Protein 2WNV (pdb70)

B-factor: mean 13.54, std 9.02, range [3.1, 142.37]

CATH classification: 2.60.120.40

Organism: Homo sapiens (NCBI:txid9606)

InterPro domains:
  IPR001073 C1q domain [PF00386] (116-241)
  IPR001073 C1q domain [PR00007] (124-150)
  IPR001073 C1q domain [PR00007] (151-170)
  IPR001073 C1q domain [PR00007] (199-220)
  IPR001073 C1q domain [PR00007] (232-242)
  IPR001073 C1q domain [PS50871] (110-245)
  IPR001073 C1q domain [SM00110] (108-244)
  IPR008160 Collagen triple helix repeat [PF01391] (62-108)
  IPR008983 Tumour necrosis factor-like domain superfamily [G3DSA:2.60.120.40] (112-245)
  IPR008983 Tumour necrosis factor-like domain superfamily [SSF49842] (113-243)
  IPR050392 Collagen/C1q domain-containing [PTHR15427] (20-243)

Nearest PDB structures (foldseek):
  2wnv-assembly2_E  TM=1.008E+00  e=6.924E-26  Homo sapiens
  2wnv-assembly1_B  TM=1.001E+00  e=1.506E-24  Homo sapiens
  2jg8-assembly1_B  TM=9.918E-01  e=9.455E-24  Homo sapiens
  5hkj-assembly1_A  TM=9.891E-01  e=3.129E-20  Homo sapiens
  5hzf-assembly1_A  TM=9.878E-01  e=2.808E-20  Homo sapiens

Radius of gyration: 27.59 Å; Cα contacts (8 Å, |Δi|>4): 2659; chains: 6; bounding box: 51×54×94 Å

Solvent-accessible surface area: 28021 Å² total

Secondary structure (P-SEA, 3-state):
cccccbbbbbccccccccccccccccccccccccccbbbbccccbbbbbbbbbbccbbbbbbccccccbbbbbbbbbbccccccbbbbbccccccccccbbbbccccccbbbbbbcccccccccccccccc/cccccbbbbbcccccccccccccccccccccccccccccbbbbcccbbbbbbbccccccbbbbbbccccccccccbbbbbbbccccccccccbbbbbcccccccccccccccccccccbbbbbbccccccc/cccccbbbbbcccccccccbbbbbccccccccccccccccbbbbccccbbbbbbccccccbbbbbbbccccccbbbbbbbccbbbbbbcccccccccccccccccccccccccccccccbbbbbbcccc/cbbbbbbbbbccccccccccccccccccccccccccccbbbbccccbbbbbbbbbbccbbbbbbccccccbbbbbbbbbbccccccbbbbbccccccccccbbbbbbbcccbbbbbbcccccccccccccccc/ccccbbbbbccccccccccccccccccccccccccccbbbbccccbbbbccccccccbbbbbbccccccccccbbbbbbbcccccccccccccccccbbbbbbbccccccccccccbbbbbbccccccc/cccccbbbbbcccccccccbbbbbccccccccccccccccbbbbccccbbbbbbccccccbbbbbbbccccccbbbbbbbccbbbbbbcccccccccccccccccccccccccccccccbbbbbbcccc

Foldseek 3Di:
DAWAKWKAWDAPDDAFFDARQGTPDGGVNQADNNRQKGFDAFFFKKKKKKKFKFQAKWKKFKWKDDPNHTDGDDIWIDHPGHRDIDIIMDMDIDGDDGGMMITMGIDPVGHGTDHDDPDIIMIIMTHPDGD/DDWFKWKAWQQDDFDDAFQFDARQGTPDGVPNQADNVRQKGWDAFWAKKKKKKKWKFQFKFKKFWWKAQPDIDGPDIDIDGDDRGIDIDMDMDIDGDDHRMIITITGRPRTGTDDDVVGIIMIMMTGDDTD/DQWWKFKFWAPDQDWDDAFWFDARQGTPDGPVCQQPNVVQKGFDDFFFKKKKKKKFKFAAKWKKFKDKQHDTDDIWIDGHHRAMDITMDMDMDGDDGGIMMTMTTHRRIGRRHDPPGTMMMIMIHDDTD/DDWFKWKAWDAPADDDAFFDARQGTPDGVVNQADNNRQKGFDAFFFKKKKKKKFKFQAKWKKFKWKDDPNHTGGDDIWIDHPGHRDIDIIMDMDIDGDDHGMMITMGIDPVGHGTDHDDPDIIMIIMTHPDGD/DWAKWKAWQPDQDDAFAFDARQGTPDGPPNQADNVRQKGWDAFFFKKKKKKKWKFQFKFKKFKWKDQVDTDTDDIDIDGDDRGIDIDMDMDIDGDDHRMIITIGGRPRRGTDDDVVGIIMIMMTHDDGD/DQWWKFKFWAPDQDWDDAFFFDARQGTPDGPVCQQPNVVQKGFDDFFFKKKKKKKFKFQAKWKKFKDKQHDTDDIWIDGHHRAMDITMDMDMDGDDGGIIMTMTTHRRIGRRHDVPGTMMMIMIHDDTD

Sequence (782 aa):
QPRPAFSAIRRRNNPPGNVVIFDTVITNQEEEPYQNHSGRFVCTVPGYYYFTFQVLSQWEIICLSIVVSSSRGQVRRSLGFCDTTNKGLLFQVVSGGMVLQLQQQGDQVWVEKDPKKGHIYQGSEADSVVFSGFLIFPSTQKIAFSATRTIIVPLLRRDQTIRRFDHVITNMNNNYEPRSGKFTCKVPGLYYYFTYHASSRRGNLCVVNLMRGRERAQKVVTFCDYAYNTFQVTTGGMVLKLEQGENNVFLQATDKNSLLGMMEGANSIFSGFLLFPDKFQSVFTVTTRQTHQPPAPNSLIRFNAVLTNPQGDYDTSSTGKFTCKVPGLYYFVYHASHTANLCVLLYRSGVKVVTFCGHTSKTNQVNSSGGVLLRLQVGEEVWLAVNDYYDMVGIQQGSDSVFSGFLLFPDQPRPAFSAIRRRNNPPMMGGNVVIFDTVITNQEEEPYQNHSGRFVCTVPGYYYFTFQVLSQWEIICLSIVVSSSSRGQQVRRSLGFCDTTNKGLFQVVSGGMMVLQLQQQGDQVWVEEKDPKKGHIYQQGSEADSVVFSSGFLIFPSQKIAFSATRTIIPLRRDQTIRFDHVVITNMNNNNYEPRSGKFTCKVPGLYYFTYHASSRGNLCVVNLMRGRERAQKVVTFCDYAYNTFQVTTGGMVLKLEQGENNVFLQATDKNSLLLGMEGANNSIFSGFLLFPDKFQSVVFTVTTRQTHQPPAPNSLIRFNAVLTNPQGDYDTSSTGKFTCKVPGLYYFVYHASHTANLCVLLYRSGVKVVTFCGHTSKTNQVNSGGVLLRLQVGEEVWLAVNDYYDMVGIQGSDSVVFSGFLLFPD

Structure (mmCIF, N/CA/C/O backbone):
data_2WNV
#
_entry.id   2WNV
#
_cell.length_a   48.350
_cell.length_b   48.330
_cell.length_c   88.060
_cell.angle_alpha   92.39
_cell.angle_beta   92.60
_cell.angle_gamma   113.57
#
_symmetry.space_group_name_H-M   'P 1'
#
loop_
_entity.id
_entity.type
_entity.pdbx_description
1 polymer 'COMPLEMENT C1Q SUBCOMPONENT SUBUNIT A'
2 polymer 'COMPLEMENT C1Q SUBCOMPONENT SUBUNIT B'
3 polymer 'COMPLEMENT C1Q SUBCOMPONENT SUBUNIT C'
4 non-polymer 2-acetamido-2-deoxy-beta-D-glucopyranose
5 non-polymer 'CALCIUM ION'
6 non-polymer 2-deoxy-beta-D-erythro-pentofuranose
7 water water
#
loop_
_atom_site.group_PDB
_atom_site.id
_atom_site.type_symbol
_atom_site.label_atom_id
_atom_site.label_alt_id
_atom_site.label_comp_id
_atom_site.label_asym_id
_atom_site.label_entity_id
_atom_site.label_seq_id
_atom_site.pdbx_PDB_ins_code
_atom_site.Cartn_x
_atom_site.Cartn_y
_atom_site.Cartn_z
_atom_site.occupancy
_atom_site.B_iso_or_equiv
_atom_site.auth_seq_id
_atom_site.auth_comp_id
_atom_site.auth_asym_id
_atom_site.auth_atom_id
_atom_site.pdbx_PDB_model_num
ATOM 1 N N . GLN A 1 1 ? 15.188 22.683 23.402 1.00 23.71 90 GLN A N 1
ATOM 2 C CA . GLN A 1 1 ? 15.766 21.622 22.530 1.00 23.50 90 GLN A CA 1
ATOM 3 C C . GLN A 1 1 ? 14.854 20.395 22.484 1.00 23.18 90 GLN A C 1
ATOM 4 O O . GLN A 1 1 ? 14.616 19.759 23.519 1.00 23.39 90 GLN A O 1
ATOM 6 N N . PRO A 1 2 ? 14.349 20.053 21.281 1.00 22.61 91 PRO A N 1
ATOM 7 C CA . PRO A 1 2 ? 13.385 18.961 21.135 1.00 21.75 91 PRO A CA 1
ATOM 8 C C . PRO A 1 2 ? 13.988 17.600 21.457 1.00 20.57 91 PRO A C 1
ATOM 9 O O . PRO A 1 2 ? 15.128 17.319 21.077 1.00 20.85 91 PRO A O 1
ATOM 13 N N . ARG A 1 3 ? 13.219 16.769 22.155 1.00 18.88 92 ARG A N 1
ATOM 14 C CA . ARG A 1 3 ? 13.644 15.406 22.461 1.00 16.99 92 ARG A CA 1
ATOM 15 C C . ARG A 1 3 ? 12.547 14.370 22.162 1.00 15.52 92 ARG A C 1
ATOM 16 O O . ARG A 1 3 ? 12.206 13.574 23.033 1.00 15.42 92 ARG A O 1
ATOM 18 N N . PRO A 1 4 ? 12.000 14.362 20.925 1.00 13.84 93 PRO A N 1
ATOM 19 C CA . PRO A 1 4 ? 10.861 13.479 20.661 1.00 12.20 93 PRO A CA 1
ATOM 20 C C . PRO A 1 4 ? 11.284 12.021 20.544 1.00 10.77 93 PRO A C 1
ATOM 21 O O . PRO A 1 4 ? 12.091 11.674 19.676 1.00 10.25 93 PRO A O 1
ATOM 25 N N . ALA A 1 5 ? 10.724 11.184 21.410 1.00 9.62 94 ALA A N 1
ATOM 26 C CA . ALA A 1 5 ? 11.053 9.761 21.461 1.00 9.02 94 ALA A CA 1
ATOM 27 C C . ALA A 1 5 ? 9.978 9.022 22.241 1.00 8.54 94 ALA A C 1
ATOM 28 O O . ALA A 1 5 ? 9.509 9.512 23.266 1.00 9.08 94 ALA A O 1
ATOM 30 N N . PHE A 1 6 ? 9.585 7.844 21.763 1.00 7.62 95 PHE A N 1
ATOM 31 C CA . PHE A 1 6 ? 8.553 7.067 22.441 1.00 6.99 95 PHE A CA 1
ATOM 32 C C . PHE A 1 6 ? 8.749 5.577 22.276 1.00 6.51 95 PHE A C 1
ATOM 33 O O . PHE A 1 6 ? 9.360 5.122 21.306 1.00 6.13 95 PHE A O 1
ATOM 41 N N . SER A 1 7 ? 8.193 4.839 23.230 1.00 6.58 96 SER A N 1
ATOM 42 C CA . SER A 1 7 ? 7.923 3.416 23.101 1.00 6.55 96 SER A CA 1
ATOM 43 C C . SER A 1 7 ? 6.581 3.139 23.752 1.00 6.50 96 SER A C 1
ATOM 44 O O . SER A 1 7 ? 6.299 3.641 24.847 1.00 6.85 96 SER A O 1
ATOM 47 N N . ALA A 1 8 ? 5.767 2.329 23.086 1.00 6.59 97 ALA A N 1
ATOM 48 C CA . ALA A 1 8 ? 4.480 1.913 23.623 1.00 6.81 97 ALA A CA 1
ATOM 49 C C . ALA A 1 8 ? 4.261 0.432 23.359 1.00 6.95 97 ALA A C 1
ATOM 50 O O . ALA A 1 8 ? 4.764 -0.109 22.367 1.00 6.98 97 ALA A O 1
ATOM 52 N N . ILE A 1 9 ? 3.520 -0.215 24.258 1.00 7.78 98 ILE A N 1
ATOM 53 C CA . ILE A 1 9 ? 3.288 -1.654 24.197 1.00 8.84 98 ILE A CA 1
ATOM 54 C C . ILE A 1 9 ? 1.794 -1.980 24.234 1.00 9.49 98 ILE A C 1
ATOM 55 O O . ILE A 1 9 ? 0.961 -1.093 24.432 1.00 9.10 98 ILE A O 1
ATOM 60 N N . ARG A 1 10 ? 1.466 -3.253 24.028 1.00 10.92 99 ARG A N 1
ATOM 61 C CA . ARG A 1 10 ? 0.084 -3.729 24.076 1.00 12.73 99 ARG A CA 1
ATOM 62 C C . ARG A 1 10 ? -0.225 -4.321 25.449 1.00 14.07 99 ARG A C 1
ATOM 63 O O . ARG A 1 10 ? 0.522 -5.165 25.944 1.00 14.25 99 ARG A O 1
ATOM 71 N N . ARG A 1 11 ? -1.314 -3.875 26.067 1.00 15.56 100 ARG A N 1
ATOM 72 C CA A ARG A 1 11 ? -1.780 -4.474 27.318 0.50 16.59 100 ARG A CA 1
ATOM 73 C CA B ARG A 1 11 ? -1.782 -4.454 27.329 0.50 16.53 100 ARG A CA 1
ATOM 74 C C . ARG A 1 11 ? -3.292 -4.638 27.307 1.00 17.21 100 ARG A C 1
ATOM 75 O O . ARG A 1 11 ? -3.794 -5.760 27.388 1.00 17.42 100 ARG A O 1
ATOM 90 N N A ASN A 1 12 ? -4.009 -3.522 27.206 0.50 17.79 101 ASN A N 1
ATOM 91 N N B ASN A 1 12 ? -4.008 -3.522 27.193 0.50 17.76 101 ASN A N 1
ATOM 92 C CA A ASN A 1 12 ? -5.457 -3.546 27.021 0.50 18.43 101 ASN A CA 1
ATOM 93 C CA B ASN A 1 12 ? -5.457 -3.537 27.023 0.50 18.39 101 ASN A CA 1
ATOM 94 C C A ASN A 1 12 ? -5.849 -2.735 25.782 0.50 18.66 101 ASN A C 1
ATOM 95 C C B ASN A 1 12 ? -5.861 -2.740 25.780 0.50 18.65 101 ASN A C 1
ATOM 96 O O A ASN A 1 12 ? -6.454 -1.667 25.899 0.50 18.67 101 ASN A O 1
ATOM 97 O O B ASN A 1 12 ? -6.495 -1.687 25.894 0.50 18.66 101 ASN A O 1
ATOM 106 N N . PRO A 1 13 ? -5.495 -3.242 24.583 1.00 18.85 102 PRO A N 1
ATOM 107 C CA . PRO A 1 13 ? -5.712 -2.469 23.363 1.00 19.17 102 PRO A CA 1
ATOM 108 C C . PRO A 1 13 ? -7.149 -2.526 22.849 1.00 19.46 102 PRO A C 1
ATOM 109 O O . PRO A 1 13 ? -7.782 -3.585 22.904 1.00 19.51 102 PRO A O 1
ATOM 113 N N . PRO A 1 14 ? -7.666 -1.385 22.359 1.00 19.82 103 PRO A N 1
ATOM 114 C CA . PRO A 1 14 ? -8.951 -1.374 21.668 1.00 20.10 103 PRO A CA 1
ATOM 115 C C . PRO A 1 14 ? -8.798 -1.650 20.172 1.00 20.40 103 PRO A C 1
ATOM 116 O O . PRO A 1 14 ? -7.699 -1.964 19.706 1.00 20.53 103 PRO A O 1
ATOM 120 N N . GLY A 1 17 ? -10.691 -2.325 13.377 1.00 13.19 106 GLY A N 1
ATOM 121 C CA . GLY A 1 17 ? -9.908 -1.579 12.396 1.00 12.20 106 GLY A CA 1
ATOM 122 C C . GLY A 1 17 ? -8.524 -2.162 12.182 1.00 11.71 106 GLY A C 1
ATOM 123 O O . GLY A 1 17 ? -8.120 -3.106 12.865 1.00 11.92 106 GLY A O 1
ATOM 124 N N . ASN A 1 18 ? -7.785 -1.580 11.246 1.00 10.77 107 ASN A N 1
ATOM 125 C CA . ASN A 1 18 ? -6.490 -2.127 10.851 1.00 10.46 107 ASN A CA 1
ATOM 126 C C . ASN A 1 18 ? -5.285 -1.411 11.436 1.00 10.34 107 ASN A C 1
ATOM 127 O O . ASN A 1 18 ? -4.159 -1.861 11.260 1.00 10.09 107 ASN A O 1
ATOM 132 N N . VAL A 1 19 ? -5.521 -0.304 12.133 1.00 10.00 108 VAL A N 1
ATOM 133 C CA . VAL A 1 19 ? -4.457 0.364 12.876 1.00 10.36 108 VAL A CA 1
ATOM 134 C C . VAL A 1 19 ? -4.180 -0.427 14.156 1.00 10.17 108 VAL A C 1
ATOM 135 O O . VAL A 1 19 ? -5.104 -0.772 14.898 1.00 10.49 108 VAL A O 1
ATOM 139 N N . VAL A 1 20 ? -2.908 -0.745 14.388 1.00 9.32 109 VAL A N 1
ATOM 140 C CA . VAL A 1 20 ? -2.503 -1.460 15.589 1.00 9.21 109 VAL A CA 1
ATOM 141 C C . VAL A 1 20 ? -2.257 -0.441 16.698 1.00 9.01 109 VAL A C 1
ATOM 142 O O . VAL A 1 20 ? -1.324 0.360 16.626 1.00 8.93 109 VAL A O 1
ATOM 146 N N . ILE A 1 21 ? -3.113 -0.466 17.715 1.00 9.17 110 ILE A N 1
ATOM 147 C CA . ILE A 1 21 ? -2.997 0.467 18.833 1.00 9.62 110 ILE A CA 1
ATOM 148 C C . ILE A 1 21 ? -2.114 -0.121 19.935 1.00 9.30 110 ILE A C 1
ATOM 149 O O . ILE A 1 21 ? -2.393 -1.200 20.450 1.00 9.61 110 ILE A O 1
ATOM 154 N N . PHE A 1 22 ? -1.047 0.593 20.278 1.00 8.73 111 PHE A N 1
ATOM 155 C CA . PHE A 1 22 ? -0.211 0.230 21.419 1.00 8.53 111 PHE A CA 1
ATOM 156 C C . PHE A 1 22 ? -0.640 1.130 22.575 1.00 9.07 111 PHE A C 1
ATOM 157 O O . PHE A 1 22 ? -0.255 2.300 22.661 1.00 8.76 111 PHE A O 1
ATOM 165 N N . ASP A 1 23 ? -1.470 0.569 23.446 1.00 9.34 112 ASP A N 1
ATOM 166 C CA . ASP A 1 23 ? -2.223 1.350 24.427 1.00 9.71 112 ASP A CA 1
ATOM 167 C C . ASP A 1 23 ? -1.447 1.795 25.665 1.00 9.83 112 ASP A C 1
ATOM 168 O O . ASP A 1 23 ? -1.850 2.749 26.329 1.00 10.08 112 ASP A O 1
ATOM 173 N N . THR A 1 24 ? -0.363 1.096 25.988 1.00 9.63 113 THR A N 1
ATOM 174 C CA . THR A 1 24 ? 0.378 1.362 27.224 1.00 10.16 113 THR A CA 1
ATOM 175 C C . THR A 1 24 ? 1.712 2.031 26.920 1.00 9.78 113 THR A C 1
ATOM 176 O O . THR A 1 24 ? 2.582 1.449 26.270 1.00 9.74 113 THR A O 1
ATOM 180 N N . VAL A 1 25 ? 1.858 3.263 27.391 1.00 9.84 114 VAL A N 1
ATOM 181 C CA . VAL A 1 25 ? 3.049 4.057 27.137 1.00 10.16 114 VAL A CA 1
ATOM 182 C C . VAL A 1 25 ? 4.160 3.693 28.120 1.00 9.72 114 VAL A C 1
ATOM 183 O O . VAL A 1 25 ? 3.935 3.645 29.333 1.00 10.38 114 VAL A O 1
ATOM 187 N N . ILE A 1 26 ? 5.350 3.420 27.591 1.00 8.96 115 ILE A N 1
ATOM 188 C CA . ILE A 1 26 ? 6.550 3.255 28.410 1.00 9.06 115 ILE A CA 1
ATOM 189 C C . ILE A 1 26 ? 7.312 4.578 28.484 1.00 8.80 115 ILE A C 1
ATOM 190 O O . ILE A 1 26 ? 7.683 5.034 29.562 1.00 8.77 115 ILE A O 1
ATOM 195 N N . THR A 1 27 ? 7.515 5.199 27.329 1.00 8.47 116 THR A N 1
ATOM 196 C CA . THR A 1 27 ? 8.217 6.469 27.217 1.00 8.49 116 THR A CA 1
ATOM 197 C C . THR A 1 27 ? 7.520 7.293 26.140 1.00 8.57 116 THR A C 1
ATOM 198 O O . THR A 1 27 ? 7.094 6.750 25.126 1.00 8.58 116 THR A O 1
ATOM 202 N N . ASN A 1 28 ? 7.392 8.599 26.357 1.00 8.81 117 ASN A N 1
ATOM 203 C CA . ASN A 1 28 ? 6.708 9.468 25.402 1.00 9.37 117 ASN A CA 1
ATOM 204 C C . ASN A 1 28 ? 7.170 10.911 25.579 1.00 9.90 117 ASN A C 1
ATOM 205 O O . ASN A 1 28 ? 6.373 11.798 25.889 1.00 10.05 117 ASN A O 1
ATOM 210 N N . GLN A 1 29 ? 8.470 11.131 25.406 1.00 10.40 118 GLN A N 1
ATOM 211 C CA . GLN A 1 29 ? 9.051 12.458 25.573 1.00 11.57 118 GLN A CA 1
ATOM 212 C C . GLN A 1 29 ? 8.544 13.410 24.499 1.00 11.81 118 GLN A C 1
ATOM 213 O O . GLN A 1 29 ? 8.643 13.114 23.302 1.00 11.41 118 GLN A O 1
ATOM 219 N N A GLU A 1 30 ? 8.020 14.550 24.954 0.50 12.08 119 GLU A N 1
ATOM 220 N N B GLU A 1 30 ? 8.030 14.557 24.949 0.50 12.09 119 GLU A N 1
ATOM 221 C CA A GLU A 1 30 ? 7.323 15.555 24.131 0.50 12.58 119 GLU A CA 1
ATOM 222 C CA B GLU A 1 30 ? 7.325 15.558 24.124 0.50 12.60 119 GLU A CA 1
ATOM 223 C C A GLU A 1 30 ? 5.905 15.118 23.748 0.50 12.47 119 GLU A C 1
ATOM 224 C C B GLU A 1 30 ? 5.900 15.124 23.758 0.50 12.49 119 GLU A C 1
ATOM 225 O O A GLU A 1 30 ? 5.213 15.821 23.010 0.50 12.50 119 GLU A O 1
ATOM 226 O O B GLU A 1 30 ? 5.197 15.837 23.038 0.50 12.53 119 GLU A O 1
ATOM 237 N N . GLU A 1 31 ? 5.487 13.957 24.256 1.00 12.33 120 GLU A N 1
ATOM 238 C CA . GLU A 1 31 ? 4.142 13.391 24.005 1.00 12.41 120 GLU A CA 1
ATOM 239 C C . GLU A 1 31 ? 3.681 13.317 22.530 1.00 11.64 120 GLU A C 1
ATOM 240 O O . GLU A 1 31 ? 2.509 13.582 22.234 1.00 11.81 120 GLU A O 1
ATOM 246 N N . PRO A 1 32 ? 4.588 12.939 21.600 1.00 10.82 121 PRO A N 1
ATOM 247 C CA . PRO A 1 32 ? 4.163 12.867 20.204 1.00 10.35 121 PRO A CA 1
ATOM 248 C C . PRO A 1 32 ? 3.246 11.682 19.911 1.00 10.13 121 PRO A C 1
ATOM 249 O O . PRO A 1 32 ? 2.494 11.723 18.940 1.00 10.17 121 PRO A O 1
ATOM 253 N N . TYR A 1 33 ? 3.319 10.636 20.733 1.00 9.72 122 TYR A N 1
ATOM 254 C CA . TYR A 1 33 ? 2.555 9.421 20.487 1.00 9.54 122 TYR A CA 1
ATOM 255 C C . TYR A 1 33 ? 1.213 9.427 21.217 1.00 10.62 122 TYR A C 1
ATOM 256 O O . TYR A 1 33 ? 1.147 9.765 22.394 1.00 10.57 122 TYR A O 1
ATOM 265 N N . GLN A 1 34 ? 0.160 9.026 20.507 1.00 11.80 123 GLN A N 1
ATOM 266 C CA . GLN A 1 34 ? -1.198 8.964 21.054 1.00 13.36 123 GLN A CA 1
ATOM 267 C C . GLN A 1 34 ? -1.602 7.521 21.345 1.00 13.38 123 GLN A C 1
ATOM 268 O O . GLN A 1 34 ? -1.850 6.741 20.421 1.00 13.42 123 GLN A O 1
ATOM 274 N N . ASN A 1 35 ? -1.689 7.174 22.627 1.00 13.59 124 ASN A N 1
ATOM 275 C CA . ASN A 1 35 ? -1.990 5.798 23.030 1.00 13.85 124 ASN A CA 1
ATOM 276 C C . ASN A 1 35 ? -3.421 5.347 22.736 1.00 13.17 124 ASN A C 1
ATOM 277 O O . ASN A 1 35 ? -3.709 4.150 22.727 1.00 12.81 124 ASN A O 1
ATOM 282 N N . HIS A 1 36 ? -4.312 6.309 22.508 1.00 13.17 125 HIS A N 1
ATOM 283 C CA . HIS A 1 36 ? -5.705 6.009 22.192 1.00 13.30 125 HIS A CA 1
ATOM 284 C C . HIS A 1 36 ? -5.925 5.678 20.712 1.00 12.83 125 HIS A C 1
ATOM 285 O O . HIS A 1 36 ? -6.922 5.042 20.360 1.00 13.14 125 HIS A O 1
ATOM 292 N N . SER A 1 37 ? -4.998 6.097 19.852 1.00 12.32 126 SER A N 1
ATOM 293 C CA . SER A 1 37 ? -5.163 5.939 18.404 1.00 11.81 126 SER A CA 1
ATOM 294 C C . SER A 1 37 ? -4.066 5.114 17.740 1.00 11.26 126 SER A C 1
ATOM 295 O O . SER A 1 37 ? -4.236 4.659 16.604 1.00 11.29 126 SER A O 1
ATOM 298 N N . GLY A 1 38 ? -2.933 4.963 18.422 1.00 10.64 127 GLY A N 1
ATOM 299 C CA . GLY A 1 38 ? -1.780 4.274 17.853 1.00 10.04 127 GLY A CA 1
ATOM 300 C C . GLY A 1 38 ? -0.935 5.139 16.935 1.00 9.71 127 GLY A C 1
ATOM 301 O O . GLY A 1 38 ? -0.013 4.637 16.298 1.00 9.29 127 GLY A O 1
ATOM 302 N N . ARG A 1 39 ? -1.228 6.437 16.887 1.00 9.65 128 ARG A N 1
ATOM 303 C CA . ARG A 1 39 ? -0.559 7.343 15.951 1.00 10.08 128 ARG A CA 1
ATOM 304 C C . ARG A 1 39 ? 0.498 8.225 16.606 1.00 9.72 128 ARG A C 1
ATOM 305 O O . ARG A 1 39 ? 0.266 8.812 17.663 1.00 9.88 128 ARG A O 1
ATOM 313 N N . PHE A 1 40 ? 1.662 8.293 15.964 1.00 9.18 129 PHE A N 1
ATOM 314 C CA . PHE A 1 40 ? 2.692 9.282 16.261 1.00 9.05 129 PHE A CA 1
ATOM 315 C C . PHE A 1 40 ? 2.408 10.535 15.436 1.00 9.15 129 PHE A C 1
ATOM 316 O O . PHE A 1 40 ? 2.080 10.440 14.255 1.00 9.11 129 PHE A O 1
ATOM 324 N N . VAL A 1 41 ? 2.540 11.698 16.064 1.00 9.11 130 VAL A N 1
ATOM 325 C CA . VAL A 1 41 ? 2.362 12.974 15.375 1.00 9.76 130 VAL A CA 1
ATOM 326 C C . VAL A 1 41 ? 3.679 13.743 15.347 1.00 9.18 130 VAL A C 1
ATOM 327 O O . VAL A 1 41 ? 4.298 13.960 16.390 1.00 9.47 130 VAL A O 1
ATOM 331 N N . CYS A 1 42 ? 4.098 14.154 14.153 1.00 8.78 131 CYS A N 1
ATOM 332 C CA . CYS A 1 42 ? 5.313 14.950 14.011 1.00 9.02 131 CYS A CA 1
ATOM 333 C C . CYS A 1 42 ? 5.081 16.427 14.351 1.00 9.23 131 CYS A C 1
ATOM 334 O O . CYS A 1 42 ? 4.213 17.089 13.762 1.00 8.80 131 CYS A O 1
ATOM 337 N N . THR A 1 43 ? 5.853 16.935 15.308 1.00 10.05 132 THR A N 1
ATOM 338 C CA . THR A 1 43 ? 5.893 18.371 15.585 1.00 10.80 132 THR A CA 1
ATOM 339 C C . THR A 1 43 ? 7.165 18.967 14.992 1.00 11.30 132 THR A C 1
ATOM 340 O O . THR A 1 43 ? 7.113 19.978 14.290 1.00 12.22 132 THR A O 1
ATOM 344 N N . VAL A 1 44 ? 8.300 18.326 15.268 1.00 11.47 133 VAL A N 1
ATOM 345 C CA . VAL A 1 44 ? 9.595 18.786 14.775 1.00 11.68 133 VAL A CA 1
ATOM 346 C C . VAL A 1 44 ? 9.912 18.122 13.433 1.00 11.44 133 VAL A C 1
ATOM 347 O O . VAL A 1 44 ? 10.120 16.909 13.381 1.00 11.09 133 VAL A O 1
ATOM 351 N N . PRO A 1 45 ? 9.935 18.906 12.338 1.00 11.28 134 PRO A N 1
ATOM 352 C CA . PRO A 1 45 ? 10.271 18.291 11.050 1.00 11.12 134 PRO A CA 1
ATOM 353 C C . PRO A 1 45 ? 11.691 17.732 11.045 1.00 10.70 134 PRO A C 1
ATOM 354 O O . PRO A 1 45 ? 12.596 18.322 11.636 1.00 10.88 134 PRO A O 1
ATOM 358 N N . GLY A 1 46 ? 11.878 16.587 10.401 1.00 9.87 135 GLY A N 1
ATOM 359 C CA . GLY A 1 46 ? 13.205 15.996 10.315 1.00 9.36 135 GLY A CA 1
ATOM 360 C C . GLY A 1 46 ? 13.182 14.515 10.024 1.00 8.67 135 GLY A C 1
ATOM 361 O O . GLY A 1 46 ? 12.160 13.967 9.606 1.00 8.68 135 GLY A O 1
ATOM 362 N N . TYR A 1 47 ? 14.324 13.873 10.242 1.00 8.09 136 TYR A N 1
ATOM 363 C CA . TYR A 1 47 ? 14.482 12.448 9.986 1.00 7.79 136 TYR A CA 1
ATOM 364 C C . TYR A 1 47 ? 14.283 11.685 11.279 1.00 7.33 136 TYR A C 1
ATOM 365 O O . TYR A 1 47 ? 14.939 11.973 12.284 1.00 7.68 136 TYR A O 1
ATOM 374 N N . TYR A 1 48 ? 13.363 10.724 11.239 1.00 7.08 137 TYR A N 1
ATOM 375 C CA . TYR A 1 48 ? 12.987 9.908 12.390 1.00 6.72 137 TYR A CA 1
ATOM 376 C C . TYR A 1 48 ? 13.248 8.440 12.093 1.00 6.16 137 TYR A C 1
ATOM 377 O O . TYR A 1 48 ? 13.170 8.019 10.934 1.00 6.63 137 TYR A O 1
ATOM 386 N N . TYR A 1 49 ? 13.550 7.673 13.138 1.00 5.44 138 TYR A N 1
ATOM 387 C CA . TYR A 1 49 ? 13.569 6.226 13.018 1.00 5.26 138 TYR A CA 1
ATOM 388 C C . TYR A 1 49 ? 12.348 5.631 13.711 1.00 5.25 138 TYR A C 1
ATOM 389 O O . TYR A 1 49 ? 12.025 6.022 14.832 1.00 5.58 138 TYR A O 1
ATOM 398 N N . PHE A 1 50 ? 11.669 4.707 13.031 1.00 5.08 139 PHE A N 1
ATOM 399 C CA . PHE A 1 50 ? 10.541 3.974 13.596 1.00 5.12 139 PHE A CA 1
ATOM 400 C C . PHE A 1 50 ? 10.794 2.487 13.492 1.00 4.93 139 PHE A C 1
ATOM 401 O O . PHE A 1 50 ? 11.363 2.013 12.503 1.00 5.28 139 PHE A O 1
ATOM 409 N N . THR A 1 51 ? 10.337 1.746 14.492 1.00 5.28 140 THR A N 1
ATOM 410 C CA . THR A 1 51 ? 10.529 0.308 14.491 1.00 5.48 140 THR A CA 1
ATOM 411 C C . THR A 1 51 ? 9.489 -0.380 15.361 1.00 5.09 140 THR A C 1
ATOM 412 O O . THR A 1 51 ? 8.964 0.219 16.302 1.00 5.72 140 THR A O 1
ATOM 416 N N . PHE A 1 52 ? 9.181 -1.632 15.039 1.00 4.85 141 PHE A N 1
ATOM 417 C CA . PHE A 1 52 ? 8.278 -2.423 15.866 1.00 5.25 141 PHE A CA 1
ATOM 418 C C . PHE A 1 52 ? 8.821 -3.832 16.019 1.00 5.33 141 PHE A C 1
ATOM 419 O O . PHE A 1 52 ? 9.580 -4.310 15.172 1.00 5.61 141 PHE A O 1
ATOM 427 N N . GLN A 1 53 ? 8.441 -4.470 17.125 1.00 5.78 142 GLN A N 1
ATOM 428 C CA . GLN A 1 53 ? 8.687 -5.892 17.364 1.00 6.53 142 GLN A CA 1
ATOM 429 C C . GLN A 1 53 ? 7.382 -6.411 17.941 1.00 6.79 142 GLN A C 1
ATOM 430 O O . GLN A 1 53 ? 7.032 -6.090 19.076 1.00 7.04 142 GLN A O 1
ATOM 436 N N . VAL A 1 54 ? 6.647 -7.178 17.140 1.00 6.92 143 VAL A N 1
ATOM 437 C CA . VAL A 1 54 ? 5.281 -7.560 17.488 1.00 7.43 143 VAL A CA 1
ATOM 438 C C . VAL A 1 54 ? 5.145 -9.075 17.529 1.00 7.48 143 VAL A C 1
ATOM 439 O O . VAL A 1 54 ? 5.654 -9.776 16.653 1.00 7.50 143 VAL A O 1
ATOM 443 N N . LEU A 1 55 ? 4.460 -9.555 18.567 1.00 7.92 144 LEU A N 1
ATOM 444 C CA . LEU A 1 55 ? 4.324 -10.974 18.855 1.00 8.94 144 LEU A CA 1
ATOM 445 C C . LEU A 1 55 ? 3.074 -11.576 18.227 1.00 8.99 144 LEU A C 1
ATOM 446 O O . LEU A 1 55 ? 1.967 -11.066 18.414 1.00 9.47 144 LEU A O 1
ATOM 451 N N . SER A 1 56 ? 3.264 -12.668 17.491 1.00 9.06 145 SER A N 1
ATOM 452 C CA . SER A 1 56 ? 2.162 -13.417 16.895 1.00 9.41 145 SER A CA 1
ATOM 453 C C . SER A 1 56 ? 2.319 -14.895 17.200 1.00 9.60 145 SER A C 1
ATOM 454 O O . SER A 1 56 ? 3.397 -15.347 17.592 1.00 9.95 145 SER A O 1
ATOM 457 N N . GLN A 1 57 ? 1.241 -15.648 17.005 1.00 9.67 146 GLN A N 1
ATOM 458 C CA . GLN A 1 57 ? 1.302 -17.104 17.094 1.00 10.12 146 GLN A CA 1
ATOM 459 C C . GLN A 1 57 ? 0.818 -17.767 15.810 1.00 10.04 146 GLN A C 1
ATOM 460 O O . GLN A 1 57 ? 0.927 -18.984 15.663 1.00 10.30 146 GLN A O 1
ATOM 466 N N . TRP A 1 58 ? 0.296 -16.969 14.881 1.00 9.87 147 TRP A N 1
ATOM 467 C CA . TRP A 1 58 ? -0.306 -17.516 13.672 1.00 9.99 147 TRP A CA 1
ATOM 468 C C . TRP A 1 58 ? 0.234 -16.857 12.398 1.00 9.55 147 TRP A C 1
ATOM 469 O O . TRP A 1 58 ? 1.363 -17.145 11.999 1.00 9.22 147 TRP A O 1
ATOM 480 N N . GLU A 1 59 ? -0.545 -15.981 11.766 1.00 9.19 148 GLU A N 1
ATOM 481 C CA . GLU A 1 59 ? -0.034 -15.197 10.639 1.00 8.91 148 GLU A CA 1
ATOM 482 C C . GLU A 1 59 ? -0.168 -13.714 10.923 1.00 8.43 148 GLU A C 1
ATOM 483 O O . GLU A 1 59 ? -1.221 -13.254 11.370 1.00 8.41 148 GLU A O 1
ATOM 489 N N . ILE A 1 60 ? 0.900 -12.973 10.642 1.00 8.07 149 ILE A N 1
ATOM 490 C CA A ILE A 1 60 ? 0.914 -11.529 10.838 0.50 7.82 149 ILE A CA 1
ATOM 491 C CA B ILE A 1 60 ? 0.919 -11.526 10.843 0.50 7.75 149 ILE A CA 1
ATOM 492 C C . ILE A 1 60 ? 1.694 -10.831 9.726 1.00 7.40 149 ILE A C 1
ATOM 493 O O . ILE A 1 60 ? 2.783 -11.262 9.358 1.00 7.36 149 ILE A O 1
ATOM 502 N N . CYS A 1 61 ? 1.103 -9.772 9.181 1.00 7.43 150 CYS A N 1
ATOM 503 C CA . CYS A 1 61 ? 1.796 -8.878 8.262 1.00 7.14 150 CYS A CA 1
ATOM 504 C C . CYS A 1 61 ? 1.527 -7.458 8.737 1.00 6.73 150 CYS A C 1
ATOM 505 O O . CYS A 1 61 ? 0.364 -7.060 8.895 1.00 7.37 150 CYS A O 1
ATOM 508 N N . LEU A 1 62 ? 2.605 -6.708 8.965 1.00 6.76 151 LEU A N 1
ATOM 509 C CA . LEU A 1 62 ? 2.528 -5.334 9.463 1.00 7.01 151 LEU A CA 1
ATOM 510 C C . LEU A 1 62 ? 3.270 -4.365 8.566 1.00 7.25 151 LEU A C 1
ATOM 511 O O . LEU A 1 62 ? 4.238 -4.732 7.898 1.00 7.87 151 LEU A O 1
ATOM 516 N N . SER A 1 63 ? 2.820 -3.117 8.570 1.00 7.14 152 SER A N 1
ATOM 517 C CA . SER A 1 63 ? 3.481 -2.079 7.804 1.00 7.59 152 SER A CA 1
ATOM 518 C C . SER A 1 63 ? 3.523 -0.790 8.608 1.00 7.26 152 SER A C 1
ATOM 519 O O . SER A 1 63 ? 2.544 -0.443 9.268 1.00 7.61 152 SER A O 1
ATOM 522 N N . ILE A 1 64 ? 4.664 -0.100 8.575 1.00 7.44 153 ILE A N 1
ATOM 523 C CA . ILE A 1 64 ? 4.746 1.271 9.071 1.00 7.88 153 ILE A CA 1
ATOM 524 C C . ILE A 1 64 ? 4.266 2.189 7.957 1.00 7.82 153 ILE A C 1
ATOM 525 O O . ILE A 1 64 ? 4.863 2.242 6.874 1.00 8.53 153 ILE A O 1
ATOM 530 N N A VAL A 1 65 ? 3.192 2.915 8.233 0.50 7.84 154 VAL A N 1
ATOM 531 N N B VAL A 1 65 ? 3.169 2.890 8.251 0.50 7.69 154 VAL A N 1
ATOM 532 C CA A VAL A 1 65 ? 2.564 3.774 7.246 0.50 8.34 154 VAL A CA 1
ATOM 533 C CA B VAL A 1 65 ? 2.451 3.769 7.327 0.50 8.06 154 VAL A CA 1
ATOM 534 C C A VAL A 1 65 ? 2.517 5.201 7.804 0.50 8.06 154 VAL A C 1
ATOM 535 C C B VAL A 1 65 ? 2.592 5.215 7.817 0.50 7.88 154 VAL A C 1
ATOM 536 O O A VAL A 1 65 ? 2.572 5.401 9.021 0.50 7.93 154 VAL A O 1
ATOM 537 O O B VAL A 1 65 ? 2.834 5.444 9.004 0.50 7.71 154 VAL A O 1
ATOM 544 N N . SER A 1 66 ? 2.448 6.188 6.917 1.00 8.09 155 SER A N 1
ATOM 545 C CA . SER A 1 66 ? 2.415 7.587 7.334 1.00 8.32 155 SER A CA 1
ATOM 546 C C . SER A 1 66 ? 1.322 8.349 6.599 1.00 8.64 155 SER A C 1
ATOM 547 O O . SER A 1 66 ? 0.717 7.842 5.654 1.00 8.39 155 SER A O 1
ATOM 550 N N . SER A 1 67 ? 1.062 9.569 7.050 1.00 8.95 156 SER A N 1
ATOM 551 C CA . SER A 1 67 ? 0.186 10.466 6.316 1.00 9.60 156 SER A CA 1
ATOM 552 C C . SER A 1 67 ? 0.830 11.826 6.180 1.00 10.16 156 SER A C 1
ATOM 553 O O . SER A 1 67 ? 1.668 12.219 6.992 1.00 10.83 156 SER A O 1
ATOM 556 N N . SER A 1 68 ? 0.428 12.528 5.129 1.00 10.46 157 SER A N 1
ATOM 557 C CA . SER A 1 68 ? 0.837 13.897 4.877 1.00 11.35 157 SER A CA 1
ATOM 558 C C . SER A 1 68 ? -0.417 14.631 4.434 1.00 11.78 157 SER A C 1
ATOM 559 O O . SER A 1 68 ? -1.065 14.224 3.463 1.00 11.17 157 SER A O 1
ATOM 562 N N . ARG A 1 69 ? -0.767 15.694 5.159 1.00 12.44 158 ARG A N 1
ATOM 563 C CA . ARG A 1 69 ? -1.995 16.447 4.899 1.00 13.40 158 ARG A CA 1
ATOM 564 C C . ARG A 1 69 ? -3.215 15.514 4.928 1.00 13.68 158 ARG A C 1
ATOM 565 O O . ARG A 1 69 ? -4.168 15.698 4.173 1.00 14.45 158 ARG A O 1
ATOM 573 N N . GLY A 1 70 ? -3.162 14.510 5.804 1.00 13.81 159 GLY A N 1
ATOM 574 C CA . GLY A 1 70 ? -4.242 13.535 5.954 1.00 13.94 159 GLY A CA 1
ATOM 575 C C . GLY A 1 70 ? -4.280 12.422 4.918 1.00 13.75 159 GLY A C 1
ATOM 576 O O . GLY A 1 70 ? -5.105 11.511 5.019 1.00 14.35 159 GLY A O 1
ATOM 577 N N . GLN A 1 71 ? -3.396 12.491 3.923 1.00 13.29 160 GLN A N 1
ATOM 578 C CA . GLN A 1 71 ? -3.361 11.503 2.841 1.00 12.61 160 GLN A CA 1
ATOM 579 C C . GLN A 1 71 ? -2.406 10.371 3.179 1.00 11.71 160 GLN A C 1
ATOM 580 O O . GLN A 1 71 ? -1.257 10.610 3.565 1.00 10.83 160 GLN A O 1
ATOM 586 N N . VAL A 1 72 ? -2.889 9.144 3.026 1.00 11.15 161 VAL A N 1
ATOM 587 C CA . VAL A 1 72 ? -2.149 7.967 3.458 1.00 11.07 161 VAL A CA 1
ATOM 588 C C . VAL A 1 72 ? -1.024 7.619 2.479 1.00 10.28 161 VAL A C 1
ATOM 589 O O . VAL A 1 72 ? -1.196 7.664 1.249 1.00 10.44 161 VAL A O 1
ATOM 593 N N . ARG A 1 73 ? 0.134 7.293 3.048 1.00 9.45 162 ARG A N 1
ATOM 594 C CA . ARG A 1 73 ? 1.312 6.905 2.286 1.00 9.32 162 ARG A CA 1
ATOM 595 C C . ARG A 1 73 ? 1.703 5.480 2.667 1.00 9.12 162 ARG A C 1
ATOM 596 O O . ARG A 1 73 ? 2.274 5.245 3.743 1.00 9.45 162 ARG A O 1
ATOM 604 N N . ARG A 1 74 ? 1.348 4.539 1.794 1.00 9.76 163 ARG A N 1
ATOM 605 C CA . ARG A 1 74 ? 1.601 3.115 2.002 1.00 9.85 163 ARG A CA 1
ATOM 606 C C . ARG A 1 74 ? 3.079 2.815 1.819 1.00 9.38 163 ARG A C 1
ATOM 607 O O . ARG A 1 74 ? 3.793 3.560 1.153 1.00 8.94 163 ARG A O 1
ATOM 615 N N . SER A 1 75 ? 3.539 1.712 2.397 1.00 9.06 164 SER A N 1
ATOM 616 C CA . SER A 1 75 ? 4.963 1.417 2.416 1.00 9.16 164 SER A CA 1
ATOM 617 C C . SER A 1 75 ? 5.226 -0.085 2.502 1.00 8.94 164 SER A C 1
ATOM 618 O O . SER A 1 75 ? 4.332 -0.906 2.296 1.00 9.11 164 SER A O 1
ATOM 621 N N . LEU A 1 76 ? 6.469 -0.429 2.810 1.00 9.06 165 LEU A N 1
ATOM 622 C CA . LEU A 1 76 ? 6.907 -1.816 2.925 1.00 9.28 165 LEU A CA 1
ATOM 623 C C . LEU A 1 76 ? 6.202 -2.545 4.057 1.00 8.83 165 LEU A C 1
ATOM 624 O O . LEU A 1 76 ? 5.689 -1.932 4.997 1.00 8.94 165 LEU A O 1
ATOM 629 N N . GLY A 1 77 ? 6.193 -3.866 3.966 1.00 8.12 166 GLY A N 1
ATOM 630 C CA . GLY A 1 77 ? 5.596 -4.680 5.001 1.00 7.42 166 GLY A CA 1
ATOM 631 C C . GLY A 1 77 ? 6.579 -5.713 5.501 1.00 6.42 166 GLY A C 1
ATOM 632 O O . GLY A 1 77 ? 7.645 -5.925 4.902 1.00 6.30 166 GLY A O 1
ATOM 633 N N . PHE A 1 78 ? 6.213 -6.340 6.618 1.00 5.99 167 PHE A N 1
ATOM 634 C CA . PHE A 1 78 ? 7.041 -7.350 7.263 1.00 5.79 167 PHE A CA 1
ATOM 635 C C . PHE A 1 78 ? 6.095 -8.379 7.851 1.00 5.60 167 PHE A C 1
ATOM 636 O O . PHE A 1 78 ? 5.145 -8.015 8.555 1.00 5.84 167 PHE A O 1
ATOM 644 N N . CYS A 1 79 ? 6.353 -9.656 7.568 1.00 5.78 168 CYS A N 1
ATOM 645 C CA . CYS A 1 79 ? 5.431 -10.719 7.960 1.00 6.19 168 CYS A CA 1
ATOM 646 C C . CYS A 1 79 ? 6.113 -11.872 8.672 1.00 6.02 168 CYS A C 1
ATOM 647 O O . CYS A 1 79 ? 7.283 -12.175 8.419 1.00 5.89 168 CYS A O 1
ATOM 650 N N . ASP A 1 80 ? 5.354 -12.545 9.536 1.00 6.49 169 ASP A N 1
ATOM 651 C CA . ASP A 1 80 ? 5.705 -13.893 9.965 1.00 6.84 169 ASP A CA 1
ATOM 652 C C . ASP A 1 80 ? 4.490 -14.781 9.741 1.00 7.15 169 ASP A C 1
ATOM 653 O O . ASP A 1 80 ? 3.420 -14.532 10.305 1.00 7.43 169 ASP A O 1
ATOM 658 N N . THR A 1 81 ? 4.649 -15.801 8.900 1.00 7.69 170 THR A N 1
ATOM 659 C CA . THR A 1 81 ? 3.538 -16.695 8.588 1.00 7.77 170 THR A CA 1
ATOM 660 C C . THR A 1 81 ? 3.818 -18.144 8.990 1.00 7.85 170 THR A C 1
ATOM 661 O O . THR A 1 81 ? 3.238 -19.079 8.428 1.00 8.00 170 THR A O 1
ATOM 665 N N . THR A 1 82 ? 4.686 -18.334 9.982 1.00 8.26 171 THR A N 1
ATOM 666 C CA . THR A 1 82 ? 5.002 -19.680 10.483 1.00 8.99 171 THR A CA 1
ATOM 667 C C . THR A 1 82 ? 3.729 -20.485 10.795 1.00 8.98 171 THR A C 1
ATOM 668 O O . THR A 1 82 ? 3.629 -21.669 10.454 1.00 9.10 171 THR A O 1
ATOM 672 N N . ASN A 1 83 ? 2.768 -19.835 11.448 1.00 9.34 172 ASN A N 1
ATOM 673 C CA . ASN A 1 83 ? 1.404 -20.357 11.572 1.00 9.89 172 ASN A CA 1
ATOM 674 C C . ASN A 1 83 ? 1.311 -21.697 12.309 1.00 10.28 172 ASN A C 1
ATOM 675 O O . ASN A 1 83 ? 0.528 -22.577 11.930 1.00 10.40 172 ASN A O 1
ATOM 680 N N . LYS A 1 84 ? 2.091 -21.838 13.380 1.00 10.77 173 LYS A N 1
ATOM 681 C CA . LYS A 1 84 ? 2.128 -23.100 14.131 1.00 11.74 173 LYS A CA 1
ATOM 682 C C . LYS A 1 84 ? 1.669 -22.973 15.580 1.00 12.06 173 LYS A C 1
ATOM 683 O O . LYS A 1 84 ? 1.695 -23.948 16.334 1.00 12.36 173 LYS A O 1
ATOM 689 N N . GLY A 1 85 ? 1.246 -21.776 15.969 1.00 12.46 174 GLY A N 1
ATOM 690 C CA . GLY A 1 85 ? 0.719 -21.554 17.314 1.00 12.72 174 GLY A CA 1
ATOM 691 C C . GLY A 1 85 ? 1.746 -21.196 18.366 1.00 12.99 174 GLY A C 1
ATOM 692 O O . GLY A 1 85 ? 1.394 -20.962 19.524 1.00 13.99 174 GLY A O 1
ATOM 693 N N A LEU A 1 86 ? 3.012 -21.148 17.961 0.50 12.91 175 LEU A N 1
ATOM 694 N N B LEU A 1 86 ? 3.016 -21.157 17.975 0.50 12.90 175 LEU A N 1
ATOM 695 C CA A LEU A 1 86 ? 4.096 -20.761 18.855 0.50 12.65 175 LEU A CA 1
ATOM 696 C CA B LEU A 1 86 ? 4.078 -20.764 18.893 0.50 12.64 175 LEU A CA 1
ATOM 697 C C A LEU A 1 86 ? 4.498 -19.309 18.621 0.50 11.99 175 LEU A C 1
ATOM 698 C C B LEU A 1 86 ? 4.548 -19.338 18.618 0.50 11.99 175 LEU A C 1
ATOM 699 O O A LEU A 1 86 ? 4.359 -18.789 17.510 0.50 11.89 175 LEU A O 1
ATOM 700 O O B LEU A 1 86 ? 4.497 -18.864 17.480 0.50 11.91 175 LEU A O 1
ATOM 709 N N . PHE A 1 87 ? 4.986 -18.663 19.678 1.00 11.29 176 PHE A N 1
ATOM 710 C CA . PHE A 1 87 ? 5.428 -17.265 19.616 1.00 10.36 176 PHE A CA 1
ATOM 711 C C . PHE A 1 87 ? 6.438 -17.005 18.505 1.00 9.54 176 PHE A C 1
ATOM 712 O O . PHE A 1 87 ? 7.434 -17.721 18.380 1.00 9.48 176 PHE A O 1
ATOM 720 N N . GLN A 1 88 ? 6.161 -15.983 17.701 1.00 8.63 177 GLN A N 1
ATOM 721 C CA . GLN A 1 88 ? 7.124 -15.461 16.734 1.00 8.06 177 GLN A CA 1
ATOM 722 C C . GLN A 1 88 ? 7.089 -13.945 16.818 1.00 7.75 177 GLN A C 1
ATOM 723 O O . GLN A 1 88 ? 6.015 -13.352 16.918 1.00 7.87 177 GLN A O 1
ATOM 729 N N . VAL A 1 89 ? 8.260 -13.319 16.772 1.00 7.54 178 VAL A N 1
ATOM 730 C CA . VAL A 1 89 ? 8.337 -11.864 16.750 1.00 8.06 178 VAL A CA 1
ATOM 731 C C . VAL A 1 89 ? 8.620 -11.380 15.327 1.00 7.82 178 VAL A C 1
ATOM 732 O O . VAL A 1 89 ? 9.688 -11.650 14.767 1.00 9.15 178 VAL A O 1
ATOM 736 N N . VAL A 1 90 ? 7.651 -10.672 14.749 1.00 7.14 179 VAL A N 1
ATOM 737 C CA . VAL A 1 90 ? 7.861 -9.991 13.478 1.00 6.53 179 VAL A CA 1
ATOM 738 C C . VAL A 1 90 ? 8.444 -8.611 13.785 1.00 6.36 179 VAL A C 1
ATOM 739 O O . VAL A 1 90 ? 8.047 -7.961 14.762 1.00 6.70 179 VAL A O 1
ATOM 743 N N . SER A 1 91 ? 9.411 -8.184 12.981 1.00 5.78 180 SER A N 1
ATOM 744 C CA . SER A 1 91 ? 10.061 -6.904 13.198 1.00 5.55 180 SER A CA 1
ATOM 745 C C . SER A 1 91 ? 10.242 -6.157 11.888 1.00 4.99 180 SER A C 1
ATOM 746 O O . SER A 1 91 ? 10.290 -6.748 10.803 1.00 5.19 180 SER A O 1
ATOM 749 N N . GLY A 1 92 ? 10.357 -4.840 12.007 1.00 4.77 181 GLY A N 1
ATOM 750 C CA . GLY A 1 92 ? 10.575 -3.983 10.860 1.00 4.51 181 GLY A CA 1
ATOM 751 C C . GLY A 1 92 ? 10.911 -2.596 11.353 1.00 4.36 181 GLY A C 1
ATOM 752 O O . GLY A 1 92 ? 10.695 -2.272 12.522 1.00 4.60 181 GLY A O 1
ATOM 753 N N . GLY A 1 93 ? 11.462 -1.778 10.473 1.00 4.72 182 GLY A N 1
ATOM 754 C CA . GLY A 1 93 ? 11.792 -0.410 10.819 1.00 4.91 182 GLY A CA 1
ATOM 755 C C . GLY A 1 93 ? 12.309 0.330 9.614 1.00 5.16 182 GLY A C 1
ATOM 756 O O . GLY A 1 93 ? 12.693 -0.271 8.605 1.00 5.04 182 GLY A O 1
ATOM 757 N N . MET A 1 94 ? 12.296 1.654 9.712 1.00 5.25 183 MET A N 1
ATOM 758 C CA . MET A 1 94 ? 12.803 2.505 8.642 1.00 6.15 183 MET A CA 1
ATOM 759 C C . MET A 1 94 ? 12.981 3.930 9.125 1.00 6.15 183 MET A C 1
ATOM 760 O O . MET A 1 94 ? 12.367 4.340 10.110 1.00 5.61 183 MET A O 1
ATOM 765 N N . VAL A 1 95 ? 13.842 4.666 8.433 1.00 6.18 184 VAL A N 1
ATOM 766 C CA . VAL A 1 95 ? 13.930 6.113 8.581 1.00 6.69 184 VAL A CA 1
ATOM 767 C C . VAL A 1 95 ? 12.809 6.742 7.752 1.00 6.70 184 VAL A C 1
ATOM 768 O O . VAL A 1 95 ? 12.576 6.334 6.613 1.00 7.40 184 VAL A O 1
ATOM 772 N N . LEU A 1 96 ? 12.115 7.722 8.329 1.00 6.65 185 LEU A N 1
ATOM 773 C CA . LEU A 1 96 ? 11.169 8.565 7.591 1.00 6.99 185 LEU A CA 1
ATOM 774 C C . LEU A 1 96 ? 11.539 10.027 7.769 1.00 7.02 185 LEU A C 1
ATOM 775 O O . LEU A 1 96 ? 11.784 10.476 8.891 1.00 6.79 185 LEU A O 1
ATOM 780 N N . GLN A 1 97 ? 11.570 10.760 6.661 1.00 7.52 186 GLN A N 1
ATOM 781 C CA . GLN A 1 97 ? 11.635 12.212 6.718 1.00 8.36 186 GLN A CA 1
ATOM 782 C C . GLN A 1 97 ? 10.210 12.740 6.843 1.00 8.27 186 GLN A C 1
ATOM 783 O O . GLN A 1 97 ? 9.361 12.483 5.981 1.00 8.76 186 GLN A O 1
ATOM 789 N N . LEU A 1 98 ? 9.949 13.467 7.923 1.00 8.18 187 LEU A N 1
ATOM 790 C CA . LEU A 1 98 ? 8.605 13.950 8.206 1.00 8.45 187 LEU A CA 1
ATOM 791 C C . LEU A 1 98 ? 8.501 15.464 8.232 1.00 8.92 187 LEU A C 1
ATOM 792 O O . LEU A 1 98 ? 9.461 16.157 8.574 1.00 8.77 187 LEU A O 1
ATOM 797 N N A GLN A 1 99 ? 7.324 15.961 7.857 0.50 9.06 188 GLN A N 1
ATOM 798 N N B GLN A 1 99 ? 7.322 15.958 7.862 0.50 9.18 188 GLN A N 1
ATOM 799 C CA A GLN A 1 99 ? 6.970 17.372 7.986 0.50 9.37 188 GLN A CA 1
ATOM 800 C CA B GLN A 1 99 ? 6.967 17.369 7.980 0.50 9.70 188 GLN A CA 1
ATOM 801 C C A GLN A 1 99 ? 6.039 17.540 9.180 0.50 9.49 188 GLN A C 1
ATOM 802 C C B GLN A 1 99 ? 6.025 17.543 9.166 0.50 9.62 188 GLN A C 1
ATOM 803 O O A GLN A 1 99 ? 5.433 16.568 9.641 0.50 9.22 188 GLN A O 1
ATOM 804 O O B GLN A 1 99 ? 5.404 16.575 9.617 0.50 9.32 188 GLN A O 1
ATOM 815 N N . GLN A 1 100 ? 5.913 18.773 9.667 1.00 9.99 189 GLN A N 1
ATOM 816 C CA . GLN A 1 100 ? 5.014 19.068 10.787 1.00 10.76 189 GLN A CA 1
ATOM 817 C C . GLN A 1 100 ? 3.588 18.645 10.445 1.00 10.08 189 GLN A C 1
ATOM 818 O O . GLN A 1 100 ? 3.074 18.976 9.373 1.00 9.78 189 GLN A O 1
ATOM 824 N N . GLY A 1 101 ? 2.973 17.882 11.344 1.00 9.41 190 GLY A N 1
ATOM 825 C CA . GLY A 1 101 ? 1.614 17.405 11.141 1.00 9.64 190 GLY A CA 1
ATOM 826 C C . GLY A 1 101 ? 1.524 16.009 10.552 1.00 9.18 190 GLY A C 1
ATOM 827 O O . GLY A 1 101 ? 0.456 15.397 10.590 1.00 9.90 190 GLY A O 1
ATOM 828 N N . ASP A 1 102 ? 2.626 15.496 10.000 1.00 8.87 191 ASP A N 1
ATOM 829 C CA . ASP A 1 102 ? 2.615 14.128 9.476 1.00 8.40 191 ASP A CA 1
ATOM 830 C C . ASP A 1 102 ? 2.366 13.161 10.619 1.00 8.09 191 ASP A C 1
ATOM 831 O O . ASP A 1 102 ? 2.803 13.403 11.750 1.00 8.74 191 ASP A O 1
ATOM 836 N N . GLN A 1 103 ? 1.655 12.079 10.321 1.00 8.21 192 GLN A N 1
ATOM 837 C CA . GLN A 1 103 ? 1.398 11.042 11.308 1.00 8.91 192 GLN A CA 1
ATOM 838 C C . GLN A 1 103 ? 1.997 9.725 10.851 1.00 8.07 192 GLN A C 1
ATOM 839 O O . GLN A 1 103 ? 2.162 9.500 9.655 1.00 7.95 192 GLN A O 1
ATOM 845 N N . VAL A 1 104 ? 2.353 8.886 11.821 1.00 7.45 193 VAL A N 1
ATOM 846 C CA . VAL A 1 104 ? 2.978 7.593 11.557 1.00 7.29 193 VAL A CA 1
ATOM 847 C C . VAL A 1 104 ? 2.330 6.551 12.453 1.00 6.94 193 VAL A C 1
ATOM 848 O O . VAL A 1 104 ? 2.102 6.802 13.638 1.00 7.05 193 VAL A O 1
ATOM 852 N N . TRP A 1 105 ? 2.039 5.380 11.894 1.00 7.02 194 TRP A N 1
ATOM 853 C CA . TRP A 1 105 ? 1.424 4.307 12.665 1.00 7.23 194 TRP A CA 1
ATOM 854 C C . TRP A 1 105 ? 1.722 2.946 12.056 1.00 7.02 194 TRP A C 1
ATOM 855 O O . TRP A 1 105 ? 2.277 2.851 10.955 1.00 6.90 194 TRP A O 1
ATOM 866 N N . VAL A 1 106 ? 1.338 1.903 12.787 1.00 7.01 195 VAL A N 1
ATOM 867 C CA . VAL A 1 106 ? 1.498 0.530 12.343 1.00 7.28 195 VAL A CA 1
ATOM 868 C C . VAL A 1 106 ? 0.130 0.001 11.930 1.00 7.65 195 VAL A C 1
ATOM 869 O O . VAL A 1 106 ? -0.857 0.147 12.665 1.00 7.48 195 VAL A O 1
ATOM 873 N N . GLU A 1 107 ? 0.075 -0.600 10.746 1.00 8.09 196 GLU A N 1
ATOM 874 C CA . GLU A 1 107 ? -1.148 -1.204 10.252 1.00 9.19 196 GLU A CA 1
ATOM 875 C C . GLU A 1 107 ? -0.983 -2.684 9.996 1.00 9.14 196 GLU A C 1
ATOM 876 O O . GLU A 1 107 ? 0.078 -3.134 9.555 1.00 9.98 196 GLU A O 1
ATOM 882 N N . LYS A 1 108 ? -2.038 -3.437 10.276 1.00 9.18 197 LYS A N 1
ATOM 883 C CA . LYS A 1 108 ? -2.049 -4.863 9.997 1.00 9.76 197 LYS A CA 1
ATOM 884 C C . LYS A 1 108 ? -2.809 -5.177 8.712 1.00 9.57 197 LYS A C 1
ATOM 885 O O . LYS A 1 108 ? -3.747 -4.465 8.327 1.00 9.67 197 LYS A O 1
ATOM 891 N N . ASP A 1 109 ? -2.378 -6.253 8.064 1.00 9.61 198 ASP A N 1
ATOM 892 C CA . ASP A 1 109 ? -3.066 -6.864 6.932 1.00 10.19 198 ASP A CA 1
ATOM 893 C C . ASP A 1 109 ? -4.374 -7.459 7.461 1.00 10.67 198 ASP A C 1
ATOM 894 O O . ASP A 1 109 ? -4.353 -8.260 8.395 1.00 10.45 198 ASP A O 1
ATOM 899 N N . PRO A 1 110 ? -5.525 -7.054 6.883 1.00 11.61 199 PRO A N 1
ATOM 900 C CA . PRO A 1 110 ? -6.794 -7.594 7.383 1.00 12.19 199 PRO A CA 1
ATOM 901 C C . PRO A 1 110 ? -6.930 -9.117 7.244 1.00 12.63 199 PRO A C 1
ATOM 902 O O . PRO A 1 110 ? -7.776 -9.717 7.906 1.00 13.77 199 PRO A O 1
ATOM 906 N N . LYS A 1 111 ? -6.102 -9.729 6.400 1.00 12.56 200 LYS A N 1
ATOM 907 C CA . LYS A 1 111 ? -6.115 -11.182 6.216 1.00 12.72 200 LYS A CA 1
ATOM 908 C C . LYS A 1 111 ? -5.059 -11.897 7.061 1.00 12.04 200 LYS A C 1
ATOM 909 O O . LYS A 1 111 ? -5.123 -13.111 7.240 1.00 12.42 200 LYS A O 1
ATOM 915 N N . LYS A 1 112 ? -4.085 -11.146 7.569 1.00 11.47 201 LYS A N 1
ATOM 916 C CA . LYS A 1 112 ? -3.007 -11.706 8.383 1.00 10.85 201 LYS A CA 1
ATOM 917 C C . LYS A 1 112 ? -2.713 -10.759 9.543 1.00 10.38 201 LYS A C 1
ATOM 918 O O . LYS A 1 112 ? -1.779 -9.953 9.491 1.00 9.80 201 LYS A O 1
ATOM 924 N N . GLY A 1 113 ? -3.527 -10.854 10.588 1.00 10.55 202 GLY A N 1
ATOM 925 C CA . GLY A 1 113 ? -3.489 -9.879 11.663 1.00 10.95 202 GLY A CA 1
ATOM 926 C C . GLY A 1 113 ? -3.452 -10.408 13.079 1.00 11.03 202 GLY A C 1
ATOM 927 O O . GLY A 1 113 ? -3.874 -9.706 14.002 1.00 11.69 202 GLY A O 1
ATOM 928 N N . HIS A 1 114 ? -2.944 -11.623 13.278 1.00 10.64 203 HIS A N 1
ATOM 929 C CA . HIS A 1 114 ? -2.888 -12.163 14.637 1.00 10.50 203 HIS A CA 1
ATOM 930 C C . HIS A 1 114 ? -1.793 -11.529 15.488 1.00 10.34 203 HIS A C 1
ATOM 931 O O . HIS A 1 114 ? -0.603 -11.656 15.191 1.00 9.98 203 HIS A O 1
ATOM 938 N N . ILE A 1 115 ? -2.212 -10.867 16.562 1.00 10.43 204 ILE A N 1
ATOM 939 C CA . ILE A 1 115 ? -1.288 -10.329 17.551 1.00 10.62 204 ILE A CA 1
ATOM 940 C C . ILE A 1 115 ? -1.628 -10.943 18.901 1.00 10.87 204 ILE A C 1
ATOM 941 O O . ILE A 1 115 ? -2.785 -10.905 19.332 1.00 11.17 204 ILE A O 1
ATOM 946 N N . TYR A 1 116 ? -0.620 -11.522 19.548 1.00 11.20 205 TYR A N 1
ATOM 947 C CA . TYR A 1 116 ? -0.786 -12.116 20.872 1.00 11.79 205 TYR A CA 1
ATOM 948 C C . TYR A 1 116 ? -1.416 -11.140 21.860 1.00 12.16 205 TYR A C 1
ATOM 949 O O . TYR A 1 116 ? -1.064 -9.957 21.891 1.00 11.53 205 TYR A O 1
ATOM 958 N N . GLN A 1 117 ? -2.354 -11.655 22.653 1.00 13.06 206 GLN A N 1
ATOM 959 C CA . GLN A 1 117 ? -2.975 -10.912 23.742 1.00 14.26 206 GLN A CA 1
ATOM 960 C C . GLN A 1 117 ? -2.771 -11.692 25.040 1.00 14.43 206 GLN A C 1
ATOM 961 O O . GLN A 1 117 ? -3.244 -12.824 25.177 1.00 14.57 206 GLN A O 1
ATOM 967 N N . GLY A 1 118 ? -2.054 -11.086 25.982 1.00 14.71 207 GLY A N 1
ATOM 968 C CA . GLY A 1 118 ? -1.783 -11.714 27.274 1.00 15.41 207 GLY A CA 1
ATOM 969 C C . GLY A 1 118 ? -0.606 -11.108 28.018 1.00 15.67 207 GLY A C 1
ATOM 970 O O . GLY A 1 118 ? -0.021 -10.115 27.577 1.00 15.91 207 GLY A O 1
ATOM 971 N N . SER A 1 119 ? -0.253 -11.719 29.147 1.00 16.04 208 SER A N 1
ATOM 972 C CA . SER A 1 119 ? 0.766 -11.172 30.046 1.00 15.98 208 SER A CA 1
ATOM 973 C C . SER A 1 119 ? 2.154 -11.812 29.909 1.00 15.65 208 SER A C 1
ATOM 974 O O . SER A 1 119 ? 3.125 -11.312 30.486 1.00 16.15 208 SER A O 1
ATOM 977 N N . GLU A 1 120 ? 2.249 -12.897 29.140 1.00 15.13 209 GLU A N 1
ATOM 978 C CA . GLU A 1 120 ? 3.489 -13.684 29.039 1.00 14.34 209 GLU A CA 1
ATOM 979 C C . GLU A 1 120 ? 4.638 -12.950 28.346 1.00 13.08 209 GLU A C 1
ATOM 980 O O . GLU A 1 120 ? 5.805 -13.118 28.717 1.00 12.66 209 GLU A O 1
ATOM 986 N N . ALA A 1 121 ? 4.305 -12.162 27.326 1.00 11.87 210 ALA A N 1
ATOM 987 C CA . ALA A 1 121 ? 5.305 -11.431 26.549 1.00 10.48 210 ALA A CA 1
ATOM 988 C C . ALA A 1 121 ? 4.687 -10.214 25.867 1.00 9.93 210 ALA A C 1
ATOM 989 O O . ALA A 1 121 ? 3.470 -10.042 25.881 1.00 10.03 210 ALA A O 1
ATOM 991 N N . ASP A 1 122 ? 5.539 -9.394 25.253 1.00 9.14 211 ASP A N 1
ATOM 992 C CA . ASP A 1 122 ? 5.156 -8.051 24.831 1.00 8.45 211 ASP A CA 1
ATOM 993 C C . ASP A 1 122 ? 5.377 -7.749 23.346 1.00 8.07 211 ASP A C 1
ATOM 994 O O . ASP A 1 122 ? 6.188 -8.396 22.672 1.00 8.60 211 ASP A O 1
ATOM 999 N N . SER A 1 123 ? 4.614 -6.772 22.856 1.00 7.40 212 SER A N 1
ATOM 1000 C CA . SER A 1 123 ? 4.770 -6.195 21.513 1.00 7.20 212 SER A CA 1
ATOM 1001 C C . SER A 1 123 ? 5.014 -4.705 21.684 1.00 6.96 212 SER A C 1
ATOM 1002 O O . SER A 1 123 ? 4.381 -4.072 22.533 1.00 7.41 212 SER A O 1
ATOM 1005 N N A VAL A 1 124 ? 5.909 -4.144 20.879 0.50 6.91 213 VAL A N 1
ATOM 1006 N N B VAL A 1 124 ? 5.909 -4.151 20.863 0.50 6.92 213 VAL A N 1
ATOM 1007 C CA A VAL A 1 124 ? 6.320 -2.760 21.061 0.50 6.86 213 VAL A CA 1
ATOM 1008 C CA B VAL A 1 124 ? 6.429 -2.794 21.049 0.50 6.89 213 VAL A CA 1
ATOM 1009 C C A VAL A 1 124 ? 6.439 -2.000 19.741 0.50 6.51 213 VAL A C 1
ATOM 1010 C C B VAL A 1 124 ? 6.471 -1.999 19.736 0.50 6.53 213 VAL A C 1
ATOM 1011 O O A VAL A 1 124 ? 6.772 -2.573 18.699 0.50 6.52 213 VAL A O 1
ATOM 1012 O O B VAL A 1 124 ? 6.796 -2.553 18.682 0.50 6.54 213 VAL A O 1
ATOM 1019 N N . PHE A 1 125 ? 6.143 -0.707 19.818 1.00 6.15 214 PHE A N 1
ATOM 1020 C CA . PHE A 1 125 ? 6.296 0.243 18.710 1.00 5.93 214 PHE A CA 1
ATOM 1021 C C . PHE A 1 125 ? 7.110 1.408 19.278 1.00 5.62 214 PHE A C 1
ATOM 1022 O O . PHE A 1 125 ? 6.768 1.943 20.338 1.00 5.95 214 PHE A O 1
ATOM 1030 N N . SER A 1 126 ? 8.200 1.765 18.596 1.00 5.48 215 SER A N 1
ATOM 1031 C CA . SER A 1 126 ? 9.110 2.816 19.043 1.00 5.73 215 SER A CA 1
ATOM 1032 C C . SER A 1 126 ? 9.463 3.769 17.914 1.00 5.61 215 SER A C 1
ATOM 1033 O O . SER A 1 126 ? 9.438 3.403 16.740 1.00 5.53 215 SER A O 1
ATOM 1036 N N . GLY A 1 127 ? 9.814 4.994 18.285 1.00 5.55 216 GLY A N 1
ATOM 1037 C CA . GLY A 1 127 ? 10.273 5.987 17.328 1.00 5.98 216 GLY A CA 1
ATOM 1038 C C . GLY A 1 127 ? 11.064 7.084 18.009 1.00 6.13 216 GLY A C 1
ATOM 1039 O O . GLY A 1 127 ? 10.878 7.362 19.197 1.00 6.39 216 GLY A O 1
ATOM 1040 N N . PHE A 1 128 ? 11.962 7.711 17.262 1.00 6.28 217 PHE A N 1
ATOM 1041 C CA . PHE A 1 128 ? 12.730 8.836 17.785 1.00 6.85 217 PHE A CA 1
ATOM 1042 C C . PHE A 1 128 ? 13.274 9.714 16.676 1.00 7.03 217 PHE A C 1
ATOM 1043 O O . PHE A 1 128 ? 13.526 9.248 15.564 1.00 6.85 217 PHE A O 1
ATOM 1051 N N . LEU A 1 129 ? 13.453 10.993 16.990 1.00 7.65 218 LEU A N 1
ATOM 1052 C CA . LEU A 1 129 ? 14.116 11.926 16.098 1.00 8.60 218 LEU A CA 1
ATOM 1053 C C . LEU A 1 129 ? 15.602 11.581 15.979 1.00 8.82 218 LEU A C 1
ATOM 1054 O O . LEU A 1 129 ? 16.280 11.387 16.993 1.00 9.61 218 LEU A O 1
ATOM 1059 N N . ILE A 1 130 ? 16.087 11.482 14.742 1.00 9.23 219 ILE A N 1
ATOM 1060 C CA . ILE A 1 130 ? 17.515 11.309 14.461 1.00 10.30 219 ILE A CA 1
ATOM 1061 C C . ILE A 1 130 ? 18.176 12.681 14.351 1.00 11.15 219 ILE A C 1
ATOM 1062 O O . ILE A 1 130 ? 19.149 12.968 15.050 1.00 12.14 219 ILE A O 1
ATOM 1067 N N . PHE A 1 131 ? 17.652 13.518 13.457 1.00 12.13 220 PHE A N 1
ATOM 1068 C CA . PHE A 1 131 ? 18.039 14.929 13.420 1.00 13.34 220 PHE A CA 1
ATOM 1069 C C . PHE A 1 131 ? 16.968 15.798 12.764 1.00 13.77 220 PHE A C 1
ATOM 1070 O O . PHE A 1 131 ? 16.281 15.355 11.836 1.00 12.98 220 PHE A O 1
ATOM 1078 N N . PRO A 1 132 ? 16.813 17.042 13.252 1.00 14.60 221 PRO A N 1
ATOM 1079 C CA . PRO A 1 132 ? 15.821 17.941 12.667 1.00 15.74 221 PRO A CA 1
ATOM 1080 C C . PRO A 1 132 ? 16.251 18.450 11.294 1.00 17.10 221 PRO A C 1
ATOM 1081 O O . PRO A 1 132 ? 17.448 18.479 10.994 1.00 17.33 221 PRO A O 1
ATOM 1085 N N . SER A 1 133 ? 15.265 18.845 10.488 1.00 18.57 222 SER A N 1
ATOM 1086 C CA . SER A 1 133 ? 15.459 19.312 9.107 1.00 20.15 222 SER A CA 1
ATOM 1087 C C . SER A 1 133 ? 16.046 18.233 8.199 1.00 20.80 222 SER A C 1
ATOM 1088 O O . SER A 1 133 ? 15.301 17.491 7.562 1.00 21.72 222 SER A O 1
ATOM 1091 N N . ALA A 1 134 ? 17.261 18.070 8.071 1.00 21.68 223 ALA A N 1
ATOM 1092 N N . THR B 2 2 ? 28.619 17.524 25.046 1.00 23.71 92 THR B N 1
ATOM 1093 C CA . THR B 2 2 ? 28.899 16.572 23.933 1.00 23.36 92 THR B CA 1
ATOM 1094 C C . THR B 2 2 ? 28.971 15.131 24.445 1.00 22.98 92 THR B C 1
ATOM 1095 O O . THR B 2 2 ? 30.019 14.480 24.368 1.00 23.32 92 THR B O 1
ATOM 1097 N N . GLN B 2 3 ? 27.842 14.646 24.963 1.00 22.26 93 GLN B N 1
ATOM 1098 C CA . GLN B 2 3 ? 27.752 13.316 25.571 1.00 21.17 93 GLN B CA 1
ATOM 1099 C C . GLN B 2 3 ? 27.596 12.201 24.536 1.00 20.22 93 GLN B C 1
ATOM 1100 O O . GLN B 2 3 ? 26.490 11.924 24.062 1.00 20.65 93 GLN B O 1
ATOM 1102 N N . LYS B 2 4 ? 28.709 11.553 24.206 1.00 18.54 94 LYS B N 1
ATOM 1103 C CA . LYS B 2 4 ? 28.723 10.495 23.199 1.00 17.08 94 LYS B CA 1
ATOM 1104 C C . LYS B 2 4 ? 28.756 9.128 23.879 1.00 15.62 94 LYS B C 1
ATOM 1105 O O . LYS B 2 4 ? 29.820 8.625 24.255 1.00 15.59 94 LYS B O 1
ATOM 1111 N N . ILE B 2 5 ? 27.570 8.545 24.044 1.00 13.83 95 ILE B N 1
ATOM 1112 C CA . ILE B 2 5 ? 27.390 7.315 24.810 1.00 12.34 95 ILE B CA 1
ATOM 1113 C C . ILE B 2 5 ? 26.716 6.252 23.946 1.00 11.25 95 ILE B C 1
ATOM 1114 O O . ILE B 2 5 ? 25.578 6.424 23.507 1.00 11.23 95 ILE B O 1
ATOM 1119 N N . ALA B 2 6 ? 27.433 5.159 23.707 1.00 10.22 96 ALA B N 1
ATOM 1120 C CA . ALA B 2 6 ? 26.944 4.081 22.845 1.00 9.44 96 ALA B CA 1
ATOM 1121 C C . ALA B 2 6 ? 27.725 2.808 23.113 1.00 8.90 96 ALA B C 1
ATOM 1122 O O . ALA B 2 6 ? 28.951 2.848 23.252 1.00 9.77 96 ALA B O 1
ATOM 1124 N N . PHE B 2 7 ? 27.026 1.678 23.188 1.00 8.00 97 PHE B N 1
ATOM 1125 C CA . PHE B 2 7 ? 27.697 0.392 23.336 1.00 7.55 97 PHE B CA 1
ATOM 1126 C C . PHE B 2 7 ? 27.061 -0.679 22.461 1.00 7.49 97 PHE B C 1
ATOM 1127 O O . PHE B 2 7 ? 25.854 -0.659 22.211 1.00 7.10 97 PHE B O 1
ATOM 1135 N N . SER B 2 8 ? 27.900 -1.601 21.999 1.00 7.47 98 SER B N 1
ATOM 1136 C CA . SER B 2 8 ? 27.467 -2.840 21.364 1.00 7.53 98 SER B CA 1
ATOM 1137 C C . SER B 2 8 ? 28.374 -3.934 21.890 1.00 7.41 98 SER B C 1
ATOM 1138 O O . SER B 2 8 ? 29.601 -3.808 21.825 1.00 8.27 98 SER B O 1
ATOM 1141 N N . ALA B 2 9 ? 27.778 -5.006 22.396 1.00 7.51 99 ALA B N 1
ATOM 1142 C CA . ALA B 2 9 ? 28.558 -6.125 22.912 1.00 7.54 99 ALA B CA 1
ATOM 1143 C C . ALA B 2 9 ? 27.901 -7.441 22.546 1.00 7.76 99 ALA B C 1
ATOM 1144 O O . ALA B 2 9 ? 26.677 -7.587 22.638 1.00 7.88 99 ALA B O 1
ATOM 1146 N N . THR B 2 10 ? 28.723 -8.396 22.124 1.00 8.08 100 THR B N 1
ATOM 1147 C CA . THR B 2 10 ? 28.234 -9.725 21.797 1.00 8.72 100 THR B CA 1
ATOM 1148 C C . THR B 2 10 ? 28.513 -10.708 22.929 1.00 9.22 100 THR B C 1
ATOM 1149 O O . THR B 2 10 ? 29.359 -10.458 23.794 1.00 9.34 100 THR B O 1
ATOM 1153 N N . ARG B 2 11 ? 27.795 -11.823 22.910 1.00 10.17 101 ARG B N 1
ATOM 1154 C CA . ARG B 2 11 ? 27.988 -12.897 23.874 1.00 11.33 101 ARG B CA 1
ATOM 1155 C C . ARG B 2 11 ? 28.711 -14.065 23.209 1.00 12.48 101 ARG B C 1
ATOM 1156 O O . ARG B 2 11 ? 28.294 -14.541 22.151 1.00 12.25 101 ARG B O 1
ATOM 1164 N N . THR B 2 12 ? 29.804 -14.509 23.827 1.00 14.09 102 THR B N 1
ATOM 1165 C CA . THR B 2 12 ? 30.560 -15.665 23.331 1.00 16.12 102 THR B CA 1
ATOM 1166 C C . THR B 2 12 ? 30.547 -16.814 24.344 1.00 17.48 102 THR B C 1
ATOM 1167 O O . THR B 2 12 ? 31.124 -17.881 24.094 1.00 17.71 102 THR B O 1
ATOM 1171 N N . ILE B 2 13 ? 29.878 -16.579 25.475 1.00 18.69 103 ILE B N 1
ATOM 1172 C CA A ILE B 2 13 ? 29.752 -17.584 26.529 0.50 19.28 103 ILE B CA 1
ATOM 1173 C CA B ILE B 2 13 ? 29.737 -17.574 26.541 0.50 19.25 103 ILE B CA 1
ATOM 1174 C C . ILE B 2 13 ? 28.678 -18.609 26.170 1.00 19.44 103 ILE B C 1
ATOM 1175 O O . ILE B 2 13 ? 27.572 -18.256 25.751 1.00 19.85 103 ILE B O 1
ATOM 1184 N N . VAL B 2 15 ? 27.867 -21.307 28.516 1.00 24.07 105 VAL B N 1
ATOM 1185 C CA . VAL B 2 15 ? 27.274 -21.848 29.736 1.00 23.95 105 VAL B CA 1
ATOM 1186 C C . VAL B 2 15 ? 25.759 -21.611 29.722 1.00 23.63 105 VAL B C 1
ATOM 1187 O O . VAL B 2 15 ? 25.315 -20.472 29.538 1.00 23.63 105 VAL B O 1
ATOM 1191 N N . PRO B 2 16 ? 24.963 -22.688 29.896 1.00 23.23 106 PRO B N 1
ATOM 1192 C CA . PRO B 2 16 ? 23.502 -22.571 29.973 1.00 22.92 106 PRO B CA 1
ATOM 1193 C C . PRO B 2 16 ? 23.073 -21.585 31.057 1.00 22.36 106 PRO B C 1
ATOM 1194 O O . PRO B 2 16 ? 23.499 -21.713 32.210 1.00 22.44 106 PRO B O 1
ATOM 1198 N N . LEU B 2 17 ? 22.251 -20.606 30.677 1.00 21.83 107 LEU B N 1
ATOM 1199 C CA A LEU B 2 17 ? 21.745 -19.560 31.576 0.50 21.42 107 LEU B CA 1
ATOM 1200 C CA B LEU B 2 17 ? 21.821 -19.604 31.643 0.50 21.67 107 LEU B CA 1
ATOM 1201 C C . LEU B 2 17 ? 20.675 -20.091 32.524 1.00 21.31 107 LEU B C 1
ATOM 1202 O O . LEU B 2 17 ? 19.857 -20.923 32.124 1.00 21.41 107 LEU B O 1
ATOM 1211 N N . ARG B 2 18 ? 20.661 -19.590 33.755 1.00 20.95 108 ARG B N 1
ATOM 1212 C CA . ARG B 2 18 ? 19.652 -19.966 34.736 1.00 20.41 108 ARG B CA 1
ATOM 1213 C C . ARG B 2 18 ? 18.576 -18.889 34.816 1.00 20.07 108 ARG B C 1
ATOM 1214 O O . ARG B 2 18 ? 18.819 -17.735 34.457 1.00 19.79 108 ARG B O 1
ATOM 1216 N N . ARG B 2 19 ? 17.389 -19.273 35.280 1.00 19.68 109 ARG B N 1
ATOM 1217 C CA . ARG B 2 19 ? 16.292 -18.331 35.496 1.00 19.30 109 ARG B CA 1
ATOM 1218 C C . ARG B 2 19 ? 16.734 -17.199 36.422 1.00 18.73 109 ARG B C 1
ATOM 1219 O O . ARG B 2 19 ? 17.362 -17.445 37.456 1.00 18.86 109 ARG B O 1
ATOM 1227 N N . ASP B 2 20 ? 16.412 -15.966 36.023 1.00 17.91 110 ASP B N 1
ATOM 1228 C CA . ASP B 2 20 ? 16.751 -14.739 36.759 1.00 17.27 110 ASP B CA 1
ATOM 1229 C C . ASP B 2 20 ? 18.218 -14.306 36.648 1.00 16.56 110 ASP B C 1
ATOM 1230 O O . ASP B 2 20 ? 18.614 -13.300 37.236 1.00 16.49 110 ASP B O 1
ATOM 1235 N N . GLN B 2 21 ? 19.020 -15.050 35.890 1.00 15.80 111 GLN B N 1
ATOM 1236 C CA . GLN B 2 21 ? 20.424 -14.695 35.714 1.00 15.41 111 GLN B CA 1
ATOM 1237 C C . GLN B 2 21 ? 20.566 -13.551 34.713 1.00 14.48 111 GLN B C 1
ATOM 1238 O O . GLN B 2 21 ? 19.915 -13.545 33.663 1.00 14.19 111 GLN B O 1
ATOM 1244 N N . THR B 2 22 ? 21.412 -12.581 35.044 1.00 13.47 112 THR B N 1
ATOM 1245 C CA . THR B 2 22 ? 21.767 -11.515 34.109 1.00 13.13 112 THR B CA 1
ATOM 1246 C C . THR B 2 22 ? 22.512 -12.127 32.930 1.00 12.44 112 THR B C 1
ATOM 1247 O O . THR B 2 22 ? 23.394 -12.967 33.109 1.00 12.39 112 THR B O 1
ATOM 1251 N N . ILE B 2 23 ? 22.124 -11.735 31.721 1.00 11.51 113 ILE B N 1
ATOM 1252 C CA . ILE B 2 23 ? 22.771 -12.240 30.517 1.00 11.17 113 ILE B CA 1
ATOM 1253 C C . ILE B 2 23 ? 23.972 -11.360 30.196 1.00 11.02 113 ILE B C 1
ATOM 1254 O O . ILE B 2 23 ? 23.819 -10.182 29.844 1.00 11.11 113 ILE B O 1
ATOM 1259 N N . ARG B 2 24 ? 25.164 -11.940 30.328 1.00 11.04 114 ARG B N 1
ATOM 1260 C CA A ARG B 2 24 ? 26.417 -11.243 30.067 0.50 10.96 114 ARG B CA 1
ATOM 1261 C CA B ARG B 2 24 ? 26.397 -11.208 30.056 0.50 11.62 114 ARG B CA 1
ATOM 1262 C C . ARG B 2 24 ? 26.754 -11.233 28.575 1.00 10.94 114 ARG B C 1
ATOM 1263 O O . ARG B 2 24 ? 26.742 -12.280 27.930 1.00 11.23 114 ARG B O 1
ATOM 1278 N N . PHE B 2 25 ? 27.052 -10.052 28.047 1.00 10.17 115 PHE B N 1
ATOM 1279 C CA . PHE B 2 25 ? 27.560 -9.915 26.690 1.00 9.69 115 PHE B CA 1
ATOM 1280 C C . PHE B 2 25 ? 29.016 -9.488 26.866 1.00 9.79 115 PHE B C 1
ATOM 1281 O O . PHE B 2 25 ? 29.325 -8.320 27.097 1.00 9.63 115 PHE B O 1
ATOM 1289 N N . ASP B 2 26 ? 29.899 -10.478 26.780 1.00 9.95 116 ASP B N 1
ATOM 1290 C CA . ASP B 2 26 ? 31.287 -10.352 27.237 1.00 10.83 116 ASP B CA 1
ATOM 1291 C C . ASP B 2 26 ? 32.230 -9.667 26.248 1.00 11.03 116 ASP B C 1
ATOM 1292 O O . ASP B 2 26 ? 33.274 -9.139 26.646 1.00 11.46 116 ASP B O 1
ATOM 1297 N N . HIS B 2 27 ? 31.882 -9.686 24.961 1.00 11.06 117 HIS B N 1
ATOM 1298 C CA . HIS B 2 27 ?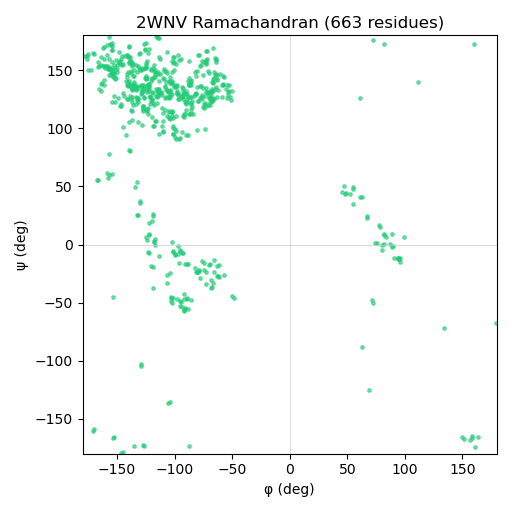 32.772 -9.163 23.931 1.00 11.62 117 HIS B CA 1
ATOM 1299 C C . HIS B 2 27 ? 32.349 -7.782 23.437 1.00 11.25 117 HIS B C 1
ATOM 1300 O O . HIS B 2 27 ? 31.339 -7.640 22.746 1.00 11.01 117 HIS B O 1
ATOM 1307 N N . VAL B 2 28 ? 33.138 -6.769 23.774 1.00 11.28 118 VAL B N 1
ATOM 1308 C CA . VAL B 2 28 ? 32.796 -5.391 23.451 1.00 11.28 118 VAL B CA 1
ATOM 1309 C C . VAL B 2 28 ? 33.232 -5.025 22.035 1.00 10.95 118 VAL B C 1
ATOM 1310 O O . VAL B 2 28 ? 34.407 -5.153 21.678 1.00 11.56 118 VAL B O 1
ATOM 1314 N N . ILE B 2 29 ? 32.269 -4.581 21.231 1.00 10.26 119 ILE B N 1
ATOM 1315 C CA . ILE B 2 29 ? 32.550 -4.012 19.914 1.00 10.04 119 ILE B CA 1
ATOM 1316 C C . ILE B 2 29 ? 32.703 -2.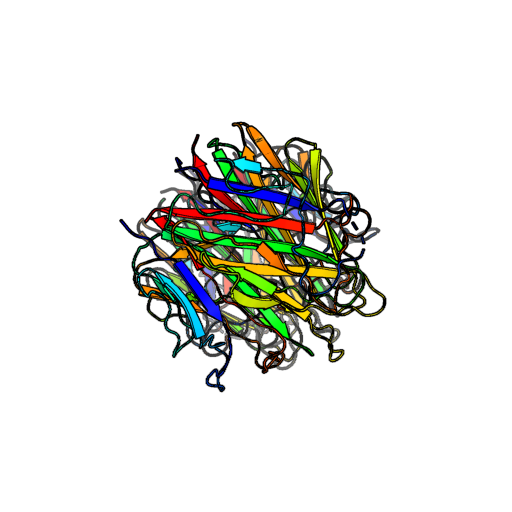494 20.045 1.00 9.79 119 ILE B C 1
ATOM 1317 O O . ILE B 2 29 ? 33.649 -1.897 19.522 1.00 10.49 119 ILE B O 1
ATOM 1322 N N . THR B 2 30 ? 31.765 -1.882 20.763 1.00 9.37 120 THR B N 1
ATOM 1323 C CA . THR B 2 30 ? 31.743 -0.442 20.971 1.00 9.32 120 THR B CA 1
ATOM 1324 C C . THR B 2 30 ? 31.346 -0.183 22.416 1.00 9.30 120 THR B C 1
ATOM 1325 O O . THR B 2 30 ? 30.493 -0.877 22.957 1.00 8.81 120 THR B O 1
ATOM 1329 N N . ASN B 2 31 ? 31.977 0.812 23.039 1.00 9.65 121 ASN B N 1
ATOM 1330 C CA . ASN B 2 31 ? 31.654 1.185 24.423 1.00 10.31 121 ASN B CA 1
ATOM 1331 C C . ASN B 2 31 ? 32.093 2.622 24.708 1.00 10.75 121 ASN B C 1
ATOM 1332 O O . ASN B 2 31 ? 32.879 2.886 25.633 1.00 11.12 121 ASN B O 1
ATOM 1337 N N . MET B 2 32 ? 31.576 3.550 23.907 1.00 11.27 122 MET B N 1
ATOM 1338 C CA . MET B 2 32 ? 31.888 4.965 24.070 1.00 12.14 122 MET B CA 1
ATOM 1339 C C . MET B 2 32 ? 31.325 5.496 25.383 1.00 12.00 122 MET B C 1
ATOM 1340 O O . MET B 2 32 ? 30.133 5.347 25.666 1.00 11.97 122 MET B O 1
ATOM 1345 N N . ASN B 2 33 ? 32.214 6.109 26.168 1.00 12.30 123 ASN B N 1
ATOM 1346 C CA . ASN B 2 33 ? 31.939 6.606 27.532 1.00 12.82 123 ASN B CA 1
ATOM 1347 C C . ASN B 2 33 ? 31.977 5.531 28.620 1.00 12.73 123 ASN B C 1
ATOM 1348 O O . ASN B 2 33 ? 31.757 5.833 29.791 1.00 12.73 123 ASN B O 1
ATOM 1353 N N . ASN B 2 34 ? 32.245 4.283 28.234 1.00 12.42 124 ASN B N 1
ATOM 1354 C CA . ASN B 2 34 ? 32.455 3.176 29.179 1.00 12.14 124 ASN B CA 1
ATOM 1355 C C . ASN B 2 34 ? 31.339 3.009 30.220 1.00 11.74 124 ASN B C 1
ATOM 1356 O O . ASN B 2 34 ? 31.604 2.789 31.410 1.00 11.75 124 ASN B O 1
ATOM 1361 N N . ASN B 2 35 ? 30.092 3.115 29.770 1.00 11.22 125 ASN B N 1
ATOM 1362 C CA . ASN B 2 35 ? 28.944 2.949 30.662 1.00 10.96 125 ASN B CA 1
ATOM 1363 C C . ASN B 2 35 ? 28.320 1.559 30.636 1.00 10.46 125 ASN B C 1
ATOM 1364 O O . ASN B 2 35 ? 27.439 1.252 31.442 1.00 10.19 125 ASN B O 1
ATOM 1369 N N . TYR B 2 36 ? 28.781 0.729 29.702 1.00 10.06 126 TYR B N 1
ATOM 1370 C CA . TYR B 2 36 ? 28.453 -0.688 29.698 1.00 9.70 126 TYR B CA 1
ATOM 1371 C C . TYR B 2 36 ? 29.602 -1.455 30.343 1.00 10.00 126 TYR B C 1
ATOM 1372 O O . TYR B 2 36 ? 30.773 -1.167 30.082 1.00 10.09 126 TYR B O 1
ATOM 1381 N N . GLU B 2 37 ? 29.261 -2.427 31.183 1.00 10.87 127 GLU B N 1
ATOM 1382 C CA . GLU B 2 37 ? 30.275 -3.258 31.823 1.00 11.75 127 GLU B CA 1
ATOM 1383 C C . GLU B 2 37 ? 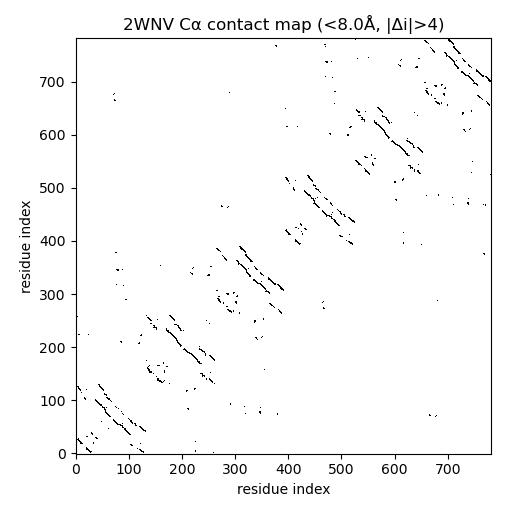30.151 -4.723 31.398 1.00 12.21 127 GLU B C 1
ATOM 1384 O O . GLU B 2 37 ? 29.222 -5.410 31.816 1.00 12.01 127 GLU B O 1
ATOM 1390 N N . PRO B 2 38 ? 31.084 -5.200 30.548 1.00 13.02 128 PRO B N 1
ATOM 1391 C CA . PRO B 2 38 ? 31.054 -6.583 30.065 1.00 14.13 128 PRO B CA 1
ATOM 1392 C C . PRO B 2 38 ? 31.230 -7.653 31.145 1.00 15.37 128 PRO B C 1
ATOM 1393 O O . PRO B 2 38 ? 30.882 -8.806 30.909 1.00 15.85 128 PRO B O 1
ATOM 1397 N N . ARG B 2 39 ? 31.763 -7.276 32.307 1.00 16.32 129 ARG B N 1
ATOM 1398 C CA . ARG B 2 39 ? 31.898 -8.208 33.433 1.00 17.45 129 ARG B CA 1
ATOM 1399 C C . ARG B 2 39 ? 30.558 -8.517 34.100 1.00 17.48 129 ARG B C 1
ATOM 1400 O O . ARG B 2 39 ? 30.340 -9.633 34.578 1.00 17.96 129 ARG B O 1
ATOM 1408 N N . SER B 2 40 ? 29.666 -7.526 34.126 1.00 17.30 130 SER B N 1
ATOM 1409 C CA . SER B 2 40 ? 28.359 -7.667 34.769 1.00 16.92 130 SER B CA 1
ATOM 1410 C C . SER B 2 40 ? 27.218 -7.858 33.767 1.00 16.39 130 SER B C 1
ATOM 1411 O O . SER B 2 40 ? 26.180 -8.420 34.115 1.00 16.73 130 SER B O 1
ATOM 1414 N N . GLY B 2 41 ? 27.418 -7.389 32.533 1.00 15.54 131 GLY B N 1
ATOM 1415 C CA . GLY B 2 41 ? 26.381 -7.424 31.495 1.00 14.26 131 GLY B CA 1
ATOM 1416 C C . GLY B 2 41 ? 25.410 -6.256 31.582 1.00 13.20 131 GLY B C 1
ATOM 1417 O O . GLY B 2 41 ? 24.414 -6.202 30.846 1.00 12.97 131 GLY B O 1
ATOM 1418 N N . LYS B 2 42 ? 25.708 -5.315 32.477 1.00 12.31 132 LYS B N 1
ATOM 1419 C CA . LYS B 2 42 ? 24.811 -4.201 32.760 1.00 11.90 132 LYS B CA 1
ATOM 1420 C C . LYS B 2 42 ? 25.309 -2.879 32.200 1.00 10.97 132 LYS B C 1
ATOM 1421 O O . LYS B 2 42 ? 26.509 -2.584 32.239 1.00 10.68 132 LYS B O 1
ATOM 1427 N N . PHE B 2 43 ? 24.374 -2.097 31.663 1.00 10.28 133 PHE B N 1
ATOM 1428 C CA . PHE B 2 43 ? 24.607 -0.696 31.362 1.00 9.81 133 PHE B CA 1
ATOM 1429 C C . PHE B 2 43 ? 24.211 0.085 32.602 1.00 9.98 133 PHE B C 1
ATOM 1430 O O . PHE B 2 43 ? 23.143 -0.153 33.147 1.00 10.35 133 PHE B O 1
ATOM 1438 N N . THR B 2 44 ? 25.059 1.011 33.039 1.00 10.37 134 THR B N 1
ATOM 1439 C CA . THR B 2 44 ? 24.723 1.866 34.180 1.00 10.65 134 THR B CA 1
ATOM 1440 C C . THR B 2 44 ? 24.765 3.320 33.748 1.00 10.93 134 THR B C 1
ATOM 1441 O O . THR B 2 44 ? 25.794 3.815 33.284 1.00 10.87 134 THR B O 1
ATOM 1445 N N . CYS B 2 45 ? 23.628 3.990 33.893 1.00 11.45 135 CYS B N 1
ATOM 1446 C CA . CYS B 2 45 ? 23.488 5.381 33.498 1.00 12.22 135 CYS B CA 1
ATOM 1447 C C . CYS B 2 45 ? 24.353 6.306 34.357 1.00 12.74 135 CYS B C 1
ATOM 1448 O O . CYS B 2 45 ? 24.262 6.290 35.590 1.00 12.48 135 CYS B O 1
ATOM 1451 N N . LYS B 2 46 ? 25.199 7.093 33.692 1.00 13.61 136 LYS B N 1
ATOM 1452 C CA . LYS B 2 46 ? 25.949 8.176 34.333 1.00 14.86 136 LYS B CA 1
ATOM 1453 C C . LYS B 2 46 ? 25.372 9.526 33.931 1.00 15.03 136 LYS B C 1
ATOM 1454 O O . LYS B 2 46 ? 25.400 10.483 34.705 1.00 15.98 136 LYS B O 1
ATOM 1460 N N . VAL B 2 47 ? 24.871 9.599 32.702 1.00 14.79 137 VAL B N 1
ATOM 1461 C CA . VAL B 2 47 ? 24.284 10.817 32.164 1.00 14.60 137 VAL B CA 1
ATOM 1462 C C . VAL B 2 47 ? 22.776 10.612 32.021 1.00 14.45 137 VAL B C 1
ATOM 1463 O O . VAL B 2 47 ? 22.331 9.876 31.134 1.00 14.11 137 VAL B O 1
ATOM 1467 N N . PRO B 2 48 ? 21.984 11.242 32.909 1.00 14.33 138 PRO B N 1
ATOM 1468 C CA . PRO B 2 48 ? 20.529 11.107 32.856 1.00 14.15 138 PRO B CA 1
ATOM 1469 C C . PRO B 2 48 ? 19.977 11.559 31.506 1.00 13.67 138 PRO B C 1
ATOM 1470 O O . PRO B 2 48 ? 20.427 12.566 30.958 1.00 13.96 138 PRO B O 1
ATOM 1474 N N . GLY B 2 49 ? 19.018 10.810 30.972 1.00 12.96 139 GLY B N 1
ATOM 1475 C CA . GLY B 2 49 ? 18.439 11.148 29.683 1.00 12.32 139 GLY B CA 1
ATOM 1476 C C . GLY B 2 49 ? 17.666 10.015 29.050 1.00 11.81 139 GLY B C 1
ATOM 1477 O O . GLY B 2 49 ? 17.328 9.027 29.708 1.00 11.60 139 GLY B O 1
ATOM 1478 N N . LEU B 2 50 ? 17.387 10.182 27.761 1.00 11.29 140 LEU B N 1
ATOM 1479 C CA . LEU B 2 50 ? 16.642 9.213 26.972 1.00 11.12 140 LEU B CA 1
ATOM 1480 C C . LEU B 2 50 ? 17.612 8.351 26.190 1.00 10.34 140 LEU B C 1
ATOM 1481 O O . LEU B 2 50 ? 18.527 8.861 25.538 1.00 10.46 140 LEU B O 1
ATOM 1486 N N . TYR B 2 51 ? 17.391 7.044 26.258 1.00 9.64 141 TYR B N 1
ATOM 1487 C CA . TYR B 2 51 ? 18.255 6.061 25.631 1.00 9.04 141 TYR B CA 1
ATOM 1488 C C . TYR B 2 51 ? 17.416 5.086 24.816 1.00 8.44 141 TYR B C 1
ATOM 1489 O O . TYR B 2 51 ? 16.252 4.841 25.139 1.00 8.82 141 TYR B O 1
ATOM 1498 N N . TYR B 2 52 ? 18.006 4.548 23.751 1.00 7.66 142 TYR B N 1
ATOM 1499 C CA A TYR B 2 52 ? 17.416 3.420 23.030 0.50 7.29 142 TYR B CA 1
ATOM 1500 C CA B TYR B 2 52 ? 17.413 3.420 23.050 0.50 7.35 142 TYR B CA 1
ATOM 1501 C C . TYR B 2 52 ? 18.254 2.175 23.285 1.00 7.18 142 TYR B C 1
ATOM 1502 O O . TYR B 2 52 ? 19.476 2.209 23.142 1.00 7.81 142 TYR B O 1
ATOM 1519 N N . PHE B 2 53 ? 17.583 1.087 23.662 1.00 6.59 143 PHE B N 1
ATOM 1520 C CA . PHE B 2 53 ? 18.230 -0.207 23.870 1.00 6.41 143 PHE B CA 1
ATOM 1521 C C . PHE B 2 53 ? 17.667 -1.206 22.881 1.00 6.34 143 PHE B C 1
ATOM 1522 O O . PHE B 2 53 ? 16.483 -1.152 22.542 1.00 6.60 143 PHE B O 1
ATOM 1530 N N . THR B 2 54 ? 18.516 -2.129 22.444 1.00 6.84 144 THR B N 1
ATOM 1531 C CA . THR B 2 54 ? 18.136 -3.074 21.413 1.00 7.31 144 THR B CA 1
ATOM 1532 C C . THR B 2 54 ? 19.009 -4.319 21.503 1.00 7.11 144 THR B C 1
ATOM 1533 O O . THR B 2 54 ? 20.142 -4.250 21.978 1.00 7.80 144 THR B O 1
ATOM 1537 N N . TYR B 2 55 ? 18.471 -5.463 21.090 1.00 6.76 145 TYR B N 1
ATOM 1538 C CA . TYR B 2 55 ? 19.271 -6.681 21.023 1.00 7.01 145 TYR B CA 1
ATOM 1539 C C . TYR B 2 55 ? 18.812 -7.553 19.862 1.00 6.65 145 TYR B C 1
ATOM 1540 O O . TYR B 2 55 ? 17.693 -7.408 19.359 1.00 6.25 145 TYR B O 1
ATOM 1549 N N . HIS B 2 56 ? 19.700 -8.446 19.438 1.00 6.41 146 HIS B N 1
ATOM 1550 C CA . HIS B 2 56 ? 19.358 -9.517 18.514 1.00 6.86 146 HIS B CA 1
ATOM 1551 C C . HIS B 2 56 ? 19.938 -10.785 19.097 1.00 7.27 146 HIS B C 1
ATOM 1552 O O . HIS B 2 56 ? 21.128 -10.842 19.416 1.00 7.85 146 HIS B O 1
ATOM 1559 N N . ALA B 2 57 ? 19.091 -11.792 19.261 1.00 7.54 147 ALA B N 1
ATOM 1560 C CA . ALA B 2 57 ? 19.513 -13.037 19.888 1.00 8.38 147 ALA B CA 1
ATOM 1561 C C . ALA B 2 57 ? 19.337 -14.218 18.941 1.00 8.57 147 ALA B C 1
ATOM 1562 O O . ALA B 2 57 ? 18.239 -14.449 18.428 1.00 8.79 147 ALA B O 1
ATOM 1564 N N . SER B 2 58 ? 20.427 -14.952 18.711 1.00 9.11 148 SER B N 1
ATOM 1565 C CA . SER B 2 58 ? 20.379 -16.225 17.999 1.00 9.80 148 SER B CA 1
ATOM 1566 C C . SER B 2 58 ? 19.981 -17.323 18.965 1.00 10.07 148 SER B C 1
ATOM 1567 O O . SER B 2 58 ? 20.315 -17.265 20.152 1.00 10.23 148 SER B O 1
ATOM 1570 N N . SER B 2 59 ? 19.282 -18.332 18.457 1.00 10.57 149 SER B N 1
ATOM 1571 C CA . SER B 2 59 ? 18.630 -19.315 19.308 1.00 11.67 149 SER B CA 1
ATOM 1572 C C . SER B 2 59 ? 18.301 -20.584 18.523 1.00 12.25 149 SER B C 1
ATOM 1573 O O . SER B 2 59 ? 18.138 -20.528 17.306 1.00 11.84 149 SER B O 1
ATOM 1576 N N . ARG B 2 60 ? 18.217 -21.717 19.226 1.00 13.19 150 ARG B N 1
ATOM 1577 C CA A ARG B 2 60 ? 17.861 -22.993 18.593 0.50 13.78 150 ARG B CA 1
ATOM 1578 C CA B ARG B 2 60 ? 17.892 -23.012 18.626 0.50 13.79 150 ARG B CA 1
ATOM 1579 C C . ARG B 2 60 ? 16.631 -23.622 19.253 1.00 13.80 150 ARG B C 1
ATOM 1580 O O . ARG B 2 60 ? 16.312 -24.801 19.034 1.00 14.30 150 ARG B O 1
ATOM 1595 N N . GLY B 2 61 ? 15.923 -22.828 20.045 1.00 13.57 151 GLY B N 1
ATOM 1596 C CA . GLY B 2 61 ? 14.733 -23.296 20.738 1.00 13.31 151 GLY B CA 1
ATOM 1597 C C . GLY B 2 61 ? 14.045 -22.113 21.373 1.00 13.15 151 GLY B C 1
ATOM 1598 O O . GLY B 2 61 ? 14.290 -20.971 20.990 1.00 13.43 151 GLY B O 1
ATOM 1599 N N . ASN B 2 62 ? 13.196 -22.380 22.355 1.00 13.01 152 ASN B N 1
ATOM 1600 C CA . ASN B 2 62 ? 12.397 -21.331 22.964 1.00 12.77 152 ASN B CA 1
ATOM 1601 C C . ASN B 2 62 ? 13.229 -20.346 23.790 1.00 12.44 152 ASN B C 1
ATOM 1602 O O . ASN B 2 62 ? 14.045 -20.752 24.621 1.00 13.03 152 ASN B O 1
ATOM 1607 N N . LEU B 2 63 ? 13.014 -19.053 23.549 1.00 11.62 153 LEU B N 1
ATOM 1608 C CA . LEU B 2 63 ? 13.718 -18.002 24.275 1.00 10.97 153 LEU B CA 1
ATOM 1609 C C . LEU B 2 63 ? 12.766 -16.908 24.742 1.00 10.54 153 LEU B C 1
ATOM 1610 O O . LEU B 2 63 ? 12.010 -16.353 23.940 1.00 10.44 153 LEU B O 1
ATOM 1615 N N . CYS B 2 64 ? 12.811 -16.606 26.040 1.00 10.72 154 CYS B N 1
ATOM 1616 C CA . CYS B 2 64 ? 12.184 -15.409 26.593 1.00 10.90 154 CYS B CA 1
ATOM 1617 C C . CYS B 2 64 ? 13.228 -14.650 27.389 1.00 10.87 154 CYS B C 1
ATOM 1618 O O . CYS B 2 64 ? 14.002 -15.253 28.144 1.00 11.23 154 CYS B O 1
ATOM 1621 N N . VAL B 2 65 ? 13.250 -13.331 27.216 1.00 10.66 155 VAL B N 1
ATOM 1622 C CA A VAL B 2 65 ? 14.164 -12.471 27.960 0.50 10.72 155 VAL B CA 1
ATOM 1623 C CA B VAL B 2 65 ? 14.162 -12.471 27.974 0.50 10.50 155 VAL B CA 1
ATOM 1624 C C . VAL B 2 65 ? 13.423 -11.275 28.566 1.00 10.36 155 VAL B C 1
ATOM 1625 O O . VAL B 2 65 ? 12.526 -10.700 27.936 1.00 10.39 155 VAL B O 1
ATOM 1632 N N . ASN B 2 66 ? 13.798 -10.915 29.789 1.00 9.73 156 ASN B N 1
ATOM 1633 C CA . ASN B 2 66 ? 13.259 -9.737 30.454 1.00 9.58 156 ASN B CA 1
ATOM 1634 C C . ASN B 2 66 ? 14.203 -8.556 30.260 1.00 9.44 156 ASN B C 1
ATOM 1635 O O . ASN B 2 66 ? 15.409 -8.673 30.506 1.00 9.75 156 ASN B O 1
ATOM 1640 N N . LEU B 2 67 ? 13.659 -7.428 29.812 1.00 8.97 157 LEU B N 1
ATOM 1641 C CA . LEU B 2 67 ? 14.428 -6.191 29.753 1.00 9.07 157 LEU B CA 1
ATOM 1642 C C . LEU B 2 67 ? 14.238 -5.461 31.080 1.00 9.21 157 LEU B C 1
ATOM 1643 O O . LEU B 2 67 ? 13.124 -5.041 31.404 1.00 9.44 157 LEU B O 1
ATOM 1648 N N . MET B 2 68 ? 15.332 -5.315 31.825 1.00 9.14 158 MET B N 1
ATOM 1649 C CA . MET B 2 68 ? 15.303 -4.845 33.212 1.00 9.36 158 MET B CA 1
ATOM 1650 C C . MET B 2 68 ? 15.750 -3.400 33.353 1.00 9.66 158 MET B C 1
ATOM 1651 O O . MET B 2 68 ? 16.661 -2.955 32.652 1.00 9.92 158 MET B O 1
ATOM 1656 N N . ARG B 2 69 ? 15.121 -2.684 34.287 1.00 10.17 159 ARG B N 1
ATOM 1657 C CA . ARG B 2 69 ? 15.546 -1.339 34.672 1.00 10.78 159 ARG B CA 1
ATOM 1658 C C . ARG B 2 69 ? 15.526 -1.215 36.194 1.00 11.22 159 ARG B C 1
ATOM 1659 O O . ARG B 2 69 ? 14.583 -1.678 36.844 1.00 11.27 159 ARG B O 1
ATOM 1667 N N . GLY B 2 70 ? 16.555 -0.587 36.760 1.00 11.89 160 GLY B N 1
ATOM 1668 C CA . GLY B 2 70 ? 16.573 -0.311 38.206 1.00 13.22 160 GLY B CA 1
ATOM 1669 C C . GLY B 2 70 ? 17.940 -0.027 38.799 1.00 14.63 160 GLY B C 1
ATOM 1670 O O . GLY B 2 70 ? 18.948 -0.194 38.123 1.00 13.96 160 GLY B O 1
ATOM 1671 N N . ARG B 2 71 ? 17.975 0.376 40.074 1.00 16.35 161 ARG B N 1
ATOM 1672 C CA . ARG B 2 71 ? 19.216 0.854 40.728 1.00 18.43 161 ARG B CA 1
ATOM 1673 C C . ARG B 2 71 ? 19.798 0.003 41.879 1.00 19.43 161 ARG B C 1
ATOM 1674 O O . ARG B 2 71 ? 20.909 0.273 42.345 1.00 20.23 161 ARG B O 1
ATOM 1682 N N . GLU B 2 72 ? 19.048 -0.991 42.350 1.00 19.94 162 GLU B N 1
ATOM 1683 C CA . GLU B 2 72 ? 19.590 -2.063 43.201 1.00 19.98 162 GLU B CA 1
ATOM 1684 C C . GLU B 2 72 ? 18.734 -3.309 43.038 1.00 19.92 162 GLU B C 1
ATOM 1685 O O . GLU B 2 72 ? 19.247 -4.420 42.882 1.00 20.25 162 GLU B O 1
ATOM 1691 N N . ARG B 2 73 ? 17.423 -3.105 43.077 1.00 19.41 163 ARG B N 1
ATOM 1692 C CA . ARG B 2 73 ? 16.468 -4.150 42.773 1.00 18.82 163 ARG B CA 1
ATOM 1693 C C . ARG B 2 73 ? 15.739 -3.748 41.498 1.00 18.29 163 ARG B C 1
ATOM 1694 O O . ARG B 2 73 ? 14.771 -2.980 41.529 1.00 18.64 163 ARG B O 1
ATOM 1696 N N . ALA B 2 74 ? 16.234 -4.247 40.372 1.00 17.00 164 ALA B N 1
ATOM 1697 C CA . ALA B 2 74 ? 15.654 -3.938 39.072 1.00 15.63 164 ALA B CA 1
ATOM 1698 C C . ALA B 2 74 ? 14.317 -4.648 38.900 1.00 14.65 164 ALA B C 1
ATOM 1699 O O . ALA B 2 74 ? 14.018 -5.616 39.601 1.00 14.70 164 ALA B O 1
ATOM 1701 N N . GLN B 2 75 ? 13.504 -4.143 37.977 1.00 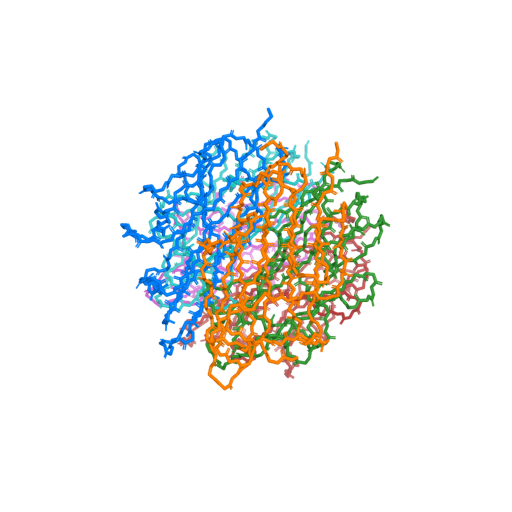13.39 165 GLN B N 1
ATOM 1702 C CA . GLN B 2 75 ? 12.243 -4.782 37.629 1.00 12.71 165 GLN B CA 1
ATOM 1703 C C . GLN B 2 75 ? 12.130 -4.853 36.115 1.00 12.18 165 GLN B C 1
ATOM 1704 O O . GLN B 2 75 ? 12.642 -3.978 35.410 1.00 11.66 165 GLN B O 1
ATOM 1710 N N . LYS B 2 76 ? 11.465 -5.894 35.622 1.00 11.85 166 LYS B N 1
ATOM 1711 C CA . LYS B 2 76 ? 11.265 -6.040 34.184 1.00 12.27 166 LYS B CA 1
ATOM 1712 C C . LYS B 2 76 ? 10.308 -4.977 33.651 1.00 11.50 166 LYS B C 1
ATOM 1713 O O . LYS B 2 76 ? 9.257 -4.709 34.242 1.00 11.65 166 LYS B O 1
ATOM 1719 N N . VAL B 2 77 ? 10.718 -4.349 32.555 1.00 10.77 167 VAL B N 1
ATOM 1720 C CA . VAL B 2 77 ? 9.900 -3.381 31.843 1.00 10.28 167 VAL B CA 1
ATOM 1721 C C . VAL B 2 77 ? 9.005 -4.139 30.865 1.00 9.57 167 VAL B C 1
ATOM 1722 O O . VAL B 2 77 ? 7.806 -3.881 30.775 1.00 9.66 167 VAL B O 1
ATOM 1726 N N . VAL B 2 78 ? 9.616 -5.059 30.119 1.00 9.11 168 VAL B N 1
ATOM 1727 C CA . VAL B 2 78 ? 8.911 -5.935 29.184 1.00 9.07 168 VAL B CA 1
ATOM 1728 C C . VAL B 2 78 ? 9.590 -7.302 29.156 1.00 8.98 168 VAL B C 1
ATOM 1729 O O . VAL B 2 78 ? 10.737 -7.445 29.598 1.00 9.30 168 VAL B O 1
ATOM 1733 N N . THR B 2 79 ? 8.865 -8.298 28.655 1.00 8.80 169 THR B N 1
ATOM 1734 C CA . THR B 2 79 ? 9.433 -9.598 28.332 1.00 9.37 169 THR B CA 1
ATOM 1735 C C . THR B 2 79 ? 9.224 -9.848 26.842 1.00 9.13 169 THR B C 1
ATOM 1736 O O . THR B 2 79 ? 8.116 -9.667 26.331 1.00 9.21 169 THR B O 1
ATOM 1740 N N . PHE B 2 80 ? 10.288 -10.256 26.155 1.00 8.71 170 PHE B N 1
ATOM 1741 C CA . PHE B 2 80 ? 10.191 -10.666 24.753 1.00 9.06 170 PHE B CA 1
ATOM 1742 C C . PHE B 2 80 ? 10.366 -12.178 24.650 1.00 9.09 170 PHE B C 1
ATOM 1743 O O . PHE B 2 80 ? 11.353 -12.726 25.150 1.00 9.14 170 PHE B O 1
ATOM 1751 N N . CYS B 2 81 ? 9.408 -12.848 24.012 1.00 8.89 171 CYS B N 1
ATOM 1752 C CA . CYS B 2 81 ? 9.500 -14.290 23.754 1.00 9.09 171 CYS B CA 1
ATOM 1753 C C . CYS B 2 81 ? 9.438 -14.575 22.269 1.00 8.67 171 CYS B C 1
ATOM 1754 O O . CYS B 2 81 ? 8.657 -13.959 21.548 1.00 9.00 171 CYS B O 1
ATOM 1757 N N . ASP B 2 82 ? 10.247 -15.530 21.828 1.00 8.70 172 ASP B N 1
ATOM 1758 C CA . ASP B 2 82 ? 10.236 -15.980 20.447 1.00 8.96 172 ASP B CA 1
ATOM 1759 C C . ASP B 2 82 ? 10.576 -17.464 20.485 1.00 9.42 172 ASP B C 1
ATOM 1760 O O . ASP B 2 82 ? 11.626 -17.863 20.998 1.00 9.32 172 ASP B O 1
ATOM 1765 N N . TYR B 2 83 ? 9.658 -18.277 19.976 1.00 10.18 173 TYR B N 1
ATOM 1766 C CA . TYR B 2 83 ? 9.763 -19.721 20.087 1.00 11.15 173 TYR B CA 1
ATOM 1767 C C . TYR B 2 83 ? 10.262 -20.336 18.787 1.00 11.62 173 TYR B C 1
ATOM 1768 O O . TYR B 2 83 ? 10.131 -19.746 17.708 1.00 11.23 173 TYR B O 1
ATOM 1777 N N . ALA B 2 84 ? 10.860 -21.516 18.903 1.00 12.44 174 ALA B N 1
ATOM 1778 C CA . ALA B 2 84 ? 11.429 -22.223 17.765 1.00 13.36 174 ALA B CA 1
ATOM 1779 C C . ALA B 2 84 ? 11.389 -23.714 18.047 1.00 14.32 174 ALA B C 1
ATOM 1780 O O . ALA B 2 84 ? 11.925 -24.176 19.055 1.00 14.79 174 ALA B O 1
ATOM 1782 N N . TYR B 2 85 ? 10.730 -24.460 17.168 1.00 15.64 175 TYR B N 1
ATOM 1783 C CA . TYR B 2 85 ? 10.675 -25.904 17.318 1.00 16.70 175 TYR B CA 1
ATOM 1784 C C . TYR B 2 85 ? 11.648 -26.585 16.366 1.00 16.84 175 TYR B C 1
ATOM 1785 O O . TYR B 2 85 ? 11.484 -26.519 15.144 1.00 17.25 175 TYR B O 1
ATOM 1794 N N . ASN B 2 86 ? 12.659 -27.229 16.950 1.00 16.97 176 ASN B N 1
ATOM 1795 C CA . ASN B 2 86 ? 13.678 -27.984 16.217 1.00 17.08 176 ASN B CA 1
ATOM 1796 C C . ASN B 2 86 ? 14.273 -27.192 15.046 1.00 16.48 176 ASN B C 1
ATOM 1797 O O . ASN B 2 86 ? 14.446 -27.717 13.943 1.00 16.71 176 ASN B O 1
ATOM 1802 N N . THR B 2 87 ? 14.580 -25.920 15.294 1.00 15.68 177 THR B N 1
ATOM 1803 C CA . THR B 2 87 ? 15.121 -25.044 14.257 1.00 14.90 177 THR B CA 1
ATOM 1804 C C . THR B 2 87 ? 15.956 -23.901 14.832 1.00 13.84 177 THR B C 1
ATOM 1805 O O . THR B 2 87 ? 16.025 -23.731 16.045 1.00 14.76 177 THR B O 1
ATOM 1809 N N . PHE B 2 88 ? 16.593 -23.140 13.946 1.00 12.27 178 PHE B N 1
ATOM 1810 C CA . PHE B 2 88 ? 17.402 -21.988 14.326 1.00 10.93 178 PHE B CA 1
ATOM 1811 C C . PHE B 2 88 ? 16.656 -20.698 14.013 1.00 9.75 178 PHE B C 1
ATOM 1812 O O . PHE B 2 88 ? 15.991 -20.582 12.983 1.00 9.13 178 PHE B O 1
ATOM 1820 N N . GLN B 2 89 ? 16.787 -19.729 14.910 1.00 8.59 179 GLN B N 1
ATOM 1821 C CA . GLN B 2 89 ? 16.073 -18.464 14.791 1.00 8.22 179 GLN B CA 1
ATOM 1822 C C . GLN B 2 89 ? 16.957 -17.298 15.206 1.00 7.75 179 GLN B C 1
ATOM 1823 O O . GLN B 2 89 ? 17.962 -17.477 15.899 1.00 7.72 179 GLN B O 1
ATOM 1829 N N . VAL B 2 90 ? 16.564 -16.100 14.782 1.00 7.13 180 VAL B N 1
ATOM 1830 C CA . VAL B 2 90 ? 17.090 -14.864 15.354 1.00 7.26 180 VAL B CA 1
ATOM 1831 C C . VAL B 2 90 ? 15.898 -13.999 15.723 1.00 6.93 180 VAL B C 1
ATOM 1832 O O . VAL B 2 90 ? 14.957 -13.852 14.947 1.00 6.80 180 VAL B O 1
ATOM 1836 N N . THR B 2 91 ? 15.933 -13.451 16.928 1.00 6.91 181 THR B N 1
ATOM 1837 C CA . THR B 2 91 ? 14.857 -12.607 17.395 1.00 7.11 181 THR B CA 1
ATOM 1838 C C . THR B 2 91 ? 15.418 -11.274 17.855 1.00 6.82 181 THR B C 1
ATOM 1839 O O . THR B 2 91 ? 16.628 -11.117 17.986 1.00 7.24 181 THR B O 1
ATOM 1843 N N . THR B 2 92 ? 14.529 -10.310 18.067 1.00 7.45 182 THR B N 1
ATOM 1844 C CA . THR B 2 92 ? 14.943 -8.960 18.407 1.00 7.75 182 THR B CA 1
ATOM 1845 C C . THR B 2 92 ? 13.937 -8.278 19.327 1.00 8.18 182 THR B C 1
ATOM 1846 O O . THR B 2 92 ? 12.759 -8.644 19.358 1.00 9.29 182 THR B O 1
ATOM 1850 N N . GLY B 2 93 ? 14.421 -7.301 20.085 1.00 8.06 183 GLY B N 1
ATOM 1851 C CA . GLY B 2 93 ? 13.580 -6.474 20.943 1.00 8.27 183 GLY B CA 1
ATOM 1852 C C . GLY B 2 93 ? 14.273 -5.146 21.141 1.00 8.40 183 GLY B C 1
ATOM 1853 O O . GLY B 2 93 ? 15.487 -5.040 20.998 1.00 8.33 183 GLY B O 1
ATOM 1854 N N . GLY B 2 94 ? 13.494 -4.124 21.466 1.00 8.85 184 GLY B N 1
ATOM 1855 C CA . GLY B 2 94 ? 14.040 -2.794 21.672 1.00 8.87 184 GLY B CA 1
ATOM 1856 C C . GLY B 2 94 ? 13.116 -1.944 22.506 1.00 8.30 184 GLY B C 1
ATOM 1857 O O . GLY B 2 94 ? 11.936 -2.265 22.663 1.00 8.44 184 GLY B O 1
ATOM 1858 N N . MET B 2 95 ? 13.659 -0.854 23.039 1.00 7.84 185 MET B N 1
ATOM 1859 C CA . MET B 2 95 ? 12.901 0.026 23.925 1.00 7.62 185 MET B CA 1
ATOM 1860 C C . MET B 2 95 ? 13.602 1.356 24.112 1.00 7.21 185 MET B C 1
ATOM 1861 O O . MET B 2 95 ? 14.811 1.396 24.346 1.00 7.30 185 MET B O 1
ATOM 1866 N N . VAL B 2 96 ? 12.826 2.435 24.006 1.00 7.01 186 VAL B N 1
ATOM 1867 C CA . VAL B 2 96 ? 13.250 3.761 24.435 1.00 7.23 186 VAL B CA 1
ATOM 1868 C C . VAL B 2 96 ? 12.948 3.876 25.934 1.00 7.35 186 VAL B C 1
ATOM 1869 O O . VAL B 2 96 ? 11.819 3.616 26.363 1.00 7.51 186 VAL B O 1
ATOM 1873 N N . LEU B 2 97 ? 13.958 4.252 26.719 1.00 7.81 187 LEU B N 1
ATOM 1874 C CA . LEU B 2 97 ? 13.826 4.381 28.170 1.00 8.41 187 LEU B CA 1
ATOM 1875 C C . LEU B 2 97 ? 14.406 5.696 28.654 1.00 8.96 187 LEU B C 1
ATOM 1876 O O . LEU B 2 97 ? 15.488 6.105 28.230 1.00 9.19 187 LEU B O 1
ATOM 1881 N N . LYS B 2 98 ? 13.678 6.350 29.552 1.00 9.47 188 LYS B N 1
ATOM 1882 C CA . LYS B 2 98 ? 14.223 7.451 30.333 1.00 10.68 188 LYS B CA 1
ATOM 1883 C C . LYS B 2 98 ? 15.000 6.849 31.495 1.00 10.76 188 LYS B C 1
ATOM 1884 O O . LYS B 2 98 ? 14.492 5.967 32.196 1.00 10.86 188 LYS B O 1
ATOM 1890 N N . LEU B 2 99 ? 16.231 7.315 31.684 1.00 11.24 189 LEU B N 1
ATOM 1891 C CA . LEU B 2 99 ? 17.082 6.830 32.765 1.00 11.69 189 LEU B CA 1
ATOM 1892 C C . LEU B 2 99 ? 17.594 7.964 33.627 1.00 12.31 189 LEU B C 1
ATOM 1893 O O . LEU B 2 99 ? 17.899 9.052 33.131 1.00 12.40 189 LEU B O 1
ATOM 1898 N N . GLU B 2 100 ? 17.681 7.690 34.923 1.00 12.99 190 GLU B N 1
ATOM 1899 C CA . GLU B 2 100 ? 18.273 8.614 35.881 1.00 13.84 190 GLU B CA 1
ATOM 1900 C C . GLU B 2 100 ? 19.638 8.088 36.316 1.00 14.13 190 GLU B C 1
ATOM 1901 O O . GLU B 2 100 ? 19.967 6.918 36.085 1.00 13.85 190 GLU B O 1
ATOM 1907 N N . GLN B 2 101 ? 20.424 8.960 36.946 1.00 14.59 191 GLN B N 1
ATOM 1908 C CA . GLN B 2 101 ? 21.766 8.623 37.420 1.00 15.09 191 GLN B CA 1
ATOM 1909 C C . GLN B 2 101 ? 21.761 7.358 38.276 1.00 14.39 191 GLN B C 1
ATOM 1910 O O . GLN B 2 101 ? 21.001 7.256 39.246 1.00 14.56 191 GLN B O 1
ATOM 1916 N N . GLY B 2 102 ? 22.609 6.400 37.907 1.00 13.83 192 GLY B N 1
ATOM 1917 C CA . GLY B 2 102 ? 22.764 5.161 38.662 1.00 13.03 192 GLY B CA 1
ATOM 1918 C C . GLY B 2 102 ? 21.864 4.014 38.241 1.00 12.21 192 GLY B C 1
ATOM 1919 O O . GLY B 2 102 ? 22.068 2.879 38.673 1.00 11.97 192 GLY B O 1
ATOM 1920 N N . GLU B 2 103 ? 20.870 4.294 37.398 1.00 11.76 193 GLU B N 1
ATOM 1921 C CA . GLU B 2 103 ? 19.952 3.244 36.955 1.00 11.44 193 GLU B CA 1
ATOM 1922 C C . GLU B 2 103 ? 20.628 2.301 35.968 1.00 10.92 193 GLU B C 1
ATOM 1923 O O . GLU B 2 103 ? 21.337 2.747 35.059 1.00 11.33 193 GLU B O 1
ATOM 1929 N N . ASN B 2 104 ? 20.430 1.002 36.183 1.00 10.62 194 ASN B N 1
ATOM 1930 C CA A ASN B 2 104 ? 20.955 0.033 35.236 0.50 10.85 194 ASN B CA 1
ATOM 1931 C CA B ASN B 2 104 ? 20.934 -0.065 35.320 0.50 10.20 194 ASN B CA 1
ATOM 1932 C C . ASN B 2 104 ? 19.889 -0.513 34.303 1.00 10.21 194 ASN B C 1
ATOM 1933 O O . ASN B 2 104 ? 18.687 -0.491 34.602 1.00 10.25 194 ASN B O 1
ATOM 1942 N N . VAL B 2 105 ? 20.353 -0.950 33.135 1.00 9.56 195 VAL B N 1
ATOM 1943 C CA . VAL B 2 105 ? 19.520 -1.627 32.155 1.00 9.00 195 VAL B CA 1
ATOM 1944 C C . VAL B 2 105 ? 20.296 -2.859 31.725 1.00 8.41 195 VAL B C 1
ATOM 1945 O O . VAL B 2 105 ? 21.501 -2.788 31.476 1.00 8.54 195 VAL B O 1
ATOM 1949 N N . PHE B 2 106 ? 19.606 -3.990 31.659 1.00 8.22 196 PHE B N 1
ATOM 1950 C CA . PHE B 2 106 ? 20.227 -5.255 31.284 1.00 8.44 196 PHE B CA 1
ATOM 1951 C C . PHE B 2 106 ? 19.173 -6.262 30.865 1.00 7.94 196 PHE B C 1
ATOM 1952 O O . PHE B 2 106 ? 17.977 -6.031 31.038 1.00 8.10 196 PHE B O 1
ATOM 1960 N N . LEU B 2 107 ? 19.636 -7.371 30.299 1.00 8.13 197 LEU B N 1
ATOM 1961 C CA . LEU B 2 107 ? 18.768 -8.461 29.905 1.00 8.29 197 LEU B CA 1
ATOM 1962 C C . LEU B 2 107 ? 18.882 -9.597 30.910 1.00 8.89 197 LEU B C 1
ATOM 1963 O O . LEU B 2 107 ? 19.979 -9.920 31.377 1.00 9.15 197 LEU B O 1
ATOM 1968 N N . GLN B 2 108 ? 17.741 -10.191 31.236 1.00 9.43 198 GLN B N 1
ATOM 1969 C CA . GLN B 2 108 ? 17.671 -11.231 32.251 1.00 10.22 198 GLN B CA 1
ATOM 1970 C C . GLN B 2 108 ? 17.049 -12.499 31.680 1.00 10.67 198 GLN B C 1
ATOM 1971 O O . GLN B 2 108 ? 16.042 -12.445 30.961 1.00 10.60 198 GLN B O 1
ATOM 1977 N N . ALA B 2 109 ? 17.658 -13.636 32.009 1.00 11.20 199 ALA B N 1
ATOM 1978 C CA . ALA B 2 109 ? 17.218 -14.937 31.515 1.00 11.81 199 ALA B CA 1
ATOM 1979 C C . ALA B 2 109 ? 15.960 -15.458 32.214 1.00 12.34 199 ALA B C 1
ATOM 1980 O O . ALA B 2 109 ? 15.648 -15.051 33.335 1.00 12.56 199 ALA B O 1
ATOM 1982 N N . THR B 2 110 ? 15.262 -16.367 31.533 1.00 13.39 200 THR B N 1
ATOM 1983 C CA . THR B 2 110 ? 14.087 -17.067 32.059 1.00 14.23 200 THR B CA 1
ATOM 1984 C C . THR B 2 110 ? 14.316 -18.577 31.914 1.00 14.96 200 THR B C 1
ATOM 1985 O O . THR B 2 110 ? 15.407 -19.002 31.523 1.00 15.02 200 THR B O 1
ATOM 1989 N N . ASP B 2 111 ? 13.292 -19.380 32.217 1.00 15.71 201 ASP B N 1
ATOM 1990 C CA . ASP B 2 111 ? 13.350 -20.835 32.009 1.00 16.52 201 ASP B CA 1
ATOM 1991 C C . ASP B 2 111 ? 13.447 -21.191 30.525 1.00 16.63 201 ASP B C 1
ATOM 1992 O O . ASP B 2 111 ? 13.917 -22.272 30.163 1.00 16.97 201 ASP B O 1
ATOM 1997 N N . LYS B 2 112 ? 12.992 -20.274 29.675 1.00 16.62 202 LYS B N 1
ATOM 1998 C CA . LYS B 2 112 ? 13.110 -20.414 28.232 1.00 16.63 202 LYS B CA 1
ATOM 1999 C C . LYS B 2 112 ? 14.440 -19.780 27.823 1.00 16.41 202 LYS B C 1
ATOM 2000 O O . LYS B 2 112 ? 14.533 -18.565 27.604 1.00 15.84 202 LYS B O 1
ATOM 2006 N N . ASN B 2 113 ? 15.466 -20.623 27.732 1.00 16.44 203 ASN B N 1
ATOM 2007 C CA . ASN B 2 113 ? 16.851 -20.165 27.786 1.00 16.74 203 ASN B CA 1
ATOM 2008 C C . ASN B 2 113 ? 17.742 -20.513 26.589 1.00 16.75 203 ASN B C 1
ATOM 2009 O O . ASN B 2 113 ? 18.971 -20.474 26.700 1.00 16.90 203 ASN B O 1
ATOM 2014 N N . SER B 2 114 ? 17.136 -20.850 25.453 1.00 16.68 204 SER B N 1
ATOM 2015 C CA . SER B 2 114 ? 17.917 -21.172 24.260 1.00 16.77 204 SER B CA 1
ATOM 2016 C C . SER B 2 114 ? 18.523 -19.908 23.654 1.00 16.52 204 SER B C 1
ATOM 2017 O O . SER B 2 114 ? 17.847 -19.155 22.940 1.00 16.63 204 SER B O 1
ATOM 2020 N N . LEU B 2 115 ? 19.801 -19.689 23.954 1.00 16.34 205 LEU B N 1
ATOM 2021 C CA . LEU B 2 115 ? 20.534 -18.521 23.479 1.00 16.10 205 LEU B CA 1
ATOM 2022 C C . LEU B 2 115 ? 21.926 -18.907 22.989 1.00 16.02 205 LEU B C 1
ATOM 2023 O O . LEU B 2 115 ? 22.737 -19.438 23.754 1.00 16.43 205 LEU B O 1
ATOM 2028 N N . LEU B 2 116 ? 22.192 -18.626 21.714 1.00 15.83 206 LEU B N 1
ATOM 2029 C CA . LEU B 2 116 ? 23.469 -18.941 21.077 1.00 16.04 206 LEU B CA 1
ATOM 2030 C C . LEU B 2 116 ? 24.335 -17.704 20.922 1.00 16.24 206 LEU B C 1
ATOM 2031 O O . LEU B 2 116 ? 23.844 -16.634 20.561 1.00 16.40 206 LEU B O 1
ATOM 2036 N N . GLY B 2 117 ? 25.630 -17.862 21.171 1.00 16.42 207 GLY B N 1
ATOM 2037 C CA . GLY B 2 117 ? 26.583 -16.777 20.985 1.00 17.14 207 GLY B CA 1
ATOM 2038 C C . GLY B 2 117 ? 27.888 -17.307 20.436 1.00 17.69 207 GLY B C 1
ATOM 2039 O O . GLY B 2 117 ? 28.757 -17.751 21.188 1.00 17.57 207 GLY B O 1
ATOM 2040 N N . MET B 2 118 ? 28.013 -17.263 19.113 1.00 18.27 208 MET B N 1
ATOM 2041 C CA A MET B 2 118 ? 29.173 -17.810 18.420 0.50 18.39 208 MET B CA 1
ATOM 2042 C CA B MET B 2 118 ? 29.172 -17.816 18.419 0.50 18.96 208 MET B CA 1
ATOM 2043 C C . MET B 2 118 ? 29.391 -17.077 17.108 1.00 18.76 208 MET B C 1
ATOM 2044 O O . MET B 2 118 ? 28.491 -16.394 16.616 1.00 18.61 208 MET B O 1
ATOM 2053 N N . GLU B 2 119 ? 30.584 -17.222 16.541 1.00 18.93 209 GLU B N 1
ATOM 2054 C CA . GLU B 2 119 ? 30.851 -16.704 15.211 1.00 19.05 209 GLU B CA 1
ATOM 2055 C C . GLU B 2 119 ? 29.932 -17.466 14.260 1.00 18.54 209 GLU B C 1
ATOM 2056 O O . GLU B 2 119 ? 29.901 -18.700 14.274 1.00 19.04 209 GLU B O 1
ATOM 2062 N N . GLY B 2 120 ? 29.163 -16.731 13.464 1.00 17.8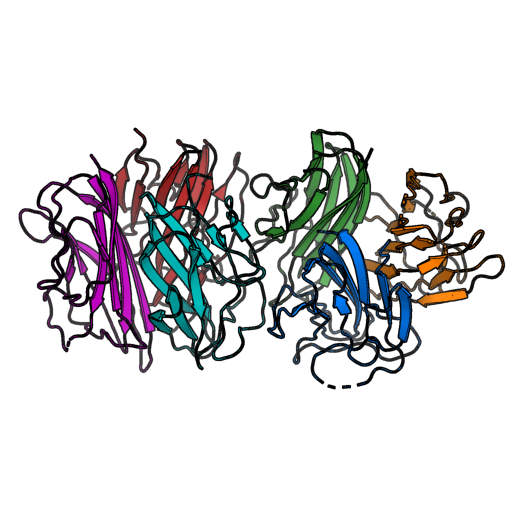6 210 GLY B N 1
ATOM 2063 C CA . GLY B 2 120 ? 28.199 -17.349 12.553 1.00 16.33 210 GLY B CA 1
ATOM 2064 C C . GLY B 2 120 ? 26.778 -17.444 13.088 1.00 15.16 210 GLY B C 1
ATOM 2065 O O . GLY B 2 120 ? 25.857 -17.759 12.335 1.00 15.13 210 GLY B O 1
ATOM 2066 N N . ALA B 2 121 ? 26.604 -17.189 14.387 1.00 14.08 211 ALA B N 1
ATOM 2067 C CA . ALA B 2 121 ? 25.285 -17.114 15.021 1.00 13.04 211 ALA B CA 1
ATOM 2068 C C . ALA B 2 121 ? 25.386 -16.281 16.291 1.00 11.95 211 ALA B C 1
ATOM 2069 O O . ALA B 2 121 ? 25.425 -16.811 17.408 1.00 12.26 211 ALA B O 1
ATOM 2071 N N . ASN B 2 122 ? 25.427 -14.966 16.109 1.00 10.75 212 ASN B N 1
ATOM 2072 C CA . ASN B 2 122 ? 25.744 -14.057 17.194 1.00 10.11 212 ASN B CA 1
ATOM 2073 C C . ASN B 2 122 ? 24.533 -13.638 18.009 1.00 8.90 212 ASN B C 1
ATOM 2074 O O . ASN B 2 122 ? 23.396 -13.718 17.552 1.00 8.88 212 ASN B O 1
ATOM 2079 N N . SER B 2 123 ? 24.793 -13.207 19.238 1.00 7.85 213 SER B N 1
ATOM 2080 C CA . SER B 2 123 ? 23.801 -12.494 20.028 1.00 7.32 213 SER B CA 1
ATOM 2081 C C . SER B 2 123 ? 24.457 -11.202 20.492 1.00 7.05 213 SER B C 1
ATOM 2082 O O . SER B 2 123 ? 25.613 -11.210 20.939 1.00 7.47 213 SER B O 1
ATOM 2085 N N . ILE B 2 124 ? 23.725 -10.098 20.368 1.00 6.72 214 ILE B N 1
ATOM 2086 C CA . ILE B 2 124 ? 24.270 -8.763 20.590 1.00 6.77 214 ILE B CA 1
ATOM 2087 C C . ILE B 2 124 ? 23.297 -7.926 21.428 1.00 6.49 214 ILE B C 1
ATOM 2088 O O . ILE B 2 124 ? 22.076 -8.054 21.291 1.00 6.78 214 ILE B O 1
ATOM 2093 N N . PHE B 2 125 ? 23.857 -7.069 22.275 1.00 6.63 215 PHE B N 1
ATOM 2094 C CA . PHE B 2 125 ? 23.096 -6.134 23.097 1.00 6.63 215 PHE B CA 1
ATOM 2095 C C . PHE B 2 125 ? 23.725 -4.764 22.871 1.00 6.54 215 PHE B C 1
ATOM 2096 O O . PHE B 2 125 ? 24.951 -4.609 22.965 1.00 6.21 215 PHE B O 1
ATOM 2104 N N . SER B 2 126 ? 22.881 -3.780 22.562 1.00 6.18 216 SER B N 1
ATOM 2105 C CA . SER B 2 126 ? 23.329 -2.434 22.224 1.00 6.23 216 SER B CA 1
ATOM 2106 C C . SER B 2 126 ? 22.463 -1.376 22.882 1.00 6.40 216 SER B C 1
ATOM 2107 O O . SER B 2 126 ? 21.309 -1.620 23.217 1.00 6.37 216 SER B O 1
ATOM 2110 N N . GLY B 2 127 ? 23.023 -0.183 23.028 1.00 6.52 217 GLY B N 1
ATOM 2111 C CA . GLY B 2 127 ? 22.249 0.955 23.494 1.00 6.86 217 GLY B CA 1
ATOM 2112 C C . GLY B 2 127 ? 22.965 2.251 23.204 1.00 6.55 217 GLY B C 1
ATOM 2113 O O . GLY B 2 127 ? 24.188 2.287 23.094 1.00 6.97 217 GLY B O 1
ATOM 2114 N N . PHE B 2 128 ? 22.198 3.327 23.081 1.00 6.91 218 PHE B N 1
ATOM 2115 C CA . PHE B 2 128 ? 22.786 4.640 22.862 1.00 8.03 218 PHE B CA 1
ATOM 2116 C C . PHE B 2 128 ? 21.948 5.766 23.437 1.00 8.50 218 PHE B C 1
ATOM 2117 O O . PHE B 2 128 ? 20.726 5.655 23.537 1.00 8.35 218 PHE B O 1
ATOM 2125 N N . LEU B 2 129 ? 22.630 6.848 23.814 1.00 9.30 219 LEU B N 1
ATOM 2126 C CA . LEU B 2 129 ? 21.973 8.070 24.254 1.00 10.65 219 LEU B CA 1
ATOM 2127 C C . LEU B 2 129 ? 21.300 8.769 23.081 1.00 11.55 219 LEU B C 1
ATOM 2128 O O . LEU B 2 129 ? 21.920 8.974 22.032 1.00 11.82 219 LEU B O 1
ATOM 2133 N N . LEU B 2 130 ? 20.032 9.126 23.276 1.00 12.45 220 LEU B N 1
ATOM 2134 C CA . LEU B 2 130 ? 19.267 9.929 22.323 1.00 13.77 220 LEU B CA 1
ATOM 2135 C C . LEU B 2 130 ? 19.348 11.415 22.666 1.00 14.92 220 LEU B C 1
ATOM 2136 O O . LEU B 2 130 ? 19.709 12.231 21.815 1.00 15.57 220 LEU B O 1
ATOM 2141 N N . PHE B 2 131 ? 19.001 11.752 23.910 1.00 16.02 221 PHE B N 1
ATOM 2142 C CA . PHE B 2 131 ? 18.986 13.137 24.392 1.00 17.32 221 PHE B CA 1
ATOM 2143 C C . PHE B 2 131 ? 19.307 13.163 25.887 1.00 18.07 221 PHE B C 1
ATOM 2144 O O . PHE B 2 131 ? 18.648 12.472 26.666 1.00 17.88 221 PHE B O 1
ATOM 2152 N N . PRO B 2 132 ? 20.323 13.951 26.292 1.00 18.97 222 PRO B N 1
ATOM 2153 C CA . PRO B 2 132 ? 20.613 14.111 27.721 1.00 19.77 222 PRO B CA 1
ATOM 2154 C C . PRO B 2 132 ? 19.597 15.021 28.415 1.00 20.69 222 PRO B C 1
ATOM 2155 O O . PRO B 2 132 ? 19.107 15.974 27.800 1.00 21.08 222 PRO B O 1
ATOM 2159 N N . ASP B 2 133 ? 19.301 14.709 29.681 1.00 21.49 223 ASP B N 1
ATOM 2160 C CA . ASP B 2 133 ? 18.333 15.424 30.539 1.00 22.29 223 ASP B CA 1
ATOM 2161 C C . ASP B 2 133 ? 17.421 14.438 31.273 1.00 22.57 223 ASP B C 1
ATOM 2162 O O . ASP B 2 133 ? 17.521 14.236 32.484 1.00 22.88 223 ASP B O 1
ATOM 2164 N N . MET B 2 134 ? 16.551 13.811 30.669 1.00 22.76 224 MET B N 1
ATOM 2165 N N . LYS C 3 3 ? 24.936 18.046 4.476 1.00 18.33 89 LYS C N 1
ATOM 2166 C CA . LYS C 3 3 ? 26.379 17.715 4.289 1.00 18.36 89 LYS C CA 1
ATOM 2167 C C . LYS C 3 3 ? 27.022 17.135 5.545 1.00 17.76 89 LYS C C 1
ATOM 2168 O O . LYS C 3 3 ? 27.954 16.332 5.457 1.00 17.63 89 LYS C O 1
ATOM 2170 N N . PHE C 3 4 ? 26.521 17.548 6.706 1.00 16.91 90 PHE C N 1
ATOM 2171 C CA . PHE C 3 4 ? 27.161 17.243 7.983 1.00 16.08 90 PHE C CA 1
ATOM 2172 C C . PHE C 3 4 ? 26.486 16.114 8.764 1.00 14.90 90 PHE C C 1
ATOM 2173 O O . PHE C 3 4 ? 26.909 15.781 9.870 1.00 14.68 90 PHE C O 1
ATOM 2181 N N . GLN C 3 5 ? 25.445 15.527 8.181 1.00 13.08 91 GLN C N 1
ATOM 2182 C CA . GLN C 3 5 ? 24.757 14.385 8.783 1.00 11.48 91 GLN C CA 1
ATOM 2183 C C . GLN C 3 5 ? 24.919 13.152 7.890 1.00 9.99 91 GLN C C 1
ATOM 2184 O O . GLN C 3 5 ? 25.555 13.230 6.839 1.00 9.47 91 GLN C O 1
ATOM 2190 N N . SER C 3 6 ? 24.353 12.022 8.310 1.00 8.85 92 SER C N 1
ATOM 2191 C CA . SER C 3 6 ? 24.343 10.810 7.483 1.00 7.93 92 SER C CA 1
ATOM 2192 C C . SER C 3 6 ? 23.179 9.916 7.856 1.00 7.36 92 SER C C 1
ATOM 2193 O O . SER C 3 6 ? 23.057 9.516 9.013 1.00 7.13 92 SER C O 1
ATOM 2196 N N . VAL C 3 7 ? 22.328 9.612 6.879 1.00 7.11 93 VAL C N 1
ATOM 2197 C CA . VAL C 3 7 ? 21.183 8.736 7.103 1.00 6.94 93 VAL C CA 1
ATOM 2198 C C . VAL C 3 7 ? 20.791 8.030 5.811 1.00 6.29 93 VAL C C 1
ATOM 2199 O O . VAL C 3 7 ? 20.899 8.604 4.726 1.00 6.70 93 VAL C O 1
ATOM 2203 N N . PHE C 3 8 ? 20.345 6.778 5.931 1.00 5.57 94 PHE C N 1
ATOM 2204 C CA . PHE C 3 8 ? 19.747 6.078 4.800 1.00 5.28 94 PHE C CA 1
ATOM 2205 C C . PHE C 3 8 ? 18.812 4.974 5.254 1.00 5.02 94 PHE C C 1
ATOM 2206 O O . PHE C 3 8 ? 19.002 4.391 6.331 1.00 5.16 94 PHE C O 1
ATOM 2214 N N . THR C 3 9 ? 17.810 4.711 4.419 1.00 4.99 95 THR C N 1
ATOM 2215 C CA . THR C 3 9 ? 17.063 3.462 4.424 1.00 4.82 95 THR C CA 1
ATOM 2216 C C . THR C 3 9 ? 16.966 3.037 2.968 1.00 4.42 95 THR C C 1
ATOM 2217 O O . THR C 3 9 ? 16.446 3.780 2.124 1.00 4.63 95 THR C O 1
ATOM 2221 N N . VAL C 3 10 ? 17.488 1.845 2.688 1.00 4.43 96 VAL C N 1
ATOM 2222 C CA . VAL C 3 10 ? 17.449 1.261 1.362 1.00 4.91 96 VAL C CA 1
ATOM 2223 C C . VAL C 3 10 ? 16.721 -0.075 1.443 1.00 4.96 96 VAL C C 1
ATOM 2224 O O . VAL C 3 10 ? 16.605 -0.672 2.529 1.00 4.97 96 VAL C O 1
ATOM 2228 N N A THR C 3 11 ? 16.234 -0.535 0.296 0.50 5.50 97 THR C N 1
ATOM 2229 N N B THR C 3 11 ? 16.209 -0.519 0.297 0.50 5.39 97 THR C N 1
ATOM 2230 C CA A THR C 3 11 ? 15.437 -1.744 0.240 0.50 6.52 97 THR C CA 1
ATOM 2231 C CA B THR C 3 11 ? 15.437 -1.749 0.221 0.50 6.24 97 THR C CA 1
ATOM 2232 C C A THR C 3 11 ? 15.824 -2.584 -0.973 0.50 6.66 97 THR C C 1
ATOM 2233 C C B THR C 3 11 ? 15.919 -2.605 -0.936 0.50 6.51 97 THR C C 1
ATOM 2234 O O A THR C 3 11 ? 16.347 -2.065 -1.964 0.50 6.58 97 THR C O 1
ATOM 2235 O O B THR C 3 11 ? 16.571 -2.117 -1.866 0.50 6.45 97 THR C O 1
ATOM 2242 N N . ARG C 3 12 ? 15.575 -3.885 -0.882 1.00 7.11 98 ARG C N 1
ATOM 2243 C CA . ARG C 3 12 ? 15.915 -4.799 -1.949 1.00 8.83 98 ARG C CA 1
ATOM 2244 C C . ARG C 3 12 ? 14.634 -5.153 -2.683 1.00 9.67 98 ARG C C 1
ATOM 2245 O O . ARG C 3 12 ? 13.882 -6.022 -2.236 1.00 10.89 98 ARG C O 1
ATOM 2253 N N . GLN C 3 13 ? 14.390 -4.460 -3.797 1.00 9.93 99 GLN C N 1
ATOM 2254 C CA . GLN C 3 13 ? 13.178 -4.637 -4.582 1.00 10.58 99 GLN C CA 1
ATOM 2255 C C . GLN C 3 13 ? 13.441 -5.535 -5.772 1.00 10.37 99 GLN C C 1
ATOM 2256 O O . GLN C 3 13 ? 13.852 -5.086 -6.858 1.00 10.14 99 GLN C O 1
ATOM 2262 N N . THR C 3 14 ? 13.194 -6.815 -5.536 1.00 10.33 100 THR C N 1
ATOM 2263 C CA . THR C 3 14 ? 13.372 -7.870 -6.513 1.00 10.54 100 THR C CA 1
ATOM 2264 C C . THR C 3 14 ? 12.863 -9.167 -5.897 1.00 10.57 100 THR C C 1
ATOM 2265 O O . THR C 3 14 ? 12.912 -9.354 -4.677 1.00 11.36 100 THR C O 1
ATOM 2269 N N . HIS C 3 15 ? 12.377 -10.056 -6.751 1.00 10.71 101 HIS C N 1
ATOM 2270 C CA . HIS C 3 15 ? 11.843 -11.339 -6.325 1.00 10.89 101 HIS C CA 1
ATOM 2271 C C . HIS C 3 15 ? 12.930 -12.412 -6.386 1.00 11.12 101 HIS C C 1
ATOM 2272 O O . HIS C 3 15 ? 12.734 -13.535 -5.919 1.00 11.58 101 HIS C O 1
ATOM 2279 N N . GLN C 3 16 ? 14.083 -12.054 -6.947 1.00 10.83 102 GLN C N 1
ATOM 2280 C CA . GLN C 3 16 ? 15.213 -12.974 -7.043 1.00 10.88 102 GLN C CA 1
ATOM 2281 C C . GLN C 3 16 ? 16.234 -12.749 -5.930 1.00 10.92 102 GLN C C 1
ATOM 2282 O O . GLN C 3 16 ? 16.658 -11.618 -5.701 1.00 11.16 102 GLN C O 1
ATOM 2288 N N . PRO C 3 17 ? 16.635 -13.833 -5.241 1.00 10.72 103 PRO C N 1
ATOM 2289 C CA . PRO C 3 17 ? 17.535 -13.725 -4.089 1.00 10.62 103 PRO C CA 1
ATOM 2290 C C . PRO C 3 17 ? 18.973 -13.388 -4.495 1.00 10.48 103 PRO C C 1
ATOM 2291 O O . PRO C 3 17 ? 19.317 -13.483 -5.679 1.00 10.64 103 PRO C O 1
ATOM 2295 N N . PRO C 3 18 ? 19.813 -12.985 -3.522 1.00 10.45 104 PRO C N 1
ATOM 2296 C CA . PRO C 3 18 ? 21.229 -12.788 -3.834 1.00 10.81 104 PRO C CA 1
ATOM 2297 C C . PRO C 3 18 ? 21.904 -14.098 -4.227 1.00 10.91 104 PRO C C 1
ATOM 2298 O O . PRO C 3 18 ? 21.392 -15.179 -3.926 1.00 11.32 104 PRO C O 1
ATOM 2302 N N . ALA C 3 19 ? 23.041 -13.997 -4.906 1.00 10.88 105 ALA C N 1
ATOM 2303 C CA . ALA C 3 19 ? 23.882 -15.157 -5.144 1.00 10.91 105 ALA C CA 1
ATOM 2304 C C . ALA C 3 19 ? 24.445 -15.669 -3.814 1.00 10.91 105 ALA C C 1
ATOM 2305 O O . ALA C 3 19 ? 24.672 -14.882 -2.891 1.00 10.20 105 ALA C O 1
ATOM 2307 N N . PRO C 3 20 ? 24.662 -16.990 -3.698 1.00 11.01 106 PRO C N 1
ATOM 2308 C CA . PRO C 3 20 ? 25.292 -17.499 -2.474 1.00 11.08 106 PRO C CA 1
ATOM 2309 C C . PRO C 3 20 ? 26.660 -16.850 -2.250 1.00 10.64 106 PRO C C 1
ATOM 2310 O O . PRO C 3 20 ? 27.361 -16.539 -3.220 1.00 10.80 106 PRO C O 1
ATOM 2314 N N . ASN C 3 21 ? 27.025 -16.616 -0.988 1.00 10.08 107 ASN C N 1
ATOM 2315 C CA . ASN C 3 21 ? 28.359 -16.105 -0.658 1.00 9.76 107 ASN C CA 1
ATOM 2316 C C . ASN C 3 21 ? 28.708 -14.808 -1.392 1.00 9.59 107 ASN C C 1
ATOM 2317 O O . ASN C 3 21 ? 29.780 -14.678 -1.989 1.00 10.49 107 ASN C O 1
ATOM 2322 N N . SER C 3 22 ? 27.788 -13.848 -1.342 1.00 9.06 108 SER C N 1
ATOM 2323 C CA . SER C 3 22 ? 27.964 -12.583 -2.040 1.00 8.81 108 SER C CA 1
ATOM 2324 C C . SER C 3 22 ? 27.445 -11.416 -1.214 1.00 8.24 108 SER C C 1
ATOM 2325 O O . SER C 3 22 ? 26.689 -11.598 -0.257 1.00 8.08 108 SER C O 1
ATOM 2328 N N . LEU C 3 23 ? 27.870 -10.221 -1.609 1.00 8.13 109 LEU C N 1
ATOM 2329 C CA . LEU C 3 23 ? 27.367 -8.968 -1.072 1.00 8.37 109 LEU C CA 1
ATOM 2330 C C . LEU C 3 23 ? 25.902 -8.778 -1.484 1.00 7.96 109 LEU C C 1
ATOM 2331 O O . LEU C 3 23 ? 25.540 -9.004 -2.650 1.00 8.90 109 LEU C O 1
ATOM 2336 N N . ILE C 3 24 ? 25.067 -8.386 -0.521 1.00 7.78 110 ILE C N 1
ATOM 2337 C CA . ILE C 3 24 ? 23.652 -8.097 -0.770 1.00 8.15 110 ILE C CA 1
ATOM 2338 C C . ILE C 3 24 ? 23.481 -6.667 -1.256 1.00 8.00 110 ILE C C 1
ATOM 2339 O O . ILE C 3 24 ? 23.785 -5.710 -0.542 1.00 8.04 110 ILE C O 1
ATOM 2344 N N . ARG C 3 25 ? 22.967 -6.524 -2.470 1.00 8.20 111 ARG C N 1
ATOM 2345 C CA . ARG C 3 25 ? 22.714 -5.200 -3.001 1.00 8.67 111 ARG C CA 1
ATOM 2346 C C . ARG C 3 25 ? 21.277 -4.771 -2.713 1.00 8.33 111 ARG C C 1
ATOM 2347 O O . ARG C 3 25 ? 20.324 -5.504 -2.982 1.00 8.94 111 ARG C O 1
ATOM 2355 N N . PHE C 3 26 ? 21.139 -3.596 -2.111 1.00 7.42 112 PHE C N 1
ATOM 2356 C CA . PHE C 3 26 ? 19.841 -2.970 -1.926 1.00 7.27 112 PHE C CA 1
ATOM 2357 C C . PHE C 3 26 ? 19.703 -1.943 -3.039 1.00 7.50 112 PHE C C 1
ATOM 2358 O O . PHE C 3 26 ? 20.429 -0.946 -3.074 1.00 8.23 112 PHE C O 1
ATOM 2366 N N . ASN C 3 27 ? 18.801 -2.215 -3.978 1.00 6.66 113 ASN C N 1
ATOM 2367 C CA . ASN C 3 27 ? 18.725 -1.438 -5.219 1.00 6.85 113 ASN C CA 1
ATOM 2368 C C . ASN C 3 27 ? 17.821 -0.219 -5.165 1.00 6.80 113 ASN C C 1
ATOM 2369 O O . ASN C 3 27 ? 17.897 0.642 -6.046 1.00 7.78 113 ASN C O 1
ATOM 2374 N N . ALA C 3 28 ? 16.944 -0.161 -4.170 1.00 6.41 114 ALA C N 1
ATOM 2375 C CA . ALA C 3 28 ? 15.976 0.915 -4.109 1.00 6.42 114 ALA C CA 1
ATOM 2376 C C . ALA C 3 28 ? 16.183 1.754 -2.854 1.00 6.31 114 ALA C C 1
ATOM 2377 O O . ALA C 3 28 ? 16.642 1.262 -1.813 1.00 7.03 114 ALA C O 1
ATOM 2379 N N . VAL C 3 29 ? 15.851 3.033 -2.959 1.00 6.57 115 VAL C N 1
ATOM 2380 C CA . VAL C 3 29 ? 16.102 3.998 -1.899 1.00 6.78 115 VAL C CA 1
ATOM 2381 C C . VAL C 3 29 ? 14.786 4.519 -1.341 1.00 5.96 115 VAL C C 1
ATOM 2382 O O . VAL C 3 29 ? 13.915 4.964 -2.100 1.00 5.86 115 VAL C O 1
ATOM 2386 N N . LEU C 3 30 ? 14.635 4.454 -0.021 1.00 5.81 116 LEU C N 1
ATOM 2387 C CA . LEU C 3 30 ? 13.559 5.191 0.639 1.00 6.28 116 LEU C CA 1
ATOM 2388 C C . LEU C 3 30 ? 14.035 6.589 1.020 1.00 6.33 116 LEU C C 1
ATOM 2389 O O . LEU C 3 30 ? 13.341 7.577 0.769 1.00 6.82 116 LEU C O 1
ATOM 2394 N N . THR C 3 31 ? 15.225 6.664 1.608 1.00 6.40 117 THR C N 1
ATOM 2395 C CA . THR C 3 31 ? 15.899 7.935 1.837 1.00 7.04 117 THR C CA 1
ATOM 2396 C C . THR C 3 31 ? 17.411 7.716 1.855 1.00 6.64 117 THR C C 1
ATOM 2397 O O . THR C 3 31 ? 17.887 6.694 2.344 1.00 6.44 117 THR C O 1
ATOM 2401 N N . ASN C 3 32 ? 18.159 8.664 1.297 1.00 6.62 118 ASN C N 1
ATOM 2402 C CA . ASN C 3 32 ? 19.616 8.545 1.176 1.00 7.22 118 ASN C CA 1
ATOM 2403 C C . ASN C 3 32 ? 20.183 9.915 0.804 1.00 7.77 118 ASN C C 1
ATOM 2404 O O . ASN C 3 32 ? 20.859 10.044 -0.215 1.00 7.68 118 ASN C O 1
ATOM 2409 N N . PRO C 3 33 ? 19.891 10.955 1.615 1.00 8.03 119 PRO C N 1
ATOM 2410 C CA . PRO C 3 33 ? 20.170 12.327 1.160 1.00 8.98 119 PRO C CA 1
ATOM 2411 C C . PRO C 3 33 ? 21.633 12.651 0.876 1.00 9.40 119 PRO C C 1
ATOM 2412 O O . PRO C 3 33 ? 21.907 13.505 0.032 1.00 10.30 119 PRO C O 1
ATOM 2416 N N . GLN C 3 34 ? 22.560 11.976 1.551 1.00 9.06 120 GLN C N 1
ATOM 2417 C CA . GLN C 3 34 ? 23.984 12.249 1.357 1.00 9.19 120 GLN C CA 1
ATOM 2418 C C . GLN C 3 34 ? 24.623 11.309 0.343 1.00 9.16 120 GLN C C 1
ATOM 2419 O O . GLN C 3 34 ? 25.802 11.452 0.006 1.00 9.99 120 GLN C O 1
ATOM 2425 N N . GLY C 3 35 ? 23.845 10.340 -0.133 1.00 8.90 121 GLY C N 1
ATOM 2426 C CA . GLY C 3 35 ? 24.347 9.329 -1.059 1.00 8.75 121 GLY C CA 1
ATOM 2427 C C . GLY C 3 35 ? 25.360 8.396 -0.421 1.00 8.55 121 GLY C C 1
ATOM 2428 O O . GLY C 3 35 ? 26.183 7.796 -1.119 1.00 8.90 121 GLY C O 1
ATOM 2429 N N . ASP C 3 36 ? 25.298 8.262 0.905 1.00 7.82 122 ASP C N 1
ATOM 2430 C CA . ASP C 3 36 ? 26.282 7.455 1.630 1.00 7.40 122 ASP C CA 1
ATOM 2431 C C . ASP C 3 36 ? 26.171 5.958 1.350 1.00 7.35 122 ASP C C 1
ATOM 2432 O O . ASP C 3 36 ? 27.180 5.255 1.384 1.00 7.47 122 ASP C O 1
ATOM 2437 N N . TYR C 3 37 ? 24.956 5.481 1.072 1.00 7.50 123 TYR C N 1
ATOM 2438 C CA . TYR C 3 37 ? 24.780 4.143 0.521 1.00 7.50 123 TYR C CA 1
ATOM 2439 C C . TYR C 3 37 ? 24.766 4.247 -1.001 1.00 8.00 123 TYR C C 1
ATOM 2440 O O . TYR C 3 37 ? 24.057 5.075 -1.568 1.00 8.73 123 TYR C O 1
ATOM 2449 N N . ASP C 3 38 ? 25.569 3.416 -1.657 1.00 8.02 124 ASP C N 1
ATOM 2450 C CA . ASP C 3 38 ? 25.667 3.439 -3.111 1.00 8.57 124 ASP C CA 1
ATOM 2451 C C . ASP C 3 38 ? 24.951 2.209 -3.649 1.00 9.09 124 ASP C C 1
ATOM 2452 O O . ASP C 3 38 ? 25.417 1.089 -3.469 1.00 8.73 124 ASP C O 1
ATOM 2457 N N . THR C 3 39 ? 23.814 2.420 -4.307 1.00 9.75 125 THR C N 1
ATOM 2458 C CA . THR C 3 39 ? 23.005 1.299 -4.794 1.00 10.95 125 THR C CA 1
ATOM 2459 C C . THR C 3 39 ? 23.629 0.532 -5.962 1.00 10.99 125 THR C C 1
ATOM 2460 O O . THR C 3 39 ? 23.202 -0.581 -6.266 1.00 11.71 125 THR C O 1
ATOM 2464 N N A SER C 3 40 ? 24.631 1.125 -6.605 0.50 10.65 126 SER C N 1
ATOM 2465 N N B SER C 3 40 ? 24.624 1.127 -6.615 0.50 10.72 126 SER C N 1
ATOM 2466 C CA A SER C 3 40 ? 25.322 0.462 -7.708 0.50 10.52 126 SER C CA 1
ATOM 2467 C CA B SER C 3 40 ? 25.315 0.445 -7.707 0.50 10.63 126 SER C CA 1
ATOM 2468 C C A SER C 3 40 ? 26.423 -0.492 -7.232 0.50 10.06 126 SER C C 1
ATOM 2469 C C B SER C 3 40 ? 26.361 -0.546 -7.192 0.50 10.09 126 SER C C 1
ATOM 2470 O O A SER C 3 40 ? 26.770 -1.433 -7.942 0.50 10.03 126 SER C O 1
ATOM 2471 O O B SER C 3 40 ? 26.612 -1.561 -7.835 0.50 9.95 126 SER C O 1
ATOM 2476 N N . THR C 3 41 ? 26.957 -0.254 -6.034 1.00 9.67 127 THR C N 1
ATOM 2477 C CA . THR C 3 41 ? 27.987 -1.129 -5.445 1.00 8.80 127 THR C CA 1
ATOM 2478 C C . THR C 3 41 ? 27.444 -1.965 -4.285 1.00 8.38 127 THR C C 1
ATOM 2479 O O . THR C 3 41 ? 28.013 -2.998 -3.936 1.00 8.26 127 THR C O 1
ATOM 2483 N N . GLY C 3 42 ? 26.356 -1.503 -3.677 1.00 7.58 128 GLY C N 1
ATOM 2484 C CA . GLY C 3 42 ? 25.813 -2.157 -2.493 1.00 7.79 128 GLY C CA 1
ATOM 2485 C C . GLY C 3 42 ? 26.550 -1.842 -1.203 1.00 7.95 128 GLY C C 1
ATOM 2486 O O . GLY C 3 42 ? 26.348 -2.522 -0.202 1.00 9.02 128 GLY C O 1
ATOM 2487 N N . LYS C 3 43 ? 27.386 -0.805 -1.214 1.00 7.53 129 LYS C N 1
ATOM 2488 C CA . LYS C 3 43 ? 28.169 -0.446 -0.035 1.00 7.93 129 LYS C CA 1
ATOM 2489 C C . LYS C 3 43 ? 27.831 0.932 0.507 1.00 7.46 129 LYS C C 1
ATOM 2490 O O . LYS C 3 43 ? 27.547 1.869 -0.249 1.00 7.51 129 LYS C O 1
ATOM 2496 N N . PHE C 3 44 ? 27.875 1.042 1.833 1.00 6.74 130 PHE C N 1
ATOM 2497 C CA . PHE C 3 44 ? 27.918 2.329 2.514 1.00 6.77 130 PHE C CA 1
ATOM 2498 C C . PHE C 3 44 ? 29.389 2.717 2.604 1.00 6.79 130 PHE C C 1
ATOM 2499 O O . PHE C 3 44 ? 30.229 1.870 2.890 1.00 6.99 130 PHE C O 1
ATOM 2507 N N . THR C 3 45 ? 29.695 3.984 2.333 1.00 7.05 131 THR C N 1
ATOM 2508 C CA . THR C 3 45 ? 31.035 4.531 2.549 1.00 7.81 131 THR C CA 1
ATOM 2509 C C . THR C 3 45 ? 30.920 5.780 3.410 1.00 7.80 131 THR C C 1
ATOM 2510 O O . THR C 3 45 ? 30.158 6.702 3.099 1.00 7.94 131 THR C O 1
ATOM 2514 N N . CYS C 3 46 ? 31.681 5.796 4.498 1.00 8.02 132 CYS C N 1
ATOM 2515 C CA . CYS C 3 46 ? 31.651 6.893 5.449 1.00 8.18 132 CYS C CA 1
ATOM 2516 C C . CYS C 3 46 ? 32.213 8.198 4.874 1.00 8.30 132 CYS C C 1
ATOM 2517 O O . CYS C 3 46 ? 33.354 8.238 4.392 1.00 8.73 132 CYS C O 1
ATOM 2520 N N . LYS C 3 47 ? 31.403 9.257 4.936 1.00 8.80 133 LYS C N 1
ATOM 2521 C CA . LYS C 3 47 ? 31.846 10.617 4.614 1.00 9.40 133 LYS C CA 1
ATOM 2522 C C . LYS C 3 47 ? 32.117 11.406 5.896 1.00 9.63 133 LYS C C 1
ATOM 2523 O O . LYS C 3 47 ? 33.129 12.104 6.018 1.00 10.70 133 LYS C O 1
ATOM 2529 N N . VAL C 3 48 ? 31.196 11.306 6.848 1.00 9.57 134 VAL C N 1
ATOM 2530 C CA . VAL C 3 48 ? 31.311 12.021 8.116 1.00 9.54 134 VAL C CA 1
ATOM 2531 C C . VAL C 3 48 ? 31.714 11.024 9.208 1.00 9.47 134 VAL C C 1
ATOM 2532 O O . VAL C 3 48 ? 30.954 10.103 9.524 1.00 9.02 134 VAL C O 1
ATOM 2536 N N . PRO C 3 49 ? 32.920 11.188 9.782 1.00 9.42 135 PRO C N 1
ATOM 2537 C CA . PRO C 3 49 ? 33.368 10.204 10.766 1.00 9.62 135 PRO C CA 1
ATOM 2538 C C . PRO C 3 49 ? 32.573 10.323 12.065 1.00 9.45 135 PRO C C 1
ATOM 2539 O O . PRO C 3 49 ? 32.106 11.409 12.407 1.00 9.87 135 PRO C O 1
ATOM 2543 N N . GLY C 3 50 ? 32.393 9.204 12.759 1.00 8.95 136 GLY C N 1
ATOM 2544 C CA . GLY C 3 50 ? 31.686 9.208 14.034 1.00 8.58 136 GLY C CA 1
ATOM 2545 C C . GLY C 3 50 ? 30.963 7.907 14.291 1.00 8.41 136 GLY C C 1
ATOM 2546 O O . GLY C 3 50 ? 31.213 6.903 13.625 1.00 8.29 136 GLY C O 1
ATOM 2547 N N . LEU C 3 51 ? 30.060 7.939 15.265 1.00 8.25 137 LEU C N 1
ATOM 2548 C CA . LEU C 3 51 ? 29.371 6.747 15.732 1.00 8.04 137 LEU C CA 1
ATOM 2549 C C . LEU C 3 51 ? 28.063 6.543 14.961 1.00 7.49 137 LEU C C 1
ATOM 2550 O O . LEU C 3 51 ? 27.196 7.415 14.978 1.00 7.38 137 LEU C O 1
ATOM 2555 N N . TYR C 3 52 ? 27.939 5.378 14.316 1.00 7.14 138 TYR C N 1
ATOM 2556 C CA . TYR C 3 52 ? 26.791 5.013 13.479 1.00 6.65 138 TYR C CA 1
ATOM 2557 C C . TYR C 3 52 ? 26.012 3.854 14.064 1.00 6.13 138 TYR C C 1
ATOM 2558 O O . TYR C 3 52 ? 26.592 2.973 14.692 1.00 6.56 138 TYR C O 1
ATOM 2567 N N . TYR C 3 53 ? 24.702 3.855 13.829 1.00 6.05 139 TYR C N 1
ATOM 2568 C CA . TYR C 3 53 ? 23.864 2.682 14.046 1.00 5.86 139 TYR C CA 1
ATOM 2569 C C . TYR C 3 53 ? 23.516 2.091 12.687 1.00 5.67 139 TYR C C 1
ATOM 2570 O O . TYR C 3 53 ? 23.114 2.818 11.769 1.00 5.91 139 TYR C O 1
ATOM 2579 N N . PHE C 3 54 ? 23.684 0.775 12.566 1.00 5.51 140 PHE C N 1
ATOM 2580 C CA . PHE C 3 54 ? 23.279 0.020 11.373 1.00 5.33 140 PHE C CA 1
ATOM 2581 C C . PHE C 3 54 ? 22.304 -1.068 11.781 1.00 5.01 140 PHE C C 1
ATOM 2582 O O . PHE C 3 54 ? 22.516 -1.733 12.800 1.00 5.35 140 PHE C O 1
ATOM 2590 N N . VAL C 3 55 ? 21.249 -1.256 10.992 1.00 4.56 141 VAL C N 1
ATOM 2591 C CA . VAL C 3 55 ? 20.237 -2.255 11.322 1.00 4.92 141 VAL C CA 1
ATOM 2592 C C . VAL C 3 55 ? 19.544 -2.719 10.045 1.00 4.39 141 VAL C C 1
ATOM 2593 O O . VAL C 3 55 ? 19.384 -1.941 9.102 1.00 5.15 141 VAL C O 1
ATOM 2597 N N . TYR C 3 56 ? 19.126 -3.982 10.008 1.00 4.29 142 TYR C N 1
ATOM 2598 C CA . TYR C 3 56 ? 18.411 -4.512 8.839 1.00 4.39 142 TYR C CA 1
ATOM 2599 C C . TYR C 3 56 ? 17.271 -5.421 9.295 1.00 4.21 142 TYR C C 1
ATOM 2600 O O . TYR C 3 56 ? 17.305 -5.970 10.406 1.00 4.33 142 TYR C O 1
ATOM 2609 N N . HIS C 3 57 ? 16.271 -5.562 8.426 1.00 4.29 143 HIS C N 1
ATOM 2610 C CA . HIS C 3 57 ? 15.190 -6.525 8.594 1.00 4.31 143 HIS C CA 1
ATOM 2611 C C . HIS C 3 57 ? 14.991 -7.148 7.225 1.00 4.12 143 HIS C C 1
ATOM 2612 O O . HIS C 3 57 ? 14.630 -6.452 6.269 1.00 4.65 143 HIS C O 1
ATOM 2619 N N . ALA C 3 58 ? 15.260 -8.448 7.125 1.00 4.19 144 ALA C N 1
ATOM 2620 C CA . ALA C 3 58 ? 15.236 -9.158 5.848 1.00 4.55 144 ALA C CA 1
ATOM 2621 C C . ALA C 3 58 ? 14.211 -10.290 5.854 1.00 4.83 144 ALA C C 1
ATOM 2622 O O . ALA C 3 58 ? 14.244 -11.162 6.723 1.00 5.22 144 ALA C O 1
ATOM 2624 N N . SER C 3 59 ? 13.307 -10.270 4.875 1.00 4.93 145 SER C N 1
ATOM 2625 C CA . SER C 3 59 ? 12.277 -11.299 4.747 1.00 5.16 145 SER C CA 1
ATOM 2626 C C . SER C 3 59 ? 12.787 -12.498 3.967 1.00 5.09 145 SER C C 1
ATOM 2627 O O . SER C 3 59 ? 13.511 -12.346 2.981 1.00 5.74 145 SER C O 1
ATOM 2630 N N . HIS C 3 60 ? 12.383 -13.692 4.394 1.00 5.24 146 HIS C N 1
ATOM 2631 C CA . HIS C 3 60 ? 12.880 -14.909 3.768 1.00 5.70 146 HIS C CA 1
ATOM 2632 C C . HIS C 3 60 ? 11.908 -16.073 3.924 1.00 5.75 146 HIS C C 1
ATOM 2633 O O . HIS C 3 60 ? 11.152 -16.132 4.899 1.00 5.98 146 HIS C O 1
ATOM 2640 N N . THR C 3 61 ? 11.920 -16.977 2.941 1.00 6.33 147 THR C N 1
ATOM 2641 C CA . THR C 3 61 ? 11.068 -18.175 2.956 1.00 6.74 147 THR C CA 1
ATOM 2642 C C . THR C 3 61 ? 11.892 -19.465 2.864 1.00 6.83 147 THR C C 1
ATOM 2643 O O . THR C 3 61 ? 11.342 -20.552 2.689 1.00 7.90 147 THR C O 1
ATOM 2647 N N . ALA C 3 62 ? 13.212 -19.326 2.984 1.00 6.97 148 ALA C N 1
ATOM 2648 C CA . ALA C 3 62 ? 14.137 -20.447 3.170 1.00 6.91 148 ALA C CA 1
ATOM 2649 C C . ALA C 3 62 ? 15.276 -19.928 4.048 1.00 6.85 148 ALA C C 1
ATOM 2650 O O . ALA C 3 62 ? 15.256 -18.765 4.450 1.00 6.75 148 ALA C O 1
ATOM 2652 N N . ASN C 3 63 ? 16.267 -20.762 4.351 1.00 6.73 149 ASN C N 1
ATOM 2653 C CA . ASN C 3 63 ? 17.321 -20.349 5.284 1.00 6.68 149 ASN C CA 1
ATOM 2654 C C . ASN C 3 63 ? 18.054 -19.096 4.817 1.00 6.26 149 ASN C C 1
ATOM 2655 O O . ASN C 3 63 ? 18.382 -18.972 3.635 1.00 6.45 149 ASN C O 1
ATOM 2660 N N . LEU C 3 64 ? 18.305 -18.185 5.758 1.00 5.77 150 LEU C N 1
ATOM 2661 C CA . LEU C 3 64 ? 19.036 -16.949 5.487 1.00 5.45 150 LEU C CA 1
ATOM 2662 C C . LEU C 3 64 ? 19.974 -16.599 6.633 1.00 5.42 150 LEU C C 1
ATOM 2663 O O . LEU C 3 64 ? 19.538 -16.473 7.781 1.00 5.62 150 LEU C O 1
ATOM 2668 N N . CYS C 3 65 ? 21.251 -16.423 6.308 1.00 5.46 151 CYS C N 1
ATOM 2669 C CA . CYS C 3 65 ? 22.209 -15.775 7.204 1.00 5.90 151 CYS C CA 1
ATOM 2670 C C . CYS C 3 65 ? 22.640 -14.457 6.584 1.00 5.75 151 CYS C C 1
ATOM 2671 O O . CYS C 3 65 ? 22.986 -14.417 5.394 1.00 5.64 151 CYS C O 1
ATOM 2674 N N . VAL C 3 66 ? 22.606 -13.394 7.388 1.00 5.56 152 VAL C N 1
ATOM 2675 C CA . VAL C 3 66 ? 23.097 -12.086 6.982 1.00 5.31 152 VAL C CA 1
ATOM 2676 C C . VAL C 3 66 ? 24.350 -11.758 7.801 1.00 5.61 152 VAL C C 1
ATOM 2677 O O . VAL C 3 66 ? 24.369 -11.902 9.027 1.00 5.51 152 VAL C O 1
ATOM 2681 N N . LEU C 3 67 ? 25.392 -11.336 7.097 1.00 6.18 153 LEU C N 1
ATOM 2682 C CA . LEU C 3 67 ? 26.673 -10.984 7.682 1.00 7.07 153 LEU C CA 1
ATOM 2683 C C . LEU C 3 67 ? 26.878 -9.493 7.459 1.00 6.48 153 LEU C C 1
ATOM 2684 O O . LEU C 3 67 ? 26.652 -9.007 6.343 1.00 7.17 153 LEU C O 1
ATOM 2689 N N . LEU C 3 68 ? 27.297 -8.771 8.500 1.00 6.64 154 LEU C N 1
ATOM 2690 C CA . LEU C 3 68 ? 27.649 -7.360 8.347 1.00 6.45 154 LEU C CA 1
ATOM 2691 C C . LEU C 3 68 ? 29.170 -7.204 8.347 1.00 6.70 154 LEU C C 1
ATOM 2692 O O . LEU C 3 68 ? 29.848 -7.691 9.252 1.00 6.95 154 LEU C O 1
ATOM 2697 N N . TYR C 3 69 ? 29.685 -6.526 7.323 1.00 7.08 155 TYR C N 1
ATOM 2698 C CA . TYR C 3 69 ? 31.113 -6.285 7.155 1.00 7.70 155 TYR C CA 1
ATOM 2699 C C . TYR C 3 69 ? 31.463 -4.823 7.379 1.00 7.66 155 TYR C C 1
ATOM 2700 O O . TYR C 3 69 ? 30.688 -3.920 7.022 1.00 7.41 155 TYR C O 1
ATOM 2709 N N . ARG C 3 70 ? 32.624 -4.604 7.991 1.00 7.90 156 ARG C N 1
ATOM 2710 C CA . ARG C 3 70 ? 33.213 -3.284 8.131 1.00 8.26 156 ARG C CA 1
ATOM 2711 C C . ARG C 3 70 ? 34.641 -3.358 7.613 1.00 8.36 156 ARG C C 1
ATOM 2712 O O . ARG C 3 70 ? 35.473 -4.091 8.169 1.00 8.58 156 ARG C O 1
ATOM 2720 N N . SER C 3 71 ? 34.924 -2.614 6.546 1.00 8.66 157 SER C N 1
ATOM 2721 C CA . SER C 3 71 ? 36.281 -2.517 6.007 1.00 9.30 157 SER C CA 1
ATOM 2722 C C . SER C 3 71 ? 36.948 -3.884 5.843 1.00 9.67 157 SER C C 1
ATOM 2723 O O . SER C 3 71 ? 38.116 -4.074 6.193 1.00 10.06 157 SER C O 1
ATOM 2726 N N . GLY C 3 72 ? 36.184 -4.840 5.320 1.00 9.56 158 GLY C N 1
ATOM 2727 C CA . GLY C 3 72 ? 36.722 -6.154 4.983 1.00 9.96 158 GLY C CA 1
ATOM 2728 C C . GLY C 3 72 ? 36.673 -7.203 6.079 1.00 10.32 158 GLY C C 1
ATOM 2729 O O . GLY C 3 72 ? 37.091 -8.342 5.860 1.00 11.01 158 GLY C O 1
ATOM 2730 N N . VAL C 3 73 ? 36.164 -6.834 7.253 1.00 10.27 159 VAL C N 1
ATOM 2731 C CA . VAL C 3 73 ? 36.099 -7.757 8.386 1.00 10.77 159 VAL C CA 1
ATOM 2732 C C . VAL C 3 73 ? 34.643 -8.014 8.752 1.00 10.38 159 VAL C C 1
ATOM 2733 O O . VAL C 3 73 ? 33.840 -7.080 8.841 1.00 9.55 159 VAL C O 1
ATOM 2737 N N . LYS C 3 74 ? 34.314 -9.286 8.954 1.00 10.71 160 LYS C N 1
ATOM 2738 C CA . LYS C 3 74 ? 32.986 -9.700 9.390 1.00 11.14 160 LYS C CA 1
ATOM 2739 C C . LYS C 3 74 ? 32.763 -9.299 10.849 1.00 10.50 160 LYS C C 1
ATOM 2740 O O . LYS C 3 74 ? 33.500 -9.729 11.739 1.00 11.01 160 LYS C O 1
ATOM 2746 N N . VAL C 3 75 ? 31.745 -8.476 11.085 1.00 9.41 161 VAL C N 1
ATOM 2747 C CA . VAL C 3 75 ? 31.448 -7.945 12.412 1.00 9.33 161 VAL C CA 1
ATOM 2748 C C . VAL C 3 75 ? 30.469 -8.843 13.160 1.00 9.06 161 VAL C C 1
ATOM 2749 O O . VAL C 3 75 ? 30.743 -9.264 14.285 1.00 9.47 161 VAL C O 1
ATOM 2753 N N . VAL C 3 76 ? 29.319 -9.107 12.543 1.00 8.72 162 VAL C N 1
ATOM 2754 C CA . VAL C 3 76 ? 28.276 -9.938 13.144 1.00 8.48 162 VAL C CA 1
ATOM 2755 C C . VAL C 3 76 ? 27.554 -10.756 12.078 1.00 7.93 162 VAL C C 1
ATOM 2756 O O . VAL C 3 76 ? 27.512 -10.364 10.909 1.00 8.09 162 VAL C O 1
ATOM 2760 N N . THR C 3 77 ? 26.991 -11.887 12.492 1.00 7.29 163 THR C N 1
ATOM 2761 C CA . THR C 3 77 ? 26.208 -12.771 11.620 1.00 7.66 163 THR C CA 1
ATOM 2762 C C . THR C 3 77 ? 24.946 -13.205 12.355 1.00 6.89 163 THR C C 1
ATOM 2763 O O . THR C 3 77 ? 25.012 -13.585 13.527 1.00 7.08 163 THR C O 1
ATOM 2767 N N . PHE C 3 78 ? 23.802 -13.155 11.676 1.00 6.30 164 PHE C N 1
ATOM 2768 C CA . PHE C 3 78 ? 22.558 -13.668 12.248 1.00 5.76 164 PHE C CA 1
ATOM 2769 C C . PHE C 3 78 ? 21.834 -14.532 11.228 1.00 5.93 164 PHE C C 1
ATOM 2770 O O . PHE C 3 78 ? 21.719 -14.163 10.048 1.00 5.46 164 PHE C O 1
ATOM 2778 N N . CYS C 3 79 ? 21.337 -15.675 11.690 1.00 6.32 165 CYS C N 1
ATOM 2779 C CA . CYS C 3 79 ? 20.713 -16.673 10.829 1.00 7.14 165 CYS C CA 1
ATOM 2780 C C . CYS C 3 79 ? 19.308 -17.019 11.291 1.00 7.06 165 CYS C C 1
ATOM 2781 O O . CYS C 3 79 ? 19.034 -17.111 12.490 1.00 8.06 165 CYS C O 1
ATOM 2784 N N . GLY C 3 80 ? 18.428 -17.223 10.321 1.00 6.88 166 GLY C N 1
ATOM 2785 C CA . GLY C 3 80 ? 17.086 -17.705 10.592 1.00 7.36 166 GLY C CA 1
ATOM 2786 C C . GLY C 3 80 ? 16.774 -18.819 9.618 1.00 7.27 166 GLY C C 1
ATOM 2787 O O . GLY C 3 80 ? 17.030 -18.695 8.413 1.00 7.14 166 GLY C O 1
ATOM 2788 N N . HIS C 3 81 ? 16.228 -19.914 10.141 1.00 7.86 167 HIS C N 1
ATOM 2789 C CA . HIS C 3 81 ? 15.874 -21.063 9.319 1.00 8.62 167 HIS C CA 1
ATOM 2790 C C . HIS C 3 81 ? 14.369 -21.154 9.208 1.00 9.16 167 HIS C C 1
ATOM 2791 O O . HIS C 3 81 ? 13.654 -20.999 10.199 1.00 9.46 167 HIS C O 1
ATOM 2798 N N . THR C 3 82 ? 13.892 -21.410 7.997 1.00 9.99 168 THR C N 1
ATOM 2799 C CA . THR C 3 82 ? 12.468 -21.555 7.756 1.00 11.01 168 THR C CA 1
ATOM 2800 C C . THR C 3 82 ? 12.231 -22.467 6.571 1.00 11.86 168 THR C C 1
ATOM 2801 O O . THR C 3 82 ? 13.076 -22.579 5.677 1.00 11.56 168 THR C O 1
ATOM 2805 N N . SER C 3 83 ? 11.076 -23.126 6.594 1.00 13.10 169 SER C N 1
ATOM 2806 C CA . SER C 3 83 ? 10.645 -23.987 5.512 1.00 14.08 169 SER C CA 1
ATOM 2807 C C . SER C 3 83 ? 9.326 -23.464 4.952 1.00 13.93 169 SER C C 1
ATOM 2808 O O . SER C 3 83 ? 8.289 -23.522 5.620 1.00 14.33 169 SER C O 1
ATOM 2811 N N . LYS C 3 84 ? 9.395 -22.926 3.735 1.00 13.90 170 LYS C N 1
ATOM 2812 C CA . LYS C 3 84 ? 8.239 -22.443 2.963 1.00 14.09 170 LYS C CA 1
ATOM 2813 C C . LYS C 3 84 ? 7.599 -21.159 3.492 1.00 12.75 170 LYS C C 1
ATOM 2814 O O . LYS C 3 84 ? 7.323 -20.243 2.725 1.00 12.71 170 LYS C O 1
ATOM 2820 N N . THR C 3 85 ? 7.350 -21.105 4.796 1.00 11.39 171 THR C N 1
ATOM 2821 C CA . THR C 3 85 ? 6.691 -19.948 5.397 1.00 10.41 171 THR C CA 1
ATOM 2822 C C . THR C 3 85 ? 7.682 -18.794 5.613 1.00 9.25 171 THR C C 1
ATOM 2823 O O . THR C 3 85 ? 8.893 -18.995 5.571 1.00 8.87 171 THR C O 1
ATOM 2827 N N . ASN C 3 86 ? 7.146 -17.596 5.827 1.00 8.16 172 ASN C N 1
ATOM 2828 C CA . ASN C 3 86 ? 7.920 -16.355 5.799 1.00 7.21 172 ASN C CA 1
ATOM 2829 C C . ASN C 3 86 ? 8.297 -15.888 7.202 1.00 6.82 172 ASN C C 1
ATOM 2830 O O . ASN C 3 86 ? 7.469 -15.915 8.113 1.00 7.02 172 ASN C O 1
ATOM 2835 N N . GLN C 3 87 ? 9.547 -15.458 7.368 1.00 6.60 173 GLN C N 1
ATOM 2836 C CA . GLN C 3 87 ? 9.997 -14.870 8.627 1.00 6.52 173 GLN C CA 1
ATOM 2837 C C . GLN C 3 87 ? 10.900 -13.684 8.327 1.00 5.99 173 GLN C C 1
ATOM 2838 O O . GLN C 3 87 ? 11.271 -13.459 7.172 1.00 6.18 173 GLN C O 1
ATOM 2844 N N . VAL C 3 88 ? 11.243 -12.932 9.371 1.00 5.61 174 VAL C N 1
ATOM 2845 C CA . VAL C 3 88 ? 12.107 -11.771 9.230 1.00 5.88 174 VAL C CA 1
ATOM 2846 C C . VAL C 3 88 ? 13.379 -11.981 10.053 1.00 5.47 174 VAL C C 1
ATOM 2847 O O . VAL C 3 88 ? 13.317 -12.219 11.264 1.00 6.56 174 VAL C O 1
ATOM 2851 N N . ASN C 3 89 ? 14.523 -11.923 9.373 1.00 5.65 175 ASN C N 1
ATOM 2852 C CA . ASN C 3 89 ? 15.844 -11.980 9.987 1.00 5.57 175 ASN C CA 1
ATOM 2853 C C . ASN C 3 89 ? 16.281 -10.538 10.257 1.00 5.49 175 ASN C C 1
ATOM 2854 O O . ASN C 3 89 ? 16.298 -9.716 9.347 1.00 5.82 175 ASN C O 1
ATOM 2859 N N A SER C 3 90 ? 16.622 -10.245 11.508 0.50 5.29 176 SER C N 1
ATOM 2860 N N B SER C 3 90 ? 16.605 -10.225 11.510 0.50 5.56 176 SER C N 1
ATOM 2861 C CA A SER C 3 90 ? 17.086 -8.914 11.881 0.50 5.22 176 SER C CA 1
ATOM 2862 C CA B SER C 3 90 ? 17.066 -8.878 11.860 0.50 5.85 176 SER C CA 1
ATOM 2863 C C A SER C 3 90 ? 18.489 -8.955 12.477 0.50 5.22 176 SER C C 1
ATOM 2864 C C B SER C 3 90 ? 18.407 -8.888 12.588 0.50 5.59 176 SER C C 1
ATOM 2865 O O A SER C 3 90 ? 18.927 -9.978 13.011 0.50 5.39 176 SER C O 1
ATOM 2866 O O B SER C 3 90 ? 18.720 -9.826 13.319 0.50 5.94 176 SER C O 1
ATOM 2871 N N . GLY C 3 91 ? 19.185 -7.830 12.383 1.00 4.96 177 GLY C N 1
ATOM 2872 C CA . GLY C 3 91 ? 20.502 -7.692 12.987 1.00 5.43 177 GLY C CA 1
ATOM 2873 C C . GLY C 3 91 ? 20.891 -6.235 12.990 1.00 5.17 177 GLY C C 1
ATOM 2874 O O . GLY C 3 91 ? 20.301 -5.423 12.271 1.00 5.23 177 GLY C O 1
ATOM 2875 N N . GLY C 3 92 ? 21.875 -5.889 13.811 1.00 5.24 178 GLY C N 1
ATOM 2876 C CA . GLY C 3 92 ? 22.270 -4.496 13.936 1.00 5.76 178 GLY C CA 1
ATOM 2877 C C . GLY C 3 92 ? 23.442 -4.343 14.874 1.00 5.86 178 GLY C C 1
ATOM 2878 O O . GLY C 3 92 ? 23.740 -5.243 15.670 1.00 6.02 178 GLY C O 1
ATOM 2879 N N . VAL C 3 93 ? 24.105 -3.197 14.776 1.00 5.75 179 VAL C N 1
ATOM 2880 C CA . VAL C 3 93 ? 25.316 -2.923 15.553 1.00 6.22 179 VAL C CA 1
ATOM 2881 C C . VAL C 3 93 ? 25.649 -1.428 15.509 1.00 6.31 179 VAL C C 1
ATOM 2882 O O . VAL C 3 93 ? 25.255 -0.722 14.570 1.00 6.29 179 VAL C O 1
ATOM 2886 N N . LEU C 3 94 ? 26.344 -0.955 16.543 1.00 6.51 180 LEU C N 1
ATOM 2887 C CA . LEU C 3 94 ? 26.865 0.405 16.600 1.00 7.17 180 LEU C CA 1
ATOM 2888 C C . LEU C 3 94 ? 28.366 0.384 16.338 1.00 6.97 180 LEU C C 1
ATOM 2889 O O . LEU C 3 94 ? 29.090 -0.398 16.959 1.00 7.49 180 LEU C O 1
ATOM 2894 N N . LEU C 3 95 ? 28.821 1.230 15.415 1.00 7.17 181 LEU C N 1
ATOM 2895 C CA . LEU C 3 95 ? 30.224 1.262 15.005 1.00 7.70 181 LEU C CA 1
ATOM 2896 C C . LEU C 3 95 ? 30.728 2.685 14.877 1.00 7.96 181 LEU C C 1
ATOM 2897 O O . LEU C 3 95 ? 30.055 3.531 14.289 1.00 7.92 181 LEU C O 1
ATOM 2902 N N . ARG C 3 96 ? 31.917 2.938 15.421 1.00 8.77 182 ARG C N 1
ATOM 2903 C CA . ARG C 3 96 ? 32.567 4.232 15.271 1.00 9.66 182 ARG C CA 1
ATOM 2904 C C . ARG C 3 96 ? 33.497 4.179 14.062 1.00 9.48 182 ARG C C 1
ATOM 2905 O O . ARG C 3 96 ? 34.526 3.503 14.093 1.00 10.05 182 ARG C O 1
ATOM 2913 N N . LEU C 3 97 ? 33.133 4.897 13.002 1.00 9.23 183 LEU C N 1
ATOM 2914 C CA . LEU C 3 97 ? 33.820 4.792 11.717 1.00 9.02 183 LEU C CA 1
ATOM 2915 C C . LEU C 3 97 ? 34.689 5.993 11.384 1.00 9.29 183 LEU C C 1
ATOM 2916 O O . LEU C 3 97 ? 34.371 7.118 11.759 1.00 9.11 183 LEU C O 1
ATOM 2921 N N . GLN C 3 98 ? 35.768 5.730 10.647 1.00 9.52 184 GLN C N 1
ATOM 2922 C CA . GLN C 3 98 ? 36.617 6.777 10.076 1.00 10.43 184 GLN C CA 1
ATOM 2923 C C . GLN C 3 98 ? 36.199 7.050 8.629 1.00 9.98 184 GLN C C 1
ATOM 2924 O O . GLN C 3 98 ? 35.572 6.204 7.975 1.00 9.33 184 GLN C O 1
ATOM 2930 N N . VAL C 3 99 ? 36.556 8.229 8.124 1.00 9.97 185 VAL C N 1
ATOM 2931 C CA . VAL C 3 99 ? 36.290 8.588 6.730 1.00 10.24 185 VAL C CA 1
ATOM 2932 C C . VAL C 3 99 ? 36.820 7.510 5.790 1.00 10.18 185 VAL C C 1
ATOM 2933 O O . VAL C 3 99 ? 37.951 7.043 5.938 1.00 10.43 185 VAL C O 1
ATOM 2937 N N . GLY C 3 100 ? 35.983 7.103 4.841 1.00 9.83 186 GLY C N 1
ATOM 2938 C CA . GLY C 3 100 ? 36.389 6.155 3.809 1.00 9.68 186 GLY C CA 1
ATOM 2939 C C . GLY C 3 100 ? 36.081 4.703 4.124 1.00 9.19 186 GLY C C 1
ATOM 2940 O O . GLY C 3 100 ? 36.160 3.851 3.242 1.00 9.75 186 GLY C O 1
ATOM 2941 N N . GLU C 3 101 ? 35.727 4.412 5.376 1.00 8.95 187 GLU C N 1
ATOM 2942 C CA . GLU C 3 101 ? 35.379 3.044 5.743 1.00 8.59 187 GLU C CA 1
ATOM 2943 C C . GLU C 3 101 ? 34.093 2.585 5.067 1.00 8.55 187 GLU C C 1
ATOM 2944 O O . GLU C 3 101 ? 33.129 3.347 4.947 1.00 8.30 187 GLU C O 1
ATOM 2950 N N . GLU C 3 102 ? 34.100 1.332 4.630 1.00 8.55 188 GLU C N 1
ATOM 2951 C CA . GLU C 3 102 ? 32.959 0.728 3.952 1.00 8.82 188 GLU C CA 1
ATOM 2952 C C . GLU C 3 102 ? 32.217 -0.222 4.886 1.00 8.30 188 GLU C C 1
ATOM 2953 O O . GLU C 3 102 ? 32.841 -0.940 5.672 1.00 8.29 188 GLU C O 1
ATOM 2959 N N . VAL C 3 103 ? 30.889 -0.209 4.794 1.00 7.43 189 VAL C N 1
ATOM 2960 C CA . VAL C 3 103 ? 30.030 -1.162 5.504 1.00 7.03 189 VAL C CA 1
ATOM 2961 C C . VAL C 3 103 ? 29.056 -1.783 4.506 1.00 6.68 189 VAL C C 1
ATOM 2962 O O . VAL C 3 103 ? 28.507 -1.089 3.646 1.00 6.71 189 VAL C O 1
ATOM 2966 N N . TRP C 3 104 ? 28.848 -3.091 4.608 1.00 6.25 190 TRP C N 1
ATOM 2967 C CA . TRP C 3 104 ? 27.902 -3.769 3.723 1.00 6.16 190 TRP C CA 1
ATOM 2968 C C . TRP C 3 104 ? 27.359 -5.024 4.368 1.00 5.90 190 TRP C C 1
ATOM 2969 O O . TRP C 3 104 ? 27.872 -5.473 5.403 1.00 5.61 190 TRP C O 1
ATOM 2980 N N . LEU C 3 105 ? 26.307 -5.566 3.758 1.00 5.74 191 LEU C N 1
ATOM 2981 C CA . LEU C 3 105 ? 25.734 -6.839 4.169 1.00 5.43 191 LEU C CA 1
ATOM 2982 C C . LEU C 3 105 ? 26.042 -7.894 3.112 1.00 5.46 191 LEU C C 1
ATOM 2983 O O . LEU C 3 105 ? 26.163 -7.589 1.914 1.00 6.05 191 LEU C O 1
ATOM 2988 N N . ALA C 3 106 ? 26.145 -9.139 3.563 1.00 5.57 192 ALA C N 1
ATOM 2989 C CA . ALA C 3 106 ? 26.434 -10.273 2.698 1.00 5.74 192 ALA C CA 1
ATOM 2990 C C . ALA C 3 106 ? 25.654 -11.492 3.172 1.00 5.99 192 ALA C C 1
ATOM 2991 O O . ALA C 3 106 ? 25.162 -11.523 4.304 1.00 6.05 192 ALA C O 1
ATOM 2993 N N . VAL C 3 107 ? 25.534 -12.478 2.290 1.00 6.28 193 VAL C N 1
ATOM 2994 C CA . VAL C 3 107 ? 24.979 -13.781 2.634 1.00 6.47 193 VAL C CA 1
ATOM 2995 C C . VAL C 3 107 ? 26.060 -14.848 2.522 1.00 6.95 193 VAL C C 1
ATOM 2996 O O . VAL C 3 107 ? 27.077 -14.634 1.866 1.00 7.44 193 VAL C O 1
ATOM 3000 N N . ASN C 3 108 ? 25.831 -15.989 3.163 1.00 7.21 194 ASN C N 1
ATOM 3001 C CA . ASN C 3 108 ? 26.717 -17.140 3.019 1.00 7.65 194 ASN C CA 1
ATOM 3002 C C . ASN C 3 108 ? 26.036 -18.208 2.147 1.00 7.87 194 ASN C C 1
ATOM 3003 O O . ASN C 3 108 ? 25.451 -17.862 1.119 1.00 8.22 194 ASN C O 1
ATOM 3008 N N . ASP C 3 109 ? 26.104 -19.485 2.530 1.00 8.19 195 ASP C N 1
ATOM 3009 C CA . ASP C 3 109 ? 25.403 -20.533 1.781 1.00 8.77 195 ASP C CA 1
ATOM 3010 C C . ASP C 3 109 ? 23.896 -20.504 2.025 1.00 8.26 195 ASP C C 1
ATOM 3011 O O . ASP C 3 109 ? 23.130 -21.111 1.279 1.00 8.24 195 ASP C O 1
ATOM 3016 N N . TYR C 3 110 ? 23.478 -19.809 3.080 1.00 7.68 196 TYR C N 1
ATOM 3017 C CA . TYR C 3 110 ? 22.060 -19.593 3.344 1.00 7.30 196 TYR C CA 1
ATOM 3018 C C . TYR C 3 110 ? 21.720 -18.171 2.891 1.00 7.09 196 TYR C C 1
ATOM 3019 O O . TYR C 3 110 ? 22.046 -17.189 3.568 1.00 6.68 196 TYR C O 1
ATOM 3028 N N . TYR C 3 111 ? 21.092 -18.078 1.720 1.00 7.18 197 TYR C N 1
ATOM 3029 C CA . TYR C 3 111 ? 21.051 -16.822 0.962 1.00 7.61 197 TYR C CA 1
ATOM 3030 C C . TYR C 3 111 ? 19.643 -16.338 0.604 1.00 7.33 197 TYR C C 1
ATOM 3031 O O . TYR C 3 111 ? 19.496 -15.364 -0.141 1.00 7.67 197 TYR C O 1
ATOM 3040 N N . ASP C 3 112 ? 18.613 -17.007 1.110 1.00 6.84 198 ASP C N 1
ATOM 3041 C CA . ASP C 3 112 ? 17.253 -16.685 0.679 1.00 6.82 198 ASP C CA 1
ATOM 3042 C C . ASP C 3 112 ? 16.754 -15.335 1.180 1.00 6.38 198 ASP C C 1
ATOM 3043 O O . ASP C 3 112 ? 16.764 -15.067 2.386 1.00 6.39 198 ASP C O 1
ATOM 3048 N N . MET C 3 113 ? 16.300 -14.504 0.244 1.00 6.79 199 MET C N 1
ATOM 3049 C CA . MET C 3 113 ? 15.621 -13.254 0.581 1.00 7.03 199 MET C CA 1
ATOM 3050 C C . MET C 3 113 ? 14.303 -13.134 -0.180 1.00 7.10 199 MET C C 1
ATOM 3051 O O . MET C 3 113 ? 13.885 -12.040 -0.566 1.00 7.86 199 MET C O 1
ATOM 3056 N N . VAL C 3 114 ? 13.638 -14.264 -0.373 1.00 7.34 200 VAL C N 1
ATOM 3057 C CA . VAL C 3 114 ? 12.401 -14.273 -1.144 1.00 8.02 200 VAL C CA 1
ATOM 3058 C C . VAL C 3 114 ? 11.222 -14.163 -0.180 1.00 8.15 200 VAL C C 1
ATOM 3059 O O . VAL C 3 114 ? 10.717 -15.164 0.331 1.00 9.51 200 VAL C O 1
ATOM 3063 N N . GLY C 3 115 ? 10.797 -12.936 0.086 1.00 8.31 201 GLY C N 1
ATOM 3064 C CA . GLY C 3 115 ? 9.651 -12.713 0.960 1.00 8.84 201 GLY C CA 1
ATOM 3065 C C . GLY C 3 115 ? 8.352 -12.981 0.219 1.00 9.37 201 GLY C C 1
ATOM 3066 O O . GLY C 3 115 ? 8.291 -12.880 -1.012 1.00 9.68 201 GLY C O 1
ATOM 3067 N N . ILE C 3 116 ? 7.314 -13.339 0.965 1.00 9.67 202 ILE C N 1
ATOM 3068 C CA . ILE C 3 116 ? 5.959 -13.412 0.414 1.00 10.73 202 ILE C CA 1
ATOM 3069 C C . ILE C 3 116 ? 5.482 -11.998 0.091 1.00 11.33 202 ILE C C 1
ATOM 3070 O O . ILE C 3 116 ? 6.135 -11.014 0.469 1.00 11.07 202 ILE C O 1
ATOM 3075 N N A GLN C 3 117 ? 4.358 -11.903 -0.624 0.50 11.86 203 GLN C N 1
ATOM 3076 N N B GLN C 3 117 ? 4.345 -11.904 -0.594 0.50 11.92 203 GLN C N 1
ATOM 3077 C CA A GLN C 3 117 ? 3.711 -10.621 -0.885 0.50 12.39 203 GLN C CA 1
ATOM 3078 C CA B GLN C 3 117 ? 3.713 -10.626 -0.914 0.50 12.46 203 GLN C CA 1
ATOM 3079 C C A GLN C 3 117 ? 3.541 -9.864 0.416 0.50 12.10 203 GLN C C 1
ATOM 3080 C C B GLN C 3 117 ? 3.452 -9.829 0.361 0.50 12.18 203 GLN C C 1
ATOM 3081 O O A GLN C 3 117 ? 3.000 -10.393 1.393 0.50 12.57 203 GLN C O 1
ATOM 3082 O O B GLN C 3 117 ? 2.755 -10.298 1.266 0.50 12.70 203 GLN C O 1
ATOM 3093 N N . GLY C 3 118 ? 4.024 -8.629 0.428 1.00 11.81 204 GLY C N 1
ATOM 3094 C CA . GLY C 3 118 ? 3.879 -7.771 1.585 1.00 10.95 204 GLY C CA 1
ATOM 3095 C C . GLY C 3 118 ? 4.955 -7.944 2.640 1.00 9.65 204 GLY C C 1
ATOM 3096 O O . GLY C 3 118 ? 4.840 -7.376 3.717 1.00 10.02 204 GLY C O 1
ATOM 3097 N N . SER C 3 119 ? 5.995 -8.730 2.352 1.00 8.59 205 SER C N 1
ATOM 3098 C CA . SER C 3 119 ? 7.124 -8.862 3.278 1.00 7.63 205 SER C CA 1
ATOM 3099 C C . SER C 3 119 ? 8.433 -8.512 2.575 1.00 7.40 205 SER C C 1
ATOM 3100 O O . SER C 3 119 ? 8.861 -9.214 1.659 1.00 7.68 205 SER C O 1
ATOM 3103 N N . ASP C 3 120 ? 9.060 -7.425 3.024 1.00 6.44 206 ASP C N 1
ATOM 3104 C CA . ASP C 3 120 ? 10.169 -6.792 2.324 1.00 6.35 206 ASP C CA 1
ATOM 3105 C C . ASP C 3 120 ? 11.494 -6.888 3.089 1.00 5.57 206 ASP C C 1
ATOM 3106 O O . ASP C 3 120 ? 11.540 -7.408 4.207 1.00 5.57 206 ASP C O 1
ATOM 3111 N N . SER C 3 121 ? 12.565 -6.375 2.489 1.00 5.15 207 SER C N 1
ATOM 3112 C CA . SER C 3 121 ? 13.886 -6.348 3.129 1.00 4.83 207 SER C CA 1
ATOM 3113 C C . SER C 3 121 ? 14.443 -4.939 3.087 1.00 4.76 207 SER C C 1
ATOM 3114 O O . SER C 3 121 ? 14.429 -4.294 2.027 1.00 5.40 207 SER C O 1
ATOM 3117 N N . VAL C 3 122 ? 14.942 -4.495 4.240 1.00 4.31 208 VAL C N 1
ATOM 3118 C CA . VAL C 3 122 ? 15.390 -3.124 4.424 1.00 4.99 208 VAL C CA 1
ATOM 3119 C C . VAL C 3 122 ? 16.727 -3.099 5.165 1.00 4.85 208 VAL C C 1
ATOM 3120 O O . VAL C 3 122 ? 17.020 -3.986 5.969 1.00 4.69 208 VAL C O 1
ATOM 3124 N N . PHE C 3 123 ? 17.525 -2.074 4.882 1.00 4.48 209 PHE C N 1
ATOM 3125 C CA . PHE C 3 123 ? 18.805 -1.816 5.556 1.00 4.86 209 PHE C CA 1
ATOM 3126 C C . PHE C 3 123 ? 18.866 -0.319 5.818 1.00 4.31 209 PHE C C 1
ATOM 3127 O O . PHE C 3 123 ? 18.683 0.482 4.897 1.00 4.91 209 PHE C O 1
ATOM 3135 N N . SER C 3 124 ? 19.083 0.042 7.084 1.00 4.60 210 SER C N 1
ATOM 3136 C CA . SER C 3 124 ? 19.172 1.436 7.503 1.00 4.97 210 SER C CA 1
ATOM 3137 C C . SER C 3 124 ? 20.474 1.706 8.239 1.00 4.82 210 SER C C 1
ATOM 3138 O O . SER C 3 124 ? 21.042 0.813 8.868 1.00 4.93 210 SER C O 1
ATOM 3141 N N . GLY C 3 125 ? 20.923 2.955 8.174 1.00 4.90 211 GLY C N 1
ATOM 3142 C CA . GLY C 3 125 ? 22.078 3.408 8.937 1.00 5.54 211 GLY C CA 1
ATOM 3143 C C . GLY C 3 125 ? 21.968 4.891 9.209 1.00 5.61 211 GLY C C 1
ATOM 3144 O O . GLY C 3 125 ? 21.407 5.641 8.407 1.00 6.06 211 GLY C O 1
ATOM 3145 N N . PHE C 3 126 ? 22.478 5.329 10.352 1.00 6.15 212 PHE C N 1
ATOM 3146 C CA . PHE C 3 126 ? 22.552 6.760 10.603 1.00 6.68 212 PHE C CA 1
ATOM 3147 C C . PHE C 3 126 ? 23.635 7.129 11.590 1.00 6.67 212 PHE C C 1
ATOM 3148 O O . PHE C 3 126 ? 23.961 6.365 12.507 1.00 6.51 212 PHE C O 1
ATOM 3156 N N . LEU C 3 127 ? 24.191 8.316 11.374 1.00 7.07 213 LEU C N 1
ATOM 3157 C CA . LEU C 3 127 ? 25.177 8.896 12.267 1.00 8.46 213 LEU C CA 1
ATOM 3158 C C . LEU C 3 127 ? 24.478 9.458 13.490 1.00 8.99 213 LEU C C 1
ATOM 3159 O O . LEU C 3 127 ? 23.549 10.255 13.367 1.00 9.99 213 LEU C O 1
ATOM 3164 N N . LEU C 3 128 ? 24.940 9.053 14.666 1.00 9.51 214 LEU C N 1
ATOM 3165 C CA . LEU C 3 128 ? 24.393 9.582 15.912 1.00 10.42 214 LEU C CA 1
ATOM 3166 C C . LEU C 3 128 ? 25.323 10.618 16.545 1.00 10.78 214 LEU C C 1
ATOM 3167 O O . LEU C 3 128 ? 24.858 11.670 16.982 1.00 11.41 214 LEU C O 1
ATOM 3172 N N . PHE C 3 129 ? 26.622 10.319 16.601 1.00 10.74 215 PHE C N 1
ATOM 3173 C CA . PHE C 3 129 ? 27.607 11.237 17.196 1.00 11.14 215 PHE C CA 1
ATOM 3174 C C . PHE C 3 129 ? 28.787 11.497 16.257 1.00 11.69 215 PHE C C 1
ATOM 3175 O O . PHE C 3 129 ? 29.668 10.651 16.123 1.00 11.02 215 PHE C O 1
ATOM 3183 N N . PRO C 3 130 ? 28.808 12.672 15.604 1.00 12.87 216 PRO C N 1
ATOM 3184 C CA . PRO C 3 130 ? 29.946 12.998 14.744 1.00 14.13 216 PRO C CA 1
ATOM 3185 C C . PRO C 3 130 ? 31.231 13.180 15.548 1.00 15.45 216 PRO C C 1
ATOM 3186 O O . PRO C 3 130 ? 31.186 13.697 16.669 1.00 15.57 216 PRO C O 1
ATOM 3190 N N . ASP C 3 131 ? 32.354 12.728 14.992 1.00 17.12 217 ASP C N 1
ATOM 3191 C CA . ASP C 3 131 ? 33.671 13.032 15.561 1.00 18.91 217 ASP C CA 1
ATOM 3192 C C . ASP C 3 131 ? 34.672 13.455 14.488 1.00 19.69 217 ASP C C 1
ATOM 3193 O O . ASP C 3 131 ? 35.520 14.316 14.704 1.00 20.55 217 ASP C O 1
ATOM 3199 N N . GLN D 1 1 ? 30.899 12.153 -31.438 1.00 23.76 90 GLN D N 1
ATOM 3200 C CA . GLN D 1 1 ? 30.004 12.229 -30.246 1.00 23.51 90 GLN D CA 1
ATOM 3201 C C . GLN D 1 1 ? 29.213 10.928 -30.069 1.00 23.20 90 GLN D C 1
ATOM 3202 O O . GLN D 1 1 ? 28.715 10.373 -31.054 1.00 23.34 90 GLN D O 1
ATOM 3204 N N . PRO D 1 2 ? 29.094 10.442 -28.812 1.00 22.65 91 PRO D N 1
ATOM 3205 C CA . PRO D 1 2 ? 28.449 9.156 -28.519 1.00 21.85 91 PRO D CA 1
ATOM 3206 C C . PRO D 1 2 ? 26.976 9.097 -28.909 1.00 20.61 91 PRO D C 1
ATOM 3207 O O . PRO D 1 2 ? 26.213 10.012 -28.590 1.00 20.97 91 PRO D O 1
ATOM 3211 N N . ARG D 1 3 ? 26.593 8.017 -29.589 1.00 19.10 92 ARG D N 1
ATOM 3212 C CA . ARG D 1 3 ? 25.198 7.786 -29.967 1.00 17.07 92 ARG D CA 1
ATOM 3213 C C . ARG D 1 3 ? 24.722 6.347 -29.697 1.00 15.55 92 ARG D C 1
ATOM 3214 O O . ARG D 1 3 ? 24.119 5.723 -30.575 1.00 15.29 92 ARG D O 1
ATOM 3216 N N . PRO D 1 4 ? 24.954 5.822 -28.473 1.00 13.94 93 PRO D N 1
ATOM 3217 C CA . PRO D 1 4 ? 24.604 4.419 -28.226 1.00 12.51 93 PRO D CA 1
ATOM 3218 C C . PRO D 1 4 ? 23.097 4.206 -28.107 1.00 11.12 93 PRO D C 1
ATOM 3219 O O . PRO D 1 4 ? 22.449 4.802 -27.243 1.00 10.70 93 PRO D O 1
ATOM 3223 N N . ALA D 1 5 ? 22.556 3.354 -28.973 1.00 10.05 94 ALA D N 1
ATOM 3224 C CA . ALA D 1 5 ? 21.123 3.082 -29.021 1.00 9.39 94 ALA D CA 1
ATOM 3225 C C . ALA D 1 5 ? 20.882 1.808 -29.813 1.00 8.89 94 ALA D C 1
ATOM 3226 O O . ALA D 1 5 ? 21.513 1.594 -30.853 1.00 9.25 94 ALA D O 1
ATOM 3228 N N . PHE D 1 6 ? 19.969 0.968 -29.333 1.00 8.05 95 PHE D N 1
ATOM 3229 C CA . PHE D 1 6 ? 19.669 -0.280 -30.021 1.00 7.35 95 PHE D CA 1
ATOM 3230 C C . PHE D 1 6 ? 18.214 -0.704 -29.861 1.00 6.84 95 PHE D C 1
ATOM 3231 O O . PHE D 1 6 ? 17.543 -0.310 -28.906 1.00 6.50 95 PHE D O 1
ATOM 3239 N N . SER D 1 7 ? 17.758 -1.518 -30.809 1.00 6.80 96 SER D N 1
ATOM 3240 C CA . SER D 1 7 ? 16.566 -2.345 -30.667 1.00 6.70 96 SER D CA 1
ATOM 3241 C C . SER D 1 7 ? 16.845 -3.689 -31.317 1.00 7.13 96 SER D C 1
ATOM 3242 O O . SER D 1 7 ? 17.437 -3.748 -32.401 1.00 7.17 96 SER D O 1
ATOM 3245 N N . ALA D 1 8 ? 16.387 -4.759 -30.676 1.00 7.24 97 ALA D N 1
ATOM 3246 C CA . ALA D 1 8 ? 16.532 -6.100 -31.216 1.00 7.49 97 ALA D CA 1
ATOM 3247 C C . ALA D 1 8 ? 15.270 -6.900 -30.949 1.00 7.48 97 ALA D C 1
ATOM 3248 O O . ALA D 1 8 ? 14.568 -6.658 -29.955 1.00 7.35 97 ALA D O 1
ATOM 3250 N N . ILE D 1 9 ? 14.969 -7.823 -31.860 1.00 8.03 98 ILE D N 1
ATOM 3251 C CA . ILE D 1 9 ? 13.758 -8.620 -31.778 1.00 8.93 98 ILE D CA 1
ATOM 3252 C C . ILE D 1 9 ? 14.077 -10.111 -31.808 1.00 10.05 98 ILE D C 1
ATOM 3253 O O . ILE D 1 9 ? 15.230 -10.505 -31.985 1.00 9.84 98 ILE D O 1
ATOM 3258 N N . ARG D 1 10 ? 13.053 -10.934 -31.610 1.00 11.96 99 ARG D N 1
ATOM 3259 C CA . ARG D 1 10 ? 13.215 -12.378 -31.690 1.00 14.15 99 ARG D CA 1
ATOM 3260 C C . ARG D 1 10 ? 12.714 -12.928 -33.021 1.00 15.64 99 ARG D C 1
ATOM 3261 O O . ARG D 1 10 ? 11.613 -12.599 -33.464 1.00 15.73 99 ARG D O 1
ATOM 3269 N N A ARG D 1 11 ? 13.534 -13.767 -33.648 0.50 16.76 100 ARG D N 1
ATOM 3270 N N B ARG D 1 11 ? 13.541 -13.742 -33.671 0.50 16.68 100 ARG D N 1
ATOM 3271 C CA A ARG D 1 11 ? 13.144 -14.486 -34.862 0.50 17.98 100 ARG D CA 1
ATOM 3272 C CA B ARG D 1 11 ? 13.172 -14.377 -34.938 0.50 17.84 100 ARG D CA 1
ATOM 3273 C C A ARG D 1 11 ? 13.594 -15.940 -34.775 0.50 18.51 100 ARG D C 1
ATOM 3274 C C B ARG D 1 11 ? 13.638 -15.824 -34.939 0.50 18.38 100 ARG D C 1
ATOM 3275 O O A ARG D 1 11 ? 12.770 -16.847 -34.656 0.50 18.53 100 ARG D O 1
ATOM 3276 O O B ARG D 1 11 ? 12.851 -16.741 -35.170 0.50 18.47 100 ARG D O 1
ATOM 3291 N N A ASN D 1 12 ? 14.903 -16.159 -34.827 0.50 19.26 101 ASN D N 1
ATOM 3292 N N B ASN D 1 12 ? 14.927 -16.017 -34.682 0.50 19.13 101 ASN D N 1
ATOM 3293 C CA A ASN D 1 12 ? 15.454 -17.474 -34.521 0.50 19.96 101 ASN D CA 1
ATOM 3294 C CA B ASN D 1 12 ? 15.498 -17.350 -34.545 0.50 19.82 101 ASN D CA 1
ATOM 3295 C C A ASN D 1 12 ? 16.453 -17.380 -33.366 0.50 20.27 101 ASN D C 1
ATOM 3296 C C B ASN D 1 12 ? 16.468 -17.393 -33.361 0.50 20.20 101 ASN D C 1
ATOM 3297 O O A ASN D 1 12 ? 17.668 -17.413 -33.583 0.50 20.38 101 ASN D O 1
ATOM 3298 O O B ASN D 1 12 ? 17.677 -17.557 -33.550 0.50 20.30 101 ASN D O 1
ATOM 3307 N N . PRO D 1 13 ? 15.941 -17.250 -32.127 1.00 20.57 102 PRO D N 1
ATOM 3308 C CA . PRO D 1 13 ? 16.819 -17.101 -30.973 1.00 21.03 102 PRO D CA 1
ATOM 3309 C C . PRO D 1 13 ? 17.353 -18.432 -30.458 1.00 21.56 102 PRO D C 1
ATOM 3310 O O . PRO D 1 13 ? 16.628 -19.434 -30.476 1.00 21.73 102 PRO D O 1
ATOM 3314 N N . PRO D 1 14 ? 18.620 -18.447 -30.011 1.00 22.20 103 PRO D N 1
ATOM 3315 C CA . PRO D 1 14 ? 19.126 -19.614 -29.309 1.00 22.60 103 PRO D CA 1
ATOM 3316 C C . PRO D 1 14 ? 18.378 -19.743 -27.991 1.00 22.97 103 PRO D C 1
ATOM 3317 O O . PRO D 1 14 ? 18.260 -18.763 -27.243 1.00 22.91 103 PRO D O 1
ATOM 3321 N N A MET D 1 15 ? 17.879 -20.945 -27.716 0.50 23.01 104 MET D N 1
ATOM 3322 N N B MET D 1 15 ? 17.843 -20.930 -27.726 0.50 23.16 104 MET D N 1
ATOM 3323 C CA A MET D 1 15 ? 17.134 -21.215 -26.491 0.50 23.03 104 MET D CA 1
ATOM 3324 C CA B MET D 1 15 ? 17.135 -21.184 -26.476 0.50 23.39 104 MET D CA 1
ATOM 3325 C C A MET D 1 15 ? 18.007 -21.944 -25.471 0.50 22.67 104 MET D C 1
ATOM 3326 C C B MET D 1 15 ? 18.044 -21.864 -25.456 0.50 22.83 104 MET D C 1
ATOM 3327 O O A MET D 1 15 ? 19.040 -22.522 -25.822 0.50 22.98 104 MET D O 1
ATOM 3328 O O B MET D 1 15 ? 19.140 -22.324 -25.791 0.50 23.13 104 MET D O 1
ATOM 3337 N N . GLY D 1 16 ? 17.580 -21.916 -24.213 1.00 22.22 105 GLY D N 1
ATOM 3338 C CA . GLY D 1 16 ? 18.347 -22.488 -23.117 1.00 20.61 105 GLY D CA 1
ATOM 3339 C C . GLY D 1 16 ? 18.840 -21.371 -22.226 1.00 18.86 105 GLY D C 1
ATOM 3340 O O . GLY D 1 16 ? 19.306 -20.338 -22.711 1.00 19.22 105 GLY D O 1
ATOM 3341 N N . GLY D 1 17 ? 18.727 -21.571 -20.920 1.00 17.37 106 GLY D N 1
ATOM 3342 C CA . GLY D 1 17 ? 19.107 -20.545 -19.965 1.00 14.82 106 GLY D CA 1
ATOM 3343 C C . GLY D 1 17 ? 17.998 -19.531 -19.787 1.00 13.20 106 GLY D C 1
ATOM 3344 O O . GLY D 1 17 ? 16.995 -19.549 -20.508 1.00 13.32 106 GLY D O 1
ATOM 3345 N N . ASN D 1 18 ? 18.186 -18.636 -18.828 1.00 11.52 107 ASN D N 1
ATOM 3346 C CA . ASN D 1 18 ? 17.146 -17.681 -18.477 1.00 10.63 107 ASN D CA 1
ATOM 3347 C C . ASN D 1 18 ? 17.362 -16.290 -19.051 1.00 10.17 107 ASN D C 1
ATOM 3348 O O . ASN D 1 18 ? 16.504 -15.425 -18.906 1.00 9.84 107 ASN D O 1
ATOM 3353 N N . VAL D 1 19 ? 18.499 -16.073 -19.701 1.00 9.75 108 VAL D N 1
ATOM 3354 C CA . VAL D 1 19 ? 18.725 -14.829 -20.432 1.00 10.03 108 VAL D CA 1
ATOM 3355 C C . VAL D 1 19 ? 17.925 -14.888 -21.739 1.00 9.81 108 VAL D C 1
ATOM 3356 O O . VAL D 1 19 ? 18.047 -15.848 -22.508 1.00 10.48 108 VAL D O 1
ATOM 3360 N N . VAL D 1 20 ? 17.081 -13.881 -21.962 1.00 9.20 109 VAL D N 1
ATOM 3361 C CA . VAL D 1 20 ? 16.258 -13.812 -23.168 1.00 9.31 109 VAL D CA 1
ATOM 3362 C C . VAL D 1 20 ? 17.083 -13.183 -24.285 1.00 9.22 109 VAL D C 1
ATOM 3363 O O . VAL D 1 20 ? 17.421 -12.001 -24.231 1.00 9.29 109 VAL D O 1
ATOM 3367 N N . ILE D 1 21 ? 17.412 -13.983 -25.296 1.00 9.31 110 ILE D N 1
ATOM 3368 C CA . ILE D 1 21 ? 18.212 -13.507 -26.419 1.00 9.83 110 ILE D CA 1
ATOM 3369 C C . ILE D 1 21 ? 17.321 -12.941 -27.528 1.00 9.22 110 ILE D C 1
ATOM 3370 O O . ILE D 1 21 ? 16.445 -13.633 -28.052 1.00 9.45 110 ILE D O 1
ATOM 3375 N N . PHE D 1 22 ? 17.541 -11.673 -27.855 1.00 8.67 111 PHE D N 1
ATOM 3376 C CA . PHE D 1 22 ? 16.879 -11.035 -28.988 1.00 8.46 111 PHE D CA 1
ATOM 3377 C C . PHE D 1 22 ? 17.876 -11.068 -30.146 1.00 8.96 111 PHE D C 1
ATOM 3378 O O . PHE D 1 22 ? 18.787 -10.248 -30.235 1.00 8.90 111 PHE D O 1
ATOM 3386 N N . ASP D 1 23 ? 17.705 -12.058 -31.016 1.00 9.47 112 ASP D N 1
ATOM 3387 C CA . ASP D 1 23 ? 18.729 -12.436 -31.991 1.00 10.10 112 ASP D CA 1
ATOM 3388 C C . ASP D 1 23 ? 18.817 -11.542 -33.232 1.00 10.20 112 ASP D C 1
ATOM 3389 O O . ASP D 1 23 ? 19.843 -11.531 -33.925 1.00 10.51 112 ASP D O 1
ATOM 3394 N N . THR D 1 24 ? 17.738 -10.824 -33.534 1.00 10.19 113 THR D N 1
ATOM 3395 C CA . THR D 1 24 ? 17.653 -10.070 -34.783 1.00 10.66 113 THR D CA 1
ATOM 3396 C C . THR D 1 24 ? 17.724 -8.580 -34.495 1.00 10.30 113 THR D C 1
ATOM 3397 O O . THR D 1 24 ? 16.823 -8.010 -33.873 1.00 10.05 113 THR D O 1
ATOM 3401 N N . VAL D 1 25 ? 18.811 -7.961 -34.941 1.00 10.43 114 VAL D N 1
ATOM 3402 C CA . VAL D 1 25 ? 19.064 -6.549 -34.684 1.00 10.63 114 VAL D CA 1
ATOM 3403 C C . VAL D 1 25 ? 18.298 -5.670 -35.669 1.00 10.04 114 VAL D C 1
ATOM 3404 O O . VAL D 1 25 ? 18.366 -5.877 -36.884 1.00 10.54 114 VAL D O 1
ATOM 3408 N N . ILE D 1 26 ? 17.567 -4.691 -35.137 1.00 9.43 115 ILE D N 1
ATOM 3409 C CA . ILE D 1 26 ? 16.927 -3.667 -35.953 1.00 9.43 115 ILE D CA 1
ATOM 3410 C C . ILE D 1 26 ? 17.841 -2.445 -36.044 1.00 9.06 115 ILE D C 1
ATOM 3411 O O . ILE D 1 26 ? 18.111 -1.946 -37.144 1.00 9.28 115 ILE D O 1
ATOM 3416 N N . THR D 1 27 ? 18.330 -1.993 -34.890 1.00 8.70 116 THR D N 1
ATOM 3417 C CA . THR D 1 27 ? 19.236 -0.855 -34.798 1.00 8.75 116 THR D CA 1
ATOM 3418 C C . THR D 1 27 ? 20.269 -1.168 -33.721 1.00 8.78 116 THR D C 1
ATOM 3419 O O . THR D 1 27 ? 19.940 -1.790 -32.715 1.00 8.85 116 THR D O 1
ATOM 3423 N N . ASN D 1 28 ? 21.512 -0.738 -33.925 1.00 8.82 117 ASN D N 1
ATOM 3424 C CA . ASN D 1 28 ? 22.592 -1.013 -32.976 1.00 9.14 117 ASN D CA 1
ATOM 3425 C C . ASN D 1 28 ? 23.720 -0.010 -33.173 1.00 9.44 117 ASN D C 1
ATOM 3426 O O . ASN D 1 28 ? 24.844 -0.384 -33.518 1.00 10.07 117 ASN D O 1
ATOM 3431 N N . GLN D 1 29 ? 23.409 1.268 -32.972 1.00 10.03 118 GLN D N 1
ATOM 3432 C CA . GLN D 1 29 ? 24.393 2.330 -33.143 1.00 10.89 118 GLN D CA 1
ATOM 3433 C C . GLN D 1 29 ? 25.467 2.247 -32.064 1.00 11.00 118 GLN D C 1
ATOM 3434 O O . GLN D 1 29 ? 25.157 2.229 -30.866 1.00 10.87 118 GLN D O 1
ATOM 3440 N N . GLU D 1 30 ? 26.724 2.206 -32.518 1.00 11.46 119 GLU D N 1
ATOM 3441 C CA . GLU D 1 30 ? 27.918 1.944 -31.687 1.00 12.18 119 GLU D CA 1
ATOM 3442 C C . GLU D 1 30 ? 28.079 0.467 -31.310 1.00 12.26 119 GLU D C 1
ATOM 3443 O O . GLU D 1 30 ? 28.993 0.115 -30.560 1.00 12.34 119 GLU D O 1
ATOM 3449 N N A GLU D 1 31 ? 27.206 -0.383 -31.854 0.50 12.13 120 GLU D N 1
ATOM 3450 N N B GLU D 1 31 ? 27.192 -0.375 -31.837 0.50 12.16 120 GLU D N 1
ATOM 3451 C CA A GLU D 1 31 ? 27.181 -1.831 -31.575 0.50 12.08 120 GLU D CA 1
ATOM 3452 C CA B GLU D 1 31 ? 27.186 -1.823 -31.582 0.50 12.28 120 GLU D CA 1
ATOM 3453 C C A GLU D 1 31 ? 27.314 -2.227 -30.091 0.50 11.58 120 GLU D C 1
ATOM 3454 C C B GLU D 1 31 ? 27.310 -2.229 -30.097 0.50 11.62 120 GLU D C 1
ATOM 3455 O O A GLU D 1 31 ? 28.070 -3.147 -29.764 0.50 11.58 120 GLU D O 1
ATOM 3456 O O B GLU D 1 31 ? 28.055 -3.161 -29.774 0.50 11.64 120 GLU D O 1
ATOM 3467 N N . PRO D 1 32 ? 26.572 -1.551 -29.189 1.00 11.04 121 PRO D N 1
ATOM 3468 C CA . PRO D 1 32 ? 26.677 -1.936 -27.775 1.00 10.58 121 PRO D CA 1
ATOM 3469 C C . PRO D 1 32 ? 25.990 -3.273 -27.469 1.00 10.05 121 PRO D C 1
ATOM 3470 O O . PRO D 1 32 ? 26.369 -3.948 -26.509 1.00 10.17 121 PRO D O 1
ATOM 3474 N N . TYR D 1 33 ? 24.996 -3.643 -28.276 1.00 9.77 122 TYR D N 1
ATOM 3475 C CA . TYR D 1 33 ? 24.199 -4.840 -28.028 1.00 9.52 122 TYR D CA 1
ATOM 3476 C C . TYR D 1 33 ? 24.762 -6.066 -28.754 1.00 10.10 122 TYR D C 1
ATOM 3477 O O . TYR D 1 33 ? 25.108 -5.987 -29.937 1.00 10.20 122 TYR D O 1
ATOM 3486 N N . GLN D 1 34 ? 24.834 -7.191 -28.042 1.00 10.72 123 GLN D N 1
ATOM 3487 C CA . GLN D 1 34 ? 25.336 -8.457 -28.586 1.00 12.07 123 GLN D CA 1
ATOM 3488 C C . GLN D 1 34 ? 24.173 -9.404 -28.874 1.00 12.26 123 GLN D C 1
ATOM 3489 O O . GLN D 1 34 ? 23.561 -9.950 -27.949 1.00 12.40 123 GLN D O 1
ATOM 3495 N N . ASN D 1 35 ? 23.874 -9.606 -30.155 1.00 13.07 124 ASN D N 1
ATOM 3496 C CA . ASN D 1 35 ? 22.740 -10.438 -30.556 1.00 14.26 124 ASN D CA 1
ATOM 3497 C C . ASN D 1 35 ? 22.915 -11.931 -30.284 1.00 13.86 124 ASN D C 1
ATOM 3498 O O . ASN D 1 35 ? 21.941 -12.674 -30.302 1.00 13.82 124 ASN D O 1
ATOM 3503 N N . HIS D 1 36 ? 24.153 -12.366 -30.052 1.00 14.07 125 HIS D N 1
ATOM 3504 C CA . HIS D 1 36 ? 24.426 -13.769 -29.727 1.00 14.36 125 HIS D CA 1
ATOM 3505 C C . HIS D 1 36 ? 24.159 -14.108 -28.253 1.00 13.98 125 HIS D C 1
ATOM 3506 O O . HIS D 1 36 ? 23.915 -15.270 -27.909 1.00 14.59 125 HIS D O 1
ATOM 3513 N N . SER D 1 37 ? 24.199 -13.094 -27.393 1.00 13.20 126 SER D N 1
ATOM 3514 C CA . SER D 1 37 ? 24.083 -13.302 -25.951 1.00 12.31 126 SER D CA 1
ATOM 3515 C C . SER D 1 37 ? 22.877 -12.623 -25.311 1.00 11.74 126 SER D C 1
ATOM 3516 O O . SER D 1 37 ? 22.495 -12.969 -24.194 1.00 11.66 126 SER D O 1
ATOM 3519 N N . GLY D 1 38 ? 22.309 -11.634 -25.994 1.00 11.08 127 GLY D N 1
ATOM 3520 C CA . GLY D 1 38 ? 21.207 -10.851 -25.437 1.00 10.46 127 GLY D CA 1
ATOM 3521 C C . GLY D 1 38 ? 21.660 -9.739 -24.507 1.00 10.03 127 GLY D C 1
ATOM 3522 O O . GLY D 1 38 ? 20.835 -9.097 -23.856 1.00 9.57 127 GLY D O 1
ATOM 3523 N N . ARG D 1 39 ? 22.967 -9.488 -24.466 1.00 9.73 128 ARG D N 1
ATOM 3524 C CA . ARG D 1 39 ? 23.531 -8.520 -23.527 1.00 10.01 128 ARG D CA 1
ATOM 3525 C C . ARG D 1 39 ? 23.916 -7.198 -24.175 1.00 9.36 128 ARG D C 1
ATOM 3526 O O . ARG D 1 39 ? 24.557 -7.165 -25.227 1.00 9.51 128 ARG D O 1
ATOM 3534 N N . PHE D 1 40 ? 23.489 -6.112 -23.543 1.00 8.84 129 PHE D N 1
ATOM 3535 C CA . PHE D 1 40 ? 23.985 -4.776 -23.847 1.00 8.46 129 PHE D CA 1
ATOM 3536 C C . PHE D 1 40 ? 25.235 -4.540 -22.999 1.00 8.40 129 PHE D C 1
ATOM 3537 O O . PHE D 1 40 ? 25.258 -4.892 -21.819 1.00 8.29 129 PHE D O 1
ATOM 3545 N N . VAL D 1 41 ? 26.260 -3.944 -23.603 1.00 8.55 130 VAL D N 1
ATOM 3546 C CA . VAL D 1 41 ? 27.497 -3.596 -22.901 1.00 9.20 130 VAL D CA 1
ATOM 3547 C C . VAL D 1 41 ? 27.676 -2.079 -22.902 1.00 8.80 130 VAL D C 1
ATOM 3548 O O . VAL D 1 41 ? 27.610 -1.441 -23.959 1.00 8.97 130 VAL D O 1
ATOM 3552 N N . CYS D 1 42 ? 27.891 -1.507 -21.721 1.00 8.58 131 CYS D N 1
ATOM 3553 C CA . CYS D 1 42 ? 28.133 -0.078 -21.599 1.00 8.45 131 CYS D CA 1
ATOM 3554 C C . CYS D 1 42 ? 29.574 0.302 -21.938 1.00 9.05 131 CYS D C 1
ATOM 3555 O O . CYS D 1 42 ? 30.525 -0.207 -21.332 1.00 8.61 131 CYS D O 1
ATOM 3558 N N . THR D 1 43 ? 29.729 1.203 -22.905 1.00 9.90 132 THR D N 1
ATOM 3559 C CA . THR D 1 43 ? 31.019 1.833 -23.181 1.00 10.70 132 THR D CA 1
ATOM 3560 C C . THR D 1 43 ? 31.047 3.239 -22.590 1.00 10.96 132 THR D C 1
ATOM 3561 O O . THR D 1 43 ? 31.974 3.596 -21.853 1.00 11.80 132 THR D O 1
ATOM 3565 N N . VAL D 1 44 ? 30.013 4.020 -22.894 1.00 10.84 133 VAL D N 1
ATOM 3566 C CA . VAL D 1 44 ? 29.918 5.399 -22.433 1.00 11.11 133 VAL D CA 1
ATOM 3567 C C . VAL D 1 44 ? 29.172 5.429 -21.097 1.00 10.75 133 VAL D C 1
ATOM 3568 O O . VAL D 1 44 ? 27.980 5.135 -21.048 1.00 10.41 133 VAL D O 1
ATOM 3572 N N . PRO D 1 45 ? 29.873 5.771 -19.999 1.00 10.63 134 PRO D N 1
ATOM 3573 C CA . PRO D 1 45 ? 29.194 5.842 -18.702 1.00 10.43 134 PRO D CA 1
ATOM 3574 C C . PRO D 1 45 ? 28.114 6.922 -18.702 1.00 10.06 134 PRO D C 1
ATOM 3575 O O . PRO D 1 45 ? 28.295 7.984 -19.299 1.00 10.45 134 PRO D O 1
ATOM 3579 N N . GLY D 1 46 ? 26.993 6.643 -18.050 1.00 9.26 135 GLY D N 1
ATOM 3580 C CA . GLY D 1 46 ? 25.909 7.611 -17.981 1.00 8.86 135 GLY D CA 1
ATOM 3581 C C . GLY D 1 46 ? 24.566 6.991 -17.673 1.00 8.13 135 GLY D C 1
ATOM 3582 O O . GLY D 1 46 ? 24.478 5.832 -17.257 1.00 8.36 135 GLY D O 1
ATOM 3583 N N . TYR D 1 47 ? 23.522 7.785 -17.885 1.00 7.93 136 TYR D N 1
ATOM 3584 C CA . TYR D 1 47 ? 22.150 7.374 -17.641 1.00 7.69 136 TYR D CA 1
ATOM 3585 C C . TYR D 1 47 ? 21.527 6.882 -18.936 1.00 7.33 136 TYR D C 1
ATOM 3586 O O . TYR D 1 47 ? 21.527 7.590 -19.940 1.00 7.80 136 TYR D O 1
ATOM 3595 N N . TYR D 1 48 ? 21.006 5.659 -18.895 1.00 6.91 137 TYR D N 1
ATOM 3596 C CA . TYR D 1 48 ? 20.419 4.983 -20.047 1.00 6.81 137 TYR D CA 1
ATOM 3597 C C . TYR D 1 48 ? 18.970 4.646 -19.748 1.00 6.24 137 TYR D C 1
ATOM 3598 O O . TYR D 1 48 ? 18.608 4.437 -18.583 1.00 7.13 137 TYR D O 1
ATOM 3607 N N . TYR D 1 49 ? 18.146 4.591 -20.795 1.00 5.81 138 TYR D N 1
ATOM 3608 C CA . TYR D 1 49 ? 16.805 4.034 -20.653 1.00 5.82 138 TYR D CA 1
ATOM 3609 C C . TYR D 1 49 ? 16.754 2.671 -21.331 1.00 5.81 138 TYR D C 1
ATOM 3610 O O . TYR D 1 49 ? 17.247 2.526 -22.446 1.00 6.26 138 TYR D O 1
ATOM 3619 N N . PHE D 1 50 ? 16.182 1.681 -20.642 1.00 5.35 139 PHE D N 1
ATOM 3620 C CA . PHE D 1 50 ? 15.975 0.341 -21.193 1.00 5.51 139 PHE D CA 1
ATOM 3621 C C . PHE D 1 50 ? 14.520 -0.029 -21.078 1.00 5.34 139 PHE D C 1
ATOM 3622 O O . PHE D 1 50 ? 13.865 0.295 -20.077 1.00 5.47 139 PHE D O 1
ATOM 3630 N N . THR D 1 51 ? 14.023 -0.726 -22.090 1.00 5.46 140 THR D N 1
ATOM 3631 C CA . THR D 1 51 ? 12.631 -1.136 -22.102 1.00 6.00 140 THR D CA 1
ATOM 3632 C C . THR D 1 51 ? 12.410 -2.384 -22.958 1.00 5.98 140 THR D C 1
ATOM 3633 O O . THR D 1 51 ? 13.173 -2.653 -23.893 1.00 6.29 140 THR D O 1
ATOM 3637 N N . PHE D 1 52 ? 11.390 -3.164 -22.622 1.00 5.63 141 PHE D N 1
ATOM 3638 C CA . PHE D 1 52 ? 11.021 -4.310 -23.446 1.00 5.71 141 PHE D CA 1
ATOM 3639 C C . PHE D 1 52 ? 9.515 -4.362 -23.604 1.00 5.80 141 PHE D C 1
ATOM 3640 O O . PHE D 1 52 ? 8.774 -3.841 -22.773 1.00 6.10 141 PHE D O 1
ATOM 3648 N N . GLN D 1 53 ? 9.084 -4.988 -24.694 1.00 6.00 142 GLN D N 1
ATOM 3649 C CA . GLN D 1 53 ? 7.685 -5.290 -24.952 1.00 6.91 142 GLN D CA 1
ATOM 3650 C C . GLN D 1 53 ? 7.708 -6.684 -25.552 1.00 6.97 142 GLN D C 1
ATOM 3651 O O . GLN D 1 53 ? 8.120 -6.872 -26.702 1.00 7.15 142 GLN D O 1
ATOM 3657 N N . VAL D 1 54 ? 7.304 -7.668 -24.754 1.00 7.17 143 VAL D N 1
ATOM 3658 C CA . VAL D 1 54 ? 7.488 -9.070 -25.112 1.00 7.37 143 VAL D CA 1
ATOM 3659 C C . VAL D 1 54 ? 6.160 -9.816 -25.129 1.00 7.78 143 VAL D C 1
ATOM 3660 O O . VAL D 1 54 ? 5.306 -9.629 -24.258 1.00 7.82 143 VAL D O 1
ATOM 3664 N N . LEU D 1 55 ? 6.013 -10.658 -26.146 1.00 8.16 144 LEU D N 1
ATOM 3665 C CA . LEU D 1 55 ? 4.779 -11.364 -26.428 1.00 9.24 144 LEU D CA 1
ATOM 3666 C C . LEU D 1 55 ? 4.748 -12.754 -25.795 1.00 9.31 144 LEU D C 1
ATOM 3667 O O . LEU D 1 55 ? 5.664 -13.557 -25.989 1.00 9.76 144 LEU D O 1
ATOM 3672 N N . SER D 1 56 ? 3.680 -13.027 -25.051 1.00 9.69 145 SER D N 1
ATOM 3673 C CA . SER D 1 56 ? 3.435 -14.341 -24.468 1.00 10.31 145 SER D CA 1
ATOM 3674 C C . SER D 1 56 ? 2.017 -14.786 -24.790 1.00 10.49 145 SER D C 1
ATOM 3675 O O . SER D 1 56 ? 1.177 -13.975 -25.197 1.00 10.85 145 SER D O 1
ATOM 3678 N N . GLN D 1 57 ? 1.756 -16.078 -24.607 1.00 10.61 146 GLN D N 1
ATOM 3679 C CA . GLN D 1 57 ? 0.398 -16.602 -24.701 1.00 11.02 146 GLN D CA 1
ATOM 3680 C C . GLN D 1 57 ? -0.028 -17.295 -23.412 1.00 10.81 146 GLN D C 1
ATOM 3681 O O . GLN D 1 57 ? -1.186 -17.681 -23.269 1.00 10.92 146 GLN D O 1
ATOM 3687 N N . TRP D 1 58 ? 0.906 -17.449 -22.475 1.00 10.48 147 TRP D N 1
ATOM 3688 C CA . TRP D 1 58 ? 0.637 -18.218 -21.259 1.00 10.46 147 TRP D CA 1
ATOM 3689 C C . TRP D 1 58 ? 1.014 -17.459 -19.986 1.00 9.93 147 TRP D C 1
ATOM 3690 O O . TRP D 1 58 ? 0.277 -16.559 -19.575 1.00 9.64 147 TRP D O 1
ATOM 3701 N N . GLU D 1 59 ? 2.143 -17.800 -19.369 1.00 9.49 148 GLU D N 1
ATOM 3702 C CA . GLU D 1 59 ? 2.650 -17.029 -18.233 1.00 9.46 148 GLU D CA 1
ATOM 3703 C C . GLU D 1 59 ? 4.059 -16.559 -18.514 1.00 8.88 148 GLU D C 1
ATOM 3704 O O . GLU D 1 59 ? 4.901 -17.331 -18.968 1.00 8.90 148 GLU D O 1
ATOM 3710 N N A ILE D 1 60 ? 4.310 -15.289 -18.224 0.50 8.46 149 ILE D N 1
ATOM 3711 N N B ILE D 1 60 ? 4.317 -15.285 -18.233 0.50 8.40 149 ILE D N 1
ATOM 3712 C CA A ILE D 1 60 ? 5.623 -14.698 -18.416 0.50 8.39 149 ILE D CA 1
ATOM 3713 C CA B ILE D 1 60 ? 5.636 -14.693 -18.442 0.50 8.25 149 ILE D CA 1
ATOM 3714 C C A ILE D 1 60 ? 5.929 -13.722 -17.286 0.50 7.98 149 ILE D C 1
ATOM 3715 C C B ILE D 1 60 ? 5.960 -13.675 -17.351 0.50 7.93 149 ILE D C 1
ATOM 3716 O O A ILE D 1 60 ? 5.067 -12.945 -16.881 0.50 7.94 149 ILE D O 1
ATOM 3717 O O B ILE D 1 60 ? 5.141 -12.812 -17.042 0.50 7.86 149 ILE D O 1
ATOM 3726 N N . CYS D 1 61 ? 7.151 -13.799 -16.770 1.00 7.74 150 CYS D N 1
ATOM 3727 C CA . CYS D 1 61 ? 7.685 -12.798 -15.848 1.00 7.38 150 CYS D CA 1
ATOM 3728 C C . CYS D 1 61 ? 9.092 -12.482 -16.314 1.00 6.93 150 CYS D C 1
ATOM 3729 O O . CYS D 1 61 ? 9.916 -13.398 -16.456 1.00 7.06 150 CYS D O 1
ATOM 3732 N N . LEU D 1 62 ? 9.357 -11.196 -16.542 1.00 6.83 151 LEU D N 1
ATOM 3733 C CA . LEU D 1 62 ? 10.641 -10.727 -17.055 1.00 6.69 151 LEU D CA 1
ATOM 3734 C C . LEU D 1 62 ? 11.224 -9.636 -16.179 1.00 6.78 151 LEU D C 1
ATOM 3735 O O . LEU D 1 62 ? 10.486 -8.873 -15.558 1.00 7.20 151 LEU D O 1
ATOM 3740 N N . SER D 1 63 ? 12.547 -9.548 -16.162 1.00 6.86 152 SER D N 1
ATOM 3741 C CA . SER D 1 63 ? 13.247 -8.526 -15.408 1.00 7.17 152 SER D CA 1
ATOM 3742 C C . SER D 1 63 ? 14.388 -7.966 -16.247 1.00 6.89 152 SER D C 1
ATOM 3743 O O . SER D 1 63 ? 15.086 -8.723 -16.925 1.00 7.48 152 SER D O 1
ATOM 3746 N N . ILE D 1 64 ? 14.570 -6.648 -16.212 1.00 7.03 153 ILE D N 1
ATOM 3747 C CA . ILE D 1 64 ? 15.791 -6.026 -16.721 1.00 7.37 153 ILE D CA 1
ATOM 3748 C C . ILE D 1 64 ? 16.816 -6.081 -15.596 1.00 7.43 153 ILE D C 1
ATOM 3749 O O . ILE D 1 64 ? 16.617 -5.492 -14.528 1.00 7.69 153 ILE D O 1
ATOM 3754 N N A VAL D 1 65 ? 17.898 -6.813 -15.864 0.50 7.30 154 VAL D N 1
ATOM 3755 N N B VAL D 1 65 ? 17.902 -6.805 -15.829 0.50 7.54 154 VAL D N 1
ATOM 3756 C CA A VAL D 1 65 ? 18.985 -7.092 -14.925 0.50 7.71 154 VAL D CA 1
ATOM 3757 C CA B VAL D 1 65 ? 18.945 -6.987 -14.827 0.50 8.17 154 VAL D CA 1
ATOM 3758 C C A VAL D 1 65 ? 20.245 -6.365 -15.408 0.50 7.38 154 VAL D C 1
ATOM 3759 C C B VAL D 1 65 ? 20.274 -6.484 -15.394 0.50 7.68 154 VAL D C 1
ATOM 3760 O O A VAL D 1 65 ? 20.345 -6.011 -16.585 0.50 7.15 154 VAL D O 1
ATOM 3761 O O B VAL D 1 65 ? 20.443 -6.391 -16.614 0.50 7.55 154 VAL D O 1
ATOM 3768 N N . SER D 1 66 ? 21.201 -6.135 -14.508 1.00 7.50 155 SER D N 1
ATOM 3769 C CA . SER D 1 66 ? 22.497 -5.623 -14.923 1.00 7.49 155 SER D CA 1
ATOM 3770 C C . SER D 1 66 ? 23.626 -6.309 -14.168 1.00 7.82 155 SER D C 1
ATOM 3771 O O . SER D 1 66 ? 23.396 -7.081 -13.233 1.00 8.27 155 SER D O 1
ATOM 3774 N N . SER D 1 67 ? 24.849 -6.032 -14.598 1.00 8.09 156 SER D N 1
ATOM 3775 C CA . SER D 1 67 ? 26.009 -6.490 -13.873 1.00 8.59 156 SER D CA 1
ATOM 3776 C C . SER D 1 67 ? 27.022 -5.381 -13.755 1.00 9.05 156 SER D C 1
ATOM 3777 O O . SER D 1 67 ? 27.083 -4.476 -14.590 1.00 9.59 156 SER D O 1
ATOM 3780 N N A SER D 1 68 ? 27.795 -5.444 -12.675 0.50 8.95 157 SER D N 1
ATOM 3781 N N B SER D 1 68 ? 27.826 -5.464 -12.705 0.50 9.24 157 SER D N 1
ATOM 3782 C CA A SER D 1 68 ? 28.951 -4.583 -12.462 0.50 9.28 157 SER D CA 1
ATOM 3783 C CA B SER D 1 68 ? 28.951 -4.572 -12.533 0.50 9.87 157 SER D CA 1
ATOM 3784 C C A SER D 1 68 ? 30.105 -5.479 -12.055 0.50 9.62 157 SER D C 1
ATOM 3785 C C B SER D 1 68 ? 30.116 -5.407 -12.029 0.50 9.97 157 SER D C 1
ATOM 3786 O O A SER D 1 68 ? 29.975 -6.280 -11.123 0.50 9.28 157 SER D O 1
ATOM 3787 O O B SER D 1 68 ? 29.998 -6.101 -11.017 0.50 9.77 157 SER D O 1
ATOM 3792 N N . ARG D 1 69 ? 31.228 -5.359 -12.761 1.00 10.21 158 ARG D N 1
ATOM 3793 C CA . ARG D 1 69 ? 32.411 -6.201 -12.492 1.00 11.17 158 ARG D CA 1
ATOM 3794 C C . ARG D 1 69 ? 32.035 -7.696 -12.543 1.00 11.81 158 ARG D C 1
ATOM 3795 O O . ARG D 1 69 ? 32.594 -8.518 -11.817 1.00 12.62 158 ARG D O 1
ATOM 3803 N N . GLY D 1 70 ? 31.072 -8.026 -13.406 1.00 11.90 159 GLY D N 1
ATOM 3804 C CA . GLY D 1 70 ? 30.558 -9.390 -13.540 1.00 12.02 159 GLY D CA 1
ATOM 3805 C C . GLY D 1 70 ? 29.566 -9.858 -12.480 1.00 11.79 159 GLY D C 1
ATOM 3806 O O . GLY D 1 70 ? 29.048 -10.977 -12.571 1.00 12.39 159 GLY D O 1
ATOM 3807 N N A GLN D 1 71 ? 29.301 -9.008 -11.488 0.50 11.55 160 GLN D N 1
ATOM 3808 N N B GLN D 1 71 ? 29.306 -9.010 -11.484 0.50 11.50 160 GLN D N 1
ATOM 3809 C CA A GLN D 1 71 ? 28.382 -9.337 -10.398 0.50 11.19 160 GLN D CA 1
ATOM 3810 C CA B GLN D 1 71 ? 28.385 -9.335 -10.392 0.50 11.17 160 GLN D CA 1
ATOM 3811 C C A GLN D 1 71 ? 26.963 -8.928 -10.760 0.50 10.54 160 GLN D C 1
ATOM 3812 C C B GLN D 1 71 ? 26.965 -8.930 -10.763 0.50 10.48 160 GLN D C 1
ATOM 3813 O O A GLN D 1 71 ? 26.710 -7.771 -11.106 0.50 9.97 160 GLN D O 1
ATOM 3814 O O B GLN D 1 71 ? 26.714 -7.776 -11.118 0.50 9.94 160 GLN D O 1
ATOM 3825 N N . VAL D 1 72 ? 26.043 -9.881 -10.663 1.00 9.99 161 VAL D N 1
ATOM 3826 C CA . VAL D 1 72 ? 24.657 -9.668 -11.066 1.00 9.88 161 VAL D CA 1
ATOM 3827 C C . VAL D 1 72 ? 23.897 -8.769 -10.086 1.00 8.99 161 VAL D C 1
ATOM 3828 O O . VAL D 1 72 ? 24.009 -8.909 -8.860 1.00 9.14 161 VAL D O 1
ATOM 3832 N N . ARG D 1 73 ? 23.143 -7.833 -10.653 1.00 8.38 162 ARG D N 1
ATOM 3833 C CA . ARG D 1 73 ? 22.321 -6.904 -9.894 1.00 8.42 162 ARG D CA 1
ATOM 3834 C C . ARG D 1 73 ? 20.852 -7.122 -10.271 1.00 8.18 162 ARG D C 1
ATOM 3835 O O . ARG D 1 73 ? 20.407 -6.691 -11.345 1.00 8.40 162 ARG D O 1
ATOM 3843 N N . ARG D 1 74 ? 20.121 -7.824 -9.404 1.00 8.48 163 ARG D N 1
ATOM 3844 C CA . ARG D 1 74 ? 18.711 -8.155 -9.631 1.00 8.69 163 ARG D CA 1
ATOM 3845 C C . ARG D 1 74 ? 17.842 -6.917 -9.457 1.00 8.35 163 ARG D C 1
ATOM 3846 O O . ARG D 1 74 ? 18.242 -5.952 -8.811 1.00 7.95 163 ARG D O 1
ATOM 3854 N N . SER D 1 75 ? 16.649 -6.943 -10.035 1.00 7.78 164 SER D N 1
ATOM 3855 C CA . SER D 1 75 ? 15.818 -5.752 -10.075 1.00 7.94 164 SER D CA 1
ATOM 3856 C C . SER D 1 75 ? 14.336 -6.104 -10.150 1.00 7.96 164 SER D C 1
ATOM 3857 O O . SER D 1 75 ? 13.929 -7.244 -9.907 1.00 7.94 164 SER D O 1
ATOM 3860 N N . LEU D 1 76 ? 13.534 -5.102 -10.486 1.00 8.26 165 LEU D N 1
ATOM 3861 C CA . LEU D 1 76 ? 12.090 -5.252 -10.595 1.00 8.53 165 LEU D CA 1
ATOM 3862 C C . LEU D 1 76 ? 11.699 -6.220 -11.697 1.00 7.88 165 LEU D C 1
ATOM 3863 O O . LEU D 1 76 ? 12.468 -6.475 -12.626 1.00 7.74 165 LEU D O 1
ATOM 3868 N N . GLY D 1 77 ? 10.498 -6.766 -11.570 1.00 7.62 166 GLY D N 1
ATOM 3869 C CA . GLY D 1 77 ? 9.966 -7.672 -12.559 1.00 6.78 166 GLY D CA 1
ATOM 3870 C C . GLY D 1 77 ? 8.639 -7.176 -13.089 1.00 6.11 166 GLY D C 1
ATOM 3871 O O . GLY D 1 77 ? 8.007 -6.284 -12.511 1.00 5.93 166 GLY D O 1
ATOM 3872 N N . PHE D 1 78 ? 8.230 -7.763 -14.210 1.00 5.85 167 PHE D N 1
ATOM 3873 C CA . PHE D 1 78 ? 6.981 -7.418 -14.877 1.00 5.70 167 PHE D CA 1
ATOM 3874 C C . PHE D 1 78 ? 6.408 -8.694 -15.466 1.00 5.91 167 PHE D C 1
ATOM 3875 O O . PHE D 1 78 ? 7.115 -9.411 -16.181 1.00 5.86 167 PHE D O 1
ATOM 3883 N N . CYS D 1 79 ? 5.139 -8.973 -15.159 1.00 6.28 168 CYS D N 1
ATOM 3884 C CA . CYS D 1 79 ? 4.508 -10.233 -15.558 1.00 6.54 168 CYS D CA 1
ATOM 3885 C C . CYS D 1 79 ? 3.183 -10.080 -16.286 1.00 6.40 168 CYS D C 1
ATOM 3886 O O . CYS D 1 79 ? 2.434 -9.131 -16.054 1.00 6.24 168 CYS D O 1
ATOM 3889 N N . ASP D 1 80 ? 2.886 -11.053 -17.145 1.00 6.89 169 ASP D N 1
ATOM 3890 C CA . ASP D 1 80 ? 1.518 -11.273 -17.589 1.00 7.04 169 ASP D CA 1
ATOM 3891 C C . ASP D 1 80 ? 1.194 -12.740 -17.357 1.00 7.54 169 ASP D C 1
ATOM 3892 O O . ASP D 1 80 ? 1.868 -13.629 -17.891 1.00 7.67 169 ASP D O 1
ATOM 3897 N N . THR D 1 81 ? 0.182 -12.989 -16.530 1.00 7.97 170 THR D N 1
ATOM 3898 C CA . THR D 1 81 ? -0.197 -14.361 -16.197 1.00 8.57 170 THR D CA 1
ATOM 3899 C C . THR D 1 81 ? -1.630 -14.694 -16.613 1.00 8.87 170 THR D C 1
ATOM 3900 O O . THR D 1 81 ? -2.248 -15.605 -16.057 1.00 9.35 170 THR D O 1
ATOM 3904 N N . THR D 1 82 ? -2.148 -13.968 -17.602 1.00 9.36 171 THR D N 1
ATOM 3905 C CA . THR D 1 82 ? -3.496 -14.217 -18.128 1.00 9.88 171 THR D CA 1
ATOM 3906 C C . THR D 1 82 ? -3.728 -15.709 -18.421 1.00 9.99 171 THR D C 1
ATOM 3907 O O . THR D 1 82 ? -4.768 -16.270 -18.055 1.00 10.35 171 THR D O 1
ATOM 3911 N N . ASN D 1 83 ? -2.752 -16.339 -19.074 1.00 10.36 172 ASN D N 1
ATOM 3912 C CA . ASN D 1 83 ? -2.699 -17.801 -19.201 1.00 11.01 172 ASN D CA 1
ATOM 3913 C C . ASN D 1 83 ? -3.879 -18.412 -19.963 1.00 11.50 172 ASN D C 1
ATOM 3914 O O . ASN D 1 83 ? -4.393 -19.470 -19.592 1.00 11.56 172 ASN D O 1
ATOM 3919 N N . LYS D 1 84 ? -4.285 -17.757 -21.046 1.00 12.04 173 LYS D N 1
ATOM 3920 C CA . LYS D 1 84 ? -5.454 -18.207 -21.806 1.00 12.92 173 LYS D CA 1
ATOM 3921 C C . LYS D 1 84 ? -5.157 -18.605 -23.253 1.00 13.33 173 LYS D C 1
ATOM 3922 O O . LYS D 1 84 ? -6.071 -18.967 -23.998 1.00 13.86 173 LYS D O 1
ATOM 3928 N N . GLY D 1 85 ? -3.888 -18.549 -23.645 1.00 13.70 174 GLY D N 1
ATOM 3929 C CA . GLY D 1 85 ? -3.477 -18.958 -24.990 1.00 14.10 174 GLY D CA 1
ATOM 3930 C C . GLY D 1 85 ? -3.528 -17.843 -26.012 1.00 14.32 174 GLY D C 1
ATOM 3931 O O . GLY D 1 85 ? -3.174 -18.041 -27.176 1.00 15.02 174 GLY D O 1
ATOM 3932 N N . LEU D 1 86 ? -3.972 -16.667 -25.578 1.00 14.25 175 LEU D N 1
ATOM 3933 C CA . LEU D 1 86 ? -4.084 -15.513 -26.458 1.00 14.01 175 LEU D CA 1
ATOM 3934 C C . LEU D 1 86 ? -2.920 -14.556 -26.226 1.00 12.93 175 LEU D C 1
ATOM 3935 O O . LEU D 1 86 ? -2.404 -14.451 -25.108 1.00 12.71 175 LEU D O 1
ATOM 3940 N N . PHE D 1 87 ? -2.512 -13.871 -27.291 1.00 11.85 176 PHE D N 1
ATOM 3941 C CA . PHE D 1 87 ? -1.406 -12.914 -27.243 1.00 10.86 176 PHE D CA 1
ATOM 3942 C C . PHE D 1 87 ? -1.584 -11.864 -26.155 1.00 10.04 176 PHE D C 1
ATOM 3943 O O . PHE D 1 87 ? -2.627 -11.210 -26.081 1.00 9.69 176 PHE D O 1
ATOM 3951 N N . GLN D 1 88 ? -0.551 -11.699 -25.330 1.00 9.31 177 GLN D N 1
ATOM 3952 C CA . GLN D 1 88 ? -0.472 -10.593 -24.373 1.00 8.83 177 GLN D CA 1
ATOM 3953 C C . GLN D 1 88 ? 0.930 -10.015 -24.434 1.00 8.43 177 GLN D C 1
ATOM 3954 O O . GLN D 1 88 ? 1.908 -10.760 -24.529 1.00 8.82 177 GLN D O 1
ATOM 3960 N N . VAL D 1 89 ? 1.028 -8.692 -24.373 1.00 8.43 178 VAL D N 1
ATOM 3961 C CA . VAL D 1 89 ? 2.328 -8.031 -24.344 1.00 8.65 178 VAL D CA 1
ATOM 3962 C C . VAL D 1 89 ? 2.658 -7.597 -22.920 1.00 8.28 178 VAL D C 1
ATOM 3963 O O . VAL D 1 89 ? 1.971 -6.747 -22.343 1.00 9.52 178 VAL D O 1
ATOM 3967 N N . VAL D 1 90 ? 3.704 -8.193 -22.357 1.00 7.42 179 VAL D N 1
ATOM 3968 C CA . VAL D 1 90 ? 4.244 -7.724 -21.087 1.00 6.73 179 VAL D CA 1
ATOM 3969 C C . VAL D 1 90 ? 5.285 -6.647 -21.386 1.00 6.15 179 VAL D C 1
ATOM 3970 O O . VAL D 1 90 ? 6.038 -6.753 -22.351 1.00 6.35 179 VAL D O 1
ATOM 3974 N N . SER D 1 91 ? 5.309 -5.596 -20.576 1.00 5.86 180 SER D N 1
ATOM 3975 C CA . SER D 1 91 ? 6.225 -4.497 -20.808 1.00 5.56 180 SER D CA 1
ATOM 3976 C C . SER D 1 91 ? 6.822 -4.006 -19.503 1.00 5.13 180 SER D C 1
ATOM 3977 O O . SER D 1 91 ? 6.255 -4.196 -18.423 1.00 5.46 180 SER D O 1
ATOM 3980 N N . GLY D 1 92 ? 7.972 -3.356 -19.622 1.00 4.99 181 GLY D N 1
ATOM 3981 C CA . GLY D 1 92 ? 8.653 -2.803 -18.468 1.00 4.82 181 GLY D CA 1
ATOM 3982 C C . GLY D 1 92 ? 9.790 -1.939 -18.959 1.00 4.46 181 GLY D C 1
ATOM 3983 O O . GLY D 1 92 ? 10.184 -2.017 -20.124 1.00 4.87 181 GLY D O 1
ATOM 3984 N N . GLY D 1 93 ? 10.323 -1.112 -18.074 1.00 4.76 182 GLY D N 1
ATOM 3985 C CA . GLY D 1 93 ? 11.415 -0.236 -18.442 1.00 5.01 182 GLY D CA 1
ATOM 3986 C C . GLY D 1 93 ? 11.901 0.533 -17.240 1.00 5.39 182 GLY D C 1
ATOM 3987 O O . GLY D 1 93 ? 11.185 0.658 -16.236 1.00 5.28 182 GLY D O 1
ATOM 3988 N N A MET D 1 94 ? 13.127 1.044 -17.334 0.50 5.52 183 MET D N 1
ATOM 3989 N N B MET D 1 94 ? 13.125 1.046 -17.338 0.50 5.38 183 MET D N 1
ATOM 3990 C CA A MET D 1 94 ? 13.727 1.846 -16.267 0.50 6.23 183 MET D CA 1
ATOM 3991 C CA B MET D 1 94 ? 13.698 1.896 -16.297 0.50 5.91 183 MET D CA 1
ATOM 3992 C C A MET D 1 94 ? 14.967 2.588 -16.749 0.50 6.11 183 MET D C 1
ATOM 3993 C C B MET D 1 94 ? 14.938 2.623 -16.785 0.50 5.97 183 MET D C 1
ATOM 3994 O O A MET D 1 94 ? 15.620 2.173 -17.718 0.50 5.95 183 MET D O 1
ATOM 3995 O O B MET D 1 94 ? 15.568 2.228 -17.776 0.50 5.81 183 MET D O 1
ATOM 4004 N N . VAL D 1 95 ? 15.274 3.692 -16.071 1.00 6.27 184 VAL D N 1
ATOM 4005 C CA . VAL D 1 95 ? 16.544 4.374 -16.241 1.00 6.85 184 VAL D CA 1
ATOM 4006 C C . VAL D 1 95 ? 17.572 3.621 -15.393 1.00 6.99 184 VAL D C 1
ATOM 4007 O O . VAL D 1 95 ? 17.286 3.279 -14.238 1.00 6.87 184 VAL D O 1
ATOM 4011 N N . LEU D 1 96 ? 18.746 3.359 -15.969 1.00 6.81 185 LEU D N 1
ATOM 4012 C CA . LEU D 1 96 ? 19.895 2.813 -15.245 1.00 7.14 185 LEU D CA 1
ATOM 4013 C C . LEU D 1 96 ? 21.095 3.726 -15.416 1.00 7.06 185 LEU D C 1
ATOM 4014 O O . LEU D 1 96 ? 21.425 4.121 -16.543 1.00 6.97 185 LEU D O 1
ATOM 4019 N N . GLN D 1 97 ? 21.750 4.047 -14.302 1.00 7.57 186 GLN D N 1
ATOM 4020 C CA . GLN D 1 97 ? 23.064 4.678 -14.354 1.00 8.58 186 GLN D CA 1
ATOM 4021 C C . GLN D 1 97 ? 24.106 3.572 -14.476 1.00 8.41 186 GLN D C 1
ATOM 4022 O O . GLN D 1 97 ? 24.177 2.677 -13.623 1.00 8.75 186 GLN D O 1
ATOM 4028 N N . LEU D 1 98 ? 24.903 3.627 -15.539 1.00 8.14 187 LEU D N 1
ATOM 4029 C CA . LEU D 1 98 ? 25.870 2.577 -15.812 1.00 8.00 187 LEU D CA 1
ATOM 4030 C C . LEU D 1 98 ? 27.300 3.075 -15.857 1.00 8.14 187 LEU D C 1
ATOM 4031 O O . LEU D 1 98 ? 27.563 4.230 -16.220 1.00 8.23 187 LEU D O 1
ATOM 4036 N N A GLN D 1 99 ? 28.219 2.189 -15.485 0.50 8.24 188 GLN D N 1
ATOM 4037 N N B GLN D 1 99 ? 28.217 2.184 -15.489 0.50 8.26 188 GLN D N 1
ATOM 4038 C CA A GLN D 1 99 ? 29.649 2.422 -15.634 0.50 8.62 188 GLN D CA 1
ATOM 4039 C CA B GLN D 1 99 ? 29.649 2.414 -15.619 0.50 8.72 188 GLN D CA 1
ATOM 4040 C C A GLN D 1 99 ? 30.173 1.627 -16.822 0.50 8.64 188 GLN D C 1
ATOM 4041 C C B GLN D 1 99 ? 30.183 1.614 -16.805 0.50 8.65 188 GLN D C 1
ATOM 4042 O O A GLN D 1 99 ? 29.537 0.674 -17.281 0.50 8.26 188 GLN D O 1
ATOM 4043 O O B GLN D 1 99 ? 29.556 0.651 -17.255 0.50 8.25 188 GLN D O 1
ATOM 4054 N N . GLN D 1 100 ? 31.347 2.023 -17.301 1.00 9.10 189 GLN D N 1
ATOM 4055 C CA . GLN D 1 100 ? 32.045 1.326 -18.373 1.00 9.46 189 GLN D CA 1
ATOM 4056 C C . GLN D 1 100 ? 32.192 -0.163 -18.047 1.00 9.21 189 GLN D C 1
ATOM 4057 O O . GLN D 1 100 ? 32.695 -0.521 -16.979 1.00 9.03 189 GLN D O 1
ATOM 4063 N N . GLY D 1 101 ? 31.712 -1.017 -18.945 1.00 8.40 190 GLY D N 1
ATOM 4064 C CA . GLY D 1 101 ? 31.791 -2.460 -18.754 1.00 8.67 190 GLY D CA 1
ATOM 4065 C C . GLY D 1 101 ? 30.569 -3.116 -18.135 1.00 8.37 190 GLY D C 1
ATOM 4066 O O . GLY D 1 101 ? 30.448 -4.346 -18.149 1.00 9.32 190 GLY D O 1
ATOM 4067 N N . ASP D 1 102 ? 29.651 -2.312 -17.597 1.00 7.92 191 ASP D N 1
ATOM 4068 C CA . ASP D 1 102 ? 28.414 -2.872 -17.058 1.00 7.10 191 ASP D CA 1
ATOM 4069 C C . ASP D 1 102 ? 27.631 -3.492 -18.201 1.00 6.93 191 ASP D C 1
ATOM 4070 O O . ASP D 1 102 ? 27.672 -2.998 -19.327 1.00 7.61 191 ASP D O 1
ATOM 4075 N N . GLN D 1 103 ? 26.924 -4.576 -17.909 1.00 6.90 192 GLN D N 1
ATOM 4076 C CA . GLN D 1 103 ? 26.080 -5.225 -18.905 1.00 7.35 192 GLN D CA 1
ATOM 4077 C C . GLN D 1 103 ? 24.636 -5.175 -18.445 1.00 6.93 192 GLN D C 1
ATOM 4078 O O . GLN D 1 103 ? 24.367 -5.078 -17.246 1.00 6.87 192 GLN D O 1
ATOM 4084 N N . VAL D 1 104 ? 23.720 -5.224 -19.411 1.00 6.70 193 VAL D N 1
ATOM 4085 C CA . VAL D 1 104 ? 22.288 -5.147 -19.149 1.00 6.68 193 VAL D CA 1
ATOM 4086 C C . VAL D 1 104 ? 21.598 -6.169 -20.043 1.00 6.50 193 VAL D C 1
ATOM 4087 O O . VAL D 1 104 ? 21.931 -6.294 -21.220 1.00 6.63 193 VAL D O 1
ATOM 4091 N N . TRP D 1 105 ? 20.650 -6.913 -19.480 1.00 6.33 194 TRP D N 1
ATOM 4092 C CA . TRP D 1 105 ? 19.909 -7.908 -20.255 1.00 7.02 194 TRP D CA 1
ATOM 4093 C C . TRP D 1 105 ? 18.532 -8.170 -19.654 1.00 7.15 194 TRP D C 1
ATOM 4094 O O . TRP D 1 105 ? 18.222 -7.699 -18.558 1.00 7.39 194 TRP D O 1
ATOM 4105 N N . VAL D 1 106 ? 17.718 -8.920 -20.394 1.00 6.98 195 VAL D N 1
ATOM 4106 C CA . VAL D 1 106 ? 16.397 -9.317 -19.945 1.00 7.22 195 VAL D CA 1
ATOM 4107 C C . VAL D 1 106 ? 16.468 -10.768 -19.499 1.00 7.42 195 VAL D C 1
ATOM 4108 O O . VAL D 1 106 ? 16.993 -11.625 -20.216 1.00 7.03 195 VAL D O 1
ATOM 4112 N N A GLU D 1 107 ? 15.977 -11.030 -18.296 0.50 7.60 196 GLU D N 1
ATOM 4113 N N B GLU D 1 107 ? 15.944 -11.045 -18.307 0.50 7.71 196 GLU D N 1
ATOM 4114 C CA A GLU D 1 107 ? 15.882 -12.394 -17.825 0.50 8.18 196 GLU D CA 1
ATOM 4115 C CA B GLU D 1 107 ? 15.952 -12.398 -17.757 0.50 8.37 196 GLU D CA 1
ATOM 4116 C C A GLU D 1 107 ? 14.451 -12.823 -17.635 0.50 8.02 196 GLU D C 1
ATOM 4117 C C B GLU D 1 107 ? 14.544 -12.879 -17.414 0.50 8.27 196 GLU D C 1
ATOM 4118 O O A GLU D 1 107 ? 13.569 -12.008 -17.353 0.50 7.83 196 GLU D O 1
ATOM 4119 O O B GLU D 1 107 ? 13.767 -12.139 -16.792 0.50 8.05 196 GLU D O 1
ATOM 4130 N N . LYS D 1 108 ? 14.229 -14.116 -17.806 1.00 8.23 197 LYS D N 1
ATOM 4131 C CA . LYS D 1 108 ? 12.932 -14.705 -17.546 1.00 8.60 197 LYS D CA 1
ATOM 4132 C C . LYS D 1 108 ? 12.938 -15.543 -16.270 1.00 8.77 197 LYS D C 1
ATOM 4133 O O . LYS D 1 108 ? 13.964 -16.115 -15.870 1.00 9.00 197 LYS D O 1
ATOM 4139 N N . ASP D 1 109 ? 11.771 -15.598 -15.643 1.00 9.14 198 ASP D N 1
ATOM 4140 C CA . ASP D 1 109 ? 11.490 -16.481 -14.520 1.00 9.49 198 ASP D CA 1
ATOM 4141 C C . ASP D 1 109 ? 11.466 -17.915 -15.071 1.00 9.83 198 ASP D C 1
ATOM 4142 O O . ASP D 1 109 ? 10.703 -18.194 -15.989 1.00 9.73 198 ASP D O 1
ATOM 4147 N N . PRO D 1 110 ? 12.311 -18.826 -14.534 1.00 10.62 199 PRO D N 1
ATOM 4148 C CA . PRO D 1 110 ? 12.309 -20.206 -15.047 1.00 11.34 199 PRO D CA 1
ATOM 4149 C C . PRO D 1 110 ? 10.941 -20.886 -14.965 1.00 11.84 199 PRO D C 1
ATOM 4150 O O . PRO D 1 110 ? 10.649 -21.785 -15.758 1.00 12.82 199 PRO D O 1
ATOM 4154 N N . LYS D 1 111 ? 10.113 -20.443 -14.027 1.00 11.88 200 LYS D N 1
ATOM 4155 C CA . LYS D 1 111 ? 8.790 -21.021 -13.822 1.00 12.36 200 LYS D CA 1
ATOM 4156 C C . LYS D 1 111 ? 7.694 -20.323 -14.637 1.00 11.93 200 LYS D C 1
ATOM 4157 O O . LYS D 1 111 ? 6.606 -20.871 -14.808 1.00 12.33 200 LYS D O 1
ATOM 4163 N N . LYS D 1 112 ? 7.977 -19.114 -15.126 1.00 11.47 201 LYS D N 1
ATOM 4164 C CA . LYS D 1 112 ? 7.020 -18.345 -15.927 1.00 11.04 201 LYS D CA 1
ATOM 4165 C C . LYS D 1 112 ? 7.759 -17.686 -17.089 1.00 10.42 201 LYS D C 1
ATOM 4166 O O . LYS D 1 112 ? 8.101 -16.498 -17.040 1.00 9.56 201 LYS D O 1
ATOM 4172 N N . GLY D 1 113 ? 8.008 -18.464 -18.137 1.00 10.63 202 GLY D N 1
ATOM 4173 C CA . GLY D 1 113 ? 8.898 -18.035 -19.205 1.00 11.14 202 GLY D CA 1
ATOM 4174 C C . GLY D 1 113 ? 8.414 -18.216 -20.627 1.00 11.36 202 GLY D C 1
ATOM 4175 O O . GLY D 1 113 ? 9.232 -18.308 -21.543 1.00 12.04 202 GLY D O 1
ATOM 4176 N N . HIS D 1 114 ? 7.099 -18.240 -20.834 1.00 11.15 203 HIS D N 1
ATOM 4177 C CA . HIS D 1 114 ? 6.596 -18.431 -22.189 1.00 11.29 203 HIS D CA 1
ATOM 4178 C C . HIS D 1 114 ? 6.739 -17.173 -23.028 1.00 11.19 203 HIS D C 1
ATOM 4179 O O . HIS D 1 114 ? 6.161 -16.133 -22.711 1.00 10.87 203 HIS D O 1
ATOM 4186 N N . ILE D 1 115 ? 7.514 -17.288 -24.099 1.00 11.34 204 ILE D N 1
ATOM 4187 C CA . ILE D 1 115 ? 7.649 -16.230 -25.087 1.00 11.66 204 ILE D CA 1
ATOM 4188 C C . ILE D 1 115 ? 7.229 -16.805 -26.435 1.00 11.91 204 ILE D C 1
ATOM 4189 O O . ILE D 1 115 ? 7.717 -17.863 -26.849 1.00 12.23 204 ILE D O 1
ATOM 4194 N N . TYR D 1 116 ? 6.311 -16.111 -27.102 1.00 12.44 205 TYR D N 1
ATOM 4195 C CA . TYR D 1 116 ? 5.824 -16.525 -28.414 1.00 13.36 205 TYR D CA 1
ATOM 4196 C C . TYR D 1 116 ? 6.961 -16.702 -29.411 1.00 13.81 205 TYR D C 1
ATOM 4197 O O . TYR D 1 116 ? 7.886 -15.879 -29.473 1.00 13.29 205 TYR D O 1
ATOM 4206 N N A GLN D 1 117 ? 6.887 -17.779 -30.188 0.50 14.23 206 GLN D N 1
ATOM 4207 N N B GLN D 1 117 ? 6.881 -17.793 -30.168 0.50 14.35 206 GLN D N 1
ATOM 4208 C CA A GLN D 1 117 ? 7.836 -18.030 -31.267 0.50 14.86 206 GLN D CA 1
ATOM 4209 C CA B GLN D 1 117 ? 7.791 -18.071 -31.268 0.50 15.15 206 GLN D CA 1
ATOM 4210 C C A GLN D 1 117 ? 7.084 -18.259 -32.576 0.50 15.05 206 GLN D C 1
ATOM 4211 C C B GLN D 1 117 ? 6.979 -18.195 -32.549 0.50 15.17 206 GLN D C 1
ATOM 4212 O O A GLN D 1 117 ? 6.321 -19.219 -32.708 0.50 15.11 206 GLN D O 1
ATOM 4213 O O B GLN D 1 117 ? 6.065 -19.021 -32.638 0.50 15.15 206 GLN D O 1
ATOM 4224 N N . GLY D 1 118 ? 7.302 -17.362 -33.533 1.00 15.25 207 GLY D N 1
ATOM 4225 C CA . GLY D 1 118 ? 6.627 -17.416 -34.826 1.00 15.79 207 GLY D CA 1
ATOM 4226 C C . GLY D 1 118 ? 6.631 -16.093 -35.560 1.00 16.23 207 GLY D C 1
ATOM 4227 O O . GLY D 1 118 ? 7.278 -15.130 -35.134 1.00 16.32 207 GLY D O 1
ATOM 4228 N N . SER D 1 119 ? 5.890 -16.051 -36.663 1.00 16.45 208 SER D N 1
ATOM 4229 C CA . SER D 1 119 ? 5.932 -14.932 -37.601 1.00 16.74 208 SER D CA 1
ATOM 4230 C C . SER D 1 119 ? 4.790 -13.916 -37.464 1.00 16.38 208 SER D C 1
ATOM 4231 O O . SER D 1 119 ? 4.828 -12.858 -38.104 1.00 16.82 208 SER D O 1
ATOM 4234 N N . GLU D 1 120 ? 3.789 -14.229 -36.639 1.00 15.89 209 GLU D N 1
ATOM 4235 C CA . GLU D 1 120 ? 2.579 -13.400 -36.534 1.00 15.65 209 GLU D CA 1
ATOM 4236 C C . GLU D 1 120 ? 2.829 -12.039 -35.892 1.00 14.17 209 GLU D C 1
ATOM 4237 O O . GLU D 1 120 ? 2.220 -11.038 -36.276 1.00 14.11 209 GLU D O 1
ATOM 4243 N N . ALA D 1 121 ? 3.711 -12.013 -34.896 1.00 12.80 210 ALA D N 1
ATOM 4244 C CA . ALA D 1 121 ? 3.980 -10.796 -34.137 1.00 11.54 210 ALA D CA 1
ATOM 4245 C C . ALA D 1 121 ? 5.335 -10.862 -33.437 1.00 10.80 210 ALA D C 1
ATOM 4246 O O . ALA D 1 121 ? 5.973 -11.916 -33.404 1.00 10.65 210 ALA D O 1
ATOM 4248 N N . ASP D 1 122 ? 5.748 -9.730 -32.866 1.00 9.60 211 ASP D N 1
ATOM 4249 C CA . ASP D 1 122 ? 7.133 -9.541 -32.435 1.00 8.76 211 ASP D CA 1
ATOM 4250 C C . ASP D 1 122 ? 7.313 -9.172 -30.963 1.00 8.25 211 ASP D C 1
ATOM 4251 O O . ASP D 1 122 ? 6.391 -8.662 -30.321 1.00 8.95 211 ASP D O 1
ATOM 4256 N N . SER D 1 123 ? 8.518 -9.447 -30.453 1.00 7.45 212 SER D N 1
ATOM 4257 C CA . SER D 1 123 ? 8.965 -9.052 -29.114 1.00 7.42 212 SER D CA 1
ATOM 4258 C C . SER D 1 123 ? 10.236 -8.235 -29.290 1.00 7.21 212 SER D C 1
ATOM 4259 O O . SER D 1 123 ? 11.070 -8.570 -30.138 1.00 7.76 212 SER D O 1
ATOM 4262 N N A VAL D 1 124 ? 10.389 -7.192 -28.473 0.50 6.92 213 VAL D N 1
ATOM 4263 N N B VAL D 1 124 ? 10.401 -7.196 -28.478 0.50 6.96 213 VAL D N 1
ATOM 4264 C CA A VAL D 1 124 ? 11.448 -6.191 -28.641 0.50 6.82 213 VAL D CA 1
ATOM 4265 C CA B VAL D 1 124 ? 11.500 -6.254 -28.665 0.50 6.87 213 VAL D CA 1
ATOM 4266 C C A VAL D 1 124 ? 12.148 -5.863 -27.320 0.50 6.36 213 VAL D C 1
ATOM 4267 C C B VAL D 1 124 ? 12.140 -5.804 -27.348 0.50 6.42 213 VAL D C 1
ATOM 4268 O O A VAL D 1 124 ? 11.516 -5.849 -26.261 0.50 6.36 213 VAL D O 1
ATOM 4269 O O B VAL D 1 124 ? 11.464 -5.656 -26.327 0.50 6.39 213 VAL D O 1
ATOM 4276 N N . PHE D 1 125 ? 13.455 -5.605 -27.406 1.00 6.20 214 PHE D N 1
ATOM 4277 C CA . PHE D 1 125 ? 14.262 -5.070 -26.300 1.00 6.09 214 PHE D CA 1
ATOM 4278 C C . PHE D 1 125 ? 15.000 -3.861 -26.884 1.00 5.81 214 PHE D C 1
ATOM 4279 O O . PHE D 1 125 ? 15.619 -3.962 -27.954 1.00 6.09 214 PHE D O 1
ATOM 4287 N N A SER D 1 126 ? 14.914 -2.728 -26.187 0.50 5.46 215 SER D N 1
ATOM 4288 N N B SER D 1 126 ? 14.915 -2.721 -26.205 0.50 6.27 215 SER D N 1
ATOM 4289 C CA A SER D 1 126 ? 15.501 -1.463 -26.633 0.50 4.82 215 SER D CA 1
ATOM 4290 C CA B SER D 1 126 ? 15.578 -1.505 -26.669 0.50 6.44 215 SER D CA 1
ATOM 4291 C C A SER D 1 126 ? 16.265 -0.763 -25.514 0.50 4.94 215 SER D C 1
ATOM 4292 C C B SER D 1 126 ? 16.231 -0.727 -25.533 0.50 5.88 215 SER D C 1
ATOM 4293 O O A SER D 1 126 ? 15.978 -0.964 -24.328 0.50 4.90 215 SER D O 1
ATOM 4294 O O B SER D 1 126 ? 15.836 -0.837 -24.367 0.50 5.82 215 SER D O 1
ATOM 4299 N N . GLY D 1 127 ? 17.226 0.077 -25.892 1.00 5.35 216 GLY D N 1
ATOM 4300 C CA . GLY D 1 127 ? 17.958 0.875 -24.923 1.00 5.84 216 GLY D CA 1
ATOM 4301 C C . GLY D 1 127 ? 18.656 2.025 -25.609 1.00 6.16 216 GLY D C 1
ATOM 4302 O O . GLY D 1 127 ? 18.989 1.951 -26.796 1.00 6.53 216 GLY D O 1
ATOM 4303 N N . PHE D 1 128 ? 18.856 3.106 -24.875 1.00 6.39 217 PHE D N 1
ATOM 4304 C CA . PHE D 1 128 ? 19.565 4.256 -25.415 1.00 7.00 217 PHE D CA 1
ATOM 4305 C C . PHE D 1 128 ? 20.132 5.113 -24.309 1.00 7.09 217 PHE D C 1
ATOM 4306 O O . PHE D 1 128 ? 19.598 5.156 -23.206 1.00 6.84 217 PHE D O 1
ATOM 4314 N N . LEU D 1 129 ? 21.229 5.792 -24.621 1.00 7.64 218 LEU D N 1
ATOM 4315 C CA . LEU D 1 129 ? 21.810 6.781 -23.729 1.00 8.55 218 LEU D CA 1
ATOM 4316 C C . LEU D 1 129 ? 20.898 8.003 -23.622 1.00 8.90 218 LEU D C 1
ATOM 4317 O O . LEU D 1 129 ? 20.424 8.521 -24.641 1.00 9.30 218 LEU D O 1
ATOM 4322 N N . ILE D 1 130 ? 20.652 8.442 -22.385 1.00 9.36 219 ILE D N 1
ATOM 4323 C CA . ILE D 1 130 ? 19.914 9.679 -22.105 1.00 10.82 219 ILE D CA 1
ATOM 4324 C C . ILE D 1 130 ? 20.897 10.840 -21.976 1.00 11.67 219 ILE D C 1
ATOM 4325 O O . ILE D 1 130 ? 20.771 11.844 -22.671 1.00 12.60 219 ILE D O 1
ATOM 4330 N N . PHE D 1 131 ? 21.857 10.709 -21.063 1.00 12.36 220 PHE D N 1
ATOM 4331 C CA . PHE D 1 131 ? 23.002 11.626 -21.022 1.00 13.74 220 PHE D CA 1
ATOM 4332 C C . PHE D 1 131 ? 24.236 10.986 -20.397 1.00 14.30 220 PHE D C 1
ATOM 4333 O O . PHE D 1 131 ? 24.118 10.181 -19.465 1.00 13.54 220 PHE D O 1
ATOM 4341 N N . PRO D 1 132 ? 25.428 11.333 -20.916 1.00 15.27 221 PRO D N 1
ATOM 4342 C CA . PRO D 1 132 ? 26.654 10.790 -20.343 1.00 16.32 221 PRO D CA 1
ATOM 4343 C C . PRO D 1 132 ? 26.970 11.425 -18.991 1.00 17.60 221 PRO D C 1
ATOM 4344 O O . PRO D 1 132 ? 26.530 12.543 -18.713 1.00 17.81 221 PRO D O 1
ATOM 4348 N N . SER D 1 133 ? 27.721 10.698 -18.167 1.00 18.93 222 SER D N 1
ATOM 4349 C CA . SER D 1 133 ? 28.102 11.136 -16.819 1.00 20.55 222 SER D CA 1
ATOM 4350 C C . SER D 1 133 ? 26.923 11.182 -15.844 1.00 21.13 222 SER D C 1
ATOM 4351 O O . SER D 1 133 ? 26.246 10.172 -15.660 1.00 21.97 222 SER D O 1
ATOM 4354 N N . ALA D 1 134 ? 26.625 12.196 -15.207 1.00 21.92 223 ALA D N 1
ATOM 4355 N N . GLN E 2 3 ? 18.655 20.778 -32.408 1.00 21.71 93 GLN E N 1
ATOM 4356 C CA . GLN E 2 3 ? 17.768 19.834 -33.150 1.00 21.31 93 GLN E CA 1
ATOM 4357 C C . GLN E 2 3 ? 16.688 19.232 -32.244 1.00 20.93 93 GLN E C 1
ATOM 4358 O O . GLN E 2 3 ? 16.824 18.102 -31.764 1.00 21.43 93 GLN E O 1
ATOM 4360 N N . LYS E 2 4 ? 15.615 19.989 -32.024 1.00 20.03 94 LYS E N 1
ATOM 4361 C CA . LYS E 2 4 ? 14.558 19.589 -31.090 1.00 19.08 94 LYS E CA 1
ATOM 4362 C C . LYS E 2 4 ? 13.345 19.016 -31.816 1.00 18.05 94 LYS E C 1
ATOM 4363 O O . LYS E 2 4 ? 12.459 19.752 -32.257 1.00 17.99 94 LYS E O 1
ATOM 4369 N N . ILE E 2 5 ? 13.312 17.691 -31.930 1.00 16.65 95 ILE E N 1
ATOM 4370 C CA . ILE E 2 5 ? 12.278 16.999 -32.693 1.00 15.61 95 ILE E CA 1
ATOM 4371 C C . ILE E 2 5 ? 11.577 15.959 -31.820 1.00 14.61 95 ILE E C 1
ATOM 4372 O O . ILE E 2 5 ? 12.197 14.998 -31.366 1.00 14.25 95 ILE E O 1
ATOM 4377 N N . ALA E 2 6 ? 10.283 16.168 -31.586 1.00 13.48 96 ALA E N 1
ATOM 4378 C CA . ALA E 2 6 ? 9.479 15.274 -30.749 1.00 12.58 96 ALA E CA 1
ATOM 4379 C C . ALA E 2 6 ? 7.997 15.475 -31.022 1.00 11.86 96 ALA E C 1
ATOM 4380 O O . ALA E 2 6 ? 7.537 16.603 -31.212 1.00 12.45 96 ALA E O 1
ATOM 4382 N N . PHE E 2 7 ? 7.244 14.381 -31.027 1.00 10.45 97 PHE E N 1
ATOM 4383 C CA . PHE E 2 7 ? 5.802 14.478 -31.169 1.00 9.36 97 PHE E CA 1
ATOM 4384 C C . PHE E 2 7 ? 5.089 13.468 -30.287 1.00 9.02 97 PHE E C 1
ATOM 4385 O O . PHE E 2 7 ? 5.592 12.367 -30.050 1.00 8.72 97 PHE E O 1
ATOM 4393 N N . SER E 2 8 ? 3.919 13.873 -29.806 1.00 8.89 98 SER E N 1
ATOM 4394 C CA . SER E 2 8 ? 2.959 12.996 -29.147 1.00 8.62 98 SER E CA 1
ATOM 4395 C C . SER E 2 8 ? 1.591 13.377 -29.683 1.00 8.48 98 SER E C 1
ATOM 4396 O O . SER E 2 8 ? 1.215 14.546 -29.631 1.00 8.50 98 SER E O 1
ATOM 4399 N N . ALA E 2 9 ? 0.848 12.401 -30.186 1.00 8.37 99 ALA E N 1
ATOM 4400 C CA . ALA E 2 9 ? -0.492 12.667 -30.708 1.00 8.71 99 ALA E CA 1
ATOM 4401 C C . ALA E 2 9 ? -1.436 11.542 -30.330 1.00 8.91 99 ALA E C 1
ATOM 4402 O O . ALA E 2 9 ? -1.072 10.367 -30.401 1.00 8.95 99 ALA E O 1
ATOM 4404 N N . THR E 2 10 ? -2.646 11.910 -29.916 1.00 9.26 100 THR E N 1
ATOM 4405 C CA . THR E 2 10 ? -3.665 10.922 -29.589 1.00 9.68 100 THR E CA 1
ATOM 4406 C C . THR E 2 10 ? -4.664 10.772 -30.729 1.00 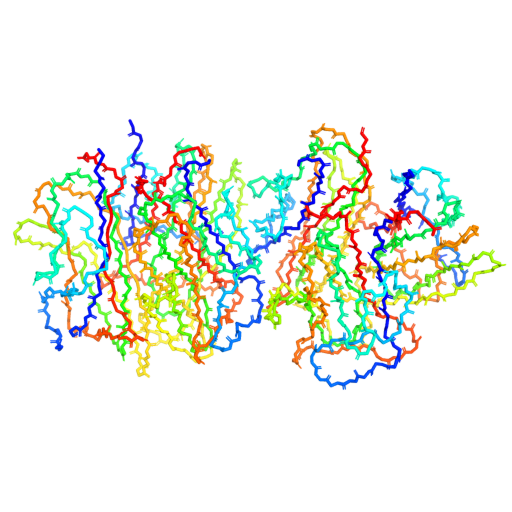10.20 100 THR E C 1
ATOM 4407 O O . THR E 2 10 ? -4.774 11.643 -31.605 1.00 10.38 100 THR E O 1
ATOM 4411 N N . ARG E 2 11 ? -5.386 9.658 -30.713 1.00 11.06 101 ARG E N 1
ATOM 4412 C CA . ARG E 2 11 ? -6.426 9.388 -31.694 1.00 12.36 101 ARG E CA 1
ATOM 4413 C C . ARG E 2 11 ? -7.787 9.593 -31.047 1.00 13.72 101 ARG E C 1
ATOM 4414 O O . ARG E 2 11 ? -8.074 9.024 -29.992 1.00 13.58 101 ARG E O 1
ATOM 4422 N N . THR E 2 12 ? -8.613 10.428 -31.671 1.00 15.52 102 THR E N 1
ATOM 4423 C CA . THR E 2 12 ? -9.975 10.668 -31.189 1.00 17.73 102 THR E CA 1
ATOM 4424 C C . THR E 2 12 ? -11.024 10.179 -32.201 1.00 18.90 102 THR E C 1
ATOM 4425 O O . THR E 2 12 ? -12.229 10.335 -31.980 1.00 19.15 102 THR E O 1
ATOM 4429 N N A ILE E 2 13 ? -10.547 9.583 -33.294 0.50 19.63 103 ILE E N 1
ATOM 4430 N N B ILE E 2 13 ? -10.551 9.577 -33.292 0.50 19.64 103 ILE E N 1
ATOM 4431 C CA A ILE E 2 13 ? -11.404 9.023 -34.340 0.50 20.35 103 ILE E CA 1
ATOM 4432 C CA B ILE E 2 13 ? -11.419 9.036 -34.340 0.50 20.38 103 ILE E CA 1
ATOM 44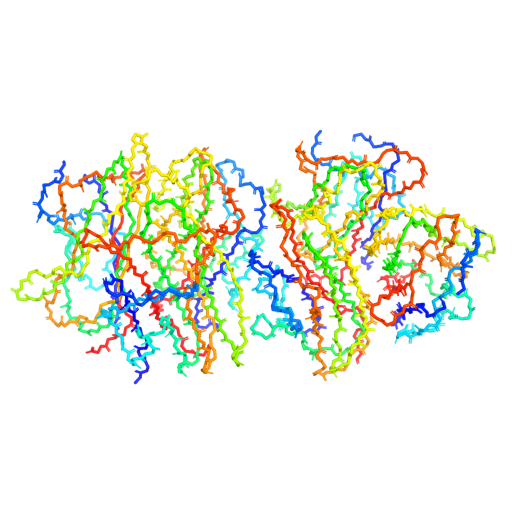33 C C A ILE E 2 13 ? -11.821 7.595 -33.991 0.50 20.49 103 ILE E C 1
ATOM 4434 C C B ILE E 2 13 ? -11.937 7.651 -33.955 0.50 20.53 103 ILE E C 1
ATOM 4435 O O A ILE E 2 13 ? -10.984 6.757 -33.647 0.50 20.75 103 ILE E O 1
ATOM 4436 O O B ILE E 2 13 ? -11.167 6.772 -33.563 0.50 20.80 103 ILE E O 1
ATOM 4445 N N . PRO E 2 16 ? -14.237 2.498 -37.780 1.00 25.24 106 PRO E N 1
ATOM 4446 C CA . PRO E 2 16 ? -13.435 1.279 -37.832 1.00 25.02 106 PRO E CA 1
ATOM 4447 C C . PRO E 2 16 ? -12.321 1.357 -38.875 1.00 24.72 106 PRO E C 1
ATOM 4448 O O . PRO E 2 16 ? -12.536 1.857 -39.982 1.00 24.79 106 PRO E O 1
ATOM 4452 N N . LEU E 2 17 ? -11.140 0.866 -38.509 1.00 24.15 107 LEU E N 1
ATOM 4453 C CA . LEU E 2 17 ? -9.996 0.812 -39.416 1.00 23.66 107 LEU E CA 1
ATOM 4454 C C . LEU E 2 17 ? -10.088 -0.397 -40.340 1.00 23.26 107 LEU E C 1
ATOM 4455 O O . LEU E 2 17 ? -10.564 -1.460 -39.938 1.00 23.39 107 LEU E O 1
ATOM 4460 N N . ARG E 2 18 ? -9.631 -0.227 -41.578 1.00 22.84 108 ARG E N 1
ATOM 4461 C CA . ARG E 2 18 ? -9.533 -1.328 -42.532 1.00 22.35 108 ARG E CA 1
ATOM 4462 C C . ARG E 2 18 ? -8.081 -1.789 -42.637 1.00 22.01 108 ARG E C 1
ATOM 4463 O O . ARG E 2 18 ? -7.166 -1.033 -42.306 1.00 21.85 108 ARG E O 1
ATOM 4465 N N . ARG E 2 19 ? -7.875 -3.025 -43.092 1.00 21.55 109 ARG E N 1
ATOM 4466 C CA . ARG E 2 19 ? -6.527 -3.562 -43.295 1.00 21.36 109 ARG E CA 1
ATOM 4467 C C . ARG E 2 19 ? -5.688 -2.654 -44.199 1.00 20.61 109 ARG E C 1
ATOM 4468 O O . ARG E 2 19 ? -6.182 -2.142 -45.210 1.00 20.42 109 ARG E O 1
ATOM 4476 N N . ASP E 2 20 ? -4.427 -2.460 -43.807 1.00 19.77 110 ASP E N 1
ATOM 4477 C CA . ASP E 2 20 ? -3.435 -1.672 -44.557 1.00 19.12 110 ASP E CA 1
ATOM 4478 C C . ASP E 2 20 ? -3.643 -0.154 -44.489 1.00 18.39 110 ASP E C 1
ATOM 4479 O O . ASP E 2 20 ? -2.879 0.609 -45.087 1.00 18.55 110 ASP E O 1
ATOM 4484 N N . GLN E 2 21 ? -4.666 0.277 -43.753 1.00 17.55 111 GLN E N 1
ATOM 4485 C CA . GLN E 2 21 ? -4.922 1.698 -43.540 1.00 17.08 111 GLN E CA 1
ATOM 4486 C C . GLN E 2 21 ? -3.941 2.292 -42.532 1.00 16.02 111 GLN E C 1
ATOM 4487 O O . GLN E 2 21 ? -3.686 1.706 -41.471 1.00 15.87 111 GLN E O 1
ATOM 4493 N N . THR E 2 22 ? -3.395 3.457 -42.867 1.00 15.04 112 THR E N 1
ATOM 4494 C CA . THR E 2 22 ? -2.549 4.210 -41.945 1.00 14.60 112 THR E CA 1
ATOM 4495 C C . THR E 2 22 ? -3.399 4.692 -40.773 1.00 14.15 112 THR E C 1
ATOM 4496 O O . THR E 2 22 ? -4.493 5.229 -40.968 1.00 14.48 112 THR E O 1
ATOM 4500 N N . ILE E 2 23 ? -2.903 4.478 -39.556 1.00 13.44 113 ILE E N 1
ATOM 4501 C CA . ILE E 2 23 ? -3.630 4.876 -38.354 1.00 12.70 113 ILE E CA 1
ATOM 4502 C C . ILE E 2 23 ? -3.341 6.334 -38.009 1.00 12.47 113 ILE E C 1
ATOM 4503 O O . ILE E 2 23 ? -2.218 6.694 -37.641 1.00 12.43 113 ILE E O 1
ATOM 4508 N N . ARG E 2 24 ? -4.371 7.165 -38.133 1.00 12.16 114 ARG E N 1
ATOM 4509 C CA . ARG E 2 24 ? -4.261 8.584 -37.862 1.00 12.24 114 ARG E CA 1
ATOM 4510 C C . ARG E 2 24 ? -4.400 8.875 -36.369 1.00 11.85 114 ARG E C 1
ATOM 4511 O O . ARG E 2 24 ? -5.351 8.424 -35.727 1.00 12.41 114 ARG E O 1
ATOM 4519 N N . PHE E 2 25 ? -3.435 9.615 -35.829 1.00 11.22 115 PHE E N 1
ATOM 4520 C CA . PHE E 2 25 ? -3.524 10.163 -34.480 1.00 10.97 115 PHE E CA 1
ATOM 4521 C C . PHE E 2 25 ? -3.694 11.674 -34.651 1.00 11.21 115 PHE E C 1
ATOM 4522 O O . PHE E 2 25 ? -2.729 12.416 -34.860 1.00 10.98 115 PHE E O 1
ATOM 4530 N N . ASP E 2 26 ? -4.952 12.100 -34.597 1.00 11.71 116 ASP E N 1
ATOM 4531 C CA . ASP E 2 26 ? -5.379 13.423 -35.066 1.00 12.35 116 ASP E CA 1
ATOM 4532 C C . ASP E 2 26 ? -5.116 14.574 -34.098 1.00 12.64 116 ASP E C 1
ATOM 4533 O O . ASP E 2 26 ? -5.032 15.732 -34.518 1.00 13.03 116 ASP E O 1
ATOM 4538 N N . HIS E 2 27 ? -5.008 14.266 -32.806 1.00 12.74 117 HIS E N 1
ATOM 4539 C CA . HIS E 2 27 ? -4.913 15.299 -31.783 1.00 13.20 117 HIS E CA 1
ATOM 4540 C C . HIS E 2 27 ? -3.488 15.466 -31.278 1.00 12.77 117 HIS E C 1
ATOM 4541 O O . HIS E 2 27 ? -2.961 14.595 -30.574 1.00 12.70 117 HIS E O 1
ATOM 4548 N N A VAL E 2 28 ? -2.863 16.578 -31.651 0.50 12.69 118 VAL E N 1
ATOM 4549 N N B VAL E 2 28 ? -2.876 16.597 -31.615 0.50 12.54 118 VAL E N 1
ATOM 4550 C CA A VAL E 2 28 ? -1.484 16.846 -31.253 0.50 12.74 118 VAL E CA 1
ATOM 4551 C CA B VAL E 2 28 ? -1.483 16.871 -31.260 0.50 12.45 118 VAL E CA 1
ATOM 4552 C C A VAL E 2 28 ? -1.404 17.341 -29.808 0.50 12.54 118 VAL E C 1
ATOM 4553 C C B VAL E 2 28 ? -1.342 17.393 -29.831 0.50 12.39 118 VAL E C 1
ATOM 4554 O O A VAL E 2 28 ? -2.117 18.265 -29.410 0.50 12.80 118 VAL E O 1
ATOM 4555 O O B VAL E 2 28 ? -1.936 18.413 -29.470 0.50 12.68 118 VAL E O 1
ATOM 4562 N N . ILE E 2 29 ? -0.554 16.679 -29.027 1.00 12.35 119 ILE E N 1
ATOM 4563 C CA . ILE E 2 29 ? -0.182 17.145 -27.696 1.00 12.03 119 ILE E CA 1
ATOM 4564 C C . ILE E 2 29 ? 1.133 17.919 -27.840 1.00 11.83 119 ILE E C 1
ATOM 4565 O O . ILE E 2 29 ? 1.277 19.030 -27.324 1.00 12.30 119 ILE E O 1
ATOM 4570 N N . THR E 2 30 ? 2.072 17.323 -28.574 1.00 11.77 120 THR E N 1
ATOM 4571 C CA . THR E 2 30 ? 3.404 17.877 -28.805 1.00 11.66 120 THR E CA 1
ATOM 4572 C C . THR E 2 30 ? 3.801 17.604 -30.258 1.00 11.72 120 THR E C 1
ATOM 4573 O O . THR E 2 30 ? 3.540 16.525 -30.783 1.00 11.02 120 THR E O 1
ATOM 4577 N N . ASN E 2 31 ? 4.410 18.594 -30.910 1.00 12.18 121 ASN E N 1
ATOM 4578 C CA . ASN E 2 31 ? 4.904 18.432 -32.282 1.00 12.92 121 ASN E CA 1
ATOM 4579 C C . ASN E 2 31 ? 6.050 19.395 -32.569 1.00 13.42 121 ASN E C 1
ATOM 4580 O O . ASN E 2 31 ? 5.967 20.238 -33.475 1.00 13.56 121 ASN E O 1
ATOM 4585 N N . MET E 2 32 ? 7.125 19.259 -31.799 1.00 14.14 122 MET E N 1
ATOM 4586 C CA . MET E 2 32 ? 8.300 20.110 -31.953 1.00 14.98 122 MET E CA 1
ATOM 4587 C C . MET E 2 32 ? 9.031 19.818 -33.259 1.00 15.02 122 MET E C 1
ATOM 4588 O O . MET E 2 32 ? 9.379 18.670 -33.550 1.00 14.69 122 MET E O 1
ATOM 4593 N N . ASN E 2 33 ? 9.236 20.881 -34.038 1.00 15.33 123 ASN E N 1
ATOM 4594 C CA . ASN E 2 33 ? 9.811 20.838 -35.396 1.00 15.55 123 ASN E CA 1
ATOM 4595 C C . ASN E 2 33 ? 8.822 20.481 -36.519 1.00 15.40 123 ASN E C 1
ATOM 4596 O O . ASN E 2 33 ? 9.199 20.454 -37.695 1.00 15.43 123 ASN E O 1
ATOM 4601 N N A ASN E 2 34 ? 7.574 20.197 -36.141 0.50 15.30 124 ASN E N 1
ATOM 4602 N N B ASN E 2 34 ? 7.568 20.220 -36.150 0.50 15.23 124 ASN E N 1
ATOM 4603 C CA A ASN E 2 34 ? 6.476 19.917 -37.080 0.50 15.19 124 ASN E CA 1
ATOM 4604 C CA B ASN E 2 34 ? 6.495 19.927 -37.108 0.50 15.07 124 ASN E CA 1
ATOM 4605 C C A ASN E 2 34 ? 6.762 18.828 -38.130 0.50 14.87 124 ASN E C 1
ATOM 4606 C C B ASN E 2 34 ? 6.883 18.877 -38.162 0.50 14.81 124 ASN E C 1
ATOM 4607 O O A ASN E 2 34 ? 6.405 18.971 -39.303 0.50 14.93 124 ASN E O 1
ATOM 4608 O O B ASN E 2 34 ? 6.736 19.099 -39.367 0.50 14.91 124 ASN E O 1
ATOM 4617 N N . ASN E 2 35 ? 7.394 17.740 -37.696 1.00 14.46 125 ASN E N 1
ATOM 4618 C CA . ASN E 2 35 ? 7.738 16.636 -38.593 1.00 13.83 125 ASN E CA 1
ATOM 4619 C C . ASN E 2 35 ? 6.704 15.518 -38.565 1.00 13.05 125 ASN E C 1
ATOM 4620 O O . ASN E 2 35 ? 6.774 14.577 -39.356 1.00 12.83 125 ASN E O 1
ATOM 4625 N N . TYR E 2 36 ? 5.744 15.637 -37.650 1.00 12.29 126 TYR E N 1
ATOM 4626 C CA . TYR E 2 36 ? 4.591 14.751 -37.617 1.00 11.97 126 TYR E CA 1
ATOM 4627 C C . TYR E 2 36 ? 3.388 15.447 -38.251 1.00 12.22 126 TYR E C 1
ATOM 4628 O O . TYR E 2 36 ? 3.138 16.628 -38.001 1.00 12.21 126 TYR E O 1
ATOM 4637 N N . GLU E 2 37 ? 2.649 14.700 -39.065 1.00 12.34 127 GLU E N 1
ATOM 4638 C CA . GLU E 2 37 ? 1.463 15.227 -39.736 1.00 12.93 127 GLU E CA 1
ATOM 4639 C C . GLU E 2 37 ? 0.186 14.586 -39.179 1.00 13.10 127 GLU E C 1
ATOM 4640 O O . GLU E 2 37 ? -0.132 13.444 -39.526 1.00 12.89 127 GLU E O 1
ATOM 4646 N N . PRO E 2 38 ? -0.545 15.316 -38.304 1.00 13.64 128 PRO E N 1
ATOM 4647 C CA . PRO E 2 38 ? -1.763 14.771 -37.690 1.00 14.19 128 PRO E CA 1
ATOM 4648 C C . PRO E 2 38 ? -2.908 14.507 -38.669 1.00 14.55 128 PRO E C 1
ATOM 4649 O O . PRO E 2 38 ? -3.864 13.825 -38.311 1.00 14.58 128 PRO E O 1
ATOM 4653 N N . ARG E 2 39 ? -2.813 15.037 -39.887 1.00 15.11 129 ARG E N 1
ATOM 4654 C CA . ARG E 2 39 ? -3.825 14.769 -40.911 1.00 15.91 129 ARG E CA 1
ATOM 4655 C C . ARG E 2 39 ? -3.713 13.356 -41.486 1.00 15.85 129 ARG E C 1
ATOM 4656 O O . ARG E 2 39 ? -4.686 12.820 -42.019 1.00 16.20 129 ARG E O 1
ATOM 4664 N N . SER E 2 40 ? -2.531 12.754 -41.362 1.00 15.56 130 SER E N 1
ATOM 4665 C CA . SER E 2 40 ? -2.285 11.419 -41.906 1.00 15.29 130 SER E CA 1
ATOM 4666 C C . SER E 2 40 ? -1.921 10.389 -40.834 1.00 14.85 130 SER E C 1
ATOM 4667 O O . SER E 2 40 ? -2.326 9.228 -40.915 1.00 15.12 130 SER E O 1
ATOM 4670 N N . GLY E 2 41 ? -1.160 10.822 -39.833 1.00 14.17 131 GLY E N 1
ATOM 4671 C CA . GLY E 2 41 ? -0.608 9.911 -38.833 1.00 13.47 131 GLY E CA 1
ATOM 4672 C C . GLY E 2 41 ? 0.836 9.541 -39.111 1.00 12.97 131 GLY E C 1
ATOM 4673 O O . GLY E 2 41 ? 1.410 8.704 -38.406 1.00 12.94 131 GLY E O 1
ATOM 4674 N N . LYS E 2 42 ? 1.429 10.175 -40.123 1.00 12.44 132 LYS E N 1
ATOM 4675 C CA . LYS E 2 42 ? 2.800 9.872 -40.518 1.00 12.19 132 LYS E CA 1
ATOM 4676 C C . LYS E 2 42 ? 3.817 10.877 -39.998 1.00 11.76 132 LYS E C 1
ATOM 4677 O O . LYS E 2 42 ? 3.599 12.094 -40.043 1.00 11.69 132 LYS E O 1
ATOM 4683 N N . PHE E 2 43 ? 4.925 10.342 -39.494 1.00 11.43 133 PHE E N 1
ATOM 4684 C CA . PHE E 2 43 ? 6.112 11.130 -39.222 1.00 11.31 133 PHE E CA 1
ATOM 4685 C C . PHE E 2 43 ? 6.994 11.061 -40.459 1.00 11.69 133 PHE E C 1
ATOM 4686 O O . PHE E 2 43 ? 7.220 9.981 -40.985 1.00 11.56 133 PHE E O 1
ATOM 4694 N N . THR E 2 44 ? 7.488 12.207 -40.917 1.00 11.94 134 THR E N 1
ATOM 4695 C CA . THR E 2 44 ? 8.432 12.228 -42.035 1.00 12.60 134 THR E CA 1
ATOM 4696 C C . THR E 2 44 ? 9.766 12.819 -41.585 1.00 12.81 134 THR E C 1
ATOM 4697 O O . THR E 2 44 ? 9.826 13.958 -41.121 1.00 13.26 134 THR E O 1
ATOM 4701 N N . CYS E 2 45 ? 10.822 12.019 -41.706 1.00 13.17 135 CYS E N 1
ATOM 4702 C CA . CYS E 2 45 ? 12.161 12.411 -41.286 1.00 13.72 135 CYS E CA 1
ATOM 4703 C C . CYS E 2 45 ? 12.767 13.500 -42.177 1.00 14.10 135 CYS E C 1
ATOM 4704 O O . CYS E 2 45 ? 12.931 13.310 -43.390 1.00 14.03 135 CYS E O 1
ATOM 4707 N N . LYS E 2 46 ? 13.083 14.637 -41.561 1.00 14.82 136 LYS E N 1
ATOM 4708 C CA . LYS E 2 46 ? 13.795 15.733 -42.232 1.00 15.76 136 LYS E CA 1
ATOM 4709 C C . LYS E 2 46 ? 15.241 15.817 -41.752 1.00 15.94 136 LYS E C 1
ATOM 4710 O O . LYS E 2 46 ? 16.112 16.314 -42.469 1.00 16.30 136 LYS E O 1
ATOM 4716 N N . VAL E 2 47 ? 15.482 15.350 -40.529 1.00 16.06 137 VAL E N 1
ATOM 4717 C CA . VAL E 2 47 ? 16.828 15.297 -39.959 1.00 16.08 137 VAL E CA 1
ATOM 4718 C C . VAL E 2 47 ? 17.199 13.836 -39.697 1.00 15.80 137 VAL E C 1
ATOM 4719 O O . VAL E 2 47 ? 16.664 13.218 -38.769 1.00 15.72 137 VAL E O 1
ATOM 4723 N N . PRO E 2 48 ? 18.091 13.265 -40.528 1.00 15.30 138 PRO E N 1
ATOM 4724 C CA . PRO E 2 48 ? 18.496 11.875 -40.323 1.00 15.00 138 PRO E CA 1
ATOM 4725 C C . PRO E 2 48 ? 19.165 11.660 -38.966 1.00 14.49 138 PRO E C 1
ATOM 4726 O O . PRO E 2 48 ? 19.840 12.552 -38.449 1.00 14.74 138 PRO E O 1
ATOM 4730 N N . GLY E 2 49 ? 18.959 10.483 -38.390 1.00 13.67 139 GLY E N 1
ATOM 4731 C CA . GLY E 2 49 ? 19.529 10.172 -37.090 1.00 12.86 139 GLY E CA 1
ATOM 4732 C C . GLY E 2 49 ? 18.751 9.093 -36.375 1.00 12.11 139 GLY E C 1
ATOM 4733 O O . GLY E 2 49 ? 17.904 8.426 -36.966 1.00 12.32 139 GLY E O 1
ATOM 4734 N N . LEU E 2 50 ? 19.059 8.926 -35.093 1.00 11.56 140 LEU E N 1
ATOM 4735 C CA . LEU E 2 50 ? 18.436 7.917 -34.247 1.00 11.06 140 LEU E CA 1
ATOM 4736 C C . LEU E 2 50 ? 17.194 8.475 -33.584 1.00 10.31 140 LEU E C 1
ATOM 4737 O O . LEU E 2 50 ? 17.227 9.551 -32.979 1.00 10.35 140 LEU E O 1
ATOM 4742 N N . TYR E 2 51 ? 16.106 7.723 -33.700 1.00 9.83 141 TYR E N 1
ATOM 4743 C CA . TYR E 2 51 ? 14.824 8.098 -33.121 1.00 9.28 141 TYR E CA 1
ATOM 4744 C C . TYR E 2 51 ? 14.261 6.942 -32.311 1.00 9.14 141 TYR E C 1
ATOM 4745 O O . TYR E 2 51 ? 14.525 5.780 -32.618 1.00 9.22 141 TYR E O 1
ATOM 4754 N N . TYR E 2 52 ? 13.486 7.269 -31.279 1.00 8.47 142 TYR E N 1
ATOM 4755 C CA . TYR E 2 52 ? 12.676 6.269 -30.587 1.00 8.01 142 TYR E CA 1
ATOM 4756 C C . TYR E 2 52 ? 11.214 6.548 -30.872 1.00 7.81 142 TYR E C 1
ATOM 4757 O O . TYR E 2 52 ? 10.751 7.679 -30.703 1.00 8.07 142 TYR E O 1
ATOM 4766 N N . PHE E 2 53 ? 10.509 5.511 -31.315 1.00 7.37 143 PHE E N 1
ATOM 4767 C CA . PHE E 2 53 ? 9.071 5.572 -31.549 1.00 7.68 143 PHE E CA 1
ATOM 4768 C C . PHE E 2 53 ? 8.372 4.649 -30.578 1.00 7.64 143 PHE E C 1
ATOM 4769 O O . PHE E 2 53 ? 8.904 3.599 -30.216 1.00 7.91 143 PHE E O 1
ATOM 4777 N N . THR E 2 54 ? 7.172 5.040 -30.172 1.00 7.61 144 THR E N 1
ATOM 4778 C CA . THR E 2 54 ? 6.447 4.312 -29.144 1.00 7.98 144 THR E CA 1
ATOM 4779 C C . THR E 2 54 ? 4.958 4.619 -29.232 1.00 7.67 144 THR E C 1
ATOM 4780 O O . THR E 2 54 ? 4.558 5.679 -29.728 1.00 8.44 144 THR E O 1
ATOM 4784 N N . TYR E 2 55 ? 4.136 3.682 -28.773 1.00 7.58 145 TYR E N 1
ATOM 4785 C CA . TYR E 2 55 ? 2.702 3.911 -28.702 1.00 8.09 145 TYR E CA 1
ATOM 4786 C C . TYR E 2 55 ? 2.082 3.172 -27.527 1.00 7.46 145 TYR E C 1
ATOM 4787 O O . TYR E 2 55 ? 2.647 2.194 -27.018 1.00 7.31 145 TYR E O 1
ATOM 4796 N N . HIS E 2 56 ? 0.921 3.658 -27.107 1.00 7.25 146 HIS E N 1
ATOM 4797 C CA . HIS E 2 56 ? 0.068 2.940 -26.179 1.00 7.23 146 HIS E CA 1
ATOM 4798 C C . HIS E 2 56 ? -1.325 2.971 -26.770 1.00 7.70 146 HIS E C 1
ATOM 4799 O O . HIS E 2 56 ? -1.849 4.040 -27.081 1.00 8.50 146 HIS E O 1
ATOM 4806 N N . ALA E 2 57 ? -1.915 1.794 -26.925 1.00 7.82 147 ALA E N 1
ATOM 4807 C CA . ALA E 2 57 ? -3.208 1.675 -27.575 1.00 8.30 147 ALA E CA 1
ATOM 4808 C C . ALA E 2 57 ? -4.224 1.043 -26.636 1.00 8.93 147 ALA E C 1
ATOM 4809 O O . ALA E 2 57 ? -4.002 -0.054 -26.122 1.00 8.71 147 ALA E O 1
ATOM 4811 N N . SER E 2 58 ? -5.330 1.749 -26.410 1.00 9.45 148 SER E N 1
ATOM 4812 C CA . SER E 2 58 ? -6.490 1.184 -25.721 1.00 10.03 148 SER E CA 1
ATOM 4813 C C . SER E 2 58 ? -7.314 0.359 -26.699 1.00 10.43 148 SER E C 1
ATOM 4814 O O . SER E 2 58 ? -7.368 0.668 -27.892 1.00 10.84 148 SER E O 1
ATOM 4817 N N . SER E 2 59 ? -7.969 -0.681 -26.188 1.00 10.89 149 SER E N 1
ATOM 4818 C CA . SER E 2 59 ? -8.600 -1.679 -27.036 1.00 11.91 149 SER E CA 1
ATOM 4819 C C . SER E 2 59 ? -9.633 -2.509 -26.273 1.00 12.58 149 SER E C 1
ATOM 4820 O O . SER E 2 59 ? -9.534 -2.668 -25.055 1.00 12.58 149 SER E O 1
ATOM 4823 N N . ARG E 2 60 ? -10.618 -3.024 -27.013 1.00 13.69 150 ARG E N 1
ATOM 4824 C CA . ARG E 2 60 ? -11.710 -3.846 -26.480 1.00 14.83 150 ARG E CA 1
ATOM 4825 C C . ARG E 2 60 ? -11.701 -5.260 -27.049 1.00 14.73 150 ARG E C 1
ATOM 4826 O O . ARG E 2 60 ? -12.621 -6.047 -26.799 1.00 15.24 150 ARG E O 1
ATOM 4834 N N . GLY E 2 61 ? -10.685 -5.574 -27.840 1.00 14.53 151 GLY E N 1
ATOM 4835 C CA . GLY E 2 61 ? -10.622 -6.859 -28.515 1.00 14.33 151 GLY E CA 1
ATOM 4836 C C . GLY E 2 61 ? -9.264 -7.029 -29.147 1.00 14.10 151 GLY E C 1
ATOM 4837 O O . GLY E 2 61 ? -8.310 -6.362 -28.758 1.00 14.41 151 GLY E O 1
ATOM 4838 N N . ASN E 2 62 ? -9.175 -7.912 -30.133 1.00 13.79 152 ASN E N 1
ATOM 4839 C CA . ASN E 2 62 ? -7.891 -8.233 -30.746 1.00 13.50 152 ASN E CA 1
ATOM 4840 C C . ASN E 2 62 ? -7.326 -7.090 -31.580 1.00 13.11 152 ASN E C 1
ATOM 4841 O O . ASN E 2 62 ? -8.018 -6.526 -32.436 1.00 13.53 152 ASN E O 1
ATOM 4846 N N . LEU E 2 63 ? -6.068 -6.748 -31.308 1.00 12.36 153 LEU E N 1
ATOM 4847 C CA . LEU E 2 63 ? -5.381 -5.681 -32.024 1.00 11.74 153 LEU E CA 1
ATOM 4848 C C . LEU E 2 63 ? -3.994 -6.111 -32.474 1.00 11.69 153 LEU E C 1
ATOM 4849 O O . LEU E 2 63 ? -3.175 -6.544 -31.657 1.00 11.33 153 LEU E O 1
ATOM 4854 N N . CYS E 2 64 ? -3.743 -5.990 -33.774 1.00 11.69 154 CYS E N 1
ATOM 4855 C CA . CYS E 2 64 ? -2.392 -6.068 -34.325 1.00 11.98 154 CYS E CA 1
ATOM 4856 C C . CYS E 2 64 ? -2.121 -4.813 -35.130 1.00 11.95 154 CYS E C 1
ATOM 4857 O O . CYS E 2 64 ? -2.996 -4.335 -35.862 1.00 12.13 154 CYS E O 1
ATOM 4860 N N A VAL E 2 65 ? -0.920 -4.270 -34.980 0.50 11.76 155 VAL E N 1
ATOM 4861 N N B VAL E 2 65 ? -0.899 -4.297 -35.008 0.50 11.73 155 VAL E N 1
ATOM 4862 C CA A VAL E 2 65 ? -0.498 -3.112 -35.755 0.50 11.86 155 VAL E CA 1
ATOM 4863 C CA B VAL E 2 65 ? -0.472 -3.071 -35.686 0.50 11.78 155 VAL E CA 1
ATOM 4864 C C A VAL E 2 65 ? 0.889 -3.357 -36.341 0.50 11.51 155 VAL E C 1
ATOM 4865 C C B VAL E 2 65 ? 0.927 -3.256 -36.287 0.50 11.50 155 VAL E C 1
ATOM 4866 O O A VAL E 2 65 ? 1.724 -4.032 -35.736 0.50 11.49 155 VAL E O 1
ATOM 4867 O O B VAL E 2 65 ? 1.822 -3.789 -35.626 0.50 11.55 155 VAL E O 1
ATOM 4874 N N . ASN E 2 66 ? 1.110 -2.825 -37.537 1.00 11.24 156 ASN E N 1
ATOM 4875 C CA . ASN E 2 66 ? 2.421 -2.859 -38.179 1.00 10.81 156 ASN E CA 1
ATOM 4876 C C . ASN E 2 66 ? 3.123 -1.525 -37.988 1.00 10.61 156 ASN E C 1
ATOM 4877 O O . ASN E 2 66 ? 2.532 -0.470 -38.237 1.00 10.85 156 ASN E O 1
ATOM 4882 N N . LEU E 2 67 ? 4.374 -1.568 -37.535 1.00 10.00 157 LEU E N 1
ATOM 4883 C CA . LEU E 2 67 ? 5.223 -0.384 -37.531 1.00 10.05 157 LEU E CA 1
ATOM 4884 C C . LEU E 2 67 ? 5.935 -0.318 -38.878 1.00 10.18 157 LEU E C 1
ATOM 4885 O O . LEU E 2 67 ? 6.647 -1.258 -39.256 1.00 10.10 157 LEU E O 1
ATOM 4890 N N . MET E 2 68 ? 5.738 0.796 -39.583 1.00 10.40 158 MET E N 1
ATOM 4891 C CA . MET E 2 68 ? 6.258 0.980 -40.941 1.00 10.69 158 MET E CA 1
ATOM 4892 C C . MET E 2 68 ? 7.336 2.051 -40.988 1.00 11.07 158 MET E C 1
ATOM 4893 O O . MET E 2 68 ? 7.278 3.032 -40.244 1.00 11.42 158 MET E O 1
ATOM 4898 N N . ARG E 2 69 ? 8.306 1.850 -41.881 1.00 11.50 159 ARG E N 1
ATOM 4899 C CA . ARG E 2 69 ? 9.341 2.839 -42.183 1.00 12.26 159 ARG E CA 1
ATOM 4900 C C . ARG E 2 69 ? 9.525 2.928 -43.702 1.00 13.04 159 ARG E C 1
ATOM 4901 O O . ARG E 2 69 ? 8.759 2.329 -44.450 1.00 13.52 159 ARG E O 1
ATOM 4909 N N . GLY E 2 70 ? 10.526 3.681 -44.150 1.00 13.58 160 GLY E N 1
ATOM 4910 C CA . GLY E 2 70 ? 10.901 3.683 -45.562 1.00 14.52 160 GLY E CA 1
ATOM 4911 C C . GLY E 2 70 ? 10.618 4.975 -46.295 1.00 15.47 160 GLY E C 1
ATOM 4912 O O . GLY E 2 70 ? 9.580 5.607 -46.103 1.00 14.86 160 GLY E O 1
ATOM 4913 N N . ARG E 2 71 ? 11.558 5.353 -47.152 1.00 16.59 161 ARG E N 1
ATOM 4914 C CA . ARG E 2 71 ? 11.432 6.556 -47.963 1.00 17.77 161 ARG E CA 1
ATOM 4915 C C . ARG E 2 71 ? 10.802 6.266 -49.326 1.00 18.40 161 ARG E C 1
ATOM 4916 O O . ARG E 2 71 ? 9.949 7.019 -49.799 1.00 18.63 161 ARG E O 1
ATOM 4924 N N . GLU E 2 72 ? 11.227 5.173 -49.952 1.00 19.02 162 GLU E N 1
ATOM 4925 C CA . GLU E 2 72 ? 10.810 4.865 -51.319 1.00 19.44 162 GLU E CA 1
ATOM 4926 C C . GLU E 2 72 ? 9.405 4.287 -51.385 1.00 19.37 162 GLU E C 1
ATOM 4927 O O . GLU E 2 72 ? 8.696 4.455 -52.382 1.00 19.75 162 GLU E O 1
ATOM 4933 N N . ARG E 2 73 ? 9.024 3.610 -50.306 1.00 19.03 163 ARG E N 1
ATOM 4934 C CA . ARG E 2 73 ? 7.751 2.918 -50.158 1.00 18.52 163 ARG E CA 1
ATOM 4935 C C . ARG E 2 73 ? 7.738 2.380 -48.740 1.00 18.02 163 ARG E C 1
ATOM 4936 O O . ARG E 2 73 ? 8.797 2.239 -48.120 1.00 18.01 163 ARG E O 1
ATOM 4938 N N . ALA E 2 74 ? 6.550 2.081 -48.223 1.00 17.26 164 ALA E N 1
ATOM 4939 C CA . ALA E 2 74 ? 6.421 1.587 -46.855 1.00 16.79 164 ALA E CA 1
ATOM 4940 C C . ALA E 2 74 ? 7.020 0.192 -46.694 1.00 16.40 164 ALA E C 1
ATOM 4941 O O . ALA E 2 74 ? 6.769 -0.702 -47.503 1.00 16.44 164 ALA E O 1
ATOM 4943 N N . GLN E 2 75 ? 7.834 0.029 -45.651 1.00 15.64 165 GLN E N 1
ATOM 4944 C CA . GLN E 2 75 ? 8.419 -1.262 -45.288 1.00 15.38 165 GLN E CA 1
ATOM 4945 C C . GLN E 2 75 ? 8.031 -1.613 -43.864 1.00 14.91 165 GLN E C 1
ATOM 4946 O O . GLN E 2 75 ? 8.176 -0.785 -42.963 1.00 14.69 165 GLN E O 1
ATOM 4952 N N . LYS E 2 76 ? 7.575 -2.844 -43.656 1.00 14.43 166 LYS E N 1
ATOM 4953 C CA . LYS E 2 76 ? 7.252 -3.309 -42.310 1.00 14.63 166 LYS E CA 1
ATOM 4954 C C . LYS E 2 76 ? 8.520 -3.553 -41.496 1.00 13.67 166 LYS E C 1
ATOM 4955 O O . LYS E 2 76 ? 9.457 -4.205 -41.966 1.00 13.77 166 LYS E O 1
ATOM 4961 N N . VAL E 2 77 ? 8.544 -3.009 -40.282 1.00 12.57 167 VAL E N 1
ATOM 4962 C CA . VAL E 2 77 ? 9.627 -3.270 -39.333 1.00 11.86 167 VAL E CA 1
ATOM 4963 C C . VAL E 2 77 ? 9.241 -4.457 -38.455 1.00 11.35 167 VAL E C 1
ATOM 4964 O O . VAL E 2 77 ? 9.958 -5.456 -38.388 1.00 11.34 167 VAL E O 1
ATOM 4968 N N . VAL E 2 78 ? 8.106 -4.319 -37.775 1.00 10.56 168 VAL E N 1
ATOM 4969 C CA . VAL E 2 78 ? 7.561 -5.344 -36.891 1.00 10.05 168 VAL E CA 1
ATOM 4970 C C . VAL E 2 78 ? 6.039 -5.277 -36.900 1.00 9.96 168 VAL E C 1
ATOM 4971 O O . VAL E 2 78 ? 5.450 -4.300 -37.376 1.00 9.78 168 VAL E O 1
ATOM 4975 N N . THR E 2 79 ? 5.417 -6.331 -36.381 1.00 9.59 169 THR E N 1
ATOM 4976 C CA . THR E 2 79 ? 4.000 -6.333 -36.058 1.00 10.09 169 THR E CA 1
ATOM 4977 C C . THR E 2 79 ? 3.868 -6.581 -34.560 1.00 9.88 169 THR E C 1
ATOM 4978 O O . THR E 2 79 ? 4.493 -7.498 -34.029 1.00 9.95 169 THR E O 1
ATOM 4982 N N . PHE E 2 80 ? 3.078 -5.748 -33.888 1.00 9.72 170 PHE E N 1
ATOM 4983 C CA . PHE E 2 80 ? 2.733 -5.982 -32.489 1.00 10.40 170 PHE E CA 1
ATOM 4984 C C . PHE E 2 80 ? 1.278 -6.422 -32.386 1.00 10.25 170 PHE E C 1
ATOM 4985 O O . PHE E 2 80 ? 0.382 -5.743 -32.898 1.00 10.56 170 PHE E O 1
ATOM 4993 N N . CYS E 2 81 ? 1.045 -7.550 -31.722 1.00 10.28 171 CYS E N 1
ATOM 4994 C CA . CYS E 2 81 ? -0.312 -8.029 -31.456 1.00 10.42 171 CYS E CA 1
ATOM 4995 C C . CYS E 2 81 ? -0.561 -8.147 -29.963 1.00 10.14 171 CYS E C 1
ATOM 4996 O O . CYS E 2 81 ? 0.325 -8.557 -29.218 1.00 10.34 171 CYS E O 1
ATOM 4999 N N . ASP E 2 82 ? -1.773 -7.802 -29.538 1.00 10.03 172 ASP E N 1
ATOM 5000 C CA . ASP E 2 82 ? -2.191 -7.996 -28.158 1.00 10.16 172 ASP E CA 1
ATOM 5001 C C . ASP E 2 82 ? -3.680 -8.303 -28.192 1.00 10.76 172 ASP E C 1
ATOM 5002 O O . ASP E 2 82 ? -4.480 -7.505 -28.675 1.00 10.90 172 ASP E O 1
ATOM 5007 N N . TYR E 2 83 ? -4.040 -9.483 -27.704 1.00 11.44 173 TYR E N 1
ATOM 5008 C CA . TYR E 2 83 ? -5.407 -9.968 -27.808 1.00 12.38 173 TYR E CA 1
ATOM 5009 C C . TYR E 2 83 ? -6.181 -9.725 -26.514 1.00 12.81 173 TYR E C 1
ATOM 5010 O O . TYR E 2 83 ? -5.592 -9.582 -25.435 1.00 12.80 173 TYR E O 1
ATOM 5019 N N . ALA E 2 84 ? -7.502 -9.649 -26.638 1.00 13.58 174 ALA E N 1
ATOM 5020 C CA . ALA E 2 84 ? -8.389 -9.420 -25.506 1.00 14.67 174 ALA E CA 1
ATOM 5021 C C . ALA E 2 84 ? -9.743 -10.040 -25.812 1.00 15.51 174 ALA E C 1
ATOM 5022 O O . ALA E 2 84 ? -10.327 -9.781 -26.865 1.00 16.16 174 ALA E O 1
ATOM 5024 N N . TYR E 2 85 ? -10.226 -10.873 -24.897 1.00 16.66 175 TYR E N 1
ATOM 5025 C CA . TYR E 2 85 ? -11.536 -11.485 -25.057 1.00 17.86 175 TYR E CA 1
ATOM 5026 C C . TYR E 2 85 ? -12.517 -10.935 -24.032 1.00 17.84 175 TYR E C 1
ATOM 5027 O O . TYR E 2 85 ? -12.332 -11.105 -22.823 1.00 18.18 175 TYR E O 1
ATOM 5036 N N . ASN E 2 86 ? -13.559 -10.278 -24.542 1.00 18.03 176 ASN E N 1
ATOM 5037 C CA . ASN E 2 86 ? -14.619 -9.670 -23.734 1.00 18.04 176 ASN E CA 1
ATOM 5038 C C . ASN E 2 86 ? -14.078 -8.841 -22.565 1.00 17.29 176 ASN E C 1
ATOM 5039 O O . ASN E 2 86 ? -14.498 -9.009 -21.418 1.00 17.74 176 ASN E O 1
ATOM 5044 N N . THR E 2 87 ? -13.136 -7.952 -22.874 1.00 16.35 177 THR E N 1
ATOM 5045 C CA . THR E 2 87 ? -12.487 -7.121 -21.860 1.00 15.44 177 THR E CA 1
ATOM 5046 C C . THR E 2 87 ? -11.885 -5.843 -22.453 1.00 14.22 177 THR E C 1
ATOM 5047 O O . THR E 2 87 ? -11.983 -5.610 -23.657 1.00 14.87 177 THR E O 1
ATOM 5051 N N . PHE E 2 88 ? -11.293 -5.015 -21.591 1.00 12.46 178 PHE E N 1
ATOM 5052 C CA . PHE E 2 88 ? -10.577 -3.807 -21.998 1.00 11.18 178 PHE E CA 1
ATOM 5053 C C . PHE E 2 88 ? -9.098 -3.975 -21.695 1.00 10.30 178 PHE E C 1
ATOM 5054 O O . PHE E 2 88 ? -8.724 -4.520 -20.654 1.00 10.05 178 PHE E O 1
ATOM 5062 N N . GLN E 2 89 ? -8.263 -3.490 -22.606 1.00 9.42 179 GLN E N 1
ATOM 5063 C CA . GLN E 2 89 ? -6.819 -3.633 -22.484 1.00 9.18 179 GLN E CA 1
ATOM 5064 C C . GLN E 2 89 ? -6.097 -2.360 -22.903 1.00 8.66 179 GLN E C 1
ATOM 5065 O O . GLN E 2 89 ? -6.663 -1.504 -23.590 1.00 8.55 179 GLN E O 1
ATOM 5071 N N . VAL E 2 90 ? -4.847 -2.245 -22.467 1.00 7.90 180 VAL E N 1
ATOM 5072 C CA . VAL E 2 90 ? -3.915 -1.284 -23.030 1.00 7.77 180 VAL E CA 1
ATOM 5073 C C . VAL E 2 90 ? -2.655 -2.033 -23.406 1.00 7.38 180 VAL E C 1
ATOM 5074 O O . VAL E 2 90 ? -2.122 -2.818 -22.615 1.00 7.59 180 VAL E O 1
ATOM 5078 N N . THR E 2 91 ? -2.193 -1.802 -24.629 1.00 7.39 181 THR E N 1
ATOM 5079 C CA . THR E 2 91 ? -0.973 -2.428 -25.104 1.00 7.56 181 THR E CA 1
ATOM 5080 C C . THR E 2 91 ? 0.036 -1.374 -25.537 1.00 7.18 181 THR E C 1
ATOM 5081 O O . THR E 2 91 ? -0.289 -0.191 -25.636 1.00 7.46 181 THR E O 1
ATOM 5085 N N . THR E 2 92 ? 1.269 -1.811 -25.759 1.00 7.58 182 THR E N 1
ATOM 5086 C CA . THR E 2 92 ? 2.347 -0.901 -26.084 1.00 7.64 182 THR E CA 1
ATOM 5087 C C . THR E 2 92 ? 3.391 -1.560 -26.972 1.00 8.06 182 THR E C 1
ATOM 5088 O O . THR E 2 92 ? 3.544 -2.780 -26.971 1.00 8.78 182 THR E O 1
ATOM 5092 N N . GLY E 2 93 ? 4.098 -0.731 -27.728 1.00 8.02 183 GLY E N 1
ATOM 5093 C CA . GLY E 2 93 ? 5.206 -1.170 -28.561 1.00 8.07 183 GLY E CA 1
ATOM 5094 C C . GLY E 2 93 ? 6.178 -0.019 -28.684 1.00 7.99 183 GLY E C 1
ATOM 5095 O O . GLY E 2 93 ? 5.816 1.135 -28.472 1.00 8.67 183 GLY E O 1
ATOM 5096 N N . GLY E 2 94 ? 7.418 -0.335 -29.027 1.00 8.51 184 GLY E N 1
ATOM 5097 C CA . GLY E 2 94 ? 8.443 0.687 -29.165 1.00 8.21 184 GLY E CA 1
ATOM 5098 C C . GLY E 2 94 ? 9.559 0.217 -30.067 1.00 7.69 184 GLY E C 1
ATOM 5099 O O . GLY E 2 94 ? 9.739 -0.984 -30.262 1.00 7.64 184 GLY E O 1
ATOM 5100 N N . MET E 2 95 ? 10.321 1.164 -30.614 1.00 7.24 185 MET E N 1
ATOM 5101 C CA . MET E 2 95 ? 11.421 0.824 -31.518 1.00 7.15 185 MET E CA 1
ATOM 5102 C C . MET E 2 95 ? 12.376 1.991 -31.700 1.00 7.01 185 MET E C 1
ATOM 5103 O O . MET E 2 95 ? 11.944 3.121 -31.921 1.00 7.09 185 MET E O 1
ATOM 5108 N N . VAL E 2 96 ? 13.671 1.708 -31.582 1.00 7.18 186 VAL E N 1
ATOM 5109 C CA . VAL E 2 96 ? 14.715 2.637 -31.999 1.00 7.58 186 VAL E CA 1
ATOM 5110 C C . VAL E 2 96 ? 14.979 2.400 -33.482 1.00 8.03 186 VAL E C 1
ATOM 5111 O O . VAL E 2 96 ? 15.220 1.265 -33.887 1.00 7.83 186 VAL E O 1
ATOM 5115 N N . LEU E 2 97 ? 14.922 3.471 -34.273 1.00 8.45 187 LEU E N 1
ATOM 5116 C CA . LEU E 2 97 ? 15.188 3.406 -35.710 1.00 8.93 187 LEU E CA 1
ATOM 5117 C C . LEU E 2 97 ? 16.238 4.441 -36.077 1.00 9.44 187 LEU E C 1
ATOM 5118 O O . LEU E 2 97 ? 16.195 5.571 -35.592 1.00 9.60 187 LEU E O 1
ATOM 5123 N N . LYS E 2 98 ? 17.188 4.040 -36.920 1.00 10.19 188 LYS E N 1
ATOM 5124 C CA . LYS E 2 98 ? 18.142 4.974 -37.507 1.00 11.46 188 LYS E CA 1
ATOM 5125 C C . LYS E 2 98 ? 17.578 5.405 -38.859 1.00 11.66 188 LYS E C 1
ATOM 5126 O O . LYS E 2 98 ? 17.729 4.702 -39.868 1.00 11.95 188 LYS E O 1
ATOM 5132 N N . LEU E 2 99 ? 16.918 6.560 -38.862 1.00 11.89 189 LEU E N 1
ATOM 5133 C CA . LEU E 2 99 ? 16.178 7.028 -40.031 1.00 12.47 189 LEU E CA 1
ATOM 5134 C C . LEU E 2 99 ? 17.044 7.784 -41.013 1.00 13.29 189 LEU E C 1
ATOM 5135 O O . LEU E 2 99 ? 17.897 8.588 -40.628 1.00 13.01 189 LEU E O 1
ATOM 5140 N N . GLU E 2 100 ? 16.790 7.530 -42.290 1.00 14.28 190 GLU E N 1
ATOM 5141 C CA . GLU E 2 100 ? 17.403 8.298 -43.357 1.00 15.35 190 GLU E CA 1
ATOM 5142 C C . GLU E 2 100 ? 16.432 9.385 -43.812 1.00 15.62 190 GLU E C 1
ATOM 5143 O O . GLU E 2 100 ? 15.235 9.325 -43.513 1.00 15.45 190 GLU E O 1
ATOM 5149 N N . GLN E 2 101 ? 16.958 10.379 -44.525 1.00 15.94 191 GLN E N 1
ATOM 5150 C CA . GLN E 2 101 ? 16.164 11.485 -45.043 1.00 16.27 191 GLN E CA 1
ATOM 5151 C C . GLN E 2 101 ? 14.936 10.975 -45.796 1.00 16.03 191 GLN E C 1
ATOM 5152 O O . GLN E 2 101 ? 15.040 10.066 -46.623 1.00 15.87 191 GLN E O 1
ATOM 5158 N N . GLY E 2 102 ? 13.779 11.552 -45.480 1.00 15.45 192 GLY E N 1
ATOM 5159 C CA . GLY E 2 102 ? 12.545 11.275 -46.215 1.00 15.15 192 GLY E CA 1
ATOM 5160 C C . GLY E 2 102 ? 11.785 10.019 -45.827 1.00 14.66 192 GLY E C 1
ATOM 5161 O O . GLY E 2 102 ? 10.737 9.729 -46.405 1.00 14.78 192 GLY E O 1
ATOM 5162 N N . GLU E 2 103 ? 12.293 9.268 -44.851 1.00 14.14 193 GLU E N 1
ATOM 5163 C CA . GLU E 2 103 ? 11.587 8.078 -44.377 1.00 13.79 193 GLU E CA 1
ATOM 5164 C C . GLU E 2 103 ? 10.282 8.487 -43.702 1.00 12.96 193 GLU E C 1
ATOM 5165 O O . GLU E 2 103 ? 10.250 9.458 -42.938 1.00 12.88 193 GLU E O 1
ATOM 5171 N N A ASN E 2 104 ? 9.205 7.761 -43.989 0.50 12.81 194 ASN E N 1
ATOM 5172 N N B ASN E 2 104 ? 9.221 7.747 -44.017 0.50 12.47 194 ASN E N 1
ATOM 5173 C CA A ASN E 2 104 ? 7.934 8.001 -43.304 0.50 12.66 194 ASN E CA 1
ATOM 5174 C CA B ASN E 2 104 ? 7.927 7.882 -43.365 0.50 12.07 194 ASN E CA 1
ATOM 5175 C C A ASN E 2 104 ? 7.545 6.863 -42.362 0.50 12.06 194 ASN E C 1
ATOM 5176 C C B ASN E 2 104 ? 7.786 6.793 -42.311 0.50 11.66 194 ASN E C 1
ATOM 5177 O O A ASN E 2 104 ? 7.306 5.728 -42.789 0.50 12.03 194 ASN E O 1
ATOM 5178 O O B ASN E 2 104 ? 7.942 5.609 -42.617 0.50 11.64 194 ASN E O 1
ATOM 5187 N N . VAL E 2 105 ? 7.504 7.190 -41.073 1.00 11.37 195 VAL E N 1
ATOM 5188 C CA . VAL E 2 105 ? 7.254 6.226 -40.001 1.00 10.61 195 VAL E CA 1
ATOM 5189 C C . VAL E 2 105 ? 5.822 6.395 -39.521 1.00 10.13 195 VAL E C 1
ATOM 5190 O O . VAL E 2 105 ? 5.383 7.509 -39.240 1.00 10.21 195 VAL E O 1
ATOM 5194 N N . PHE E 2 106 ? 5.100 5.283 -39.447 1.00 9.78 196 PHE E N 1
ATOM 5195 C CA . PHE E 2 106 ? 3.701 5.302 -39.045 1.00 9.86 196 PHE E CA 1
ATOM 5196 C C . PHE E 2 106 ? 3.243 3.922 -38.602 1.00 9.67 196 PHE E C 1
ATOM 5197 O O . PHE E 2 106 ? 3.954 2.928 -38.780 1.00 9.58 196 PHE E O 1
ATOM 5205 N N . LEU E 2 107 ? 2.049 3.884 -38.021 1.00 9.43 197 LEU E N 1
ATOM 5206 C CA . LEU E 2 107 ? 1.405 2.649 -37.628 1.00 9.74 197 LEU E CA 1
ATOM 5207 C C . LEU E 2 107 ? 0.328 2.296 -38.652 1.00 10.11 197 LEU E C 1
ATOM 5208 O O . LEU E 2 107 ? -0.419 3.165 -39.118 1.00 10.39 197 LEU E O 1
ATOM 5213 N N . GLN E 2 108 ? 0.254 1.012 -38.986 1.00 10.77 198 GLN E N 1
ATOM 5214 C CA . GLN E 2 108 ? -0.640 0.530 -40.034 1.00 11.51 198 GLN E CA 1
ATOM 5215 C C . GLN E 2 108 ? -1.582 -0.530 -39.476 1.00 11.95 198 GLN E C 1
ATOM 5216 O O . GLN E 2 108 ? -1.152 -1.434 -38.749 1.00 11.94 198 GLN E O 1
ATOM 5222 N N . ALA E 2 109 ? -2.866 -0.401 -39.812 1.00 12.26 199 ALA E N 1
ATOM 5223 C CA . ALA E 2 109 ? -3.903 -1.307 -39.323 1.00 12.92 199 ALA E CA 1
ATOM 5224 C C . ALA E 2 109 ? -3.871 -2.676 -39.997 1.00 13.49 199 ALA E C 1
ATOM 5225 O O . ALA E 2 109 ? -3.364 -2.821 -41.116 1.00 13.43 199 ALA E O 1
ATOM 5227 N N . THR E 2 110 ? -4.425 -3.666 -39.301 1.00 14.47 200 THR E N 1
ATOM 5228 C CA . THR E 2 110 ? -4.564 -5.032 -39.806 1.00 15.34 200 THR E CA 1
ATOM 5229 C C . THR E 2 110 ? -6.027 -5.457 -39.664 1.00 15.96 200 THR E C 1
ATOM 5230 O O . THR E 2 110 ? -6.878 -4.643 -39.297 1.00 16.14 200 THR E O 1
ATOM 5234 N N . ASP E 2 111 ? -6.307 -6.734 -39.929 1.00 16.60 201 ASP E N 1
ATOM 5235 C CA . ASP E 2 111 ? -7.641 -7.307 -39.725 1.00 17.31 201 ASP E CA 1
ATOM 5236 C C . ASP E 2 111 ? -8.065 -7.277 -38.254 1.00 17.51 201 ASP E C 1
ATOM 5237 O O . ASP E 2 111 ? -9.259 -7.241 -37.945 1.00 17.78 201 ASP E O 1
ATOM 5242 N N . LYS E 2 112 ? -7.079 -7.305 -37.360 1.00 17.34 202 LYS E N 1
ATOM 5243 C CA . LYS E 2 112 ? -7.311 -7.163 -35.924 1.00 17.39 202 LYS E CA 1
ATOM 5244 C C . LYS E 2 112 ? -7.273 -5.673 -35.592 1.00 17.10 202 LYS E C 1
ATOM 5245 O O . LYS E 2 112 ? -6.205 -5.103 -35.348 1.00 16.48 202 LYS E O 1
ATOM 5251 N N . ASN E 2 113 ? -8.451 -5.054 -35.587 1.00 17.09 203 ASN E N 1
ATOM 5252 C CA . ASN E 2 113 ? -8.565 -3.598 -35.636 1.00 17.30 203 ASN E CA 1
ATOM 5253 C C . ASN E 2 113 ? -9.264 -2.955 -34.438 1.00 17.38 203 ASN E C 1
ATOM 5254 O O . ASN E 2 113 ? -9.746 -1.821 -34.533 1.00 17.31 203 ASN E O 1
ATOM 5259 N N . SER E 2 114 ? -9.324 -3.671 -33.318 1.00 17.48 204 SER E N 1
ATOM 5260 C CA . SER E 2 114 ? -9.965 -3.139 -32.117 1.00 17.62 204 SER E CA 1
ATOM 5261 C C . SER E 2 114 ? -9.091 -2.067 -31.470 1.00 17.56 204 SER E C 1
ATOM 5262 O O . SER E 2 114 ? -8.153 -2.378 -30.725 1.00 17.57 204 SER E O 1
ATOM 5265 N N A LEU E 2 115 ? -9.409 -0.806 -31.759 0.50 17.71 205 LEU E N 1
ATOM 5266 N N B LEU E 2 115 ? -9.409 -0.809 -31.767 0.50 17.48 205 LEU E N 1
ATOM 5267 C CA A LEU E 2 115 ? -8.629 0.332 -31.280 0.50 17.76 205 LEU E CA 1
ATOM 5268 C CA B LEU E 2 115 ? -8.644 0.330 -31.276 0.50 17.28 205 LEU E CA 1
ATOM 5269 C C A LEU E 2 115 ? -9.548 1.441 -30.765 0.50 17.76 205 LEU E C 1
ATOM 5270 C C B LEU E 2 115 ? -9.569 1.427 -30.756 0.50 17.49 205 LEU E C 1
ATOM 5271 O O A LEU E 2 115 ? -10.400 1.947 -31.502 0.50 17.82 205 LEU E O 1
ATOM 5272 O O B LEU E 2 115 ? -10.445 1.910 -31.481 0.50 17.58 205 LEU E O 1
ATOM 5281 N N . LEU E 2 116 ? -9.365 1.807 -29.497 1.00 17.61 206 LEU E N 1
ATOM 5282 C CA . LEU E 2 116 ? -10.153 2.857 -28.850 1.00 17.86 206 LEU E CA 1
ATOM 5283 C C . LEU E 2 116 ? -9.365 4.149 -28.715 1.00 18.05 206 LEU E C 1
ATOM 5284 O O . LEU E 2 116 ? -8.177 4.125 -28.402 1.00 18.42 206 LEU E O 1
ATOM 5289 N N . GLY E 2 117 ? -10.036 5.277 -28.918 1.00 18.22 207 GLY E N 1
ATOM 5290 C CA . GLY E 2 117 ? -9.419 6.580 -28.705 1.00 18.56 207 GLY E CA 1
ATOM 5291 C C . GLY E 2 117 ? -10.423 7.576 -28.172 1.00 18.89 207 GLY E C 1
ATOM 5292 O O . GLY E 2 117 ? -11.230 8.125 -28.923 1.00 18.83 207 GLY E O 1
ATOM 5293 N N . MET E 2 118 ? -10.361 7.813 -26.866 1.00 19.21 208 MET E N 1
ATOM 5294 C CA . MET E 2 118 ? -11.344 8.630 -26.171 1.00 19.65 208 MET E CA 1
ATOM 5295 C C . MET E 2 118 ? -10.780 9.099 -24.846 1.00 19.34 208 MET E C 1
ATOM 5296 O O . MET E 2 118 ? -9.835 8.504 -24.329 1.00 19.29 208 MET E O 1
ATOM 5301 N N . GLU E 2 119 ? -11.365 10.160 -24.296 1.00 19.44 209 GLU E N 1
ATOM 5302 C CA . GLU E 2 119 ? -11.067 10.575 -22.933 1.00 19.29 209 GLU E CA 1
ATOM 5303 C C . GLU E 2 119 ? -11.407 9.404 -22.013 1.00 18.77 209 GLU E C 1
ATOM 5304 O O . GLU E 2 119 ? -12.511 8.858 -22.077 1.00 19.31 209 GLU E O 1
ATOM 5310 N N . GLY E 2 120 ? -10.449 9.004 -21.182 1.00 18.01 210 GLY E N 1
ATOM 5311 C CA . GLY E 2 120 ? -10.649 7.865 -20.285 1.00 16.48 210 GLY E CA 1
ATOM 5312 C C . GLY E 2 120 ? -10.158 6.525 -20.814 1.00 15.29 210 GLY E C 1
ATOM 5313 O O . GLY E 2 120 ? -10.100 5.549 -20.067 1.00 15.20 210 GLY E O 1
ATOM 5314 N N . ALA E 2 121 ? -9.828 6.473 -22.105 1.00 14.20 211 ALA E N 1
ATOM 5315 C CA . ALA E 2 121 ? -9.196 5.302 -22.719 1.00 12.99 211 ALA E CA 1
ATOM 5316 C C . ALA E 2 121 ? -8.495 5.757 -23.993 1.00 12.07 211 ALA E C 1
ATOM 5317 O O . ALA E 2 121 ? -8.999 5.569 -25.108 1.00 12.33 211 ALA E O 1
ATOM 5319 N N A ASN E 2 122 ? -7.323 6.357 -23.818 0.50 11.30 212 ASN E N 1
ATOM 5320 N N B ASN E 2 122 ? -7.327 6.365 -23.815 0.50 11.26 212 ASN E N 1
ATOM 5321 C CA A ASN E 2 122 ? -6.610 6.994 -24.918 0.50 10.56 212 ASN E CA 1
ATOM 5322 C CA B ASN E 2 122 ? -6.595 6.991 -24.910 0.50 10.47 212 ASN E CA 1
ATOM 5323 C C A ASN E 2 122 ? -5.759 6.034 -25.740 0.50 10.05 212 ASN E C 1
ATOM 5324 C C B ASN E 2 122 ? -5.758 6.029 -25.741 0.50 10.01 212 ASN E C 1
ATOM 5325 O O A ASN E 2 122 ? -5.388 4.954 -25.278 0.50 9.82 212 ASN E O 1
ATOM 5326 O O B ASN E 2 122 ? -5.394 4.943 -25.288 0.50 9.78 212 ASN E O 1
ATOM 5335 N N . SER E 2 123 ? -5.460 6.443 -26.969 1.00 9.39 213 SER E N 1
ATOM 5336 C CA . SER E 2 123 ? -4.440 5.790 -27.780 1.00 8.90 213 SER E CA 1
ATOM 5337 C C . SER E 2 123 ? -3.498 6.886 -28.250 1.00 8.50 213 SER E C 1
ATOM 5338 O O . SER E 2 123 ? -3.945 7.931 -28.722 1.00 8.82 213 SER E O 1
ATOM 5341 N N . ILE E 2 124 ? -2.199 6.650 -28.105 1.00 8.09 214 ILE E N 1
ATOM 5342 C CA . ILE E 2 124 ? -1.198 7.682 -28.345 1.00 7.86 214 ILE E CA 1
ATOM 5343 C C . ILE E 2 124 ? -0.032 7.122 -29.149 1.00 7.69 214 ILE E C 1
ATOM 5344 O O . ILE E 2 124 ? 0.331 5.955 -28.993 1.00 7.69 214 ILE E O 1
ATOM 5349 N N . PHE E 2 125 ? 0.533 7.965 -30.011 1.00 7.51 215 PHE E N 1
ATOM 5350 C CA . PHE E 2 125 ? 1.707 7.646 -30.819 1.00 7.35 215 PHE E CA 1
ATOM 5351 C C . PHE E 2 125 ? 2.701 8.778 -30.594 1.00 7.28 215 PHE E C 1
ATOM 5352 O O . PHE E 2 125 ? 2.344 9.960 -30.682 1.00 7.44 215 PHE E O 1
ATOM 5360 N N . SER E 2 126 ? 3.942 8.405 -30.282 1.00 7.14 216 SER E N 1
ATOM 5361 C CA . SER E 2 126 ? 4.992 9.363 -29.954 1.00 7.27 216 SER E CA 1
ATOM 5362 C C . SER E 2 126 ? 6.310 8.993 -30.606 1.00 7.39 216 SER E C 1
ATOM 5363 O O . SER E 2 126 ? 6.560 7.829 -30.909 1.00 7.44 216 SER E O 1
ATOM 5366 N N . GLY E 2 127 ? 7.160 9.993 -30.804 1.00 7.62 217 GLY E N 1
ATOM 5367 C CA . GLY E 2 127 ? 8.514 9.752 -31.269 1.00 8.17 217 GLY E CA 1
ATOM 5368 C C . GLY E 2 127 ? 9.409 10.927 -30.961 1.00 8.14 217 GLY E C 1
ATOM 5369 O O . GLY E 2 127 ? 8.941 12.058 -30.861 1.00 8.56 217 GLY E O 1
ATOM 5370 N N . PHE E 2 128 ? 10.699 10.656 -30.796 1.00 8.66 218 PHE E N 1
ATOM 5371 C CA . PHE E 2 128 ? 11.657 11.723 -30.539 1.00 9.20 218 PHE E CA 1
ATOM 5372 C C . PHE E 2 128 ? 13.042 11.411 -31.068 1.00 9.48 218 PHE E C 1
ATOM 5373 O O . PHE E 2 128 ? 13.453 10.253 -31.117 1.00 9.40 218 PHE E O 1
ATOM 5381 N N . LEU E 2 129 ? 13.742 12.466 -31.476 1.00 10.21 219 LEU E N 1
ATOM 5382 C CA . LEU E 2 129 ? 15.132 12.367 -31.886 1.00 11.40 219 LEU E CA 1
ATOM 5383 C C . LEU E 2 129 ? 16.031 12.118 -30.679 1.00 11.93 219 LEU E C 1
ATOM 5384 O O . LEU E 2 129 ? 15.920 12.804 -29.660 1.00 12.27 219 LEU E O 1
ATOM 5389 N N . LEU E 2 130 ? 16.910 11.127 -30.809 1.00 12.82 220 LEU E N 1
ATOM 5390 C CA . LEU E 2 130 ? 17.922 10.824 -29.803 1.00 14.43 220 LEU E CA 1
ATOM 5391 C C . LEU E 2 130 ? 19.249 11.491 -30.150 1.00 15.81 220 LEU E C 1
ATOM 5392 O O . LEU E 2 130 ? 19.836 12.195 -29.324 1.00 16.66 220 LEU E O 1
ATOM 5397 N N . PHE E 2 131 ? 19.719 11.247 -31.374 1.00 17.25 221 PHE E N 1
ATOM 5398 C CA . PHE E 2 131 ? 21.012 11.738 -31.847 1.00 18.85 221 PHE E CA 1
ATOM 5399 C C . PHE E 2 131 ? 20.908 12.023 -33.343 1.00 19.74 221 PHE E C 1
ATOM 5400 O O . PHE E 2 131 ? 20.622 11.110 -34.120 1.00 19.60 221 PHE E O 1
ATOM 5408 N N . PRO E 2 132 ? 21.127 13.288 -33.753 1.00 20.79 222 PRO E N 1
ATOM 5409 C CA . PRO E 2 132 ? 21.144 13.608 -35.180 1.00 21.66 222 PRO E CA 1
ATOM 5410 C C . PRO E 2 132 ? 22.464 13.193 -35.831 1.00 22.53 222 PRO E C 1
ATOM 5411 O O . PRO E 2 132 ? 23.539 13.568 -35.350 1.00 22.92 222 PRO E O 1
ATOM 5415 N N . ASP E 2 133 ? 22.366 12.406 -36.901 1.00 23.30 223 ASP E N 1
ATOM 5416 C CA . ASP E 2 133 ? 23.520 11.987 -37.704 1.00 23.92 223 ASP E CA 1
ATOM 5417 C C . ASP E 2 133 ? 23.086 11.078 -38.845 1.00 24.20 223 ASP E C 1
ATOM 5418 O O . ASP E 2 133 ? 23.174 11.468 -40.005 1.00 24.53 223 ASP E O 1
ATOM 5420 N N . MET E 2 134 ? 22.633 9.949 -38.641 1.00 24.33 224 MET E N 1
ATOM 5421 N N . LYS F 3 3 ? 23.051 19.336 -12.134 1.00 19.03 89 LYS F N 1
ATOM 5422 C CA . LYS F 3 3 ? 21.708 19.970 -11.979 1.00 18.74 89 LYS F CA 1
ATOM 5423 C C . LYS F 3 3 ? 21.174 20.597 -13.277 1.00 18.28 89 LYS F C 1
ATOM 5424 O O . LYS F 3 3 ? 20.145 21.271 -13.260 1.00 18.60 89 LYS F O 1
ATOM 5426 N N . PHE F 3 4 ? 21.868 20.366 -14.393 1.00 17.50 90 PHE F N 1
ATOM 5427 C CA . PHE F 3 4 ? 21.424 20.855 -15.709 1.00 16.78 90 PHE F CA 1
ATOM 5428 C C . PHE F 3 4 ? 20.663 19.792 -16.516 1.00 15.69 90 PHE F C 1
ATOM 5429 O O . PHE F 3 4 ? 20.203 20.048 -17.630 1.00 15.69 90 PHE F O 1
ATOM 5437 N N . GLN F 3 5 ? 20.532 18.602 -15.936 1.00 14.06 91 GLN F N 1
ATOM 5438 C CA . GLN F 3 5 ? 19.777 17.507 -16.542 1.00 12.47 91 GLN F CA 1
ATOM 5439 C C . GLN F 3 5 ? 18.573 17.174 -15.661 1.00 10.98 91 GLN F C 1
ATOM 5440 O O . GLN F 3 5 ? 18.383 17.791 -14.616 1.00 10.20 91 GLN F O 1
ATOM 5446 N N . SER F 3 6 ? 17.756 16.209 -16.084 1.00 9.51 92 SER F N 1
ATOM 5447 C CA . SER F 3 6 ? 16.649 15.715 -15.255 1.00 8.41 92 SER F CA 1
ATOM 5448 C C . SER F 3 6 ? 16.295 14.286 -15.625 1.00 7.79 92 SER F C 1
ATOM 5449 O O . SER F 3 6 ? 15.952 14.010 -16.771 1.00 7.62 92 SER F O 1
ATOM 5452 N N A VAL F 3 7 ? 16.376 13.390 -14.645 0.50 7.49 93 VAL F N 1
ATOM 5453 N N B VAL F 3 7 ? 16.405 13.381 -14.653 0.50 7.68 93 VAL F N 1
ATOM 5454 C CA A VAL F 3 7 ? 16.029 11.988 -14.848 0.50 7.09 93 VAL F CA 1
ATOM 5455 C CA B VAL F 3 7 ? 16.061 11.967 -14.838 0.50 7.52 93 VAL F CA 1
ATOM 5456 C C A VAL F 3 7 ? 15.553 11.355 -13.539 0.50 6.92 93 VAL F C 1
ATOM 5457 C C B VAL F 3 7 ? 15.522 11.389 -13.530 0.50 7.12 93 VAL F C 1
ATOM 5458 O O A VAL F 3 7 ? 16.045 11.691 -12.458 0.50 6.85 93 VAL F O 1
ATOM 5459 O O B VAL F 3 7 ? 15.954 11.780 -12.444 0.50 6.98 93 VAL F O 1
ATOM 5466 N N . PHE F 3 8 ? 14.569 10.464 -13.642 1.00 6.52 94 PHE F N 1
ATOM 5467 C CA . PHE F 3 8 ? 14.135 9.653 -12.508 1.00 6.41 94 PHE F CA 1
ATOM 5468 C C . PHE F 3 8 ? 13.500 8.349 -12.958 1.00 5.75 94 PHE F C 1
ATOM 5469 O O . PHE F 3 8 ? 12.880 8.280 -14.023 1.00 5.39 94 PHE F O 1
ATOM 5477 N N . THR F 3 9 ? 13.692 7.316 -12.138 1.00 5.60 95 THR F N 1
ATOM 5478 C CA . THR F 3 9 ? 12.832 6.146 -12.134 1.00 5.16 95 THR F CA 1
ATOM 5479 C C . THR F 3 9 ? 12.484 5.890 -10.672 1.00 4.78 95 THR F C 1
ATOM 5480 O O . THR F 3 9 ? 13.375 5.715 -9.827 1.00 4.75 95 THR F O 1
ATOM 5484 N N . VAL F 3 10 ? 11.184 5.884 -10.387 1.00 5.02 96 VAL F N 1
ATOM 5485 C CA . VAL F 3 10 ? 10.668 5.619 -9.054 1.00 5.25 96 VAL F CA 1
ATOM 5486 C C . VAL F 3 10 ? 9.738 4.415 -9.116 1.00 5.11 96 VAL F C 1
ATOM 5487 O O . VAL F 3 10 ? 9.237 4.051 -10.191 1.00 5.12 96 VAL F O 1
ATOM 5491 N N A THR F 3 11 ? 9.517 3.788 -7.967 0.50 5.64 97 THR F N 1
ATOM 5492 N N B THR F 3 11 ? 9.528 3.789 -7.962 0.50 5.31 97 THR F N 1
ATOM 5493 C CA A THR F 3 11 ? 8.727 2.565 -7.911 0.50 6.58 97 THR F CA 1
ATOM 5494 C CA B THR F 3 11 ? 8.726 2.578 -7.882 0.50 5.89 97 THR F CA 1
ATOM 5495 C C A THR F 3 11 ? 7.808 2.582 -6.695 0.50 6.72 97 THR F C 1
ATOM 5496 C C B THR F 3 11 ? 7.735 2.680 -6.737 0.50 6.25 97 THR F C 1
ATOM 5497 O O A THR F 3 11 ? 8.073 3.278 -5.711 0.50 6.74 97 THR F O 1
ATOM 5498 O O B THR F 3 11 ? 7.890 3.511 -5.831 0.50 6.12 97 THR F O 1
ATOM 5505 N N . ARG F 3 12 ? 6.722 1.822 -6.773 1.00 7.02 98 ARG F N 1
ATOM 5506 C CA . ARG F 3 12 ? 5.751 1.770 -5.699 1.00 8.85 98 ARG F CA 1
ATOM 5507 C C . ARG F 3 12 ? 5.941 0.471 -4.941 1.00 10.02 98 ARG F C 1
ATOM 5508 O O . ARG F 3 12 ? 5.462 -0.573 -5.371 1.00 11.45 98 ARG F O 1
ATOM 5516 N N . GLN F 3 13 ? 6.663 0.553 -3.823 1.00 10.47 99 GLN F N 1
ATOM 5517 C CA . GLN F 3 13 ? 6.974 -0.613 -3.009 1.00 11.49 99 GLN F CA 1
ATOM 5518 C C . GLN F 3 13 ? 6.030 -0.710 -1.826 1.00 11.65 99 GLN F C 1
ATOM 5519 O O . GLN F 3 13 ? 6.281 -0.157 -0.745 1.00 11.41 99 GLN F O 1
ATOM 5525 N N . THR F 3 14 ? 4.936 -1.420 -2.068 1.00 12.05 100 THR F N 1
ATOM 5526 C CA . THR F 3 14 ? 3.902 -1.685 -1.082 1.00 12.47 100 THR F CA 1
ATOM 5527 C C . THR F 3 14 ? 2.911 -2.679 -1.676 1.00 12.70 100 THR F C 1
ATOM 5528 O O . THR F 3 14 ? 2.701 -2.720 -2.890 1.00 13.63 100 THR F O 1
ATOM 5532 N N . HIS F 3 15 ? 2.308 -3.479 -0.809 1.00 12.73 101 HIS F N 1
ATOM 5533 C CA . HIS F 3 15 ? 1.352 -4.487 -1.229 1.00 13.14 101 HIS F CA 1
ATOM 5534 C C . HIS F 3 15 ? -0.070 -3.927 -1.183 1.00 13.12 101 HIS F C 1
ATOM 5535 O O . HIS F 3 15 ? -1.013 -4.565 -1.650 1.00 13.61 101 HIS F O 1
ATOM 5542 N N . GLN F 3 16 ? -0.216 -2.723 -0.637 1.00 13.15 102 GLN F N 1
ATOM 5543 C CA . GLN F 3 16 ? -1.518 -2.074 -0.553 1.00 13.39 102 GLN F CA 1
ATOM 5544 C C . GLN F 3 16 ? -1.706 -1.078 -1.692 1.00 13.07 102 GLN F C 1
ATOM 5545 O O . GLN F 3 16 ? -0.830 -0.245 -1.936 1.00 13.33 102 GLN F O 1
ATOM 5551 N N . PRO F 3 17 ? -2.851 -1.164 -2.392 1.00 12.74 103 PRO F N 1
ATOM 5552 C CA . PRO F 3 17 ? -3.110 -0.304 -3.545 1.00 12.45 103 PRO F CA 1
ATOM 5553 C C . PRO F 3 17 ? -3.384 1.149 -3.138 1.00 12.30 103 PRO F C 1
ATOM 5554 O O . PRO F 3 17 ? -3.611 1.421 -1.953 1.00 12.53 103 PRO F O 1
ATOM 5558 N N . PRO F 3 18 ? -3.353 2.084 -4.110 1.00 11.95 104 PRO F N 1
ATOM 5559 C CA . PRO F 3 18 ? -3.732 3.464 -3.814 1.00 11.85 104 PRO F CA 1
ATOM 5560 C C . PRO F 3 18 ? -5.196 3.550 -3.420 1.00 11.94 104 PRO F C 1
ATOM 5561 O O . PRO F 3 18 ? -5.980 2.653 -3.739 1.00 12.19 104 PRO F O 1
ATOM 5565 N N . ALA F 3 19 ? -5.555 4.632 -2.735 1.00 11.60 105 ALA F N 1
ATOM 5566 C CA . ALA F 3 19 ? -6.951 4.962 -2.514 1.00 11.73 105 ALA F CA 1
ATOM 5567 C C . ALA F 3 19 ? -7.634 5.258 -3.858 1.00 11.47 105 ALA F C 1
ATOM 5568 O O . ALA F 3 19 ? -6.995 5.774 -4.780 1.00 10.80 105 ALA F O 1
ATOM 5570 N N . PRO F 3 20 ? -8.930 4.926 -3.983 1.00 11.53 106 PRO F N 1
ATOM 5571 C CA . PRO F 3 20 ? -9.666 5.279 -5.202 1.00 11.49 106 PRO F CA 1
ATOM 5572 C C . PRO F 3 20 ? -9.604 6.790 -5.442 1.00 10.99 106 PRO F C 1
ATOM 5573 O O . PRO F 3 20 ? -9.591 7.557 -4.482 1.00 11.33 106 PRO F O 1
ATOM 5577 N N . ASN F 3 21 ? -9.533 7.205 -6.707 1.00 10.40 107 ASN F N 1
ATOM 5578 C CA . ASN F 3 21 ? -9.584 8.632 -7.061 1.00 10.26 107 ASN F CA 1
ATOM 5579 C C . ASN F 3 21 ? -8.535 9.471 -6.338 1.00 10.13 107 ASN F C 1
ATOM 5580 O O . ASN F 3 21 ? -8.835 10.526 -5.769 1.00 10.80 107 ASN F O 1
ATOM 5585 N N . SER F 3 22 ? -7.300 8.976 -6.352 1.00 9.77 108 SER F N 1
ATOM 5586 C CA . SER F 3 22 ? -6.208 9.632 -5.648 1.00 9.75 108 SER F CA 1
ATOM 5587 C C . SER F 3 22 ? -4.927 9.630 -6.473 1.00 9.21 108 SER F C 1
ATOM 5588 O O . SER F 3 22 ? -4.777 8.850 -7.420 1.00 8.89 108 SER F O 1
ATOM 5591 N N . LEU F 3 23 ? -4.015 10.521 -6.101 1.00 9.23 109 LEU F N 1
ATOM 5592 C CA . LEU F 3 23 ? -2.660 10.551 -6.636 1.00 9.51 109 LEU F CA 1
ATOM 5593 C C . LEU F 3 23 ? -1.913 9.271 -6.243 1.00 9.12 109 LEU F C 1
ATOM 5594 O O . LEU F 3 23 ? -1.989 8.831 -5.090 1.00 9.87 109 LEU F O 1
ATOM 5599 N N . ILE F 3 24 ? -1.204 8.681 -7.204 1.00 8.98 110 ILE F N 1
ATOM 5600 C CA . ILE F 3 24 ? -0.385 7.496 -6.953 1.00 8.99 110 ILE F CA 1
ATOM 5601 C C . ILE F 3 24 ? 0.994 7.912 -6.453 1.00 9.14 110 ILE F C 1
ATOM 5602 O O . ILE F 3 24 ? 1.762 8.566 -7.170 1.00 8.89 110 ILE F O 1
ATOM 5607 N N . ARG F 3 25 ? 1.310 7.526 -5.221 1.00 9.34 111 ARG F N 1
ATOM 5608 C CA . ARG F 3 25 ? 2.629 7.775 -4.669 1.00 10.01 111 ARG F CA 1
ATOM 5609 C C . ARG F 3 25 ? 3.594 6.646 -5.001 1.00 9.55 111 ARG F C 1
ATOM 5610 O O . ARG F 3 25 ? 3.307 5.473 -4.764 1.00 10.36 111 ARG F O 1
ATOM 5618 N N . PHE F 3 26 ? 4.731 7.016 -5.576 1.00 8.70 112 PHE F N 1
ATOM 5619 C CA . PHE F 3 26 ? 5.837 6.097 -5.766 1.00 8.42 112 PHE F CA 1
ATOM 5620 C C . PHE F 3 26 ? 6.839 6.410 -4.666 1.00 8.48 112 PHE F C 1
ATOM 5621 O O . PHE F 3 26 ? 7.479 7.466 -4.673 1.00 9.29 112 PHE F O 1
ATOM 5629 N N . ASN F 3 27 ? 6.939 5.502 -3.699 1.00 7.85 113 ASN F N 1
ATOM 5630 C CA . ASN F 3 27 ? 7.671 5.759 -2.459 1.00 8.10 113 ASN F CA 1
ATOM 5631 C C . ASN F 3 27 ? 9.156 5.418 -2.506 1.00 7.91 113 ASN F C 1
ATOM 5632 O O . ASN F 3 27 ? 9.918 5.866 -1.648 1.00 8.51 113 ASN F O 1
ATOM 5637 N N . ALA F 3 28 ? 9.565 4.621 -3.490 1.00 7.42 114 ALA F N 1
ATOM 5638 C CA . ALA F 3 28 ? 10.951 4.192 -3.570 1.00 7.22 114 ALA F CA 1
ATOM 5639 C C . ALA F 3 28 ? 11.630 4.705 -4.835 1.00 6.80 114 ALA F C 1
ATOM 5640 O O . ALA F 3 28 ? 10.991 4.901 -5.875 1.00 7.37 114 ALA F O 1
ATOM 5642 N N . VAL F 3 29 ? 12.934 4.918 -4.737 1.00 6.92 115 VAL F N 1
ATOM 5643 C CA . VAL F 3 29 ? 13.719 5.496 -5.815 1.00 6.92 115 VAL F CA 1
ATOM 5644 C C . VAL F 3 29 ? 14.727 4.493 -6.360 1.00 6.23 115 VAL F C 1
ATOM 5645 O O . VAL F 3 29 ? 15.479 3.892 -5.590 1.00 6.27 115 VAL F O 1
ATOM 5649 N N . LEU F 3 30 ? 14.740 4.313 -7.680 1.00 5.80 116 LEU F N 1
ATOM 5650 C CA . LEU F 3 30 ? 15.848 3.618 -8.342 1.00 6.16 116 LEU F CA 1
ATOM 5651 C C . LEU F 3 30 ? 16.934 4.623 -8.724 1.00 6.14 116 LEU F C 1
ATOM 5652 O O . LEU F 3 30 ? 18.118 4.398 -8.456 1.00 6.97 116 LEU F O 1
ATOM 5657 N N . THR F 3 31 ? 16.525 5.737 -9.325 1.00 6.49 117 THR F N 1
ATOM 5658 C CA . THR F 3 31 ? 17.410 6.874 -9.546 1.00 7.05 117 THR F CA 1
ATOM 5659 C C . THR F 3 31 ? 16.594 8.169 -9.567 1.00 6.73 117 THR F C 1
ATOM 5660 O O . THR F 3 31 ? 15.465 8.184 -10.058 1.00 6.55 117 THR F O 1
ATOM 5664 N N . ASN F 3 32 ? 17.159 9.244 -9.023 1.00 6.62 118 ASN F N 1
ATOM 5665 C CA . ASN F 3 32 ? 16.456 10.527 -8.913 1.00 7.40 118 ASN F CA 1
ATOM 5666 C C . ASN F 3 32 ? 17.479 11.604 -8.547 1.00 7.90 118 ASN F C 1
ATOM 5667 O O . ASN F 3 32 ? 17.322 12.287 -7.530 1.00 8.34 118 ASN F O 1
ATOM 5672 N N . PRO F 3 33 ? 18.552 11.744 -9.358 1.00 8.30 119 PRO F N 1
ATOM 5673 C CA . PRO F 3 33 ? 19.703 12.544 -8.908 1.00 9.03 119 PRO F CA 1
ATOM 5674 C C . PRO F 3 33 ? 19.435 14.024 -8.636 1.00 9.66 119 PRO F C 1
ATOM 5675 O O . PRO F 3 33 ? 20.143 14.623 -7.824 1.00 10.57 119 PRO F O 1
ATOM 5679 N N . GLN F 3 34 ? 18.437 14.604 -9.300 1.00 9.29 120 GLN F N 1
ATOM 5680 C CA . GLN F 3 34 ? 18.108 16.021 -9.133 1.00 9.56 120 GLN F CA 1
ATOM 5681 C C . GLN F 3 34 ? 16.996 16.237 -8.107 1.00 9.53 120 GLN F C 1
ATOM 5682 O O . GLN F 3 34 ? 16.654 17.380 -7.781 1.00 10.13 120 GLN F O 1
ATOM 5688 N N . GLY F 3 35 ? 16.428 15.140 -7.611 1.00 9.47 121 GLY F N 1
ATOM 5689 C CA . GLY F 3 35 ? 15.311 15.194 -6.676 1.00 9.46 121 GLY F CA 1
ATOM 5690 C C . GLY F 3 35 ? 14.045 15.739 -7.315 1.00 9.25 121 GLY F C 1
ATOM 5691 O O . GLY F 3 35 ? 13.161 16.235 -6.615 1.00 9.48 121 GLY F O 1
ATOM 5692 N N . ASP F 3 36 ? 13.948 15.641 -8.642 1.00 8.42 122 ASP F N 1
ATOM 5693 C CA . ASP F 3 36 ? 12.805 16.200 -9.370 1.00 8.51 122 ASP F CA 1
ATOM 5694 C C . ASP F 3 36 ? 11.481 15.495 -9.070 1.00 8.25 122 ASP F C 1
ATOM 5695 O O . ASP F 3 36 ? 10.434 16.135 -9.071 1.00 8.31 122 ASP F O 1
ATOM 5700 N N . TYR F 3 37 ? 11.526 14.187 -8.814 1.00 8.36 123 TYR F N 1
ATOM 5701 C CA . TYR F 3 37 ? 10.371 13.496 -8.249 1.00 8.31 123 TYR F CA 1
ATOM 5702 C C . TYR F 3 37 ? 10.478 13.539 -6.723 1.00 8.88 123 TYR F C 1
ATOM 5703 O O . TYR F 3 37 ? 11.520 13.205 -6.160 1.00 9.75 123 TYR F O 1
ATOM 5712 N N . ASP F 3 38 ? 9.402 13.958 -6.064 1.00 9.26 124 ASP F N 1
ATOM 5713 C CA . ASP F 3 38 ? 9.369 14.057 -4.610 1.00 10.04 124 ASP F CA 1
ATOM 5714 C C . ASP F 3 38 ? 8.538 12.897 -4.064 1.00 10.43 124 ASP F C 1
ATOM 5715 O O . ASP F 3 38 ? 7.320 12.869 -4.239 1.00 10.14 124 ASP F O 1
ATOM 5720 N N . THR F 3 39 ? 9.196 11.940 -3.409 1.00 11.17 125 THR F N 1
ATOM 5721 C CA . THR F 3 39 ? 8.499 10.757 -2.887 1.00 12.13 125 THR F CA 1
ATOM 5722 C C . THR F 3 39 ? 7.561 11.035 -1.709 1.00 12.32 125 THR F C 1
ATOM 5723 O O . THR F 3 39 ? 6.723 10.195 -1.370 1.00 12.90 125 THR F O 1
ATOM 5727 N N A SER F 3 40 ? 7.711 12.201 -1.088 0.50 12.14 126 SER F N 1
ATOM 5728 N N B SER F 3 40 ? 7.706 12.196 -1.079 0.50 12.10 126 SER F N 1
ATOM 5729 C CA A SER F 3 40 ? 6.854 12.595 0.028 0.50 12.12 126 SER F CA 1
ATOM 5730 C CA B SER F 3 40 ? 6.826 12.563 0.026 0.50 12.02 126 SER F CA 1
ATOM 5731 C C A SER F 3 40 ? 5.513 13.166 -0.448 0.50 11.65 126 SER F C 1
ATOM 5732 C C B SER F 3 40 ? 5.485 13.099 -0.483 0.50 11.60 126 SER F C 1
ATOM 5733 O O A SER F 3 40 ? 4.508 13.062 0.256 0.50 11.65 126 SER F O 1
ATOM 5734 O O B SER F 3 40 ? 4.453 12.906 0.164 0.50 11.51 126 SER F O 1
ATOM 5739 N N . THR F 3 41 ? 5.503 13.749 -1.648 1.00 11.26 127 THR F N 1
ATOM 5740 C CA . THR F 3 41 ? 4.278 14.304 -2.255 1.00 10.61 127 THR F CA 1
ATOM 5741 C C . THR F 3 41 ? 3.742 13.465 -3.417 1.00 10.09 127 THR F C 1
ATOM 5742 O O . THR F 3 41 ? 2.569 13.567 -3.774 1.00 10.05 127 THR F O 1
ATOM 5746 N N . GLY F 3 42 ? 4.609 12.663 -4.029 1.00 9.30 128 GLY F N 1
ATOM 5747 C CA . GLY F 3 42 ? 4.223 11.895 -5.205 1.00 9.32 128 GLY F CA 1
ATOM 5748 C C . GLY F 3 42 ? 4.176 12.699 -6.493 1.00 9.17 128 GLY F C 1
ATOM 5749 O O . GLY F 3 42 ? 3.594 12.247 -7.483 1.00 9.75 128 GLY F O 1
ATOM 5750 N N . LYS F 3 43 ? 4.799 13.876 -6.498 1.00 9.12 129 LYS F N 1
ATOM 5751 C CA . LYS F 3 43 ? 4.812 14.734 -7.679 1.00 9.21 129 LYS F CA 1
ATOM 5752 C C . LYS F 3 43 ? 6.210 14.981 -8.217 1.00 8.57 129 LYS F C 1
ATOM 5753 O O . LYS F 3 43 ? 7.177 15.111 -7.458 1.00 8.21 129 LYS F O 1
ATOM 5759 N N . PHE F 3 44 ? 6.291 15.054 -9.541 1.00 8.04 130 PHE F N 1
ATOM 5760 C CA . PHE F 3 44 ? 7.439 15.624 -10.230 1.00 8.07 130 PHE F CA 1
ATOM 5761 C C . PHE F 3 44 ? 7.204 17.131 -10.321 1.00 8.12 130 PHE F C 1
ATOM 5762 O O . PHE F 3 44 ? 6.090 17.568 -10.612 1.00 8.35 130 PHE F O 1
ATOM 5770 N N . THR F 3 45 ? 8.246 17.919 -10.060 1.00 8.50 131 THR F N 1
ATOM 5771 C CA . THR F 3 45 ? 8.203 19.366 -10.283 1.00 9.03 131 THR F CA 1
ATOM 5772 C C . THR F 3 45 ? 9.386 19.760 -11.155 1.00 9.10 131 THR F C 1
ATOM 5773 O O . THR F 3 45 ? 10.534 19.444 -10.840 1.00 9.18 131 THR F O 1
ATOM 5777 N N . CYS F 3 46 ? 9.097 20.449 -12.253 1.00 9.38 132 CYS F N 1
ATOM 5778 C CA . CYS F 3 46 ? 10.123 20.851 -13.203 1.00 9.60 132 CYS F CA 1
ATOM 5779 C C . CYS F 3 46 ? 11.088 21.889 -12.626 1.00 9.77 132 CYS F C 1
ATOM 5780 O O . CYS F 3 46 ? 10.661 22.954 -12.155 1.00 10.14 132 CYS F O 1
ATOM 5783 N N . LYS F 3 47 ? 12.380 21.558 -12.658 1.00 10.14 133 LYS F N 1
ATOM 5784 C CA . LYS F 3 47 ? 13.454 22.511 -12.368 1.00 10.73 133 LYS F CA 1
ATOM 5785 C C . LYS F 3 47 ? 14.051 23.069 -13.662 1.00 10.93 133 LYS F C 1
ATOM 5786 O O . LYS F 3 47 ? 14.263 24.279 -13.794 1.00 11.48 133 LYS F O 1
ATOM 5792 N N . VAL F 3 48 ? 14.339 22.179 -14.608 1.00 11.01 134 VAL F N 1
ATOM 5793 C CA . VAL F 3 48 ? 14.950 22.572 -15.878 1.00 10.97 134 VAL F CA 1
ATOM 5794 C C . VAL F 3 48 ? 13.898 22.534 -16.984 1.00 11.08 134 VAL F C 1
ATOM 5795 O O . VAL F 3 48 ? 13.378 21.470 -17.311 1.00 10.92 134 VAL F O 1
ATOM 5799 N N . PRO F 3 49 ? 13.564 23.703 -17.556 1.00 10.96 135 PRO F N 1
ATOM 5800 C CA . PRO F 3 49 ? 12.491 23.728 -18.548 1.00 11.11 135 PRO F CA 1
ATOM 5801 C C . PRO F 3 49 ? 12.918 23.049 -19.849 1.00 10.99 135 PRO F C 1
ATOM 5802 O O . PRO F 3 49 ? 14.100 23.069 -20.197 1.00 11.59 135 PRO F O 1
ATOM 5806 N N . GLY F 3 50 ? 11.966 22.422 -20.533 1.00 10.72 136 GLY F N 1
ATOM 5807 C CA . GLY F 3 50 ? 12.238 21.754 -21.799 1.00 10.29 136 GLY F CA 1
ATOM 5808 C C . GLY F 3 50 ? 11.317 20.584 -22.072 1.00 9.95 136 GLY F C 1
ATOM 5809 O O . GLY F 3 50 ? 10.297 20.415 -21.401 1.00 9.53 136 GLY F O 1
ATOM 5810 N N . LEU F 3 51 ? 11.678 19.778 -23.066 1.00 9.83 137 LEU F N 1
ATOM 5811 C CA . LEU F 3 51 ? 10.855 18.646 -23.466 1.00 9.67 137 LEU F CA 1
ATOM 5812 C C . LEU F 3 51 ? 11.211 17.382 -22.690 1.00 9.01 137 LEU F C 1
ATOM 5813 O O . LEU F 3 51 ? 12.369 16.959 -22.700 1.00 8.84 137 LEU F O 1
ATOM 5818 N N . TYR F 3 52 ? 10.193 16.786 -22.059 1.00 8.49 138 TYR F N 1
ATOM 5819 C CA . TYR F 3 52 ? 10.327 15.600 -21.215 1.00 8.14 138 TYR F CA 1
ATOM 5820 C C . TYR F 3 52 ? 9.577 14.424 -21.798 1.00 7.73 138 TYR F C 1
ATOM 5821 O O . TYR F 3 52 ? 8.532 14.599 -22.423 1.00 8.06 138 TYR F O 1
ATOM 5830 N N . TYR F 3 53 ? 10.117 13.229 -21.574 1.00 7.31 139 TYR F N 1
ATOM 5831 C CA . TYR F 3 53 ? 9.382 11.992 -21.775 1.00 6.99 139 TYR F CA 1
ATOM 5832 C C . TYR F 3 53 ? 8.987 11.440 -20.411 1.00 6.58 139 TYR F C 1
ATOM 5833 O O . TYR F 3 53 ? 9.812 11.388 -19.496 1.00 6.65 139 TYR F O 1
ATOM 5842 N N . PHE F 3 54 ? 7.717 11.057 -20.281 1.00 6.17 140 PHE F N 1
ATOM 5843 C CA . PHE F 3 54 ? 7.185 10.401 -19.090 1.00 6.06 140 PHE F CA 1
ATOM 5844 C C . PHE F 3 54 ? 6.575 9.072 -19.497 1.00 5.60 140 PHE F C 1
ATOM 5845 O O . PHE F 3 54 ? 5.882 8.993 -20.515 1.00 5.80 140 PHE F O 1
ATOM 5853 N N . VAL F 3 55 ? 6.835 8.031 -18.711 1.00 5.43 141 VAL F N 1
ATOM 5854 C CA . VAL F 3 55 ? 6.346 6.699 -19.034 1.00 5.62 141 VAL F CA 1
ATOM 5855 C C . VAL F 3 55 ? 6.194 5.885 -17.746 1.00 5.17 141 VAL F C 1
ATOM 5856 O O . VAL F 3 55 ? 6.952 6.071 -16.797 1.00 5.67 141 VAL F O 1
ATOM 5860 N N . TYR F 3 56 ? 5.200 5.006 -17.706 1.00 4.68 142 TYR F N 1
ATOM 5861 C CA . TYR F 3 56 ? 5.009 4.133 -16.546 1.00 4.60 142 TYR F CA 1
ATOM 5862 C C . TYR F 3 56 ? 4.626 2.722 -16.995 1.00 4.30 142 TYR F C 1
ATOM 5863 O O . TYR F 3 56 ? 4.122 2.525 -18.110 1.00 4.61 142 TYR F O 1
ATOM 5872 N N . HIS F 3 57 ? 4.884 1.756 -16.114 1.00 4.25 143 HIS F N 1
ATOM 5873 C CA . HIS F 3 57 ? 4.444 0.376 -16.276 1.00 4.32 143 HIS F CA 1
ATOM 5874 C C . HIS F 3 57 ? 3.965 -0.055 -14.900 1.00 4.26 143 HIS F C 1
ATOM 5875 O O . HIS F 3 57 ? 4.748 -0.110 -13.945 1.00 4.64 143 HIS F O 1
ATOM 5882 N N . ALA F 3 58 ? 2.673 -0.339 -14.792 1.00 4.31 144 ALA F N 1
ATOM 5883 C CA . ALA F 3 58 ? 2.049 -0.632 -13.507 1.00 4.73 144 ALA F CA 1
ATOM 5884 C C . ALA F 3 58 ? 1.404 -2.015 -13.515 1.00 4.93 144 ALA F C 1
ATOM 5885 O O . ALA F 3 58 ? 0.596 -2.324 -14.399 1.00 5.27 144 ALA F O 1
ATOM 5887 N N . SER F 3 59 ? 1.764 -2.835 -12.527 1.00 5.08 145 SER F N 1
ATOM 5888 C CA . SER F 3 59 ? 1.237 -4.192 -12.415 1.00 5.33 145 SER F CA 1
ATOM 5889 C C . SER F 3 59 ? -0.060 -4.204 -11.629 1.00 5.51 145 SER F C 1
ATOM 5890 O O . SER F 3 59 ? -0.206 -3.467 -10.657 1.00 6.16 145 SER F O 1
ATOM 5893 N N . HIS F 3 60 ? -0.995 -5.056 -12.039 1.00 5.52 146 HIS F N 1
ATOM 5894 C CA . HIS F 3 60 ? -2.305 -5.091 -11.408 1.00 6.05 146 HIS F CA 1
ATOM 5895 C C . HIS F 3 60 ? -2.982 -6.442 -11.575 1.00 6.04 146 HIS F C 1
ATOM 5896 O O . HIS F 3 60 ? -2.741 -7.146 -12.566 1.00 6.23 146 HIS F O 1
ATOM 5903 N N . THR F 3 61 ? -3.811 -6.799 -10.591 1.00 6.39 147 THR F N 1
ATOM 5904 C CA . THR F 3 61 ? -4.567 -8.053 -10.604 1.00 6.94 147 THR F CA 1
ATOM 5905 C C . THR F 3 61 ? -6.079 -7.816 -10.502 1.00 7.15 147 THR F C 1
ATOM 5906 O O . THR F 3 61 ? -6.852 -8.760 -10.338 1.00 7.67 147 THR F O 1
ATOM 5910 N N . ALA F 3 62 ? -6.484 -6.552 -10.595 1.00 7.13 148 ALA F N 1
ATOM 5911 C CA . ALA F 3 62 ? -7.882 -6.160 -10.786 1.00 7.49 148 ALA F CA 1
ATOM 5912 C C . ALA F 3 62 ? -7.870 -4.920 -11.683 1.00 6.96 148 ALA F C 1
ATOM 5913 O O . ALA F 3 62 ? -6.797 -4.488 -12.113 1.00 6.84 148 ALA F O 1
ATOM 5915 N N . ASN F 3 63 ? -9.033 -4.345 -11.984 1.00 7.18 149 ASN F N 1
ATOM 5916 C CA . ASN F 3 63 ? -9.076 -3.228 -12.934 1.00 7.10 149 ASN F CA 1
ATOM 5917 C C . ASN F 3 63 ? -8.224 -2.044 -12.486 1.00 6.53 149 ASN F C 1
ATOM 5918 O O . ASN F 3 63 ? -8.236 -1.672 -11.309 1.00 6.59 149 ASN F O 1
ATOM 5923 N N . LEU F 3 64 ? -7.488 -1.460 -13.431 1.00 6.35 150 LEU F N 1
ATOM 5924 C CA . LEU F 3 64 ? -6.660 -0.292 -13.156 1.00 5.89 150 LEU F CA 1
ATOM 5925 C C . LEU F 3 64 ? -6.691 0.705 -14.296 1.00 5.39 150 LEU F C 1
ATOM 5926 O O . LEU F 3 64 ? -6.410 0.351 -15.450 1.00 5.43 150 LEU F O 1
ATOM 5931 N N . CYS F 3 65 ? -7.034 1.947 -13.967 1.00 5.66 151 CYS F N 1
ATOM 5932 C CA . CYS F 3 65 ? -6.827 3.081 -14.870 1.00 5.96 151 CYS F CA 1
ATOM 5933 C C . CYS F 3 65 ? -5.795 4.023 -14.266 1.00 6.15 151 CYS F C 1
ATOM 5934 O O . CYS F 3 65 ? -5.883 4.368 -13.080 1.00 6.62 151 CYS F O 1
ATOM 5937 N N . VAL F 3 66 ? -4.809 4.404 -15.078 1.00 6.04 152 VAL F N 1
ATOM 5938 C CA . VAL F 3 66 ? -3.799 5.376 -14.683 1.00 6.03 152 VAL F CA 1
ATOM 5939 C C . VAL F 3 66 ? -3.993 6.648 -15.506 1.00 6.09 152 VAL F C 1
ATOM 5940 O O . VAL F 3 66 ? -4.131 6.591 -16.732 1.00 5.96 152 VAL F O 1
ATOM 5944 N N . LEU F 3 67 ? -4.025 7.780 -14.810 1.00 6.80 153 LEU F N 1
ATOM 5945 C CA . LEU F 3 67 ? -4.236 9.096 -15.395 1.00 7.68 153 LEU F CA 1
ATOM 5946 C C . LEU F 3 67 ? -2.968 9.906 -15.178 1.00 7.49 153 LEU F C 1
ATOM 5947 O O . LEU F 3 67 ? -2.438 9.919 -14.069 1.00 7.89 153 LEU F O 1
ATOM 5952 N N . LEU F 3 68 ? -2.468 10.562 -16.222 1.00 7.25 154 LEU F N 1
ATOM 5953 C CA . LEU F 3 68 ? -1.312 11.437 -16.068 1.00 7.42 154 LEU F CA 1
ATOM 5954 C C . LEU F 3 68 ? -1.786 12.885 -16.091 1.00 7.42 154 LEU F C 1
ATOM 5955 O O . LEU F 3 68 ? -2.504 13.295 -17.008 1.00 8.19 154 LEU F O 1
ATOM 5960 N N . TYR F 3 69 ? -1.387 13.630 -15.061 1.00 8.00 155 TYR F N 1
ATOM 5961 C CA . TYR F 3 69 ? -1.746 15.040 -14.897 1.00 8.90 155 TYR F CA 1
ATOM 5962 C C . TYR F 3 69 ? -0.551 15.954 -15.114 1.00 8.92 155 TYR F C 1
ATOM 5963 O O . TYR F 3 69 ? 0.575 15.622 -14.731 1.00 8.98 155 TYR F O 1
ATOM 5972 N N . ARG F 3 70 ? -0.809 17.098 -15.744 1.00 9.21 156 ARG F N 1
ATOM 5973 C CA . ARG F 3 70 ? 0.176 18.161 -15.890 1.00 9.53 156 ARG F CA 1
ATOM 5974 C C . ARG F 3 70 ? -0.458 19.444 -15.381 1.00 9.51 156 ARG F C 1
ATOM 5975 O O . ARG F 3 70 ? -1.466 19.908 -15.929 1.00 9.70 156 ARG F O 1
ATOM 5983 N N . SER F 3 71 ? 0.121 20.012 -14.326 1.00 10.02 157 SER F N 1
ATOM 5984 C CA . SER F 3 71 ? -0.355 21.281 -13.769 1.00 10.54 157 SER F CA 1
ATOM 5985 C C . SER F 3 71 ? -1.884 21.313 -13.629 1.00 10.73 157 SER F C 1
ATOM 5986 O O . SER F 3 71 ? -2.543 22.288 -14.007 1.00 10.88 157 SER F O 1
ATOM 5989 N N . GLY F 3 72 ? -2.440 20.225 -13.101 1.00 10.98 158 GLY F N 1
ATOM 5990 C CA . GLY F 3 72 ? -3.857 20.159 -12.764 1.00 11.32 158 GLY F CA 1
ATOM 5991 C C . GLY F 3 72 ? -4.795 19.729 -13.876 1.00 11.42 158 GLY F C 1
ATOM 5992 O O . GLY F 3 72 ? -6.010 19.659 -13.666 1.00 11.96 158 GLY F O 1
ATOM 5993 N N . VAL F 3 73 ? -4.246 19.444 -15.056 1.00 11.51 159 VAL F N 1
ATOM 5994 C CA . VAL F 3 73 ? -5.047 19.017 -16.201 1.00 11.86 159 VAL F CA 1
ATOM 5995 C C . VAL F 3 73 ? -4.721 17.573 -16.560 1.00 11.46 159 VAL F C 1
ATOM 5996 O O . VAL F 3 73 ? -3.547 17.192 -16.639 1.00 11.08 159 VAL F O 1
ATOM 6000 N N . LYS F 3 74 ? -5.767 16.780 -16.776 1.00 11.49 160 LYS F N 1
ATOM 6001 C CA . LYS F 3 74 ? -5.622 15.385 -17.173 1.00 11.99 160 LYS F CA 1
ATOM 6002 C C . LYS F 3 74 ? -5.160 15.313 -18.628 1.00 11.48 160 LYS F C 1
ATOM 6003 O O . LYS F 3 74 ? -5.849 15.799 -19.531 1.00 12.14 160 LYS F O 1
ATOM 6009 N N . VAL F 3 75 ? -3.992 14.713 -18.846 1.00 10.74 161 VAL F N 1
ATOM 6010 C CA . VAL F 3 75 ? -3.388 14.649 -20.177 1.00 10.29 161 VAL F CA 1
ATOM 6011 C C . VAL F 3 75 ? -3.807 13.386 -20.923 1.00 9.98 161 VAL F C 1
ATOM 6012 O O . VAL F 3 75 ? -4.318 13.461 -22.045 1.00 10.30 161 VAL F O 1
ATOM 6016 N N . VAL F 3 76 ? -3.565 12.230 -20.305 1.00 9.42 162 VAL F N 1
ATOM 6017 C CA . VAL F 3 76 ? -3.914 10.936 -20.888 1.00 9.24 162 VAL F CA 1
ATOM 6018 C C . VAL F 3 76 ? -4.359 9.956 -19.801 1.00 8.40 162 VAL F C 1
ATOM 6019 O O . VAL F 3 76 ? -3.981 10.096 -18.632 1.00 8.65 162 VAL F O 1
ATOM 6023 N N . THR F 3 77 ? -5.157 8.969 -20.207 1.00 8.01 163 THR F N 1
ATOM 6024 C CA . THR F 3 77 ? -5.665 7.914 -19.332 1.00 8.17 163 THR F CA 1
ATOM 6025 C C . THR F 3 77 ? -5.557 6.584 -20.062 1.00 7.47 163 THR F C 1
ATOM 6026 O O . THR F 3 77 ? -5.932 6.494 -21.238 1.00 7.43 163 THR F O 1
ATOM 6030 N N . PHE F 3 78 ? -5.045 5.560 -19.382 1.00 6.87 164 PHE F N 1
ATOM 6031 C CA . PHE F 3 78 ? -5.012 4.211 -19.942 1.00 6.43 164 PHE F CA 1
ATOM 6032 C C . PHE F 3 78 ? -5.527 3.217 -18.916 1.00 6.26 164 PHE F C 1
ATOM 6033 O O . PHE F 3 78 ? -5.156 3.271 -17.739 1.00 5.87 164 PHE F O 1
ATOM 6041 N N . CYS F 3 79 ? -6.379 2.307 -19.376 1.00 6.48 165 CYS F N 1
ATOM 6042 C CA . CYS F 3 79 ? -7.041 1.337 -18.512 1.00 7.20 165 CYS F CA 1
ATOM 6043 C C . CYS F 3 79 ? -6.787 -0.091 -18.966 1.00 7.23 165 CYS F C 1
ATOM 6044 O O . CYS F 3 79 ? -6.731 -0.384 -20.164 1.00 7.92 165 CYS F O 1
ATOM 6047 N N . GLY F 3 80 ? -6.645 -0.979 -17.990 1.00 7.31 166 GLY F N 1
ATOM 6048 C CA . GLY F 3 80 ? -6.556 -2.403 -18.245 1.00 7.47 166 GLY F CA 1
ATOM 6049 C C . GLY F 3 80 ? -7.461 -3.138 -17.281 1.00 7.24 166 GLY F C 1
ATOM 6050 O O . GLY F 3 80 ? -7.458 -2.858 -16.074 1.00 7.13 166 GLY F O 1
ATOM 6051 N N . HIS F 3 81 ? -8.246 -4.072 -17.812 1.00 7.90 167 HIS F N 1
ATOM 6052 C CA . HIS F 3 81 ? -9.156 -4.853 -16.988 1.00 8.62 167 HIS F CA 1
ATOM 6053 C C . HIS F 3 81 ? -8.640 -6.273 -16.867 1.00 9.22 167 HIS F C 1
ATOM 6054 O O . HIS F 3 81 ? -8.220 -6.882 -17.851 1.00 9.71 167 HIS F O 1
ATOM 6061 N N . THR F 3 82 ? -8.676 -6.795 -15.649 1.00 10.15 168 THR F N 1
ATOM 6062 C CA . THR F 3 82 ? -8.255 -8.162 -15.398 1.00 11.09 168 THR F CA 1
ATOM 6063 C C . THR F 3 82 ? -8.981 -8.705 -14.183 1.00 12.05 168 THR F C 1
ATOM 6064 O O . THR F 3 82 ? -9.428 -7.939 -13.320 1.00 11.41 168 THR F O 1
ATOM 6068 N N . SER F 3 83 ? -9.108 -10.029 -14.149 1.00 13.26 169 SER F N 1
ATOM 6069 C CA . SER F 3 83 ? -9.694 -10.735 -13.023 1.00 14.35 169 SER F CA 1
ATOM 6070 C C . SER F 3 83 ? -8.694 -11.750 -12.488 1.00 14.32 169 SER F C 1
ATOM 6071 O O . SER F 3 83 ? -8.357 -12.725 -13.165 1.00 14.60 169 SER F O 1
ATOM 6074 N N . LYS F 3 84 ? -8.212 -11.490 -11.277 1.00 14.45 170 LYS F N 1
ATOM 6075 C CA . LYS F 3 84 ? -7.310 -12.386 -10.543 1.00 14.53 170 LYS F CA 1
ATOM 6076 C C . LYS F 3 84 ? -5.889 -12.426 -11.103 1.00 13.29 170 LYS F C 1
ATOM 6077 O O . LYS F 3 84 ? -4.932 -12.282 -10.353 1.00 13.59 170 LYS F O 1
ATOM 6083 N N . THR F 3 85 ? -5.754 -12.642 -12.410 1.00 11.98 171 THR F N 1
ATOM 6084 C CA . THR F 3 85 ? -4.432 -12.772 -13.030 1.00 10.89 171 THR F CA 1
ATOM 6085 C C . THR F 3 85 ? -3.774 -11.403 -13.253 1.00 9.76 171 THR F C 1
ATOM 6086 O O . THR F 3 85 ? -4.446 -10.370 -13.213 1.00 9.36 171 THR F O 1
ATOM 6090 N N . ASN F 3 86 ? -2.461 -11.418 -13.468 1.00 8.49 172 ASN F N 1
ATOM 6091 C CA . ASN F 3 86 ? -1.630 -10.216 -13.442 1.00 7.65 172 ASN F CA 1
ATOM 6092 C C . ASN F 3 86 ? -1.350 -9.693 -14.841 1.00 7.37 172 ASN F C 1
ATOM 6093 O O . ASN F 3 86 ? -1.024 -10.469 -15.737 1.00 7.69 172 ASN F O 1
ATOM 6098 N N . GLN F 3 87 ? -1.467 -8.376 -15.018 1.00 7.40 173 GLN F N 1
ATOM 6099 C CA . GLN F 3 87 ? -1.101 -7.723 -16.274 1.00 7.22 173 GLN F CA 1
ATOM 6100 C C . GLN F 3 87 ? -0.390 -6.411 -15.978 1.00 6.65 173 GLN F C 1
ATOM 6101 O O . GLN F 3 87 ? -0.362 -5.953 -14.824 1.00 6.32 173 GLN F O 1
ATOM 6107 N N . VAL F 3 88 ? 0.187 -5.819 -17.023 1.00 6.22 174 VAL F N 1
ATOM 6108 C CA . VAL F 3 88 ? 0.892 -4.544 -16.906 1.00 6.50 174 VAL F CA 1
ATOM 6109 C C . VAL F 3 88 ? 0.165 -3.470 -17.714 1.00 5.88 174 VAL F C 1
ATOM 6110 O O . VAL F 3 88 ? -0.051 -3.622 -18.921 1.00 6.65 174 VAL F O 1
ATOM 6114 N N . ASN F 3 89 ? -0.231 -2.401 -17.031 1.00 5.45 175 ASN F N 1
ATOM 6115 C CA . ASN F 3 89 ? -0.817 -1.217 -17.641 1.00 5.49 175 ASN F CA 1
ATOM 6116 C C . ASN F 3 89 ? 0.324 -0.245 -17.918 1.00 5.35 175 ASN F C 1
ATOM 6117 O O . ASN F 3 89 ? 1.110 0.060 -17.022 1.00 5.45 175 ASN F O 1
ATOM 6122 N N . SER F 3 90 ? 0.448 0.198 -19.169 1.00 5.36 176 SER F N 1
ATOM 6123 C CA . SER F 3 90 ? 1.512 1.118 -19.555 1.00 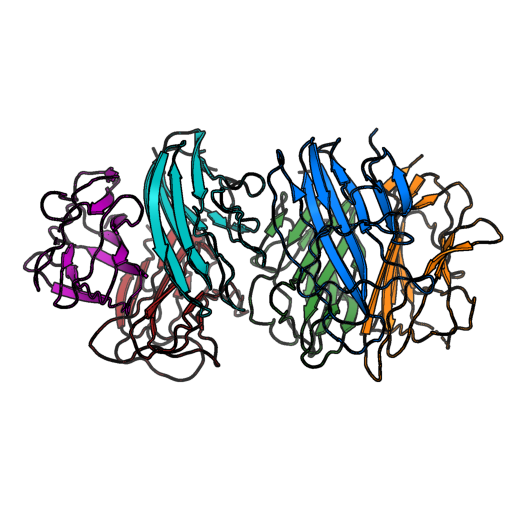6.17 176 SER F CA 1
ATOM 6124 C C . SER F 3 90 ? 0.937 2.368 -20.216 1.00 5.86 176 SER F C 1
ATOM 6125 O O . SER F 3 90 ? -0.134 2.331 -20.829 1.00 6.92 176 SER F O 1
ATOM 6128 N N . GLY F 3 91 ? 1.659 3.472 -20.088 1.00 5.48 177 GLY F N 1
ATOM 6129 C CA . GLY F 3 91 ? 1.274 4.730 -20.708 1.00 5.77 177 GLY F CA 1
ATOM 6130 C C . GLY F 3 91 ? 2.453 5.674 -20.714 1.00 5.79 177 GLY F C 1
ATOM 6131 O O . GLY F 3 91 ? 3.413 5.485 -19.963 1.00 5.68 177 GLY F O 1
ATOM 6132 N N . GLY F 3 92 ? 2.392 6.692 -21.565 1.00 5.96 178 GLY F N 1
ATOM 6133 C CA . GLY F 3 92 ? 3.483 7.643 -21.671 1.00 6.53 178 GLY F CA 1
ATOM 6134 C C . GLY F 3 92 ? 3.145 8.768 -22.620 1.00 6.57 178 GLY F C 1
ATOM 6135 O O . GLY F 3 92 ? 2.200 8.663 -23.421 1.00 6.97 178 GLY F O 1
ATOM 6136 N N . VAL F 3 93 ? 3.927 9.841 -22.531 1.00 6.34 179 VAL F N 1
ATOM 6137 C CA . VAL F 3 93 ? 3.665 11.065 -23.293 1.00 6.84 179 VAL F CA 1
ATOM 6138 C C . VAL F 3 93 ? 4.891 11.979 -23.250 1.00 7.22 179 VAL F C 1
ATOM 6139 O O . VAL F 3 93 ? 5.686 11.918 -22.306 1.00 7.08 179 VAL F O 1
ATOM 6143 N N . LEU F 3 94 ? 5.042 12.796 -24.290 1.00 7.16 180 LEU F N 1
ATOM 6144 C CA . LEU F 3 94 ? 6.070 13.830 -24.356 1.00 8.17 180 LEU F CA 1
ATOM 6145 C C . LEU F 3 94 ? 5.443 15.188 -24.065 1.00 8.24 180 LEU F C 1
ATOM 6146 O O . LEU F 3 94 ? 4.424 15.543 -24.670 1.00 8.87 180 LEU F O 1
ATOM 6151 N N . LEU F 3 95 ? 6.053 15.940 -23.147 1.00 8.43 181 LEU F N 1
ATOM 6152 C CA . LEU F 3 95 ? 5.533 17.244 -22.715 1.00 8.96 181 LEU F CA 1
ATOM 6153 C C . LEU F 3 95 ? 6.630 18.285 -22.600 1.00 9.36 181 LEU F C 1
ATOM 6154 O O . LEU F 3 95 ? 7.675 18.018 -22.002 1.00 8.86 181 LEU F O 1
ATOM 6159 N N . ARG F 3 96 ? 6.385 19.470 -23.162 1.00 10.18 182 ARG F N 1
ATOM 6160 C CA . ARG F 3 96 ? 7.299 20.602 -23.015 1.00 11.15 182 ARG F CA 1
ATOM 6161 C C . ARG F 3 96 ? 6.872 21.430 -21.810 1.00 10.84 182 ARG F C 1
ATOM 6162 O O . ARG F 3 96 ? 5.834 22.095 -21.834 1.00 11.26 182 ARG F O 1
ATOM 6170 N N . LEU F 3 97 ? 7.680 21.376 -20.757 1.00 10.59 183 LEU F N 1
ATOM 6171 C CA . LEU F 3 97 ? 7.327 21.965 -19.465 1.00 10.46 183 LEU F CA 1
ATOM 6172 C C . LEU F 3 97 ? 8.080 23.243 -19.140 1.00 10.54 183 LEU F C 1
ATOM 6173 O O . LEU F 3 97 ? 9.243 23.402 -19.518 1.00 10.88 183 LEU F O 1
ATOM 6178 N N . GLN F 3 98 ? 7.400 24.134 -18.417 1.00 10.72 184 GLN F N 1
ATOM 6179 C CA . GLN F 3 98 ? 8.012 25.327 -17.830 1.00 11.48 184 GLN F CA 1
ATOM 6180 C C . GLN F 3 98 ? 8.442 25.066 -16.388 1.00 11.21 184 GLN F C 1
ATOM 6181 O O . GLN F 3 98 ? 7.932 24.149 -15.734 1.00 10.87 184 GLN F O 1
ATOM 6187 N N . VAL F 3 99 ? 9.363 25.889 -15.889 1.00 11.40 185 VAL F N 1
ATOM 6188 C CA . VAL F 3 99 ? 9.813 25.795 -14.500 1.00 11.82 185 VAL F CA 1
ATOM 6189 C C . VAL F 3 99 ? 8.623 25.836 -13.539 1.00 11.79 185 VAL F C 1
ATOM 6190 O O . VAL F 3 99 ? 7.737 26.692 -13.666 1.00 12.22 185 VAL F O 1
ATOM 6194 N N . GLY F 3 100 ? 8.600 24.894 -12.598 1.00 11.53 186 GLY F N 1
ATOM 6195 C CA . GLY F 3 100 ? 7.589 24.874 -11.544 1.00 11.35 186 GLY F CA 1
ATOM 6196 C C . GLY F 3 100 ? 6.376 24.018 -11.845 1.00 11.04 186 GLY F C 1
ATOM 6197 O O . GLY F 3 100 ? 5.568 23.755 -10.956 1.00 11.55 186 GLY F O 1
ATOM 6198 N N . GLU F 3 101 ? 6.239 23.580 -13.094 1.00 10.56 187 GLU F N 1
ATOM 6199 C CA . GLU F 3 101 ? 5.113 22.728 -13.470 1.00 10.38 187 GLU F CA 1
ATOM 6200 C C . GLU F 3 101 ? 5.192 21.364 -12.811 1.00 10.25 187 GLU F C 1
ATOM 6201 O O . GLU F 3 101 ? 6.270 20.772 -12.708 1.00 10.01 187 GLU F O 1
ATOM 6207 N N . GLU F 3 102 ? 4.037 20.881 -12.370 1.00 10.36 188 GLU F N 1
ATOM 6208 C CA . GLU F 3 102 ? 3.930 19.587 -11.700 1.00 10.50 188 GLU F CA 1
ATOM 6209 C C . GLU F 3 102 ? 3.372 18.514 -12.633 1.00 10.02 188 GLU F C 1
ATOM 6210 O O . GLU F 3 102 ? 2.474 18.783 -13.427 1.00 10.33 188 GLU F O 1
ATOM 6216 N N . VAL F 3 103 ? 3.929 17.308 -12.534 1.00 9.15 189 VAL F N 1
ATOM 6217 C CA . VAL F 3 103 ? 3.410 16.136 -13.247 1.00 8.43 189 VAL F CA 1
ATOM 6218 C C . VAL F 3 103 ? 3.239 14.984 -12.253 1.00 8.11 189 VAL F C 1
ATOM 6219 O O . VAL F 3 103 ? 4.105 14.753 -11.412 1.00 8.28 189 VAL F O 1
ATOM 6223 N N . TRP F 3 104 ? 2.120 14.272 -12.343 1.00 7.72 190 TRP F N 1
ATOM 6224 C CA . TRP F 3 104 ? 1.876 13.129 -11.465 1.00 7.41 190 TRP F CA 1
ATOM 6225 C C . TRP F 3 104 ? 0.932 12.122 -12.100 1.00 7.27 190 TRP F C 1
ATOM 6226 O O . TRP F 3 104 ? 0.308 12.403 -13.129 1.00 7.10 190 TRP F O 1
ATOM 6237 N N . LEU F 3 105 ? 0.857 10.943 -11.489 1.00 6.76 191 LEU F N 1
ATOM 6238 C CA . LEU F 3 105 ? -0.081 9.910 -11.904 1.00 6.42 191 LEU F CA 1
ATOM 6239 C C . LEU F 3 105 ? -1.172 9.759 -10.851 1.00 6.17 191 LEU F C 1
ATOM 6240 O O . LEU F 3 105 ? -0.935 9.975 -9.657 1.00 6.59 191 LEU F O 1
ATOM 6245 N N . ALA F 3 106 ? -2.363 9.379 -11.300 1.00 6.37 192 ALA F N 1
ATOM 6246 C CA . ALA F 3 106 ? -3.505 9.174 -10.420 1.00 6.39 192 ALA F CA 1
ATOM 6247 C C . ALA F 3 106 ? -4.314 7.972 -10.875 1.00 6.31 192 ALA F C 1
ATOM 6248 O O . ALA F 3 106 ? -4.162 7.506 -12.007 1.00 6.71 192 ALA F O 1
ATOM 6250 N N . VAL F 3 107 ? -5.165 7.467 -9.986 1.00 6.48 193 VAL F N 1
ATOM 6251 C CA . VAL F 3 107 ? -6.132 6.425 -10.336 1.00 7.05 193 VAL F CA 1
ATOM 6252 C C . VAL F 3 107 ? -7.541 6.993 -10.248 1.00 7.40 193 VAL F C 1
ATOM 6253 O O . VAL F 3 107 ? -7.756 8.011 -9.593 1.00 7.97 193 VAL F O 1
ATOM 6257 N N . ASN F 3 108 ? -8.493 6.340 -10.911 1.00 7.82 194 ASN F N 1
ATOM 6258 C CA . ASN F 3 108 ? -9.908 6.691 -10.748 1.00 8.09 194 ASN F CA 1
ATOM 6259 C C . ASN F 3 108 ? -10.591 5.646 -9.856 1.00 8.22 194 ASN F C 1
ATOM 6260 O O . ASN F 3 108 ? -10.017 5.268 -8.831 1.00 8.18 194 ASN F O 1
ATOM 6265 N N . ASP F 3 109 ? -11.787 5.179 -10.219 1.00 7.98 195 ASP F N 1
ATOM 6266 C CA . ASP F 3 109 ? -12.460 4.138 -9.431 1.00 8.59 195 ASP F CA 1
ATOM 6267 C C . ASP F 3 109 ? -11.836 2.762 -9.672 1.00 8.07 195 ASP F C 1
ATOM 6268 O O . ASP F 3 109 ? -12.093 1.815 -8.920 1.00 8.44 195 ASP F O 1
ATOM 6273 N N . TYR F 3 110 ? -11.028 2.660 -10.727 1.00 7.26 196 TYR F N 1
ATOM 6274 C CA . TYR F 3 110 ? -10.269 1.446 -11.011 1.00 7.12 196 TYR F CA 1
ATOM 6275 C C . TYR F 3 110 ? -8.833 1.694 -10.552 1.00 7.18 196 TYR F C 1
ATOM 6276 O O . TYR F 3 110 ? -8.047 2.362 -11.234 1.00 6.98 196 TYR F O 1
ATOM 6285 N N . TYR F 3 111 ? -8.506 1.167 -9.375 1.00 7.29 197 TYR F N 1
ATOM 6286 C CA . TYR F 3 111 ? -7.348 1.635 -8.609 1.00 7.92 197 TYR F CA 1
ATOM 6287 C C . TYR F 3 111 ? -6.336 0.545 -8.260 1.00 7.57 197 TYR F C 1
ATOM 6288 O O . TYR F 3 111 ? -5.371 0.811 -7.537 1.00 7.87 197 TYR F O 1
ATOM 6297 N N . ASP F 3 112 ? -6.549 -0.675 -8.747 1.00 7.31 198 ASP F N 1
ATOM 6298 C CA . ASP F 3 112 ? -5.698 -1.789 -8.336 1.00 7.24 198 ASP F CA 1
ATOM 6299 C C . ASP F 3 112 ? -4.258 -1.705 -8.838 1.00 6.93 198 ASP F C 1
ATOM 6300 O O . ASP F 3 112 ? -4.021 -1.594 -10.041 1.00 7.02 198 ASP F O 1
ATOM 6305 N N . MET F 3 113 ? -3.305 -1.778 -7.910 1.00 7.44 199 MET F N 1
ATOM 6306 C CA . MET F 3 113 ? -1.892 -1.899 -8.257 1.00 7.47 199 MET F CA 1
ATOM 6307 C C . MET F 3 113 ? -1.253 -3.042 -7.474 1.00 8.02 199 MET F C 1
ATOM 6308 O O . MET F 3 113 ? -0.100 -2.962 -7.048 1.00 8.57 199 MET F O 1
ATOM 6313 N N . VAL F 3 114 ? -2.010 -4.118 -7.299 1.00 8.25 200 VAL F N 1
ATOM 6314 C CA . VAL F 3 114 ? -1.519 -5.252 -6.530 1.00 9.25 200 VAL F CA 1
ATOM 6315 C C . VAL F 3 114 ? -0.957 -6.284 -7.500 1.00 9.43 200 VAL F C 1
ATOM 6316 O O . VAL F 3 114 ? -1.676 -7.144 -8.005 1.00 10.77 200 VAL F O 1
ATOM 6320 N N . GLY F 3 115 ? 0.334 -6.178 -7.782 1.00 9.78 201 GLY F N 1
ATOM 6321 C CA . GLY F 3 115 ? 0.987 -7.154 -8.642 1.00 9.72 201 GLY F CA 1
ATOM 6322 C C . GLY F 3 115 ? 1.260 -8.440 -7.887 1.00 9.94 201 GLY F C 1
ATOM 6323 O O . GLY F 3 115 ? 1.393 -8.432 -6.657 1.00 10.06 201 GLY F O 1
ATOM 6324 N N . ILE F 3 116 ? 1.350 -9.545 -8.618 1.00 10.31 202 ILE F N 1
ATOM 6325 C CA . ILE F 3 116 ? 1.824 -10.802 -8.047 1.00 11.06 202 ILE F CA 1
ATOM 6326 C C . ILE F 3 116 ? 3.298 -10.674 -7.680 1.00 11.74 202 ILE F C 1
ATOM 6327 O O . ILE F 3 116 ? 3.955 -9.691 -8.047 1.00 11.34 202 ILE F O 1
ATOM 6332 N N . GLN F 3 117 ? 3.806 -11.659 -6.940 1.00 12.83 203 GLN F N 1
ATOM 6333 C CA . GLN F 3 117 ? 5.229 -11.751 -6.641 1.00 13.72 203 GLN F CA 1
ATOM 6334 C C . GLN F 3 117 ? 6.024 -11.640 -7.928 1.00 12.83 203 GLN F C 1
ATOM 6335 O O . GLN F 3 117 ? 5.801 -12.400 -8.874 1.00 13.87 203 GLN F O 1
ATOM 6341 N N . GLY F 3 118 ? 6.937 -10.678 -7.967 1.00 12.11 204 GLY F N 1
ATOM 6342 C CA . GLY F 3 118 ? 7.783 -10.477 -9.130 1.00 10.83 204 GLY F CA 1
ATOM 6343 C C . GLY F 3 118 ? 7.223 -9.557 -10.201 1.00 9.52 204 GLY F C 1
ATOM 6344 O O . GLY F 3 118 ? 7.796 -9.473 -11.283 1.00 10.20 204 GLY F O 1
ATOM 6345 N N . SER F 3 119 ? 6.115 -8.868 -9.913 1.00 8.38 205 SER F N 1
ATOM 6346 C CA . SER F 3 119 ? 5.542 -7.906 -10.863 1.00 7.42 205 SER F CA 1
ATOM 6347 C C . SER F 3 119 ? 5.328 -6.565 -10.178 1.00 7.07 205 SER F C 1
ATOM 6348 O O . SER F 3 119 ? 4.504 -6.436 -9.271 1.00 7.74 205 SER F O 1
ATOM 6351 N N . ASP F 3 120 ? 6.066 -5.564 -10.649 1.00 6.42 206 ASP F N 1
ATOM 6352 C CA . ASP F 3 120 ? 6.207 -4.289 -9.960 1.00 6.42 206 ASP F CA 1
ATOM 6353 C C . ASP F 3 120 ? 5.586 -3.131 -10.741 1.00 5.78 206 ASP F C 1
ATOM 6354 O O . ASP F 3 120 ? 5.098 -3.314 -11.861 1.00 5.91 206 ASP F O 1
ATOM 6359 N N . SER F 3 121 ? 5.637 -1.939 -10.150 1.00 5.93 207 SER F N 1
ATOM 6360 C CA . SER F 3 121 ? 5.132 -0.723 -10.790 1.00 6.59 207 SER F CA 1
ATOM 6361 C C . SER F 3 121 ? 6.204 0.351 -10.766 1.00 6.95 207 SER F C 1
ATOM 6362 O O . SER F 3 121 ? 6.815 0.618 -9.717 1.00 7.17 207 SER F O 1
ATOM 6365 N N A VAL F 3 122 ? 6.428 0.963 -11.929 0.50 7.12 208 VAL F N 1
ATOM 6366 N N B VAL F 3 122 ? 6.405 0.977 -11.923 0.50 6.89 208 VAL F N 1
ATOM 6367 C CA A VAL F 3 122 ? 7.487 1.953 -12.127 0.50 7.75 208 VAL F CA 1
ATOM 6368 C CA B VAL F 3 122 ? 7.483 1.935 -12.133 0.50 7.18 208 VAL F CA 1
ATOM 6369 C C A VAL F 3 122 ? 6.960 3.185 -12.861 0.50 7.08 208 VAL F C 1
ATOM 6370 C C B VAL F 3 122 ? 6.975 3.180 -12.878 0.50 6.84 208 VAL F C 1
ATOM 6371 O O A VAL F 3 122 ? 6.016 3.097 -13.653 0.50 6.66 208 VAL F O 1
ATOM 6372 O O B VAL F 3 122 ? 6.038 3.097 -13.680 0.50 6.45 208 VAL F O 1
ATOM 6379 N N . PHE F 3 123 ? 7.592 4.326 -12.594 1.00 6.34 209 PHE F N 1
ATOM 6380 C CA . PHE F 3 123 ? 7.295 5.592 -13.283 1.00 5.91 209 PHE F CA 1
ATOM 6381 C C . PHE F 3 123 ? 8.639 6.255 -13.538 1.00 5.01 209 PHE F C 1
ATOM 6382 O O . PHE F 3 123 ? 9.450 6.392 -12.611 1.00 5.22 209 PHE F O 1
ATOM 6390 N N . SER F 3 124 ? 8.893 6.588 -14.806 1.00 5.18 210 SER F N 1
ATOM 6391 C CA . SER F 3 124 ? 10.130 7.248 -15.203 1.00 5.25 210 SER F CA 1
ATOM 6392 C C . SER F 3 124 ? 9.854 8.547 -15.944 1.00 5.37 210 SER F C 1
ATOM 6393 O O . SER F 3 124 ? 8.816 8.704 -16.594 1.00 5.52 210 SER F O 1
ATOM 6396 N N . GLY F 3 125 ? 10.818 9.456 -15.882 1.00 5.65 211 GLY F N 1
ATOM 6397 C CA . GLY F 3 125 ? 10.779 10.680 -16.672 1.00 6.18 211 GLY F CA 1
ATOM 6398 C C . GLY F 3 125 ? 12.179 11.177 -16.935 1.00 6.57 211 GLY F C 1
ATOM 6399 O O . GLY F 3 125 ? 13.082 10.974 -16.124 1.00 6.31 211 GLY F O 1
ATOM 6400 N N . PHE F 3 126 ? 12.372 11.811 -18.083 1.00 7.13 212 PHE F N 1
ATOM 6401 C CA . PHE F 3 126 ? 13.650 12.445 -18.364 1.00 7.86 212 PHE F CA 1
ATOM 6402 C C . PHE F 3 126 ? 13.547 13.576 -19.361 1.00 7.94 212 PHE F C 1
ATOM 6403 O O . PHE F 3 126 ? 12.726 13.552 -20.285 1.00 7.81 212 PHE F O 1
ATOM 6411 N N . LEU F 3 127 ? 14.398 14.569 -19.142 1.00 8.37 213 LEU F N 1
ATOM 6412 C CA . LEU F 3 127 ? 14.562 15.687 -20.045 1.00 9.58 213 LEU F CA 1
ATOM 6413 C C . LEU F 3 127 ? 15.322 15.246 -21.284 1.00 10.20 213 LEU F C 1
ATOM 6414 O O . LEU F 3 127 ? 16.396 14.644 -21.190 1.00 10.87 213 LEU F O 1
ATOM 6419 N N . LEU F 3 128 ? 14.747 15.549 -22.441 1.00 10.97 214 LEU F N 1
ATOM 6420 C CA . LEU F 3 128 ? 15.384 15.264 -23.725 1.00 12.03 214 LEU F CA 1
ATOM 6421 C C . LEU F 3 128 ? 15.990 16.507 -24.374 1.00 12.56 214 LEU F C 1
ATOM 6422 O O . LEU F 3 128 ? 17.126 16.457 -24.853 1.00 13.35 214 LEU F O 1
ATOM 6427 N N . PHE F 3 129 ? 15.234 17.606 -24.388 1.00 12.88 215 PHE F N 1
ATOM 6428 C CA . PHE F 3 129 ? 15.703 18.869 -24.973 1.00 13.52 215 PHE F CA 1
ATOM 6429 C C . PHE F 3 129 ? 15.466 20.048 -24.027 1.00 14.06 215 PHE F C 1
ATOM 6430 O O . PHE F 3 129 ? 14.331 20.496 -23.877 1.00 13.51 215 PHE F O 1
ATOM 6438 N N . PRO F 3 130 ? 16.536 20.558 -23.391 1.00 15.15 216 PRO F N 1
ATOM 6439 C CA . PRO F 3 130 ? 16.403 21.741 -22.536 1.00 16.35 216 PRO F CA 1
ATOM 6440 C C . PRO F 3 130 ? 16.034 22.995 -23.326 1.00 17.61 216 PRO F C 1
ATOM 6441 O O . PRO F 3 130 ? 16.472 23.158 -24.470 1.00 17.70 216 PRO F O 1
ATOM 6445 N N . ASP F 3 131 ? 15.208 23.852 -22.730 1.00 19.06 217 ASP F N 1
ATOM 6446 C CA . ASP F 3 131 ? 14.966 25.192 -23.271 1.00 20.61 217 ASP F CA 1
ATOM 6447 C C . ASP F 3 131 ? 14.963 26.242 -22.164 1.00 21.34 217 ASP F C 1
ATOM 6448 O O . ASP F 3 131 ? 15.352 27.390 -22.364 1.00 21.94 217 ASP F O 1
#

GO terms:
  GO:0062167 complement component C1q complex (C, IDA)
  GO:0019864 IgG binding (F, IDA)
  GO:0001540 amyloid-beta binding (F, TAS)
  GO:0106139 symbiont cell surface (C, IDA)
  GO:0001786 phosphatidylserine binding (F, IDA)
  GO:0001791 IgM binding (F, IDA)
  GO:0005602 complement component C1 complex (C, IDA)
  GO:0006958 complement activation, classical pathway (P, IDA)
  GO:0005576 extracellular region (C, EXP)
  GO:0009986 cell surface (C, EXP)
  GO:0005515 protein binding (F, IPI)
  GO:0005602 complement component C1 complex (C, TAS)
  GO:0006956 complement activation (P, TAS)
  GO:0007267 cell-cell signaling (P, TAS)
  GO:0005576 extracellular region (C, TAS)
  GO:0031012 extracellular matrix (C, HDA)
  GO:0005576 extracellular region (C, IDA)